Protein AF-0000000066298468 (afdb_homodimer)

pLDDT: mean 95.67, std 4.95, range [45.22, 98.81]

Nearest PDB structures (foldseek):
  3mbo-assembly4_G  TM=6.060E-01  e=9.592E-10  Bacillus anthracis
  6kih-assembly4_D  TM=4.908E-01  e=1.372E-10  Thermosynechococcus vestitus
  4xsu-assembly1_B  TM=5.260E-01  e=2.685E-09  Nostoc sp. PCC 7120 = FACHB-418
  4xsr-assembly1_B  TM=5.556E-01  e=2.801E-08  Nostoc sp. PCC 7120 = FACHB-418
  4n9w-assembly1_A  TM=5.352E-01  e=5.564E-08  Mycolicibacterium smegmatis MC2 155

Structure (mmCIF, N/CA/C/O backbone):
data_AF-0000000066298468-model_v1
#
loop_
_entity.id
_entity.type
_entity.pdbx_description
1 polymer 'Uncharacterized protein aq_271'
#
loop_
_atom_site.group_PDB
_atom_site.id
_atom_site.type_symbol
_atom_site.label_atom_id
_atom_site.label_alt_id
_atom_site.label_comp_id
_atom_site.label_asym_id
_atom_site.label_entity_id
_atom_site.label_seq_id
_atom_site.pdbx_PDB_ins_code
_atom_site.Cartn_x
_atom_site.Cartn_y
_atom_site.Cartn_z
_atom_site.occupancy
_atom_site.B_iso_or_equiv
_atom_site.auth_seq_id
_atom_site.auth_comp_id
_atom_site.auth_asym_id
_atom_site.auth_atom_id
_atom_site.pdbx_PDB_model_num
ATOM 1 N N . MET A 1 1 ? -21.344 37.25 10.43 1 94.88 1 MET A N 1
ATOM 2 C CA . MET A 1 1 ? -21.391 35.938 11.016 1 94.88 1 MET A CA 1
ATOM 3 C C . MET A 1 1 ? -20.531 35.844 12.273 1 94.88 1 MET A C 1
ATOM 5 O O . MET A 1 1 ? -19.438 36.438 12.312 1 94.88 1 MET A O 1
ATOM 9 N N . LYS A 1 2 ? -21.031 35.312 13.391 1 98.06 2 LYS A N 1
ATOM 10 C CA . LYS A 1 2 ? -20.328 35.188 14.664 1 98.06 2 LYS A CA 1
ATOM 11 C C . LYS A 1 2 ? -19.688 33.781 14.781 1 98.06 2 LYS A C 1
ATOM 13 O O . LYS A 1 2 ? -20.344 32.781 14.547 1 98.06 2 LYS A O 1
ATOM 18 N N . ILE A 1 3 ? -18.359 33.812 15.094 1 98.81 3 ILE A N 1
ATOM 19 C CA . ILE A 1 3 ? -17.594 32.594 15.203 1 98.81 3 ILE A CA 1
ATOM 20 C C . ILE A 1 3 ? -16.828 32.562 16.531 1 98.81 3 ILE A C 1
ATOM 22 O O . ILE A 1 3 ? -16.078 33.469 16.844 1 98.81 3 ILE A O 1
ATOM 26 N N . ALA A 1 4 ? -17.078 31.547 17.328 1 98.81 4 ALA A N 1
ATOM 27 C CA . ALA A 1 4 ? -16.25 31.297 18.516 1 98.81 4 ALA A CA 1
ATOM 28 C C . ALA A 1 4 ? -15.109 30.344 18.188 1 98.81 4 ALA A C 1
ATOM 30 O O . ALA A 1 4 ? -15.336 29.172 17.891 1 98.81 4 ALA A O 1
ATOM 31 N N . PHE A 1 5 ? -13.906 30.859 18.172 1 98.81 5 PHE A N 1
ATOM 32 C CA . PHE A 1 5 ? -12.742 30.031 17.938 1 98.81 5 PHE A CA 1
ATOM 33 C C . PHE A 1 5 ? -12.211 29.453 19.25 1 98.81 5 PHE A C 1
ATOM 35 O O . PHE A 1 5 ? -11.82 30.188 20.141 1 98.81 5 PHE A O 1
ATOM 42 N N . LEU A 1 6 ? -12.203 28.141 19.344 1 98.62 6 LEU A N 1
ATOM 43 C CA . LEU A 1 6 ? -11.828 27.438 20.562 1 98.62 6 LEU A CA 1
ATOM 44 C C . LEU A 1 6 ? -10.469 26.75 20.406 1 98.62 6 LEU A C 1
ATOM 46 O O . LEU A 1 6 ? -10.242 26.031 19.438 1 98.62 6 LEU A O 1
ATOM 50 N N . ARG A 1 7 ? -9.508 26.984 21.328 1 97 7 ARG A N 1
ATOM 51 C CA . ARG A 1 7 ? -8.195 26.359 21.281 1 97 7 ARG A CA 1
ATOM 52 C C . ARG A 1 7 ? -7.738 25.922 22.672 1 97 7 ARG A C 1
ATOM 54 O O . ARG A 1 7 ? -8.102 26.562 23.672 1 97 7 ARG A O 1
ATOM 61 N N . PRO A 1 8 ? -6.926 24.812 22.781 1 95.12 8 PRO A N 1
ATOM 62 C CA . PRO A 1 8 ? -6.43 24.344 24.078 1 95.12 8 PRO A CA 1
ATOM 63 C C . PRO A 1 8 ? -5.113 25 24.484 1 95.12 8 PRO A C 1
ATOM 65 O O . PRO A 1 8 ? -4.223 24.328 25.016 1 95.12 8 PRO A O 1
ATOM 68 N N . GLY A 1 9 ? -4.859 26.203 24.172 1 94.5 9 GLY A N 1
ATOM 69 C CA . GLY A 1 9 ? -3.596 26.891 24.406 1 94.5 9 GLY A CA 1
ATOM 70 C C . GLY A 1 9 ? -2.938 27.359 23.125 1 94.5 9 GLY A C 1
ATOM 71 O O . GLY A 1 9 ? -3.619 27.641 22.125 1 94.5 9 GLY A O 1
ATOM 72 N N . LYS A 1 10 ? -1.65 27.484 23.281 1 93.19 10 LYS A N 1
ATOM 73 C CA . LYS A 1 10 ? -0.925 27.938 22.094 1 93.19 10 LYS A CA 1
ATOM 74 C C . LYS A 1 10 ? -0.938 26.859 21 1 93.19 10 LYS A C 1
ATOM 76 O O . LYS A 1 10 ? -0.748 25.672 21.281 1 93.19 10 LYS A O 1
ATOM 81 N N . ILE A 1 11 ? -1.238 27.297 19.828 1 94.25 11 ILE A N 1
ATOM 82 C CA . ILE A 1 11 ? -1.286 26.375 18.688 1 94.25 11 ILE A CA 1
ATOM 83 C C . ILE A 1 11 ? 0.087 26.312 18.016 1 94.25 11 ILE A C 1
ATOM 85 O O . ILE A 1 11 ? 0.642 27.344 17.625 1 94.25 11 ILE A O 1
ATOM 89 N N . GLY A 1 12 ? 0.646 25.156 17.969 1 91.62 12 GLY A N 1
ATOM 90 C CA . GLY A 1 12 ? 1.945 24.969 17.328 1 91.62 12 GLY A CA 1
ATOM 91 C C . GLY A 1 12 ? 1.853 24.609 15.867 1 91.62 12 GLY A C 1
ATOM 92 O O . GLY A 1 12 ? 0.757 24.406 15.336 1 91.62 12 GLY A O 1
ATOM 93 N N . THR A 1 13 ? 3.012 24.609 15.219 1 89.88 13 THR A N 1
ATOM 94 C CA . THR A 1 13 ? 3.074 24.156 13.836 1 89.88 13 THR A CA 1
ATOM 95 C C . THR A 1 13 ? 2.771 22.672 13.734 1 89.88 13 THR A C 1
ATOM 97 O O . THR A 1 13 ? 3.102 21.906 14.641 1 89.88 13 THR A O 1
ATOM 100 N N . PRO A 1 14 ? 2.057 22.281 12.742 1 93.5 14 PRO A N 1
ATOM 101 C CA . PRO A 1 14 ? 1.665 23.047 11.555 1 93.5 14 PRO A CA 1
ATOM 102 C C . PRO A 1 14 ? 0.303 23.719 11.711 1 93.5 14 PRO A C 1
ATOM 104 O O . PRO A 1 14 ? -0.103 24.5 10.844 1 93.5 14 PRO A O 1
ATOM 107 N N . ALA A 1 15 ? -0.381 23.516 12.758 1 96.12 15 ALA A N 1
ATOM 108 C CA . ALA A 1 15 ? -1.766 23.953 12.922 1 96.12 15 ALA A CA 1
ATOM 109 C C . ALA A 1 15 ? -1.853 25.469 13.055 1 96.12 15 ALA A C 1
ATOM 111 O O . ALA A 1 15 ? -2.916 26.062 12.852 1 96.12 15 ALA A O 1
ATOM 112 N N . ASN A 1 16 ? -0.753 26.109 13.391 1 96.75 16 ASN A N 1
ATOM 113 C CA . ASN A 1 16 ? -0.732 27.547 13.633 1 96.75 16 ASN A CA 1
ATOM 114 C C . ASN A 1 16 ? -1.084 28.328 12.375 1 96.75 16 ASN A C 1
ATOM 116 O O . ASN A 1 16 ? -1.434 29.516 12.445 1 96.75 16 ASN A O 1
ATOM 120 N N . HIS A 1 17 ? -1.062 27.734 11.242 1 97.88 17 HIS A N 1
ATOM 121 C CA . HIS A 1 17 ? -1.38 28.422 10 1 97.88 17 HIS A CA 1
ATOM 122 C C . HIS A 1 17 ? -2.877 28.703 9.883 1 97.88 17 HIS A C 1
ATOM 124 O O . HIS A 1 17 ? -3.309 29.469 9.023 1 97.88 17 HIS A O 1
ATOM 130 N N . VAL A 1 18 ? -3.646 28.125 10.773 1 98 18 VAL A N 1
ATOM 131 C CA . VAL A 1 18 ? -5.086 28.359 10.812 1 98 18 VAL A CA 1
ATOM 132 C C . VAL A 1 18 ? -5.371 29.828 11.055 1 98 18 VAL A C 1
ATOM 134 O O . VAL A 1 18 ? -6.422 30.344 10.664 1 98 18 VAL A O 1
ATOM 137 N N . TYR A 1 19 ? -4.469 30.578 11.633 1 97.81 19 TYR A N 1
ATOM 138 C CA . TYR A 1 19 ? -4.676 31.984 11.961 1 97.81 19 TYR A CA 1
ATOM 139 C C . TYR A 1 19 ? -4.84 32.812 10.695 1 97.81 19 TYR A C 1
ATOM 141 O O . TYR A 1 19 ? -5.559 33.812 10.695 1 97.81 19 TYR A O 1
ATOM 149 N N . ALA A 1 20 ? -4.199 32.406 9.602 1 98.31 20 ALA A N 1
ATOM 150 C CA . ALA A 1 20 ? -4.418 33.094 8.328 1 98.31 20 ALA A CA 1
ATOM 151 C C . ALA A 1 20 ? -5.883 33 7.91 1 98.31 20 ALA A C 1
ATOM 153 O O . ALA A 1 20 ? -6.43 33.938 7.344 1 98.31 20 ALA A O 1
ATOM 154 N N . LEU A 1 21 ? -6.457 31.828 8.133 1 98.56 21 LEU A N 1
ATOM 155 C CA . LEU A 1 21 ? -7.871 31.656 7.812 1 98.56 21 LEU A CA 1
ATOM 156 C C . LEU A 1 21 ? -8.742 32.531 8.68 1 98.56 21 LEU A C 1
ATOM 158 O O . LEU A 1 21 ? -9.68 33.188 8.188 1 98.56 21 LEU A O 1
ATOM 162 N N . LEU A 1 22 ? -8.484 32.625 10.008 1 98.44 22 LEU A N 1
ATOM 163 C CA . LEU A 1 22 ? -9.234 33.469 10.914 1 98.44 22 LEU A CA 1
ATOM 164 C C . LEU A 1 22 ? -9.148 34.938 10.484 1 98.44 22 LEU A C 1
ATOM 166 O O . LEU A 1 22 ? -10.156 35.656 10.477 1 98.44 22 LEU A O 1
ATOM 170 N N . ASP A 1 23 ? -7.961 35.344 10.133 1 98.19 23 ASP A N 1
ATOM 171 C CA . ASP A 1 23 ? -7.762 36.719 9.672 1 98.19 23 ASP A CA 1
ATOM 172 C C . ASP A 1 23 ? -8.586 36.969 8.414 1 98.19 23 ASP A C 1
ATOM 174 O O . ASP A 1 23 ? -9.211 38.031 8.297 1 98.19 23 ASP A O 1
ATOM 178 N N . TYR A 1 24 ? -8.547 36.031 7.52 1 98.44 24 TYR A N 1
ATOM 179 C CA . TYR A 1 24 ? -9.305 36.188 6.281 1 98.44 24 TYR A CA 1
ATOM 180 C C . TYR A 1 24 ? -10.797 36.344 6.566 1 98.44 24 TYR A C 1
ATOM 182 O O . TYR A 1 24 ? -11.469 37.188 5.988 1 98.44 24 TYR A O 1
ATOM 190 N N . LEU A 1 25 ? -11.344 35.531 7.434 1 98.5 25 LEU A N 1
ATOM 191 C CA . LEU A 1 25 ? -12.758 35.562 7.785 1 98.5 25 LEU A CA 1
ATOM 192 C C . LEU A 1 25 ? -13.109 36.875 8.453 1 98.5 25 LEU A C 1
ATOM 194 O O . LEU A 1 25 ? -14.18 37.438 8.203 1 98.5 25 LEU A O 1
ATOM 198 N N . ARG A 1 26 ? -12.227 37.438 9.289 1 98.31 26 ARG A N 1
ATOM 199 C CA . ARG A 1 26 ? -12.422 38.75 9.883 1 98.31 26 ARG A CA 1
ATOM 200 C C . ARG A 1 26 ? -12.516 39.812 8.812 1 98.31 26 ARG A C 1
ATOM 202 O O . ARG A 1 26 ? -13.367 40.719 8.891 1 98.31 26 ARG A O 1
ATOM 209 N N . GLU A 1 27 ? -11.648 39.688 7.891 1 97.94 27 GLU A N 1
ATOM 210 C CA . GLU A 1 27 ? -11.633 40.656 6.793 1 97.94 27 GLU A CA 1
ATOM 211 C C . GLU A 1 27 ? -12.93 40.594 5.992 1 97.94 27 GLU A C 1
ATOM 213 O O . GLU A 1 27 ? -13.359 41.625 5.43 1 97.94 27 GLU A O 1
ATOM 218 N N . LYS A 1 28 ? -13.539 39.469 5.977 1 97.81 28 LYS A N 1
ATOM 219 C CA . LYS A 1 28 ? -14.797 39.312 5.254 1 97.81 28 LYS A CA 1
ATOM 220 C C . LYS A 1 28 ? -15.984 39.719 6.109 1 97.81 28 LYS A C 1
ATOM 222 O O . LYS A 1 28 ? -17.141 39.562 5.691 1 97.81 28 LYS A O 1
ATOM 227 N N . GLY A 1 29 ? -15.727 40.156 7.359 1 97.44 29 GLY A N 1
ATOM 228 C CA . GLY A 1 29 ? -16.781 40.75 8.18 1 97.44 29 GLY A CA 1
ATOM 229 C C . GLY A 1 29 ? -17.219 39.844 9.312 1 97.44 29 GLY A C 1
ATOM 230 O O . GLY A 1 29 ? -18.141 40.156 10.062 1 97.44 29 GLY A O 1
ATOM 231 N N . ALA A 1 30 ? -16.547 38.719 9.484 1 98.06 30 ALA A N 1
ATOM 232 C CA . ALA A 1 30 ? -16.906 37.812 10.578 1 98.06 30 ALA A CA 1
ATOM 233 C C . ALA A 1 30 ? -16.438 38.375 11.922 1 98.06 30 ALA A C 1
ATOM 235 O O . ALA A 1 30 ? -15.359 38.938 12.016 1 98.06 30 ALA A O 1
ATOM 236 N N . GLU A 1 31 ? -17.281 38.312 12.891 1 98.5 31 GLU A N 1
ATOM 237 C CA . GLU A 1 31 ? -16.906 38.594 14.266 1 98.5 31 GLU A CA 1
ATOM 238 C C . GLU A 1 31 ? -16.391 37.344 14.969 1 98.5 31 GLU A C 1
ATOM 240 O O . GLU A 1 31 ? -17.156 36.438 15.273 1 98.5 31 GLU A O 1
ATOM 245 N N . ILE A 1 32 ? -15.109 37.344 15.281 1 98.62 32 ILE A N 1
ATOM 246 C CA . ILE A 1 32 ? -14.508 36.156 15.844 1 98.62 32 ILE A CA 1
ATOM 247 C C . ILE A 1 32 ? -14.023 36.438 17.266 1 98.62 32 ILE A C 1
ATOM 249 O O . ILE A 1 32 ? -13.273 37.375 17.5 1 98.62 32 ILE A O 1
ATOM 253 N N . ARG A 1 33 ? -14.508 35.688 18.203 1 98.44 33 ARG A N 1
ATOM 254 C CA . ARG A 1 33 ? -14 35.688 19.562 1 98.44 33 ARG A CA 1
ATOM 255 C C . ARG A 1 33 ? -13.188 34.406 19.844 1 98.44 33 ARG A C 1
ATOM 257 O O . ARG A 1 33 ? -13.609 33.312 19.484 1 98.44 33 ARG A O 1
ATOM 264 N N . GLU A 1 34 ? -12 34.594 20.391 1 97.81 34 GLU A N 1
ATOM 265 C CA . GLU A 1 34 ? -11.125 33.469 20.688 1 97.81 34 GLU A CA 1
ATOM 266 C C . GLU A 1 34 ? -11.234 33.062 22.156 1 97.81 34 GLU A C 1
ATOM 268 O O . GLU A 1 34 ? -11.266 33.938 23.047 1 97.81 34 GLU A O 1
ATOM 273 N N . TYR A 1 35 ? -11.398 31.797 22.375 1 97.94 35 TYR A N 1
ATOM 274 C CA . TYR A 1 35 ? -11.469 31.219 23.719 1 97.94 35 TYR A CA 1
ATOM 275 C C . TYR A 1 35 ? -10.359 30.203 23.938 1 97.94 35 TYR A C 1
ATOM 277 O O . TYR A 1 35 ? -10.242 29.234 23.188 1 97.94 35 TYR A O 1
ATOM 285 N N . ASP A 1 36 ? -9.516 30.422 24.938 1 97.19 36 ASP A N 1
ATOM 286 C CA . ASP A 1 36 ? -8.477 29.469 25.328 1 97.19 36 ASP A CA 1
ATOM 287 C C . ASP A 1 36 ? -8.992 28.5 26.391 1 97.19 36 ASP A C 1
ATOM 289 O O . ASP A 1 36 ? -9.133 28.875 27.562 1 97.19 36 ASP A O 1
ATOM 293 N N . LEU A 1 37 ? -9.141 27.297 26.078 1 96.44 37 LEU A N 1
ATOM 294 C CA . LEU A 1 37 ? -9.766 26.297 26.938 1 96.44 37 LEU A CA 1
ATOM 295 C C . LEU A 1 37 ? -8.773 25.781 27.969 1 96.44 37 LEU A C 1
ATOM 297 O O . LEU A 1 37 ? -9.164 25.125 28.938 1 96.44 37 LEU A O 1
ATOM 301 N N . LYS A 1 38 ? -7.5 26.062 27.75 1 93.5 38 LYS A N 1
ATOM 302 C CA . LYS A 1 38 ? -6.492 25.672 28.734 1 93.5 38 LYS A CA 1
ATOM 303 C C . LYS A 1 38 ? -6.488 26.625 29.922 1 93.5 38 LYS A C 1
ATOM 305 O O . LYS A 1 38 ? -6.281 26.203 31.062 1 93.5 38 LYS A O 1
ATOM 310 N N . GLU A 1 39 ? -6.758 27.875 29.734 1 91.44 39 GLU A N 1
ATOM 311 C CA . GLU A 1 39 ? -6.629 28.922 30.75 1 91.44 39 GLU A CA 1
ATOM 312 C C . GLU A 1 39 ? -7.969 29.234 31.406 1 91.44 39 GLU A C 1
ATOM 314 O O . GLU A 1 39 ? -8.016 29.828 32.469 1 91.44 39 GLU A O 1
ATOM 319 N N . ARG A 1 40 ? -8.984 28.812 30.766 1 92.38 40 ARG A N 1
ATOM 320 C CA . ARG A 1 40 ? -10.312 29.172 31.25 1 92.38 40 ARG A CA 1
ATOM 321 C C . ARG A 1 40 ? -11.109 27.938 31.641 1 92.38 40 ARG A C 1
ATOM 323 O O . ARG A 1 40 ? -10.875 26.844 31.109 1 92.38 40 ARG A O 1
ATOM 330 N N . ASP A 1 41 ? -12.023 28.188 32.531 1 94.38 41 ASP A N 1
ATOM 331 C CA . ASP A 1 41 ? -12.984 27.141 32.875 1 94.38 41 ASP A CA 1
ATOM 332 C C . ASP A 1 41 ? -13.961 26.891 31.719 1 94.38 41 ASP A C 1
ATOM 334 O O . ASP A 1 41 ? -14.57 27.828 31.203 1 94.38 41 ASP A O 1
ATOM 338 N N . VAL A 1 42 ? -14.055 25.688 31.328 1 96.06 42 VAL A N 1
ATOM 339 C CA . VAL A 1 42 ? -14.859 25.312 30.156 1 96.06 42 VAL A CA 1
ATOM 340 C C . VAL A 1 42 ? -16.312 25.734 30.391 1 96.06 42 VAL A C 1
ATOM 342 O O . VAL A 1 42 ? -17 26.156 29.453 1 96.06 42 VAL A O 1
ATOM 345 N N . ASN A 1 43 ? -16.828 25.594 31.578 1 95.5 43 ASN A N 1
ATOM 346 C CA . ASN A 1 43 ? -18.203 25.969 31.875 1 95.5 43 ASN A CA 1
ATOM 347 C C . ASN A 1 43 ? -18.422 27.469 31.672 1 95.5 43 ASN A C 1
ATOM 349 O O . ASN A 1 43 ? -19.484 27.891 31.219 1 95.5 43 ASN A O 1
ATOM 353 N N . ASP A 1 44 ? -17.469 28.188 32.062 1 97.12 44 ASP A N 1
ATOM 354 C CA . ASP A 1 44 ? -17.562 29.625 31.859 1 97.12 44 ASP A CA 1
ATOM 355 C C . ASP A 1 44 ? -17.578 29.953 30.359 1 97.12 44 ASP A C 1
ATOM 357 O O . ASP A 1 44 ? -18.328 30.828 29.938 1 97.12 44 ASP A O 1
ATOM 361 N N . VAL A 1 45 ? -16.734 29.297 29.641 1 97.69 45 VAL A N 1
ATOM 362 C CA . VAL A 1 45 ? -16.672 29.484 28.203 1 97.69 45 VAL A CA 1
ATOM 363 C C . VAL A 1 45 ? -18.031 29.141 27.594 1 97.69 45 VAL A C 1
ATOM 365 O O . VAL A 1 45 ? -18.547 29.891 26.75 1 97.69 45 VAL A O 1
ATOM 368 N N . VAL A 1 46 ? -18.609 28.016 27.984 1 97.75 46 VAL A N 1
ATOM 369 C CA . VAL A 1 46 ? -19.891 27.562 27.469 1 97.75 46 VAL A CA 1
ATOM 370 C C . VAL A 1 46 ? -20.969 28.594 27.766 1 97.75 46 VAL A C 1
ATOM 372 O O . VAL A 1 46 ? -21.797 28.906 26.906 1 97.75 46 VAL A O 1
ATOM 375 N N . LYS A 1 47 ? -21 29.109 28.953 1 97.25 47 LYS A N 1
ATOM 376 C CA . LYS A 1 47 ? -21.953 30.156 29.344 1 97.25 47 LYS A CA 1
ATOM 377 C C . LYS A 1 47 ? -21.828 31.375 28.438 1 97.25 47 LYS A C 1
ATOM 379 O O . LYS A 1 47 ? -22.844 31.938 28 1 97.25 47 LYS A O 1
ATOM 384 N N . GLU A 1 48 ? -20.656 31.781 28.203 1 97.69 48 GLU A N 1
ATOM 385 C CA . GLU A 1 48 ? -20.406 32.938 27.344 1 97.69 48 GLU A CA 1
ATOM 386 C C . GLU A 1 48 ? -20.891 32.656 25.922 1 97.69 48 GLU A C 1
ATOM 388 O O . GLU A 1 48 ? -21.406 33.562 25.266 1 97.69 48 GLU A O 1
ATOM 393 N N . ILE A 1 49 ? -20.625 31.469 25.484 1 97.81 49 ILE A N 1
ATOM 394 C CA . ILE A 1 49 ? -21.047 31.078 24.156 1 97.81 49 ILE A CA 1
ATOM 395 C C . ILE A 1 49 ? -22.578 31.125 24.078 1 97.81 49 ILE A C 1
ATOM 397 O O . ILE A 1 49 ? -23.141 31.609 23.094 1 97.81 49 ILE A O 1
ATOM 401 N N . GLU A 1 50 ? -23.219 30.656 25.062 1 97.12 50 GLU A N 1
ATOM 402 C CA . GLU A 1 50 ? -24.672 30.672 25.109 1 97.12 50 GLU A CA 1
ATOM 403 C C . GLU A 1 50 ? -25.219 32.094 25.109 1 97.12 50 GLU A C 1
ATOM 405 O O . GLU A 1 50 ? -26.281 32.344 24.547 1 97.12 50 GLU A O 1
ATOM 410 N N . GLU A 1 51 ? -24.516 32.938 25.75 1 97.56 51 GLU A N 1
ATOM 411 C CA . GLU A 1 51 ? -24.922 34.344 25.828 1 97.56 51 GLU A CA 1
ATOM 412 C C . GLU A 1 51 ? -24.672 35.094 24.516 1 97.56 51 GLU A C 1
ATOM 414 O O . GLU A 1 51 ? -25.5 35.844 24.062 1 97.56 51 GLU A O 1
ATOM 419 N N . TRP A 1 52 ? -23.531 34.781 23.938 1 97.94 52 TRP A N 1
ATOM 420 C CA . TRP A 1 52 ? -23.109 35.5 22.734 1 97.94 52 TRP A CA 1
ATOM 421 C C . TRP A 1 52 ? -23.812 34.969 21.5 1 97.94 52 TRP A C 1
ATOM 423 O O . TRP A 1 52 ? -23.953 35.656 20.5 1 97.94 52 TRP A O 1
ATOM 433 N N . LYS A 1 53 ? -24.188 33.719 21.469 1 96.5 53 LYS A N 1
ATOM 434 C CA . LYS A 1 53 ? -25 33 20.484 1 96.5 53 LYS A CA 1
ATOM 435 C C . LYS A 1 53 ? -24.328 33.031 19.109 1 96.5 53 LYS A C 1
ATOM 437 O O . LYS A 1 53 ? -24.938 33.406 18.125 1 96.5 53 LYS A O 1
ATOM 442 N N . PRO A 1 54 ? -23.109 32.625 19.047 1 98.25 54 PRO A N 1
ATOM 443 C CA . PRO A 1 54 ? -22.516 32.406 17.719 1 98.25 54 PRO A CA 1
ATOM 444 C C . PRO A 1 54 ? -23.172 31.266 16.953 1 98.25 54 PRO A C 1
ATOM 446 O O . PRO A 1 54 ? -23.625 30.281 17.562 1 98.25 54 PRO A O 1
ATOM 449 N N . LEU A 1 55 ? -23.203 31.406 15.672 1 97.94 55 LEU A N 1
ATOM 450 C CA . LEU A 1 55 ? -23.719 30.297 14.875 1 97.94 55 LEU A CA 1
ATOM 451 C C . LEU A 1 55 ? -22.656 29.203 14.703 1 97.94 55 LEU A C 1
ATOM 453 O O . LEU A 1 55 ? -23 28.047 14.484 1 97.94 55 LEU A O 1
ATOM 457 N N . PHE A 1 56 ? -21.406 29.641 14.742 1 98.75 56 PHE A N 1
ATOM 458 C CA . PHE A 1 56 ? -20.328 28.688 14.461 1 98.75 56 PHE A CA 1
ATOM 459 C C . PHE A 1 56 ? -19.359 28.609 15.633 1 98.75 56 PHE A C 1
ATOM 461 O O . PHE A 1 56 ? -18.953 29.641 16.188 1 98.75 56 PHE A O 1
ATOM 468 N N . LEU A 1 57 ? -19.047 27.422 16.047 1 98.81 57 LEU A N 1
ATOM 469 C CA . LEU A 1 57 ? -17.812 27.109 16.75 1 98.81 57 LEU A CA 1
ATOM 470 C C . LEU A 1 57 ? -16.734 26.641 15.789 1 98.81 57 LEU A C 1
ATOM 472 O O . LEU A 1 57 ? -17.016 25.984 14.789 1 98.81 57 LEU A O 1
ATOM 476 N N . MET A 1 58 ? -15.5 27.047 16.031 1 98.81 58 MET A N 1
ATOM 477 C CA . MET A 1 58 ? -14.406 26.656 15.148 1 98.81 58 MET A CA 1
ATOM 478 C C . MET A 1 58 ? -13.172 26.25 15.953 1 98.81 58 MET A C 1
ATOM 480 O O . MET A 1 58 ? -12.922 26.797 17.031 1 98.81 58 MET A O 1
ATOM 484 N N . ASP A 1 59 ? -12.477 25.297 15.531 1 98.75 59 ASP A N 1
ATOM 485 C CA . ASP A 1 59 ? -11.203 24.922 16.125 1 98.75 59 ASP A CA 1
ATOM 486 C C . ASP A 1 59 ? -10.242 24.359 15.086 1 98.75 59 ASP A C 1
ATOM 488 O O . ASP A 1 59 ? -10.5 24.469 13.883 1 98.75 59 ASP A O 1
ATOM 492 N N . VAL A 1 60 ? -9.055 23.938 15.516 1 98.5 60 VAL A N 1
ATOM 493 C CA . VAL A 1 60 ? -8.086 23.266 14.664 1 98.5 60 VAL A CA 1
ATOM 494 C C . VAL A 1 60 ? -7.809 21.859 15.188 1 98.5 60 VAL A C 1
ATOM 496 O O . VAL A 1 60 ? -7.656 21.656 16.391 1 98.5 60 VAL A O 1
ATOM 499 N N . ASN A 1 61 ? -7.879 20.844 14.312 1 98.5 61 ASN A N 1
ATOM 500 C CA . ASN A 1 61 ? -7.582 19.453 14.602 1 98.5 61 ASN A CA 1
ATOM 501 C C . ASN A 1 61 ? -8.516 18.875 15.664 1 98.5 61 ASN A C 1
ATOM 503 O O . ASN A 1 61 ? -8.109 18.047 16.484 1 98.5 61 ASN A O 1
ATOM 507 N N . ALA A 1 62 ? -9.703 19.5 15.789 1 98.44 62 ALA A N 1
ATOM 508 C CA . ALA A 1 62 ? -10.734 19.062 16.719 1 98.44 62 ALA A CA 1
ATOM 509 C C . ALA A 1 62 ? -10.297 19.281 18.172 1 98.44 62 ALA A C 1
ATOM 511 O O . ALA A 1 62 ? -10.836 18.672 19.094 1 98.44 62 ALA A O 1
ATOM 512 N N . THR A 1 63 ? -9.375 20.141 18.375 1 98.06 63 THR A N 1
ATOM 513 C CA . THR A 1 63 ? -8.82 20.328 19.719 1 98.06 63 THR A CA 1
ATOM 514 C C . THR A 1 63 ? -9.711 21.234 20.562 1 98.06 63 THR A C 1
ATOM 516 O O . THR A 1 63 ? -9.516 21.359 21.766 1 98.06 63 THR A O 1
ATOM 519 N N . GLY A 1 64 ? -10.68 21.859 19.953 1 98.12 64 GLY A N 1
ATOM 520 C CA . GLY A 1 64 ? -11.602 22.734 20.656 1 98.12 64 GLY A CA 1
ATOM 521 C C . GLY A 1 64 ? -12.984 22.141 20.828 1 98.12 64 GLY A C 1
ATOM 522 O O . GLY A 1 64 ? -13.914 22.828 21.25 1 98.12 64 GLY A O 1
ATOM 523 N N . VAL A 1 65 ? -13.148 20.875 20.469 1 98.19 65 VAL A N 1
ATOM 524 C CA . VAL A 1 65 ? -14.453 20.234 20.594 1 98.19 65 VAL A CA 1
ATOM 525 C C . VAL A 1 65 ? -14.828 20.078 22.062 1 98.19 65 VAL A C 1
ATOM 527 O O . VAL A 1 65 ? -14.055 19.547 22.859 1 98.19 65 VAL A O 1
ATOM 530 N N . ILE A 1 66 ? -15.953 20.594 22.453 1 97.75 66 ILE A N 1
ATOM 531 C CA . ILE A 1 66 ? -16.516 20.438 23.797 1 97.75 66 ILE A CA 1
ATOM 532 C C . ILE A 1 66 ? -17.641 19.406 23.766 1 97.75 66 ILE A C 1
ATOM 534 O O . ILE A 1 66 ? -18.516 19.453 22.906 1 97.75 66 ILE A O 1
ATOM 538 N N . VAL A 1 67 ? -17.531 18.469 24.625 1 96.94 67 VAL A N 1
ATOM 539 C CA . VAL A 1 67 ? -18.531 17.406 24.719 1 96.94 67 VAL A CA 1
ATOM 540 C C . VAL A 1 67 ? -19.359 17.594 25.984 1 96.94 67 VAL A C 1
ATOM 542 O O . VAL A 1 67 ? -18.828 17.953 27.047 1 96.94 67 VAL A O 1
ATOM 545 N N . ALA A 1 68 ? -20.641 17.422 25.875 1 94.94 68 ALA A N 1
ATOM 546 C CA . ALA A 1 68 ? -21.578 17.531 27 1 94.94 68 ALA A CA 1
ATOM 547 C C . ALA A 1 68 ? -22.562 16.359 26.984 1 94.94 68 ALA A C 1
ATOM 549 O O . ALA A 1 68 ? -22.703 15.664 25.984 1 94.94 68 ALA A O 1
ATOM 550 N N . GLU A 1 69 ? -23.125 16.141 28.125 1 94.38 69 GLU A N 1
ATOM 551 C CA . GLU A 1 69 ? -24.047 15.031 28.266 1 94.38 69 GLU A CA 1
ATOM 552 C C . GLU A 1 69 ? -25.5 15.5 28.203 1 94.38 69 GLU A C 1
ATOM 554 O O . GLU A 1 69 ? -25.844 16.531 28.781 1 94.38 69 GLU A O 1
ATOM 559 N N . ARG A 1 70 ? -26.25 14.852 27.375 1 94.06 70 ARG A N 1
ATOM 560 C CA . ARG A 1 70 ? -27.703 15.031 27.281 1 94.06 70 ARG A CA 1
ATOM 561 C C . ARG A 1 70 ? -28.422 13.688 27.172 1 94.06 70 ARG A C 1
ATOM 563 O O . ARG A 1 70 ? -28.109 12.883 26.297 1 94.06 70 ARG A O 1
ATOM 570 N N . ASP A 1 71 ? -29.438 13.344 28.141 1 93.62 71 ASP A N 1
ATOM 571 C CA . ASP A 1 71 ? -30.234 12.125 28.156 1 93.62 71 ASP A CA 1
ATOM 572 C C . ASP A 1 71 ? -29.344 10.891 28.25 1 93.62 71 ASP A C 1
ATOM 574 O O . ASP A 1 71 ? -29.562 9.906 27.531 1 93.62 71 ASP A O 1
ATOM 578 N N . GLY A 1 72 ? -28.25 11.008 28.953 1 94.31 72 GLY A N 1
ATOM 579 C CA . GLY A 1 72 ? -27.375 9.875 29.234 1 94.31 72 GLY A CA 1
ATOM 580 C C . GLY A 1 72 ? -26.391 9.602 28.109 1 94.31 72 GLY A C 1
ATOM 581 O O . GLY A 1 72 ? -25.625 8.633 28.172 1 94.31 72 GLY A O 1
ATOM 582 N N . LYS A 1 73 ? -26.453 10.414 27.078 1 96 73 LYS A N 1
ATOM 583 C CA . LYS A 1 73 ? -25.547 10.258 25.938 1 96 73 LYS A CA 1
ATOM 584 C C . LYS A 1 73 ? -24.625 11.461 25.797 1 96 73 LYS A C 1
ATOM 586 O O . LYS A 1 73 ? -25 12.586 26.141 1 96 73 LYS A O 1
ATOM 591 N N . LYS A 1 74 ? -23.438 11.273 25.344 1 97.38 74 LYS A N 1
ATOM 592 C CA . LYS A 1 74 ? -22.469 12.336 25.094 1 97.38 74 LYS A CA 1
ATOM 593 C C . LYS A 1 74 ? -22.625 12.914 23.703 1 97.38 74 LYS A C 1
ATOM 595 O O . LYS A 1 74 ? -22.719 12.172 22.719 1 97.38 74 LYS A O 1
ATOM 600 N N . HIS A 1 75 ? -22.797 14.227 23.625 1 97.88 75 HIS A N 1
ATOM 601 C CA . HIS A 1 75 ? -22.891 14.953 22.359 1 97.88 75 HIS A CA 1
ATOM 602 C C . HIS A 1 75 ? -21.875 16.094 22.297 1 97.88 75 HIS A C 1
ATOM 604 O O . HIS A 1 75 ? -21.438 16.594 23.328 1 97.88 75 HIS A O 1
ATOM 610 N N . ILE A 1 76 ? -21.484 16.422 21.078 1 98.12 76 ILE A N 1
ATOM 611 C CA . ILE A 1 76 ? -20.703 17.641 20.969 1 98.12 76 ILE A CA 1
ATOM 612 C C . ILE A 1 76 ? -21.594 18.844 21.312 1 98.12 76 ILE A C 1
ATOM 614 O O . ILE A 1 76 ? -22.797 18.828 21.078 1 98.12 76 ILE A O 1
ATOM 618 N N . LEU A 1 77 ? -21.062 19.859 21.844 1 98 77 LEU A N 1
ATOM 619 C CA . LEU A 1 77 ? -21.781 21.031 22.312 1 98 77 LEU A CA 1
ATOM 620 C C . LEU A 1 77 ? -22.625 21.625 21.188 1 98 77 LEU A C 1
ATOM 622 O O . LEU A 1 77 ? -23.75 22.062 21.422 1 98 77 LEU A O 1
ATOM 626 N N . ALA A 1 78 ? -22.109 21.656 19.984 1 98.06 78 ALA A N 1
ATOM 627 C CA . ALA A 1 78 ? -22.812 22.25 18.859 1 98.06 78 ALA A CA 1
ATOM 628 C C . ALA A 1 78 ? -24.141 21.562 18.609 1 98.06 78 ALA A C 1
ATOM 630 O O . ALA A 1 78 ? -25.141 22.219 18.281 1 98.06 78 ALA A O 1
ATOM 631 N N . ASP A 1 79 ? -24.156 20.25 18.734 1 97.5 79 ASP A N 1
ATOM 632 C CA . ASP A 1 79 ? -25.391 19.5 18.562 1 97.5 79 ASP A CA 1
ATOM 633 C C . ASP A 1 79 ? -26.422 19.875 19.641 1 97.5 79 ASP A C 1
ATOM 635 O O . ASP A 1 79 ? -27.609 19.922 19.359 1 97.5 79 ASP A O 1
ATOM 639 N N . ILE A 1 80 ? -25.984 20.078 20.844 1 96.81 80 ILE A N 1
ATOM 640 C CA . ILE A 1 80 ? -26.859 20.406 21.969 1 96.81 80 ILE A CA 1
ATOM 641 C C . ILE A 1 80 ? -27.422 21.812 21.781 1 96.81 80 ILE A C 1
ATOM 643 O O . ILE A 1 80 ? -28.609 22.047 22.016 1 96.81 80 ILE A O 1
ATOM 647 N N . LEU A 1 81 ? -26.609 22.703 21.359 1 96.38 81 LEU A N 1
ATOM 648 C CA . LEU A 1 81 ? -26.984 24.109 21.234 1 96.38 81 LEU A CA 1
ATOM 649 C C . LEU A 1 81 ? -27.719 24.359 19.922 1 96.38 81 LEU A C 1
ATOM 651 O O . LEU A 1 81 ? -28.312 25.422 19.719 1 96.38 81 LEU A O 1
ATOM 655 N N . GLY A 1 82 ? -27.672 23.406 18.969 1 95.62 82 GLY A N 1
ATOM 656 C CA . GLY A 1 82 ? -28.281 23.594 17.672 1 95.62 82 GLY A CA 1
ATOM 657 C C . GLY A 1 82 ? -27.5 24.547 16.781 1 95.62 82 GLY A C 1
ATOM 658 O O . GLY A 1 82 ? -28.094 25.344 16.047 1 95.62 82 GLY A O 1
ATOM 659 N N . ILE A 1 83 ? -26.25 24.641 16.953 1 97.62 83 ILE A N 1
ATOM 660 C CA . ILE A 1 83 ? -25.359 25.422 16.109 1 97.62 83 ILE A CA 1
ATOM 661 C C . ILE A 1 83 ? -24.359 24.5 15.414 1 97.62 83 ILE A C 1
ATOM 663 O O . ILE A 1 83 ? -24.547 23.266 15.414 1 97.62 83 ILE A O 1
ATOM 667 N N . VAL A 1 84 ? -23.25 25.078 14.703 1 98.5 84 VAL A N 1
ATOM 668 C CA . VAL A 1 84 ? -22.406 24.234 13.867 1 98.5 84 VAL A CA 1
ATOM 669 C C . VAL A 1 84 ? -20.953 24.312 14.367 1 98.5 84 VAL A C 1
ATOM 671 O O . VAL A 1 84 ? -20.453 25.406 14.648 1 98.5 84 VAL A O 1
ATOM 674 N N . HIS A 1 85 ? -20.344 23.188 14.523 1 98.81 85 HIS A N 1
ATOM 675 C CA . HIS A 1 85 ? -18.922 23.125 14.852 1 98.81 85 HIS A CA 1
ATOM 676 C C . HIS A 1 85 ? -18.078 22.859 13.609 1 98.81 85 HIS A C 1
ATOM 678 O O . HIS A 1 85 ? -18.328 21.922 12.859 1 98.81 85 HIS A O 1
ATOM 684 N N . VAL A 1 86 ? -17.078 23.703 13.367 1 98.81 86 VAL A N 1
ATOM 685 C CA . VAL A 1 86 ? -16.188 23.625 12.219 1 98.81 86 VAL A CA 1
ATOM 686 C C . VAL A 1 86 ? -14.758 23.344 12.688 1 98.81 86 VAL A C 1
ATOM 688 O O . VAL A 1 86 ? -14.219 24.062 13.531 1 98.81 86 VAL A O 1
ATOM 691 N N . SER A 1 87 ? -14.164 22.297 12.195 1 98.81 87 SER A N 1
ATOM 692 C CA . SER A 1 87 ? -12.75 22.031 12.469 1 98.81 87 SER A CA 1
ATOM 693 C C . SER A 1 87 ? -11.922 22.047 11.188 1 98.81 87 SER A C 1
ATOM 695 O O . SER A 1 87 ? -12.344 21.516 10.164 1 98.81 87 SER A O 1
ATOM 697 N N . VAL A 1 88 ? -10.797 22.688 11.234 1 98.69 88 VAL A N 1
ATOM 698 C CA . VAL A 1 88 ? -9.805 22.625 10.164 1 98.69 88 VAL A CA 1
ATOM 699 C C . VAL A 1 88 ? -8.664 21.703 10.57 1 98.69 88 VAL A C 1
ATOM 701 O O . VAL A 1 88 ? -8.023 21.906 11.609 1 98.69 88 VAL A O 1
ATOM 704 N N . PHE A 1 89 ? -8.414 20.703 9.781 1 98.5 89 PHE A N 1
ATOM 705 C CA . PHE A 1 89 ? -7.398 19.703 10.125 1 98.5 89 PHE A CA 1
ATOM 706 C C . PHE A 1 89 ? -6.129 19.922 9.312 1 98.5 89 PHE A C 1
ATOM 708 O O . PHE A 1 89 ? -6.168 19.922 8.078 1 98.5 89 PHE A O 1
ATOM 715 N N . PHE A 1 90 ? -5.016 20.141 10.016 1 97.44 90 PHE A N 1
ATOM 716 C CA . PHE A 1 90 ? -3.686 20.188 9.422 1 97.44 90 PHE A CA 1
ATOM 717 C C . PHE A 1 90 ? -2.936 18.875 9.672 1 97.44 90 PHE A C 1
ATOM 719 O O . PHE A 1 90 ? -1.868 18.656 9.094 1 97.44 90 PHE A O 1
ATOM 726 N N . GLU A 1 91 ? -3.486 18.062 10.508 1 97 91 GLU A N 1
ATOM 727 C CA . GLU A 1 91 ? -2.93 16.781 10.883 1 97 91 GLU A CA 1
ATOM 728 C C . GLU A 1 91 ? -3.98 15.672 10.789 1 97 91 GLU A C 1
ATOM 730 O O . GLU A 1 91 ? -5.168 15.953 10.602 1 97 91 GLU A O 1
ATOM 735 N N . ASP A 1 92 ? -3.523 14.414 10.922 1 97.81 92 ASP A N 1
ATOM 736 C CA . ASP A 1 92 ? -4.441 13.281 10.805 1 97.81 92 ASP A CA 1
ATOM 737 C C . ASP A 1 92 ? -5.461 13.289 11.945 1 97.81 92 ASP A C 1
ATOM 739 O O . ASP A 1 92 ? -5.094 13.258 13.117 1 97.81 92 ASP A O 1
ATOM 743 N N . PRO A 1 93 ? -6.758 13.25 11.625 1 98.25 93 PRO A N 1
ATOM 744 C CA . PRO A 1 93 ? -7.805 13.273 12.648 1 98.25 93 PRO A CA 1
ATOM 745 C C . PRO A 1 93 ? -7.703 12.102 13.625 1 98.25 93 PRO A C 1
ATOM 747 O O . PRO A 1 93 ? -8.164 12.195 14.766 1 98.25 93 PRO A O 1
ATOM 750 N N . LEU A 1 94 ? -7.078 10.984 13.258 1 98 94 LEU A N 1
ATOM 751 C CA . LEU A 1 94 ? -6.945 9.836 14.148 1 98 94 LEU A CA 1
ATOM 752 C C . LEU A 1 94 ? -6.117 10.195 15.375 1 98 94 LEU A C 1
ATOM 754 O O . LEU A 1 94 ? -6.289 9.602 16.438 1 98 94 LEU A O 1
ATOM 758 N N . LEU A 1 95 ? -5.211 11.133 15.242 1 97.88 95 LEU A N 1
ATOM 759 C CA . LEU A 1 95 ? -4.402 11.586 16.375 1 97.88 95 LEU A CA 1
ATOM 760 C C . LEU A 1 95 ? -5.27 12.258 17.438 1 97.88 95 LEU A C 1
ATOM 762 O O . LEU A 1 95 ? -4.859 12.391 18.594 1 97.88 95 LEU A O 1
ATOM 766 N N . PHE A 1 96 ? -6.418 12.695 17.016 1 97.94 96 PHE A N 1
ATOM 767 C CA . PHE A 1 96 ? -7.281 13.477 17.891 1 97.94 96 PHE A CA 1
ATOM 768 C C . PHE A 1 96 ? -8.602 12.758 18.141 1 97.94 96 PHE A C 1
ATOM 770 O O . PHE A 1 96 ? -9.633 13.398 18.359 1 97.94 96 PHE A O 1
ATOM 777 N N . PHE A 1 97 ? -8.594 11.391 18.094 1 97.69 97 PHE A N 1
ATOM 778 C CA . PHE A 1 97 ? -9.789 10.562 18.188 1 97.69 97 PHE A CA 1
ATOM 779 C C . PHE A 1 97 ? -10.469 10.758 19.531 1 97.69 97 PHE A C 1
ATOM 781 O O . PHE A 1 97 ? -11.688 10.586 19.656 1 97.69 97 PHE A O 1
ATOM 788 N N . PRO A 1 98 ? -9.797 11.125 20.625 1 96.88 98 PRO A N 1
ATOM 789 C CA . PRO A 1 98 ? -10.477 11.273 21.922 1 96.88 98 PRO A CA 1
ATOM 790 C C . PRO A 1 98 ? -11.602 12.305 21.891 1 96.88 98 PRO A C 1
ATOM 792 O O . PRO A 1 98 ? -12.562 12.195 22.641 1 96.88 98 PRO A O 1
ATOM 795 N N . ALA A 1 99 ? -11.469 13.32 21.047 1 96.75 99 ALA A N 1
ATOM 796 C CA . ALA A 1 99 ? -12.5 14.344 20.906 1 96.75 99 ALA A CA 1
ATOM 797 C C . ALA A 1 99 ? -13.844 13.719 20.547 1 96.75 99 ALA A C 1
ATOM 799 O O . ALA A 1 99 ? -14.898 14.305 20.797 1 96.75 99 ALA A O 1
ATOM 800 N N . PHE A 1 100 ? -13.852 12.516 20.016 1 96.81 100 PHE A N 1
ATOM 801 C CA . PHE A 1 100 ? -15.062 11.922 19.469 1 96.81 100 PHE A CA 1
ATOM 802 C C . PHE A 1 100 ? -15.375 10.594 20.156 1 96.81 100 PHE A C 1
ATOM 804 O O . PHE A 1 100 ? -16.344 9.914 19.781 1 96.81 100 PHE A O 1
ATOM 811 N N . GLU A 1 101 ? -14.57 10.234 21.078 1 94.25 101 GLU A N 1
ATOM 812 C CA . GLU A 1 101 ? -14.742 8.945 21.734 1 94.25 101 GLU A CA 1
ATOM 813 C C . GLU A 1 101 ? -16.016 8.922 22.578 1 94.25 101 GLU A C 1
ATOM 815 O O . GLU A 1 101 ? -16.203 9.766 23.453 1 94.25 101 GLU A O 1
ATOM 820 N N . GLY A 1 102 ? -16.859 7.879 22.328 1 92.88 102 GLY A N 1
ATOM 821 C CA . GLY A 1 102 ? -18.078 7.711 23.094 1 92.88 102 GLY A CA 1
ATOM 822 C C . GLY A 1 102 ? -19.141 8.75 22.781 1 92.88 102 GLY A C 1
ATOM 823 O O . GLY A 1 102 ? -20.156 8.82 23.453 1 92.88 102 GLY A O 1
ATOM 824 N N . VAL A 1 103 ? -18.859 9.594 21.844 1 95.69 103 VAL A N 1
ATOM 825 C CA . VAL A 1 103 ? -19.766 10.672 21.453 1 95.69 103 VAL A CA 1
ATOM 826 C C . VAL A 1 103 ? -20.734 10.18 20.375 1 95.69 103 VAL A C 1
ATOM 828 O O . VAL A 1 103 ? -20.328 9.445 19.469 1 95.69 103 VAL A O 1
ATOM 831 N N . GLU A 1 104 ? -22.016 10.5 20.547 1 96 104 GLU A N 1
ATOM 832 C CA . GLU A 1 104 ? -22.969 10.227 19.484 1 96 104 GLU A CA 1
ATOM 833 C C . GLU A 1 104 ? -22.531 10.859 18.172 1 96 104 GLU A C 1
ATOM 835 O O . GLU A 1 104 ? -21.875 11.906 18.172 1 96 104 GLU A O 1
ATOM 840 N N . LYS A 1 105 ? -22.859 10.188 17.094 1 96 105 LYS A N 1
ATOM 841 C CA . LYS A 1 105 ? -22.484 10.695 15.773 1 96 105 LYS A CA 1
ATOM 842 C C . LYS A 1 105 ? -22.797 12.18 15.641 1 96 105 LYS A C 1
ATOM 844 O O . LYS A 1 105 ? -23.953 12.586 15.766 1 96 105 LYS A O 1
ATOM 849 N N . PRO A 1 106 ? -21.812 12.938 15.391 1 97.5 106 PRO A N 1
ATOM 850 C CA . PRO A 1 106 ? -22.047 14.375 15.266 1 97.5 106 PRO A CA 1
ATOM 851 C C . PRO A 1 106 ? -22.922 14.719 14.055 1 97.5 106 PRO A C 1
ATOM 853 O O . PRO A 1 106 ? -22.641 14.273 12.938 1 97.5 106 PRO A O 1
ATOM 856 N N . GLN A 1 107 ? -23.906 15.523 14.258 1 96 107 GLN A N 1
ATOM 857 C CA . GLN A 1 107 ? -24.812 15.914 13.188 1 96 107 GLN A CA 1
ATOM 858 C C . GLN A 1 107 ? -24.484 17.297 12.664 1 96 107 GLN A C 1
ATOM 860 O O . GLN A 1 107 ? -24.734 17.609 11.492 1 96 107 GLN A O 1
ATOM 865 N N . ASN A 1 108 ? -24 18.219 13.484 1 97.25 108 ASN A N 1
ATOM 866 C CA . ASN A 1 108 ? -23.688 19.594 13.141 1 97.25 108 ASN A CA 1
ATOM 867 C C . ASN A 1 108 ? -22.188 19.859 13.18 1 97.25 108 ASN A C 1
ATOM 869 O O . ASN A 1 108 ? -21.734 20.797 13.836 1 97.25 108 ASN A O 1
ATOM 873 N N . TYR A 1 109 ? -21.469 19.047 12.414 1 98.56 109 TYR A N 1
ATOM 874 C CA . TYR A 1 109 ? -20.016 19.125 12.391 1 98.56 109 TYR A CA 1
ATOM 875 C C . TYR A 1 109 ? -19.5 19.156 10.961 1 98.56 109 TYR A C 1
ATOM 877 O O . TYR A 1 109 ? -19.875 18.344 10.133 1 98.56 109 TYR A O 1
ATOM 885 N N . ILE A 1 110 ? -18.703 20.141 10.656 1 98.56 110 ILE A N 1
ATOM 886 C CA . ILE A 1 110 ? -18.062 20.266 9.352 1 98.56 110 ILE A CA 1
ATOM 887 C C . ILE A 1 110 ? -16.547 20.188 9.508 1 98.56 110 ILE A C 1
ATOM 889 O O . ILE A 1 110 ? -15.961 20.891 10.336 1 98.56 110 ILE A O 1
ATOM 893 N N . ALA A 1 111 ? -15.914 19.344 8.75 1 98.75 111 ALA A N 1
ATOM 894 C CA . ALA A 1 111 ? -14.453 19.219 8.781 1 98.75 111 ALA A CA 1
ATOM 895 C C . ALA A 1 111 ? -13.836 19.672 7.465 1 98.75 111 ALA A C 1
ATOM 897 O O . ALA A 1 111 ? -14.273 19.266 6.387 1 98.75 111 ALA A O 1
ATOM 898 N N . PHE A 1 112 ? -12.898 20.562 7.5 1 98.62 112 PHE A N 1
ATOM 899 C CA . PHE A 1 112 ? -12.023 20.891 6.387 1 98.62 112 PHE A CA 1
ATOM 900 C C . PHE A 1 112 ? -10.672 20.203 6.543 1 98.62 112 PHE A C 1
ATOM 902 O O . PHE A 1 112 ? -10.023 20.328 7.582 1 98.62 112 PHE A O 1
ATOM 909 N N . ILE A 1 113 ? -10.242 19.438 5.566 1 97.94 113 ILE A N 1
ATOM 910 C CA . ILE A 1 113 ? -8.992 18.703 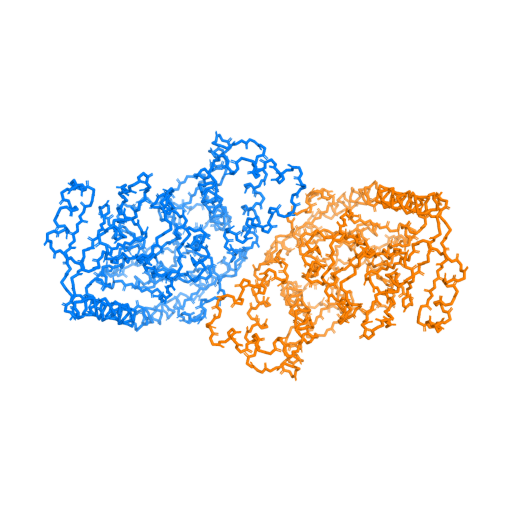5.645 1 97.94 113 ILE A CA 1
ATOM 911 C C . ILE A 1 113 ? -8.023 19.219 4.578 1 97.94 113 ILE A C 1
ATOM 913 O O . ILE A 1 113 ? -8.453 19.719 3.537 1 97.94 113 ILE A O 1
ATOM 917 N N . THR A 1 114 ? -6.723 19.078 4.852 1 96.56 114 THR A N 1
ATOM 918 C CA . THR A 1 114 ? -5.703 19.516 3.9 1 96.56 114 THR A CA 1
ATOM 919 C C . THR A 1 114 ? -5.004 18.312 3.273 1 96.56 114 THR A C 1
ATOM 921 O O . THR A 1 114 ? -4.066 18.469 2.488 1 96.56 114 THR A O 1
ATOM 924 N N . GLU A 1 115 ? -5.359 17.156 3.633 1 95.88 115 GLU A N 1
ATOM 925 C CA . GLU A 1 115 ? -4.914 15.859 3.129 1 95.88 115 GLU A CA 1
ATOM 926 C C . GLU A 1 115 ? -6.105 14.969 2.783 1 95.88 115 GLU A C 1
ATOM 928 O O . GLU A 1 115 ? -6.879 14.594 3.666 1 95.88 115 GLU A O 1
ATOM 933 N N . LEU A 1 116 ? -6.23 14.57 1.568 1 94.19 116 LEU A N 1
ATOM 934 C CA . LEU A 1 116 ? -7.434 13.914 1.063 1 94.19 116 LEU A CA 1
ATOM 935 C C . LEU A 1 116 ? -7.711 12.625 1.827 1 94.19 116 LEU A C 1
ATOM 937 O O . LEU A 1 116 ? -8.867 12.305 2.121 1 94.19 116 LEU A O 1
ATOM 941 N N . LYS A 1 117 ? -6.738 11.906 2.18 1 94.94 117 LYS A N 1
ATOM 942 C CA . LYS A 1 117 ? -6.949 10.602 2.801 1 94.94 117 LYS A CA 1
ATOM 943 C C . LYS A 1 117 ? -7.309 10.75 4.277 1 94.94 117 LYS A C 1
ATOM 945 O O . LYS A 1 117 ? -7.668 9.766 4.934 1 94.94 117 LYS A O 1
ATOM 950 N N . HIS A 1 118 ? -7.262 11.969 4.805 1 97.44 118 HIS A N 1
ATOM 951 C CA . HIS A 1 118 ? -7.824 12.195 6.133 1 97.44 118 HIS A CA 1
ATOM 952 C C . HIS A 1 118 ? -9.336 11.984 6.129 1 97.44 118 HIS A C 1
ATOM 954 O O . HIS A 1 118 ? -9.945 11.836 7.191 1 97.44 118 HIS A O 1
ATOM 960 N N . THR A 1 119 ? -9.93 11.93 4.953 1 97.12 119 THR A N 1
ATOM 961 C CA . THR A 1 119 ? -11.336 11.547 4.832 1 97.12 119 THR A CA 1
ATOM 962 C C . THR A 1 119 ? -11.57 10.172 5.457 1 97.12 119 THR A C 1
ATOM 964 O O . THR A 1 119 ? -12.578 9.961 6.133 1 97.12 119 THR A O 1
ATOM 967 N N . ASP A 1 120 ? -10.641 9.219 5.203 1 96.38 120 ASP A N 1
ATOM 968 C CA . ASP A 1 120 ? -10.766 7.879 5.766 1 96.38 120 ASP A CA 1
ATOM 969 C C . ASP A 1 120 ? -10.758 7.926 7.293 1 96.38 120 ASP A C 1
ATOM 971 O O . ASP A 1 120 ? -11.555 7.242 7.941 1 96.38 120 ASP A O 1
ATOM 975 N N . SER A 1 121 ? -9.875 8.719 7.879 1 97.88 121 SER A N 1
ATOM 976 C CA . SER A 1 121 ? -9.789 8.875 9.328 1 97.88 121 SER A CA 1
ATOM 977 C C . SER A 1 121 ? -11.078 9.445 9.906 1 97.88 121 SER A C 1
ATOM 979 O O . SER A 1 121 ? -11.609 8.922 10.891 1 97.88 121 SER A O 1
ATOM 981 N N . LEU A 1 122 ? -11.547 10.508 9.266 1 98.25 122 LEU A N 1
ATOM 982 C CA . LEU A 1 122 ? -12.742 11.172 9.758 1 98.25 122 LEU A CA 1
ATOM 983 C C . LEU A 1 122 ? -13.961 10.273 9.625 1 98.25 122 LEU A C 1
ATOM 985 O O . LEU A 1 122 ? -14.797 10.211 10.523 1 98.25 122 LEU A O 1
ATOM 989 N N . THR A 1 123 ? -14.07 9.539 8.5 1 97.12 123 THR A N 1
ATOM 990 C CA . THR A 1 123 ? -15.164 8.594 8.305 1 97.12 123 THR A CA 1
ATOM 991 C C . THR A 1 123 ? -15.148 7.512 9.383 1 97.12 123 THR A C 1
ATOM 993 O O . THR A 1 123 ? -16.188 7.137 9.914 1 97.12 123 THR A O 1
ATOM 996 N N . ALA A 1 124 ? -13.969 7.051 9.695 1 96.19 124 ALA A N 1
ATOM 997 C CA . ALA A 1 124 ? -13.82 6.047 10.742 1 96.19 124 ALA A CA 1
ATOM 998 C C . ALA A 1 124 ? -14.281 6.594 12.094 1 96.19 124 ALA A C 1
ATOM 1000 O O . ALA A 1 124 ? -14.711 5.836 12.961 1 96.19 124 ALA A O 1
ATOM 1001 N N . LEU A 1 125 ? -14.188 7.887 12.273 1 96.62 125 LEU A N 1
ATOM 1002 C CA . LEU A 1 125 ? -14.578 8.531 13.523 1 96.62 125 LEU A CA 1
ATOM 1003 C C . LEU A 1 125 ? -16.047 8.945 13.484 1 96.62 125 LEU A C 1
ATOM 1005 O O . LEU A 1 125 ? -16.531 9.602 14.406 1 96.62 125 LEU A O 1
ATOM 1009 N N . GLY A 1 126 ? -16.75 8.641 12.391 1 95.31 126 GLY A N 1
ATOM 1010 C CA . GLY A 1 126 ? -18.188 8.875 12.289 1 95.31 126 GLY A CA 1
ATOM 1011 C C . GLY A 1 126 ? -18.531 10.242 11.727 1 95.31 126 GLY A C 1
ATOM 1012 O O . GLY A 1 126 ? -19.672 10.695 11.82 1 95.31 126 GLY A O 1
ATOM 1013 N N . ILE A 1 127 ? -17.516 10.898 11.172 1 97.25 127 ILE A N 1
ATOM 1014 C CA . ILE A 1 127 ? -17.734 12.234 10.617 1 97.25 127 ILE A CA 1
ATOM 1015 C C . ILE A 1 127 ? -18.078 12.133 9.133 1 97.25 127 ILE A C 1
ATOM 1017 O O . ILE A 1 127 ? -17.406 11.414 8.391 1 97.25 127 ILE A O 1
ATOM 1021 N N . GLN A 1 128 ? -19.062 12.883 8.641 1 94.5 128 GLN A N 1
ATOM 1022 C CA . GLN A 1 128 ? -19.547 12.695 7.273 1 94.5 128 GLN A CA 1
ATOM 1023 C C . GLN A 1 128 ? -19.359 13.961 6.441 1 94.5 128 GLN A C 1
ATOM 1025 O O . GLN A 1 128 ? -19.141 13.883 5.23 1 94.5 128 GLN A O 1
ATOM 1030 N N . ASN A 1 129 ? -19.516 15.18 7.02 1 97.06 129 ASN A N 1
ATOM 1031 C CA . ASN A 1 129 ? -19.391 16.438 6.277 1 97.06 129 ASN A CA 1
ATOM 1032 C C . ASN A 1 129 ? -17.922 16.875 6.191 1 97.06 129 ASN A C 1
ATOM 1034 O O . ASN A 1 129 ? -17.453 17.641 7.035 1 97.06 129 ASN A O 1
ATOM 1038 N N . ILE A 1 130 ? -17.281 16.406 5.133 1 97.81 130 ILE A N 1
ATOM 1039 C CA . ILE A 1 130 ? -15.844 16.609 4.977 1 97.81 130 ILE A CA 1
ATOM 1040 C C . ILE A 1 130 ? -15.57 17.344 3.668 1 97.81 130 ILE A C 1
ATOM 1042 O O . ILE A 1 130 ? -16.125 17 2.621 1 97.81 130 ILE A O 1
ATOM 1046 N N . SER A 1 131 ? -14.82 18.359 3.701 1 97.12 131 SER A N 1
ATOM 1047 C CA . SER A 1 131 ? -14.383 19.078 2.506 1 97.12 131 SER A CA 1
ATOM 1048 C C . SER A 1 131 ? -12.867 19.219 2.473 1 97.12 131 SER A C 1
ATOM 1050 O O . SER A 1 131 ? -12.227 19.406 3.514 1 97.12 131 SER A O 1
ATOM 1052 N N . TYR A 1 132 ? -12.32 19.141 1.34 1 96.19 132 TYR A N 1
ATOM 1053 C CA . TYR A 1 132 ? -10.883 19.297 1.139 1 96.19 132 TYR A CA 1
ATOM 1054 C C . TYR A 1 132 ? -10.547 20.734 0.752 1 96.19 132 TYR A C 1
ATOM 1056 O O . TYR A 1 132 ? -11.25 21.359 -0.052 1 96.19 132 TYR A O 1
ATOM 1064 N N . ILE A 1 133 ? -9.539 21.25 1.396 1 96.19 133 ILE A N 1
ATOM 1065 C CA . ILE A 1 133 ? -8.922 22.5 0.962 1 96.19 133 ILE A CA 1
ATOM 1066 C C . ILE A 1 133 ? -7.41 22.297 0.824 1 96.19 133 ILE A C 1
ATOM 1068 O O . ILE A 1 133 ? -6.797 21.578 1.611 1 96.19 133 ILE A O 1
ATOM 1072 N N . SER A 1 134 ? -6.781 22.844 -0.211 1 94.19 134 SER A N 1
ATOM 1073 C CA . SER A 1 134 ? -5.34 22.734 -0.403 1 94.19 134 SER A CA 1
ATOM 1074 C C . SER A 1 134 ? -4.57 23.359 0.751 1 94.19 134 SER A C 1
ATOM 1076 O O . SER A 1 134 ? -5.074 24.281 1.408 1 94.19 134 SER A O 1
ATOM 1078 N N . PRO A 1 135 ? -3.387 22.891 1.01 1 95.88 135 PRO A N 1
ATOM 1079 C CA . PRO A 1 135 ? -2.592 23.469 2.096 1 95.88 135 PRO A CA 1
ATOM 1080 C C . PRO A 1 135 ? -2.297 24.953 1.882 1 95.88 135 PRO A C 1
ATOM 1082 O O . PRO A 1 135 ? -2.199 25.406 0.739 1 95.88 135 PRO A O 1
ATOM 1085 N N . PHE A 1 136 ? -2.201 25.641 2.992 1 97.88 136 PHE A N 1
ATOM 1086 C CA . PHE A 1 136 ? -1.881 27.062 2.951 1 97.88 136 PHE A CA 1
ATOM 1087 C C . PHE A 1 136 ? -1.021 27.453 4.145 1 97.88 136 PHE A C 1
ATOM 1089 O O . PHE A 1 136 ? -1.014 26.766 5.168 1 97.88 136 PHE A O 1
ATOM 1096 N N . VAL A 1 137 ? -0.304 28.531 3.984 1 97.88 137 VAL A N 1
ATOM 1097 C CA . VAL A 1 137 ? 0.575 29 5.055 1 97.88 137 VAL A CA 1
ATOM 1098 C C . VAL A 1 137 ? 0.229 30.438 5.422 1 97.88 137 VAL A C 1
ATOM 1100 O O . VAL A 1 137 ? -0.311 31.188 4.598 1 97.88 137 VAL A O 1
ATOM 1103 N N . ASP A 1 138 ? 0.461 30.766 6.656 1 97.62 138 ASP A N 1
ATOM 1104 C CA . ASP A 1 138 ? 0.384 32.125 7.141 1 97.62 138 ASP A CA 1
ATOM 1105 C C . ASP A 1 138 ? 1.727 32.844 6.988 1 97.62 138 ASP A C 1
ATOM 1107 O O . ASP A 1 138 ? 2.578 32.781 7.875 1 97.62 138 ASP A O 1
ATOM 1111 N N . LEU A 1 139 ? 1.855 33.656 5.992 1 95.5 139 LEU A N 1
ATOM 1112 C CA . LEU A 1 139 ? 3.125 34.281 5.641 1 95.5 139 LEU A CA 1
ATOM 1113 C C . LEU A 1 139 ? 3.566 35.25 6.73 1 95.5 139 LEU A C 1
ATOM 1115 O O . LEU A 1 139 ? 4.762 35.531 6.883 1 95.5 139 LEU A O 1
ATOM 1119 N N . LYS A 1 140 ? 2.662 35.75 7.496 1 94.75 140 LYS A N 1
ATOM 1120 C CA . LYS A 1 140 ? 2.967 36.719 8.547 1 94.75 140 LYS A CA 1
ATOM 1121 C C . LYS A 1 140 ? 3.814 36.094 9.648 1 94.75 140 LYS A C 1
ATOM 1123 O O . LYS A 1 140 ? 4.48 36.781 10.406 1 94.75 140 LYS A O 1
ATOM 1128 N N . GLN A 1 141 ? 3.764 34.75 9.695 1 93.81 141 GLN A N 1
ATOM 1129 C CA . GLN A 1 141 ? 4.461 34.062 10.766 1 93.81 141 GLN A CA 1
ATOM 1130 C C . GLN A 1 141 ? 5.938 33.875 10.43 1 93.81 141 GLN A C 1
ATOM 1132 O O . GLN A 1 141 ? 6.727 33.438 11.281 1 93.81 141 GLN A O 1
ATOM 1137 N N . PHE A 1 142 ? 6.34 34.156 9.219 1 94.81 142 PHE A N 1
ATOM 1138 C CA . PHE A 1 142 ? 7.699 33.875 8.781 1 94.81 142 PHE A CA 1
ATOM 1139 C C . PHE A 1 142 ? 8.609 35.062 9.023 1 94.81 142 PHE A C 1
ATOM 1141 O O . PHE A 1 142 ? 8.352 36.156 8.516 1 94.81 142 PHE A O 1
ATOM 1148 N N . PRO A 1 143 ? 9.625 34.875 9.781 1 91 143 PRO A N 1
ATOM 1149 C CA . PRO A 1 143 ? 10.578 35.969 9.992 1 91 143 PRO A CA 1
ATOM 1150 C C . PRO A 1 143 ? 11.438 36.219 8.758 1 91 143 PRO A C 1
ATOM 1152 O O . PRO A 1 143 ? 11.422 35.469 7.801 1 91 143 PRO A O 1
ATOM 1155 N N . GLU A 1 144 ? 12.133 37.344 8.867 1 85.38 144 GLU A N 1
ATOM 1156 C CA . GLU A 1 144 ? 13.086 37.656 7.805 1 85.38 144 GLU A CA 1
ATOM 1157 C C . GLU A 1 144 ? 14.234 36.625 7.785 1 85.38 144 GLU A C 1
ATOM 1159 O O . GLU A 1 144 ? 14.695 36.188 8.836 1 85.38 144 GLU A O 1
ATOM 1164 N N . SER A 1 145 ? 14.539 36.219 6.609 1 79.06 145 SER A N 1
ATOM 1165 C CA . SER A 1 145 ? 15.594 35.219 6.453 1 79.06 145 SER A CA 1
ATOM 1166 C C . SER A 1 145 ? 16.953 35.75 6.883 1 79.06 145 SER A C 1
ATOM 1168 O O . SER A 1 145 ? 17.234 36.938 6.684 1 79.06 145 SER A O 1
ATOM 1170 N N . GLU A 1 146 ? 17.656 34.875 7.59 1 70.75 146 GLU A N 1
ATOM 1171 C CA . GLU A 1 146 ? 19.047 35.219 7.918 1 70.75 146 GLU A CA 1
ATOM 1172 C C . GLU A 1 146 ? 19.953 35.094 6.699 1 70.75 146 GLU A C 1
ATOM 1174 O O . GLU A 1 146 ? 19.656 34.312 5.773 1 70.75 146 GLU A O 1
ATOM 1179 N N . GLY A 1 147 ? 20.625 36.125 6.262 1 69.12 147 GLY A N 1
ATOM 1180 C CA . GLY A 1 147 ? 21.406 36.25 5.039 1 69.12 147 GLY A CA 1
ATOM 1181 C C . GLY A 1 147 ? 22.469 35.188 4.895 1 69.12 147 GLY A C 1
ATOM 1182 O O . GLY A 1 147 ? 22.734 34.719 3.787 1 69.12 147 GLY A O 1
ATOM 1183 N N . GLU A 1 148 ? 23.109 34.594 5.922 1 86.19 148 GLU A N 1
ATOM 1184 C CA . GLU A 1 148 ? 24.219 33.656 5.723 1 86.19 148 GLU A CA 1
ATOM 1185 C C . GLU A 1 148 ? 23.797 32.219 5.93 1 86.19 148 GLU A C 1
ATOM 1187 O O . GLU A 1 148 ? 23.125 31.891 6.918 1 86.19 148 GLU A O 1
ATOM 1192 N N . LYS A 1 149 ? 24.016 31.219 4.969 1 92.06 149 LYS A N 1
ATOM 1193 C CA . LYS A 1 149 ? 23.75 29.797 5.07 1 92.06 149 LYS A CA 1
ATOM 1194 C C . LYS A 1 149 ? 24.984 29.031 5.527 1 92.06 149 LYS A C 1
ATOM 1196 O O . LYS A 1 149 ? 25.938 28.844 4.758 1 92.06 149 LYS A O 1
ATOM 1201 N N . ASP A 1 150 ? 24.984 28.594 6.797 1 95.12 150 ASP A N 1
ATOM 1202 C CA . ASP A 1 150 ? 26.141 27.922 7.371 1 95.12 150 ASP A CA 1
ATOM 1203 C C . ASP A 1 150 ? 25.828 26.438 7.621 1 95.12 150 ASP A C 1
ATOM 1205 O O . ASP A 1 150 ? 26.672 25.703 8.156 1 95.12 150 ASP A O 1
ATOM 1209 N N . ILE A 1 151 ? 24.656 26.016 7.32 1 96.5 151 ILE A N 1
ATOM 1210 C CA . ILE A 1 151 ? 24.266 24.609 7.465 1 96.5 151 ILE A CA 1
ATOM 1211 C C . ILE A 1 151 ? 24.094 23.969 6.086 1 96.5 151 ILE A C 1
ATOM 1213 O O . ILE A 1 151 ? 23.312 24.453 5.27 1 96.5 151 ILE A O 1
ATOM 1217 N N . GLU A 1 152 ? 24.828 22.953 5.871 1 95.94 152 GLU A N 1
ATOM 1218 C CA . GLU A 1 152 ? 24.75 22.312 4.562 1 95.94 152 GLU A CA 1
ATOM 1219 C C . GLU A 1 152 ? 23.453 21.5 4.426 1 95.94 152 GLU A C 1
ATOM 1221 O O . GLU A 1 152 ? 22.688 21.688 3.48 1 95.94 152 GLU A O 1
ATOM 1226 N N . ILE A 1 153 ? 23.266 20.594 5.41 1 98.19 153 ILE A N 1
ATOM 1227 C CA . ILE A 1 153 ? 22.109 19.703 5.363 1 98.19 153 ILE A CA 1
ATOM 1228 C C . ILE A 1 153 ? 21.375 19.75 6.703 1 98.19 153 ILE A C 1
ATOM 1230 O O . ILE A 1 153 ? 21.969 19.469 7.75 1 98.19 153 ILE A O 1
ATOM 1234 N N . ALA A 1 154 ? 20.188 20.156 6.715 1 98.56 154 ALA A N 1
ATOM 1235 C CA . ALA A 1 154 ? 19.297 19.984 7.855 1 98.56 154 ALA A CA 1
ATOM 1236 C C . ALA A 1 154 ? 18.344 18.828 7.633 1 98.56 154 ALA A C 1
ATOM 1238 O O . ALA A 1 154 ? 17.984 18.5 6.496 1 98.56 154 ALA A O 1
ATOM 1239 N N . PHE A 1 155 ? 17.969 18.094 8.641 1 98.62 155 PHE A N 1
ATOM 1240 C CA . PHE A 1 155 ? 17 17.016 8.648 1 98.62 155 PHE A CA 1
ATOM 1241 C C . PHE A 1 155 ? 15.891 17.281 9.664 1 98.62 155 PHE A C 1
ATOM 1243 O O . PHE A 1 155 ? 16.172 17.406 10.859 1 98.62 155 PHE A O 1
ATOM 1250 N N . VAL A 1 156 ? 14.68 17.375 9.242 1 98.12 156 VAL A N 1
ATOM 1251 C CA . VAL A 1 156 ? 13.578 17.734 10.125 1 98.12 156 VAL A CA 1
ATOM 1252 C C . VAL A 1 156 ? 13.219 16.547 11.016 1 98.12 156 VAL A C 1
ATOM 1254 O O . VAL A 1 156 ? 12.883 15.469 10.508 1 98.12 156 VAL A O 1
ATOM 1257 N N . GLY A 1 157 ? 13.367 16.734 12.328 1 96.62 157 GLY A N 1
ATOM 1258 C CA . GLY A 1 157 ? 12.938 15.727 13.281 1 96.62 157 GLY A CA 1
ATOM 1259 C C . GLY A 1 157 ? 11.453 15.789 13.594 1 96.62 157 GLY A C 1
ATOM 1260 O O . GLY A 1 157 ? 10.688 16.438 12.875 1 96.62 157 GLY A O 1
ATOM 1261 N N . PRO A 1 158 ? 11.008 15.148 14.57 1 96.44 158 PRO A N 1
ATOM 1262 C CA . PRO A 1 158 ? 11.797 14.305 15.469 1 96.44 158 PRO A CA 1
ATOM 1263 C C . PRO A 1 158 ? 12.234 12.992 14.82 1 96.44 158 PRO A C 1
ATOM 1265 O O . PRO A 1 158 ? 11.695 12.602 13.781 1 96.44 158 PRO A O 1
ATOM 1268 N N . VAL A 1 159 ? 13.25 12.375 15.422 1 98.12 159 VAL A N 1
ATOM 1269 C CA . VAL A 1 159 ? 13.727 11.047 15.039 1 98.12 159 VAL A CA 1
ATOM 1270 C C . VAL A 1 159 ? 13.93 10.195 16.297 1 98.12 159 VAL A C 1
ATOM 1272 O O . VAL A 1 159 ? 14.672 10.586 17.203 1 98.12 159 VAL A O 1
ATOM 1275 N N . VAL A 1 160 ? 13.234 9.164 16.375 1 98.12 160 VAL A N 1
ATOM 1276 C CA . VAL A 1 160 ? 13.328 8.211 17.484 1 98.12 160 VAL A CA 1
ATOM 1277 C C . VAL A 1 160 ? 13.688 6.824 16.938 1 98.12 160 VAL A C 1
ATOM 1279 O O . VAL A 1 160 ? 13.086 6.359 15.969 1 98.12 160 VAL A O 1
ATOM 1282 N N . ASP A 1 161 ? 14.664 6.203 17.562 1 98.06 161 ASP A N 1
ATOM 1283 C CA . ASP A 1 161 ? 14.953 4.816 17.219 1 98.06 161 ASP A CA 1
ATOM 1284 C C . ASP A 1 161 ? 13.695 3.957 17.297 1 98.06 161 ASP A C 1
ATOM 1286 O O . ASP A 1 161 ? 13.062 3.855 18.344 1 98.06 161 ASP A O 1
ATOM 1290 N N . PRO A 1 16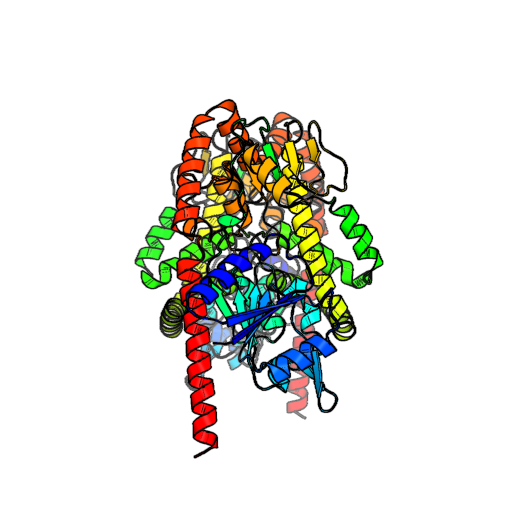2 ? 13.352 3.318 16.203 1 97.75 162 PRO A N 1
ATOM 1291 C CA . PRO A 1 162 ? 12.117 2.529 16.188 1 97.75 162 PRO A CA 1
ATOM 1292 C C . PRO A 1 162 ? 12.094 1.446 17.266 1 97.75 162 PRO A C 1
ATOM 1294 O O . PRO A 1 162 ? 11.023 1.061 17.734 1 97.75 162 PRO A O 1
ATOM 1297 N N . GLN A 1 163 ? 13.258 0.938 17.672 1 97.25 163 GLN A N 1
ATOM 1298 C CA . GLN A 1 163 ? 13.32 -0.082 18.703 1 97.25 163 GLN A CA 1
ATOM 1299 C C . GLN A 1 163 ? 12.797 0.455 20.031 1 97.25 163 GLN A C 1
ATOM 1301 O O . GLN A 1 163 ? 12.203 -0.288 20.828 1 97.25 163 GLN A O 1
ATOM 1306 N N . ILE A 1 164 ? 13.062 1.744 20.297 1 97.44 164 ILE A N 1
ATOM 1307 C CA . ILE A 1 164 ? 12.555 2.381 21.5 1 97.44 164 ILE A CA 1
ATOM 1308 C C . ILE A 1 164 ? 11.023 2.373 21.484 1 97.44 164 ILE A C 1
ATOM 1310 O O . ILE A 1 164 ? 10.391 2.074 22.5 1 97.44 164 ILE A O 1
ATOM 1314 N N . ILE A 1 165 ? 10.422 2.668 20.359 1 97.31 165 ILE A N 1
ATOM 1315 C CA . ILE A 1 165 ? 8.977 2.656 20.203 1 97.31 165 ILE A CA 1
ATOM 1316 C C . ILE A 1 165 ? 8.445 1.235 20.391 1 97.31 165 ILE A C 1
ATOM 1318 O O . ILE A 1 165 ? 7.477 1.017 21.125 1 97.31 165 ILE A O 1
ATOM 1322 N N . LEU A 1 166 ? 9.109 0.259 19.75 1 97.38 166 LEU A N 1
ATOM 1323 C CA . LEU A 1 166 ? 8.695 -1.137 19.844 1 97.38 166 LEU A CA 1
ATOM 1324 C C . LEU A 1 166 ? 8.734 -1.616 21.297 1 97.38 166 LEU A C 1
ATOM 1326 O O . LEU A 1 166 ? 7.816 -2.311 21.75 1 97.38 166 LEU A O 1
ATOM 1330 N N . ASN A 1 167 ? 9.789 -1.264 22.016 1 96.38 167 ASN A N 1
ATOM 1331 C CA . ASN A 1 167 ? 9.898 -1.635 23.422 1 96.38 167 ASN A CA 1
ATOM 1332 C C . ASN A 1 167 ? 8.758 -1.042 24.25 1 96.38 167 ASN A C 1
ATOM 1334 O O . ASN A 1 167 ? 8.188 -1.724 25.094 1 96.38 167 ASN A O 1
ATOM 1338 N N . SER A 1 168 ? 8.445 0.185 24 1 95.5 168 SER A N 1
ATOM 1339 C CA . SER A 1 168 ? 7.371 0.855 24.719 1 95.5 168 SER A CA 1
ATOM 1340 C C . SER A 1 168 ? 6.02 0.213 24.422 1 95.5 168 SER A C 1
ATOM 1342 O O . SER A 1 168 ? 5.254 -0.089 25.328 1 95.5 168 SER A O 1
ATOM 1344 N N . VAL A 1 169 ? 5.738 -0.051 23.141 1 96 169 VAL A N 1
ATOM 1345 C CA . VAL A 1 169 ? 4.441 -0.576 22.719 1 96 169 VAL A CA 1
ATOM 1346 C C . VAL A 1 169 ? 4.289 -2.018 23.203 1 96 169 VAL A C 1
ATOM 1348 O O . VAL A 1 169 ? 3.182 -2.455 23.531 1 96 169 VAL A O 1
ATOM 1351 N N . SER A 1 170 ? 5.391 -2.775 23.25 1 95.38 170 SER A N 1
ATOM 1352 C CA . SER A 1 170 ? 5.344 -4.168 23.688 1 95.38 170 SER A CA 1
ATOM 1353 C C . SER A 1 170 ? 4.902 -4.273 25.141 1 95.38 170 SER A C 1
ATOM 1355 O O . SER A 1 170 ? 4.391 -5.312 25.562 1 95.38 170 SER A O 1
ATOM 1357 N N . GLN A 1 171 ? 5.086 -3.213 25.906 1 95 171 GLN A N 1
ATOM 1358 C CA . GLN A 1 171 ? 4.68 -3.184 27.312 1 95 171 GLN A CA 1
ATOM 1359 C C . GLN A 1 171 ? 3.215 -2.777 27.438 1 95 171 GLN A C 1
ATOM 1361 O O . GLN A 1 171 ? 2.574 -3.076 28.453 1 95 171 GLN A O 1
ATOM 1366 N N . ASN A 1 172 ? 2.674 -2.143 26.484 1 94.25 172 ASN A N 1
ATOM 1367 C CA . ASN A 1 172 ? 1.351 -1.539 26.578 1 94.25 172 ASN A CA 1
ATOM 1368 C C . ASN A 1 172 ? 0.284 -2.406 25.922 1 94.25 172 ASN A C 1
ATOM 1370 O O . ASN A 1 172 ? -0.911 -2.217 26.156 1 94.25 172 ASN A O 1
ATOM 1374 N N . TYR A 1 173 ? 0.655 -3.34 25.031 1 95.75 173 TYR A N 1
ATOM 1375 C CA . TYR A 1 173 ? -0.294 -4.18 24.312 1 95.75 173 TYR A CA 1
ATOM 1376 C C . TYR A 1 173 ? -0.041 -5.656 24.594 1 95.75 173 TYR A C 1
ATOM 1378 O O . TYR A 1 173 ? 1.086 -6.051 24.906 1 95.75 173 TYR A O 1
ATOM 1386 N N . PRO A 1 174 ? -1.106 -6.492 24.453 1 95.62 174 PRO A N 1
ATOM 1387 C CA . PRO A 1 174 ? -0.902 -7.938 24.594 1 95.62 174 PRO A CA 1
ATOM 1388 C C . PRO A 1 174 ? 0.066 -8.5 23.562 1 95.62 174 PRO A C 1
ATOM 1390 O O . PRO A 1 174 ? 0.054 -8.07 22.406 1 95.62 174 PRO A O 1
ATOM 1393 N N . GLN A 1 175 ? 0.822 -9.453 23.922 1 94.94 175 GLN A N 1
ATOM 1394 C CA . GLN A 1 175 ? 1.826 -10.062 23.062 1 94.94 175 GLN A CA 1
ATOM 1395 C C . GLN A 1 175 ? 1.182 -10.688 21.828 1 94.94 175 GLN A C 1
ATOM 1397 O O . GLN A 1 175 ? 1.774 -10.695 20.75 1 94.94 175 GLN A O 1
ATOM 1402 N N . GLU A 1 176 ? 0.001 -11.141 21.969 1 93.88 176 GLU A N 1
ATOM 1403 C CA . GLU A 1 176 ? -0.692 -11.875 20.922 1 93.88 176 GLU A CA 1
ATOM 1404 C C . GLU A 1 176 ? -1.028 -10.961 19.75 1 93.88 176 GLU A C 1
ATOM 1406 O O . GLU A 1 176 ? -1.261 -11.43 18.625 1 93.88 176 GLU A O 1
ATOM 1411 N N . ILE A 1 177 ? -1.117 -9.641 19.984 1 95.56 177 ILE A N 1
ATOM 1412 C CA . ILE A 1 177 ? -1.55 -8.781 18.891 1 95.56 177 ILE A CA 1
ATOM 1413 C C . ILE A 1 177 ? -0.345 -8.055 18.297 1 95.56 177 ILE A C 1
ATOM 1415 O O . ILE A 1 177 ? -0.467 -7.359 17.281 1 95.56 177 ILE A O 1
ATOM 1419 N N . MET A 1 178 ? 0.886 -8.234 18.875 1 96.69 178 MET A N 1
ATOM 1420 C CA . MET A 1 178 ? 2.105 -7.547 18.453 1 96.69 178 MET A CA 1
ATOM 1421 C C . MET A 1 178 ? 2.449 -7.871 17 1 96.69 178 MET A C 1
ATOM 1423 O O . MET A 1 178 ? 2.953 -7.016 16.281 1 96.69 178 MET A O 1
ATOM 1427 N N . PRO A 1 179 ? 2.158 -9.109 16.516 1 96.5 179 PRO A N 1
ATOM 1428 C CA . PRO A 1 179 ? 2.436 -9.391 15.109 1 96.5 179 PRO A CA 1
ATOM 1429 C C . PRO A 1 179 ? 1.678 -8.453 14.164 1 96.5 179 PRO A C 1
ATOM 1431 O O . PRO A 1 179 ? 2.213 -8.055 13.133 1 96.5 179 PRO A O 1
ATOM 1434 N N . PHE A 1 180 ? 0.445 -8.078 14.539 1 97.94 180 PHE A N 1
ATOM 1435 C CA . PHE A 1 180 ? -0.329 -7.145 13.734 1 97.94 180 PHE A CA 1
ATOM 1436 C C . PHE A 1 180 ? 0.341 -5.777 13.695 1 97.94 180 PHE A C 1
ATOM 1438 O O . PHE A 1 180 ? 0.369 -5.121 12.648 1 97.94 180 PHE A O 1
ATOM 1445 N N . PHE A 1 181 ? 0.924 -5.32 14.859 1 98.5 181 PHE A N 1
ATOM 1446 C CA . PHE A 1 181 ? 1.616 -4.039 14.977 1 98.5 181 PHE A CA 1
ATOM 1447 C C . PHE A 1 181 ? 2.836 -4 14.062 1 98.5 181 PHE A C 1
ATOM 1449 O O . PHE A 1 181 ? 2.947 -3.123 13.203 1 98.5 181 PHE A O 1
ATOM 1456 N N . ILE A 1 182 ? 3.625 -5.008 14.227 1 97.81 182 ILE A N 1
ATOM 1457 C CA . ILE A 1 182 ? 4.918 -5.035 13.555 1 97.81 182 ILE A CA 1
ATOM 1458 C C . ILE A 1 182 ? 4.719 -5.199 12.055 1 97.81 182 ILE A C 1
ATOM 1460 O O . ILE A 1 182 ? 5.297 -4.453 11.258 1 97.81 182 ILE A O 1
ATOM 1464 N N . GLU A 1 183 ? 3.832 -6.121 11.617 1 97.31 183 GLU A N 1
ATOM 1465 C CA . GLU A 1 183 ? 3.646 -6.398 10.195 1 97.31 183 GLU A CA 1
ATOM 1466 C C . GLU A 1 183 ? 2.988 -5.223 9.484 1 97.31 183 GLU A C 1
ATOM 1468 O O . GLU A 1 183 ? 3.326 -4.914 8.336 1 97.31 183 GLU A O 1
ATOM 1473 N N . THR A 1 184 ? 2.051 -4.555 10.156 1 98.5 184 THR A N 1
ATOM 1474 C CA . THR A 1 184 ? 1.418 -3.395 9.539 1 98.5 184 THR A CA 1
ATOM 1475 C C . THR A 1 184 ? 2.424 -2.258 9.367 1 98.5 184 THR A C 1
ATOM 1477 O O . THR A 1 184 ? 2.484 -1.63 8.312 1 98.5 184 THR A O 1
ATOM 1480 N N . GLY A 1 185 ? 3.199 -1.995 10.438 1 98.5 185 GLY A N 1
ATOM 1481 C CA . GLY A 1 185 ? 4.227 -0.968 10.352 1 98.5 185 GLY A CA 1
ATOM 1482 C C . GLY A 1 185 ? 5.238 -1.222 9.258 1 98.5 185 GLY A C 1
ATOM 1483 O O . GLY A 1 185 ? 5.582 -0.312 8.5 1 98.5 185 GLY A O 1
ATOM 1484 N N . GLU A 1 186 ? 5.719 -2.465 9.156 1 97.06 186 GLU A N 1
ATOM 1485 C CA . GLU A 1 186 ? 6.699 -2.832 8.141 1 97.06 186 GLU A CA 1
ATOM 1486 C C . GLU A 1 186 ? 6.094 -2.781 6.742 1 97.06 186 GLU A C 1
ATOM 1488 O O . GLU A 1 186 ? 6.77 -2.41 5.781 1 97.06 186 GLU A O 1
ATOM 1493 N N . PHE A 1 187 ? 4.824 -3.193 6.668 1 97.38 187 PHE A N 1
ATOM 1494 C CA . PHE A 1 187 ? 4.117 -3.062 5.398 1 97.38 187 PHE A CA 1
ATOM 1495 C C . PHE A 1 187 ? 4.082 -1.608 4.945 1 97.38 187 PHE A C 1
ATOM 1497 O O . PHE A 1 187 ? 4.395 -1.304 3.795 1 97.38 187 PHE A O 1
ATOM 1504 N N . MET A 1 188 ? 3.729 -0.705 5.824 1 97.75 188 MET A N 1
ATOM 1505 C CA . MET A 1 188 ? 3.652 0.716 5.492 1 97.75 188 MET A CA 1
ATOM 1506 C C . MET A 1 188 ? 5.035 1.278 5.184 1 97.75 188 MET A C 1
ATOM 1508 O O . MET A 1 188 ? 5.172 2.178 4.352 1 97.75 188 MET A O 1
ATOM 1512 N N . PHE A 1 189 ? 6.039 0.724 5.859 1 96.44 189 PHE A N 1
ATOM 1513 C CA . PHE A 1 189 ? 7.406 1.12 5.547 1 96.44 189 PHE A CA 1
ATOM 1514 C C . PHE A 1 189 ? 7.727 0.843 4.082 1 96.44 189 PHE A C 1
ATOM 1516 O O . PHE A 1 189 ? 8.289 1.696 3.391 1 96.44 189 PHE A O 1
ATOM 1523 N N . ARG A 1 190 ? 7.305 -0.312 3.555 1 94.81 190 ARG A N 1
ATOM 1524 C CA . ARG A 1 190 ? 7.602 -0.732 2.189 1 94.81 190 ARG A CA 1
ATOM 1525 C C . ARG A 1 190 ? 6.598 -0.145 1.204 1 94.81 190 ARG A C 1
ATOM 1527 O O . ARG A 1 190 ? 6.805 -0.209 -0.01 1 94.81 190 ARG A O 1
ATOM 1534 N N . ASN A 1 191 ? 5.461 0.37 1.72 1 95.81 191 ASN A N 1
ATOM 1535 C CA . ASN A 1 191 ? 4.406 0.998 0.935 1 95.81 191 ASN A CA 1
ATOM 1536 C C . ASN A 1 191 ? 4.07 2.391 1.458 1 95.81 191 ASN A C 1
ATOM 1538 O O . ASN A 1 191 ? 3.047 2.582 2.119 1 95.81 191 ASN A O 1
ATOM 1542 N N . PRO A 1 192 ? 4.781 3.406 1.096 1 94.69 192 PRO A N 1
ATOM 1543 C CA . PRO A 1 192 ? 4.848 4.676 1.822 1 94.69 192 PRO A CA 1
ATOM 1544 C C . PRO A 1 192 ? 3.594 5.531 1.631 1 94.69 192 PRO A C 1
ATOM 1546 O O . PRO A 1 192 ? 3.363 6.473 2.391 1 94.69 192 PRO A O 1
ATOM 1549 N N . GLU A 1 193 ? 2.729 5.297 0.662 1 95.94 193 GLU A N 1
ATOM 1550 C CA . GLU A 1 193 ? 1.604 6.191 0.397 1 95.94 193 GLU A CA 1
ATOM 1551 C C . GLU A 1 193 ? 0.296 5.602 0.92 1 95.94 193 GLU A C 1
ATOM 1553 O O . GLU A 1 193 ? -0.775 6.176 0.715 1 95.94 193 GLU A O 1
ATOM 1558 N N . VAL A 1 194 ? 0.395 4.484 1.61 1 97 194 VAL A N 1
ATOM 1559 C CA . VAL A 1 194 ? -0.824 3.811 2.047 1 97 194 VAL A CA 1
ATOM 1560 C C . VAL A 1 194 ? -1.247 4.34 3.414 1 97 194 VAL A C 1
ATOM 1562 O O . VAL A 1 194 ? -0.436 4.402 4.34 1 97 194 VAL A O 1
ATOM 1565 N N . HIS A 1 195 ? -2.494 4.77 3.512 1 97.88 195 HIS A N 1
ATOM 1566 C CA . HIS A 1 195 ? -3.068 5.234 4.77 1 97.88 195 HIS A CA 1
ATOM 1567 C C . HIS A 1 195 ? -3.158 4.102 5.785 1 97.88 195 HIS A C 1
ATOM 1569 O O . HIS A 1 195 ? -3.377 2.945 5.414 1 97.88 195 HIS A O 1
ATOM 1575 N N . ILE A 1 196 ? -3.062 4.352 7.066 1 98.5 196 ILE A N 1
ATOM 1576 C CA . ILE A 1 196 ? -2.965 3.389 8.156 1 98.5 196 ILE A CA 1
ATOM 1577 C C . ILE A 1 196 ? -4.184 2.469 8.141 1 98.5 196 ILE A C 1
ATOM 1579 O O . ILE A 1 196 ? -4.059 1.258 8.344 1 98.5 196 ILE A O 1
ATOM 1583 N N . LEU A 1 197 ? -5.406 3.006 7.922 1 98.31 197 LEU A N 1
ATOM 1584 C CA . LEU A 1 197 ? -6.613 2.184 7.949 1 98.31 197 LEU A CA 1
ATOM 1585 C C . LEU A 1 197 ? -6.613 1.182 6.801 1 98.31 197 LEU A C 1
ATOM 1587 O O . LEU A 1 197 ? -6.961 0.013 6.992 1 98.31 197 LEU A O 1
ATOM 1591 N N . THR A 1 198 ? -6.195 1.627 5.617 1 97.88 198 THR A N 1
ATOM 1592 C CA . THR A 1 198 ? -6.09 0.738 4.465 1 97.88 198 THR A CA 1
ATOM 1593 C C . THR A 1 198 ? -5.012 -0.316 4.695 1 97.88 198 THR A C 1
ATOM 1595 O O . THR A 1 198 ? -5.234 -1.503 4.445 1 97.88 198 THR A O 1
ATOM 1598 N N . ALA A 1 199 ? -3.869 0.116 5.164 1 98.31 199 ALA A N 1
ATOM 1599 C CA . ALA A 1 199 ? -2.756 -0.791 5.438 1 98.31 199 ALA A CA 1
ATOM 1600 C C . ALA A 1 199 ? -3.152 -1.855 6.453 1 98.31 199 ALA A C 1
ATOM 1602 O O . ALA A 1 199 ? -2.906 -3.045 6.246 1 98.31 199 ALA A O 1
ATOM 1603 N N . PHE A 1 200 ? -3.764 -1.392 7.566 1 98.56 200 PHE A N 1
ATOM 1604 C CA . PHE A 1 200 ? -4.137 -2.318 8.625 1 98.56 200 PHE A CA 1
ATOM 1605 C C . PHE A 1 200 ? -5.129 -3.355 8.117 1 98.56 200 PHE A C 1
ATOM 1607 O O . PHE A 1 200 ? -4.961 -4.555 8.352 1 98.56 200 PHE A O 1
ATOM 1614 N N . ASN A 1 201 ? -6.184 -2.918 7.43 1 97.06 201 ASN A N 1
ATOM 1615 C CA . ASN A 1 201 ? -7.184 -3.842 6.906 1 97.06 201 ASN A CA 1
ATOM 1616 C C . ASN A 1 201 ? -6.566 -4.84 5.93 1 97.06 201 ASN A C 1
ATOM 1618 O O . ASN A 1 201 ? -6.922 -6.02 5.93 1 97.06 201 ASN A O 1
ATOM 1622 N N . TYR A 1 202 ? -5.66 -4.34 5.082 1 96.38 202 TYR A N 1
ATOM 1623 C CA . TYR A 1 202 ? -4.969 -5.176 4.109 1 96.38 202 TYR A CA 1
ATOM 1624 C C . TYR A 1 202 ? -4.152 -6.262 4.801 1 96.38 202 TYR A C 1
ATOM 1626 O O . TYR A 1 202 ? -4.281 -7.445 4.484 1 96.38 202 TYR A O 1
ATOM 1634 N N . VAL A 1 203 ? -3.328 -5.895 5.781 1 96.88 203 VAL A N 1
ATOM 1635 C CA . VAL A 1 203 ? -2.432 -6.797 6.492 1 96.88 203 VAL A CA 1
ATOM 1636 C C . VAL A 1 203 ? -3.242 -7.746 7.371 1 96.88 203 VAL A C 1
ATOM 1638 O O . VAL A 1 203 ? -2.92 -8.93 7.48 1 96.88 203 VAL A O 1
ATOM 1641 N N . PHE A 1 204 ? -4.32 -7.176 8.008 1 96.81 204 PHE A N 1
ATOM 1642 C CA . PHE A 1 204 ? -5.199 -7.969 8.859 1 96.81 204 PHE A CA 1
ATOM 1643 C C . PHE A 1 204 ? -5.711 -9.195 8.117 1 96.81 204 PHE A C 1
ATOM 1645 O O . PHE A 1 204 ? -5.75 -10.297 8.68 1 96.81 204 PHE A O 1
ATOM 1652 N N . GLY A 1 205 ? -6.016 -9.047 6.887 1 93 205 GLY A N 1
ATOM 1653 C CA . GLY A 1 205 ? -6.57 -10.125 6.082 1 93 205 GLY A CA 1
ATOM 1654 C C . GLY A 1 205 ? -5.562 -11.211 5.773 1 93 205 GLY A C 1
ATOM 1655 O O . GLY A 1 205 ? -5.938 -12.305 5.34 1 93 205 GLY A O 1
ATOM 1656 N N . LEU A 1 206 ? -4.297 -10.984 6.016 1 92.62 206 LEU A N 1
ATOM 1657 C CA . LEU A 1 206 ? -3.244 -11.945 5.703 1 92.62 206 LEU A CA 1
ATOM 1658 C C . LEU A 1 206 ? -3.041 -12.922 6.855 1 92.62 206 LEU A C 1
ATOM 1660 O O . LEU A 1 206 ? -2.391 -13.961 6.688 1 92.62 206 LEU A O 1
ATOM 1664 N N . PHE A 1 207 ? -3.529 -12.57 8.055 1 93.88 207 PHE A N 1
ATOM 1665 C CA . PHE A 1 207 ? -3.348 -13.43 9.219 1 93.88 207 PHE A CA 1
ATOM 1666 C C . PHE A 1 207 ? -4.395 -14.539 9.242 1 93.88 207 PHE A C 1
ATOM 1668 O O . PHE A 1 207 ? -5.453 -14.406 8.633 1 93.88 207 PHE A O 1
ATOM 1675 N N . ASN A 1 208 ? -4.102 -15.672 9.883 1 92.31 208 ASN A N 1
ATOM 1676 C CA . ASN A 1 208 ? -5.043 -16.781 9.945 1 92.31 208 ASN A CA 1
ATOM 1677 C C . ASN A 1 208 ? -6.289 -16.406 10.75 1 92.31 208 ASN A C 1
ATOM 1679 O O . ASN A 1 208 ? -6.266 -15.469 11.539 1 92.31 208 ASN A O 1
ATOM 1683 N N . PRO A 1 209 ? -7.367 -17.125 10.641 1 93.19 209 PRO A N 1
ATOM 1684 C CA . PRO A 1 209 ? -8.656 -16.781 11.25 1 93.19 209 PRO A CA 1
ATOM 1685 C C . PRO A 1 209 ? -8.602 -16.75 12.773 1 93.19 209 PRO A C 1
ATOM 1687 O O . PRO A 1 209 ? -9.258 -15.93 13.406 1 93.19 209 PRO A O 1
ATOM 1690 N N . GLN A 1 210 ? -7.832 -17.625 13.328 1 95.19 210 GLN A N 1
ATOM 1691 C CA . GLN A 1 210 ? -7.727 -17.672 14.789 1 95.19 210 GLN A CA 1
ATOM 1692 C C . GLN A 1 210 ? -7.113 -16.375 15.336 1 95.19 210 GLN A C 1
ATOM 1694 O O . GLN A 1 210 ? -7.613 -15.812 16.312 1 95.19 210 GLN A O 1
ATOM 1699 N N . MET A 1 211 ? -6.051 -15.945 14.695 1 96.12 211 MET A N 1
ATOM 1700 C CA . MET A 1 211 ? -5.402 -14.703 15.102 1 96.12 211 MET A CA 1
ATOM 1701 C C . MET A 1 211 ? -6.324 -13.516 14.891 1 96.12 211 MET A C 1
ATOM 1703 O O . MET A 1 211 ? -6.371 -12.602 15.719 1 96.12 211 MET A O 1
ATOM 1707 N N . GLN A 1 212 ? -7.051 -13.5 13.797 1 96.69 212 GLN A N 1
ATOM 1708 C CA . GLN A 1 212 ? -8 -12.43 13.5 1 96.69 212 GLN A CA 1
ATOM 1709 C C . GLN A 1 21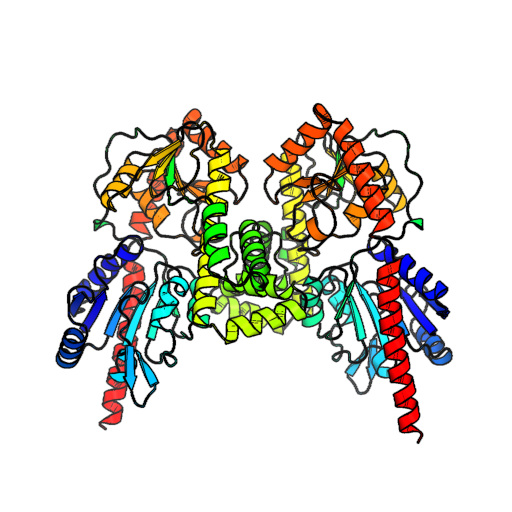2 ? -9.086 -12.352 14.57 1 96.69 212 GLN A C 1
ATOM 1711 O O . GLN A 1 212 ? -9.445 -11.258 15.023 1 96.69 212 GLN A O 1
ATOM 1716 N N . GLU A 1 213 ? -9.57 -13.531 14.938 1 96.81 213 GLU A N 1
ATOM 1717 C CA . GLU A 1 213 ? -10.609 -13.586 15.961 1 96.81 213 GLU A CA 1
ATOM 1718 C C . GLU A 1 213 ? -10.109 -13.047 17.297 1 96.81 213 GLU A C 1
ATOM 1720 O O . GLU A 1 213 ? -10.805 -12.289 17.969 1 96.81 213 GLU A O 1
ATOM 1725 N N . GLN A 1 214 ? -8.922 -13.453 17.641 1 96.56 214 GLN A N 1
ATOM 1726 C CA . GLN A 1 214 ? -8.312 -12.977 18.875 1 96.56 214 GLN A CA 1
ATOM 1727 C C . GLN A 1 214 ? -8.141 -11.453 18.859 1 96.56 214 GLN A C 1
ATOM 1729 O O . GLN A 1 214 ? -8.438 -10.781 19.844 1 96.56 214 GLN A O 1
ATOM 1734 N N . PHE A 1 215 ? -7.707 -10.953 17.797 1 97.81 215 PHE A N 1
ATOM 1735 C CA . PHE A 1 215 ? -7.531 -9.508 17.656 1 97.81 215 PHE A CA 1
ATOM 1736 C C . PHE A 1 215 ? -8.867 -8.789 17.766 1 97.81 215 PHE A C 1
ATOM 1738 O O . PHE A 1 215 ? -8.984 -7.766 18.438 1 97.81 215 PHE A O 1
ATOM 1745 N N . ASN A 1 216 ? -9.797 -9.297 17.047 1 97.56 216 ASN A N 1
ATOM 1746 C CA . ASN A 1 216 ? -11.117 -8.68 17.047 1 97.56 216 ASN A CA 1
ATOM 1747 C C . ASN A 1 216 ? -11.719 -8.641 18.438 1 97.56 216 ASN A C 1
ATOM 1749 O O . ASN A 1 216 ? -12.352 -7.652 18.828 1 97.56 216 ASN A O 1
ATOM 1753 N N . LYS A 1 217 ? -11.57 -9.695 19.156 1 97.19 217 LYS A N 1
ATOM 1754 C CA . LYS A 1 217 ? -12.031 -9.711 20.531 1 97.19 217 LYS A CA 1
ATOM 1755 C C . LYS A 1 217 ? -11.367 -8.609 21.344 1 97.19 217 LYS A C 1
ATOM 1757 O O . LYS A 1 217 ? -12.039 -7.879 22.078 1 97.19 217 LYS A O 1
ATOM 1762 N N . TRP A 1 218 ? -10.07 -8.422 21.219 1 97.5 218 TRP A N 1
ATOM 1763 C CA . TRP A 1 218 ? -9.328 -7.391 21.938 1 97.5 218 TRP A CA 1
ATOM 1764 C C . TRP A 1 218 ? -9.805 -6 21.531 1 97.5 218 TRP A C 1
ATOM 1766 O O . TRP A 1 218 ? -10.031 -5.141 22.391 1 97.5 218 TRP A O 1
ATOM 1776 N N . ARG A 1 219 ? -9.891 -5.781 20.234 1 96.69 219 ARG A N 1
ATOM 1777 C CA . ARG A 1 219 ? -10.289 -4.488 19.688 1 96.69 219 ARG A CA 1
ATOM 1778 C C . ARG A 1 219 ? -11.672 -4.082 20.188 1 96.69 219 ARG A C 1
ATOM 1780 O O . ARG A 1 219 ? -11.898 -2.916 20.516 1 96.69 219 ARG A O 1
ATOM 1787 N N . GLU A 1 220 ? -12.586 -5.043 20.219 1 96.06 220 GLU A N 1
ATOM 1788 C CA . GLU A 1 220 ? -13.945 -4.785 20.672 1 96.06 220 GLU A CA 1
ATOM 1789 C C . GLU A 1 220 ? -13.977 -4.414 22.141 1 96.06 220 GLU A C 1
ATOM 1791 O O . GLU A 1 220 ? -14.766 -3.561 22.562 1 96.06 220 GLU A O 1
ATOM 1796 N N . GLN A 1 221 ? -13.117 -5.023 22.906 1 96.75 221 GLN A N 1
ATOM 1797 C CA . GLN A 1 221 ? -13.07 -4.781 24.344 1 96.75 221 GLN A CA 1
ATOM 1798 C C . GLN A 1 221 ? -12.297 -3.508 24.672 1 96.75 221 GLN A C 1
ATOM 1800 O O . GLN A 1 221 ? -12.438 -2.939 25.75 1 96.75 221 GLN A O 1
ATOM 1805 N N . ASN A 1 222 ? -11.5 -3.1 23.781 1 96.38 222 ASN A N 1
ATOM 1806 C CA . ASN A 1 222 ? -10.617 -1.963 24.031 1 96.38 222 ASN A CA 1
ATOM 1807 C C . ASN A 1 222 ? -10.633 -0.986 22.859 1 96.38 222 ASN A C 1
ATOM 1809 O O . ASN A 1 222 ? -9.594 -0.735 22.234 1 96.38 222 ASN A O 1
ATOM 1813 N N . PRO A 1 223 ? -11.727 -0.326 22.531 1 95.31 223 PRO A N 1
ATOM 1814 C CA . PRO A 1 223 ? -11.82 0.53 21.359 1 95.31 223 PRO A CA 1
ATOM 1815 C C . PRO A 1 223 ? -10.844 1.701 21.391 1 95.31 223 PRO A C 1
ATOM 1817 O O . PRO A 1 223 ? -10.242 2.043 20.375 1 95.31 223 PRO A O 1
ATOM 1820 N N . SER A 1 224 ? -10.617 2.326 22.5 1 95.88 224 SER A N 1
ATOM 1821 C CA . SER A 1 224 ? -9.68 3.439 22.625 1 95.88 224 SER A CA 1
ATOM 1822 C C . SER A 1 224 ? -8.242 2.977 22.422 1 95.88 224 SER A C 1
ATOM 1824 O O . SER A 1 224 ? -7.453 3.66 21.766 1 95.88 224 SER A O 1
ATOM 1826 N N . ALA A 1 225 ? -7.98 1.877 23 1 96.62 225 ALA A N 1
ATOM 1827 C CA . ALA A 1 225 ? -6.637 1.321 22.844 1 96.62 225 ALA A CA 1
ATOM 1828 C C . ALA A 1 225 ? -6.344 0.988 21.391 1 96.62 225 ALA A C 1
ATOM 1830 O O . ALA A 1 225 ? -5.207 1.121 20.938 1 96.62 225 ALA A O 1
ATOM 1831 N N . PHE A 1 226 ? -7.371 0.544 20.672 1 97.69 226 PHE A N 1
ATOM 1832 C CA . PHE A 1 226 ? -7.191 0.227 19.266 1 97.69 226 PHE A CA 1
ATOM 1833 C C . PHE A 1 226 ? -6.832 1.478 18.469 1 97.69 226 PHE A C 1
ATOM 1835 O O . PHE A 1 226 ? -5.957 1.438 17.594 1 97.69 226 PHE A O 1
ATOM 1842 N N . MET A 1 227 ? -7.496 2.605 18.797 1 97.31 227 MET A N 1
ATOM 1843 C CA . MET A 1 227 ? -7.16 3.855 18.109 1 97.31 227 MET A CA 1
ATOM 1844 C C . MET A 1 227 ? -5.723 4.266 18.406 1 97.31 227 MET A C 1
ATOM 1846 O O . MET A 1 227 ? -5.004 4.699 17.5 1 97.31 227 MET A O 1
ATOM 1850 N N . ARG A 1 228 ? -5.297 4.133 19.594 1 97.56 228 ARG A N 1
ATOM 1851 C CA . ARG A 1 228 ? -3.914 4.418 19.953 1 97.56 228 ARG A CA 1
ATOM 1852 C C . ARG A 1 228 ? -2.951 3.469 19.25 1 97.56 228 ARG A C 1
ATOM 1854 O O . ARG A 1 228 ? -1.865 3.873 18.844 1 97.56 228 ARG A O 1
ATOM 1861 N N . PHE A 1 229 ? -3.432 2.17 19.203 1 98.25 229 PHE A N 1
ATOM 1862 C CA . PHE A 1 229 ? -2.672 1.139 18.5 1 98.25 229 PHE A CA 1
ATOM 1863 C C . PHE A 1 229 ? -2.375 1.564 17.062 1 98.25 229 PHE A C 1
ATOM 1865 O O . PHE A 1 229 ? -1.233 1.471 16.609 1 98.25 229 PHE A O 1
ATOM 1872 N N . LEU A 1 230 ? -3.328 2.105 16.359 1 98.5 230 LEU A N 1
ATOM 1873 C CA . LEU A 1 230 ? -3.164 2.578 14.992 1 98.5 230 LEU A CA 1
ATOM 1874 C C . LEU A 1 230 ? -2.197 3.756 14.938 1 98.5 230 LEU A C 1
ATOM 1876 O O . LEU A 1 230 ? -1.322 3.807 14.07 1 98.5 230 LEU A O 1
ATOM 1880 N N . ASN A 1 231 ? -2.309 4.688 15.82 1 98.31 231 ASN A N 1
ATOM 1881 C CA . ASN A 1 231 ? -1.43 5.852 15.875 1 98.31 231 ASN A CA 1
ATOM 1882 C C . ASN A 1 231 ? 0.012 5.453 16.172 1 98.31 231 ASN A C 1
ATOM 1884 O O . ASN A 1 231 ? 0.949 6.031 15.625 1 98.31 231 ASN A O 1
ATOM 1888 N N . ASP A 1 232 ? 0.149 4.5 17.078 1 98.44 232 ASP A N 1
ATOM 1889 C CA . ASP A 1 232 ? 1.482 4.016 17.422 1 98.44 232 ASP A CA 1
ATOM 1890 C C . ASP A 1 232 ? 2.16 3.371 16.219 1 98.44 232 ASP A C 1
ATOM 1892 O O . ASP A 1 232 ? 3.369 3.516 16.031 1 98.44 232 ASP A O 1
ATOM 1896 N N . ILE A 1 233 ? 1.388 2.65 15.406 1 98.75 233 ILE A N 1
ATOM 1897 C CA . ILE A 1 233 ? 1.934 2.039 14.203 1 98.75 233 ILE A CA 1
ATOM 1898 C C . ILE A 1 233 ? 2.445 3.127 13.258 1 98.75 233 ILE A C 1
ATOM 1900 O O . ILE A 1 233 ? 3.543 3.016 12.711 1 98.75 233 ILE A O 1
ATOM 1904 N N . THR A 1 234 ? 1.685 4.172 13.102 1 98.44 234 THR A N 1
ATOM 1905 C CA . THR A 1 234 ? 2.061 5.27 12.211 1 98.44 234 THR A CA 1
ATOM 1906 C C . THR A 1 234 ? 3.324 5.961 12.719 1 98.44 234 THR A C 1
ATOM 1908 O O . THR A 1 234 ? 4.195 6.328 11.922 1 98.44 234 THR A O 1
ATOM 1911 N N . ALA A 1 235 ? 3.387 6.152 14.008 1 98.19 235 ALA A N 1
ATOM 1912 C CA . ALA A 1 235 ? 4.582 6.742 14.602 1 98.19 235 ALA A CA 1
ATOM 1913 C C . ALA A 1 235 ? 5.805 5.863 14.359 1 98.19 235 ALA A C 1
ATOM 1915 O O . ALA A 1 235 ? 6.852 6.352 13.93 1 98.19 235 ALA A O 1
ATOM 1916 N N . TYR A 1 236 ? 5.641 4.586 14.648 1 98.62 236 TYR A N 1
ATOM 1917 C CA . TYR A 1 236 ? 6.715 3.625 14.422 1 98.62 236 TYR A CA 1
ATOM 1918 C C . TYR A 1 236 ? 7.215 3.697 12.977 1 98.62 236 TYR A C 1
ATOM 1920 O O . TYR A 1 236 ? 8.422 3.785 12.742 1 98.62 236 TYR A O 1
ATOM 1928 N N . THR A 1 237 ? 6.312 3.639 12.055 1 98.31 237 THR A N 1
ATOM 1929 C CA . THR A 1 237 ? 6.656 3.605 10.633 1 98.31 237 THR A CA 1
ATOM 1930 C C . THR A 1 237 ? 7.387 4.879 10.227 1 98.31 237 THR A C 1
ATOM 1932 O O . THR A 1 237 ? 8.352 4.832 9.461 1 98.31 237 THR A O 1
ATOM 1935 N N . THR A 1 238 ? 6.891 6.043 10.711 1 98 238 THR A N 1
ATOM 1936 C CA . THR A 1 238 ? 7.523 7.324 10.414 1 98 238 THR A CA 1
ATOM 1937 C C . THR A 1 238 ? 8.977 7.332 10.891 1 98 238 THR A C 1
ATOM 1939 O O . THR A 1 238 ? 9.875 7.707 10.141 1 98 238 THR A O 1
ATOM 1942 N N . MET A 1 239 ? 9.172 6.883 12.109 1 98.44 239 MET A N 1
ATOM 1943 C CA . MET A 1 239 ? 10.508 6.875 12.688 1 98.44 239 MET A CA 1
ATOM 1944 C C . MET A 1 239 ? 11.398 5.852 11.984 1 98.44 239 MET A C 1
ATOM 1946 O O . MET A 1 239 ? 12.594 6.086 11.797 1 98.44 239 MET A O 1
ATOM 1950 N N . ARG A 1 240 ? 10.781 4.711 11.633 1 97.19 240 ARG A N 1
ATOM 1951 C CA . ARG A 1 240 ? 11.492 3.668 10.898 1 97.19 240 ARG A CA 1
ATOM 1952 C C . ARG A 1 240 ? 12.047 4.207 9.578 1 97.19 240 ARG A C 1
ATOM 1954 O O . ARG A 1 240 ? 13.203 3.957 9.242 1 97.19 240 ARG A O 1
ATOM 1961 N N . ARG A 1 241 ? 11.32 4.949 8.891 1 95.75 241 ARG A N 1
ATOM 1962 C CA . ARG A 1 241 ? 11.727 5.508 7.602 1 95.75 241 ARG A CA 1
ATOM 1963 C C . ARG A 1 241 ? 12.781 6.598 7.789 1 95.75 241 ARG A C 1
ATOM 1965 O O . ARG A 1 241 ? 13.773 6.645 7.059 1 95.75 241 ARG A O 1
ATOM 1972 N N . ARG A 1 242 ? 12.578 7.508 8.766 1 96.75 242 ARG A N 1
ATOM 1973 C CA . ARG A 1 242 ? 13.531 8.586 9.023 1 96.75 242 ARG A CA 1
ATOM 1974 C C . ARG A 1 242 ? 14.891 8.039 9.438 1 96.75 242 ARG A C 1
ATOM 1976 O O . ARG A 1 242 ? 15.922 8.477 8.938 1 96.75 242 ARG A O 1
ATOM 1983 N N . MET A 1 243 ? 14.836 7.02 10.305 1 96.06 243 MET A N 1
ATOM 1984 C CA . MET A 1 243 ? 16.078 6.402 10.75 1 96.06 243 MET A CA 1
ATOM 1985 C C . MET A 1 243 ? 16.781 5.707 9.594 1 96.06 243 MET A C 1
ATOM 1987 O O . MET A 1 243 ? 18.016 5.773 9.477 1 96.06 243 MET A O 1
ATOM 1991 N N . TYR A 1 244 ? 16 5.043 8.781 1 93.06 244 TYR A N 1
ATOM 1992 C CA . TYR A 1 244 ? 16.531 4.355 7.609 1 93.06 244 TYR A CA 1
ATOM 1993 C C . TYR A 1 244 ? 17.281 5.332 6.699 1 93.06 244 TYR A C 1
ATOM 1995 O O . TYR A 1 244 ? 18.406 5.059 6.277 1 93.06 244 TYR A O 1
ATOM 2003 N N . LEU A 1 245 ? 16.766 6.465 6.391 1 93.56 245 LEU A N 1
ATOM 2004 C CA . LEU A 1 245 ? 17.344 7.449 5.484 1 93.56 245 LEU A CA 1
ATOM 2005 C C . LEU A 1 245 ? 18.547 8.133 6.121 1 93.56 245 LEU A C 1
ATOM 2007 O O . LEU A 1 245 ? 19.547 8.406 5.445 1 93.56 245 LEU A O 1
ATOM 2011 N N . LEU A 1 246 ? 18.484 8.414 7.43 1 95.06 246 LEU A N 1
ATOM 2012 C CA . LEU A 1 246 ? 19.594 9.023 8.133 1 95.06 246 LEU A CA 1
ATOM 2013 C C . LEU A 1 246 ? 20.828 8.117 8.102 1 95.06 246 LEU A C 1
ATOM 2015 O O . LEU A 1 246 ? 21.953 8.594 8.047 1 95.06 246 LEU A O 1
ATOM 2019 N N . HIS A 1 247 ? 20.531 6.805 8.234 1 91.81 247 HIS A N 1
ATOM 2020 C CA . HIS A 1 247 ? 21.609 5.84 8.172 1 91.81 247 HIS A CA 1
ATOM 2021 C C . HIS A 1 247 ? 22.438 6.016 6.898 1 91.81 247 HIS A C 1
ATOM 2023 O O . HIS A 1 247 ? 23.672 5.902 6.926 1 91.81 247 HIS A O 1
ATOM 2029 N N . PHE A 1 248 ? 21.828 6.344 5.875 1 88.19 248 PHE A N 1
ATOM 2030 C CA . PHE A 1 248 ? 22.484 6.445 4.582 1 88.19 248 PHE A CA 1
ATOM 2031 C C . PHE A 1 248 ? 23.219 7.773 4.449 1 88.19 248 PHE A C 1
ATOM 2033 O O . PHE A 1 248 ? 24.062 7.941 3.564 1 88.19 248 PHE A O 1
ATOM 2040 N N . LEU A 1 249 ? 22.938 8.703 5.27 1 93.88 249 LEU A N 1
ATOM 2041 C CA . LEU A 1 249 ? 23.609 10 5.273 1 93.88 249 LEU A CA 1
ATOM 2042 C C . LEU A 1 249 ? 24.781 10 6.266 1 93.88 249 LEU A C 1
ATOM 2044 O O . LEU A 1 249 ? 25.344 11.047 6.559 1 93.88 249 LEU A O 1
ATOM 2048 N N . ASP A 1 250 ? 25.047 8.82 6.781 1 94.19 250 ASP A N 1
ATOM 2049 C CA . ASP A 1 250 ? 26.141 8.648 7.73 1 94.19 250 ASP A CA 1
ATOM 2050 C C . ASP A 1 250 ? 27.438 9.227 7.176 1 94.19 250 ASP A C 1
ATOM 2052 O O . ASP A 1 250 ? 27.797 8.977 6.023 1 94.19 250 ASP A O 1
ATOM 2056 N N . GLY A 1 251 ? 28.094 10.023 7.969 1 95.19 251 GLY A N 1
ATOM 2057 C CA . GLY A 1 251 ? 29.359 10.625 7.551 1 95.19 251 GLY A CA 1
ATOM 2058 C C . GLY A 1 251 ? 29.188 12.039 7.02 1 95.19 251 GLY A C 1
ATOM 2059 O O . GLY A 1 251 ? 30.156 12.797 6.945 1 95.19 251 GLY A O 1
ATOM 2060 N N . MET A 1 252 ? 28.031 12.422 6.605 1 95.5 252 MET A N 1
ATOM 2061 C CA . MET A 1 252 ? 27.75 13.773 6.133 1 95.5 252 MET A CA 1
ATOM 2062 C C . MET A 1 252 ? 27.453 14.703 7.305 1 95.5 252 MET A C 1
ATOM 2064 O O . MET A 1 252 ? 27.078 14.25 8.383 1 95.5 252 MET A O 1
ATOM 2068 N N . ASP A 1 253 ? 27.656 15.938 7.105 1 96.56 253 ASP A N 1
ATOM 2069 C CA . ASP A 1 253 ? 27.344 16.938 8.125 1 96.56 253 ASP A CA 1
ATOM 2070 C C . ASP A 1 253 ? 25.859 17.266 8.148 1 96.56 253 ASP A C 1
ATOM 2072 O O . ASP A 1 253 ? 25.391 18.109 7.391 1 96.56 253 ASP A O 1
ATOM 2076 N N . VAL A 1 254 ? 25.125 16.641 9.016 1 98.12 254 VAL A N 1
ATOM 2077 C CA . VAL A 1 254 ? 23.688 16.766 9.062 1 98.12 254 VAL A CA 1
ATOM 2078 C C . VAL A 1 254 ? 23.25 17.328 10.43 1 98.12 254 VAL A C 1
ATOM 2080 O O . VAL A 1 254 ? 23.672 16.812 11.469 1 98.12 254 VAL A O 1
ATOM 2083 N N . LYS A 1 255 ? 22.516 18.344 10.469 1 98.5 255 LYS A N 1
ATOM 2084 C CA . LYS A 1 255 ? 21.859 18.844 11.68 1 98.5 255 LYS A CA 1
ATOM 2085 C C . LYS A 1 255 ? 20.422 18.375 11.75 1 98.5 255 LYS A C 1
ATOM 2087 O O . LYS A 1 255 ? 19.594 18.766 10.93 1 98.5 255 LYS A O 1
ATOM 2092 N N . ILE A 1 256 ? 20.109 17.547 12.688 1 98.62 256 ILE A N 1
ATOM 2093 C CA . ILE A 1 256 ? 18.75 17.047 12.883 1 98.62 256 ILE A CA 1
ATOM 2094 C C . ILE A 1 256 ? 17.969 18.016 13.75 1 98.62 256 ILE A C 1
ATOM 2096 O O . ILE A 1 256 ? 18.312 18.25 14.914 1 98.62 256 ILE A O 1
ATOM 2100 N N . LEU A 1 257 ? 16.938 18.625 13.227 1 98.38 257 LEU A N 1
ATOM 2101 C CA . LEU A 1 257 ? 16.172 19.672 13.891 1 98.38 257 LEU A CA 1
ATOM 2102 C C . LEU A 1 257 ? 15 19.078 14.664 1 98.38 257 LEU A C 1
ATOM 2104 O O . LEU A 1 257 ? 13.977 18.734 14.062 1 98.38 257 LEU A O 1
ATOM 2108 N N . GLY A 1 258 ? 15.047 18.984 16 1 96.69 258 GLY A N 1
ATOM 2109 C CA . GLY A 1 258 ? 14.008 18.422 16.844 1 96.69 258 GLY A CA 1
ATOM 2110 C C . GLY A 1 258 ? 14.508 17.312 17.75 1 96.69 258 GLY A C 1
ATOM 2111 O O . GLY A 1 258 ? 15.711 17.062 17.828 1 96.69 258 GLY A O 1
ATOM 2112 N N . ASP A 1 259 ? 13.633 16.688 18.438 1 95.62 259 ASP A N 1
ATOM 2113 C CA . ASP A 1 259 ? 13.969 15.641 19.391 1 95.62 259 ASP A CA 1
ATOM 2114 C C . ASP A 1 259 ? 14.617 14.453 18.688 1 95.62 259 ASP A C 1
ATOM 2116 O O . ASP A 1 259 ? 14.219 14.086 17.578 1 95.62 259 ASP A O 1
ATOM 2120 N N . TYR A 1 260 ? 15.625 13.969 19.297 1 97.81 260 TYR A N 1
ATOM 2121 C CA . TYR A 1 260 ? 16.328 12.797 18.781 1 97.81 260 TYR A CA 1
ATOM 2122 C C . TYR A 1 260 ? 16.562 11.773 19.875 1 97.81 260 TYR A C 1
ATOM 2124 O O . TYR A 1 260 ? 17.094 12.102 20.938 1 97.81 260 TYR A O 1
ATOM 2132 N N . GLN A 1 261 ? 16.094 10.609 19.75 1 97.88 261 GLN A N 1
ATOM 2133 C CA . GLN A 1 261 ? 16.344 9.508 20.672 1 97.88 261 GLN A CA 1
ATOM 2134 C C . GLN A 1 261 ? 16.984 8.32 19.953 1 97.88 261 GLN A C 1
ATOM 2136 O O . GLN A 1 261 ? 16.312 7.605 19.203 1 97.88 261 GLN A O 1
ATOM 2141 N N . GLY A 1 262 ? 18.125 7.984 20.172 1 96.94 262 GLY A N 1
ATOM 2142 C CA . GLY A 1 262 ? 18.906 6.93 19.531 1 96.94 262 GLY A CA 1
ATOM 2143 C C . GLY A 1 262 ? 20.391 7.27 19.406 1 96.94 262 GLY A C 1
ATOM 2144 O O . GLY A 1 262 ? 20.844 8.289 19.938 1 96.94 262 GLY A O 1
ATOM 2145 N N . ASN A 1 263 ? 21.172 6.402 18.812 1 96.5 263 ASN A N 1
ATOM 2146 C CA . ASN A 1 263 ? 22.578 6.672 18.562 1 96.5 263 ASN A CA 1
ATOM 2147 C C . ASN A 1 263 ? 22.766 7.562 17.344 1 96.5 263 ASN A C 1
ATOM 2149 O O . ASN A 1 263 ? 22.219 7.289 16.266 1 96.5 263 ASN A O 1
ATOM 2153 N N . LEU A 1 264 ? 23.484 8.586 17.5 1 97.12 264 LEU A N 1
ATOM 2154 C CA . LEU A 1 264 ? 23.766 9.484 16.391 1 97.12 264 LEU A CA 1
ATOM 2155 C C . LEU A 1 264 ? 24.734 8.828 15.406 1 97.12 264 LEU A C 1
ATOM 2157 O O . LEU A 1 264 ? 25.656 8.125 15.812 1 97.12 264 LEU A O 1
ATOM 2161 N N . PHE A 1 265 ? 24.516 9.07 14.172 1 96.75 265 PHE A N 1
ATOM 2162 C CA . PHE A 1 265 ? 25.438 8.633 13.133 1 96.75 265 PHE A CA 1
ATOM 2163 C C . PHE A 1 265 ? 26.625 9.57 13.039 1 96.75 265 PHE A C 1
ATOM 2165 O O . PHE A 1 265 ? 26.625 10.641 13.641 1 96.75 265 PHE A O 1
ATOM 2172 N N . GLU A 1 266 ? 27.672 9.164 12.289 1 97.31 266 GLU A N 1
ATOM 2173 C CA . GLU A 1 266 ? 28.906 9.945 12.188 1 97.31 266 GLU A CA 1
ATOM 2174 C C . GLU A 1 266 ? 28.641 11.32 11.578 1 97.31 266 GLU A C 1
ATOM 2176 O O . GLU A 1 266 ? 28 11.422 10.523 1 97.31 266 GLU A O 1
ATOM 2181 N N . ASN A 1 267 ? 29.016 12.438 12.242 1 97.44 267 ASN A N 1
ATOM 2182 C CA . ASN A 1 267 ? 28.953 13.828 11.805 1 97.44 267 ASN A CA 1
ATOM 2183 C C . ASN A 1 267 ? 27.516 14.359 11.836 1 97.44 267 ASN A C 1
ATOM 2185 O O . ASN A 1 267 ? 27.188 15.312 11.133 1 97.44 267 ASN A O 1
ATOM 2189 N N . HIS A 1 268 ? 26.625 13.664 12.484 1 98.06 268 HIS A N 1
ATOM 2190 C CA . HIS A 1 268 ? 25.266 14.164 12.719 1 98.06 268 HIS A CA 1
ATOM 2191 C C . HIS A 1 268 ? 25.188 14.898 14.055 1 98.06 268 HIS A C 1
ATOM 2193 O O . HIS A 1 268 ? 25.875 14.547 15.008 1 98.06 268 HIS A O 1
ATOM 2199 N N . GLU A 1 269 ? 24.438 15.883 14.164 1 98.06 269 GLU A N 1
ATOM 2200 C CA . GLU A 1 269 ? 24.188 16.641 15.391 1 98.06 269 GLU A CA 1
ATOM 2201 C C . GLU A 1 269 ? 22.688 16.844 15.602 1 98.06 269 GLU A C 1
ATOM 2203 O O . GLU A 1 269 ? 21.984 17.312 14.695 1 98.06 269 GLU A O 1
ATOM 2208 N N . ALA A 1 270 ? 22.234 16.531 16.719 1 97.94 270 ALA A N 1
ATOM 2209 C CA . ALA A 1 270 ? 20.844 16.797 17.078 1 97.94 270 ALA A CA 1
ATOM 2210 C C . ALA A 1 270 ? 20.688 18.188 17.719 1 97.94 270 ALA A C 1
ATOM 2212 O O . ALA A 1 270 ? 21.375 18.5 18.688 1 97.94 270 ALA A O 1
ATOM 2213 N N . ILE A 1 271 ? 19.844 18.938 17.188 1 97.62 271 ILE A N 1
ATOM 2214 C CA . ILE A 1 271 ? 19.609 20.297 17.672 1 97.62 271 ILE A CA 1
ATOM 2215 C C . ILE A 1 271 ? 18.25 20.375 18.359 1 97.62 271 ILE A C 1
ATOM 2217 O O . ILE A 1 271 ? 17.219 20.109 17.75 1 97.62 271 ILE A O 1
ATOM 2221 N N . LYS A 1 272 ? 18.266 20.703 19.578 1 94 272 LYS A N 1
ATOM 2222 C CA . LYS A 1 272 ? 17.016 20.938 20.297 1 94 272 LYS A CA 1
ATOM 2223 C C . LYS A 1 272 ? 16.375 22.266 19.859 1 94 272 LYS A C 1
ATOM 2225 O O . LYS A 1 272 ? 17 23.328 19.969 1 94 272 LYS A O 1
ATOM 2230 N N . VAL A 1 273 ? 15.273 22.188 19.234 1 92.38 273 VAL A N 1
ATOM 2231 C CA . VAL A 1 273 ? 14.539 23.359 18.797 1 92.38 273 VAL A CA 1
ATOM 2232 C C . VAL A 1 273 ? 13.492 23.75 19.844 1 92.38 273 VAL A C 1
ATOM 2234 O O . VAL A 1 273 ? 12.602 22.953 20.156 1 92.38 273 VAL A O 1
ATOM 2237 N N . SER A 1 274 ? 13.555 24.922 20.375 1 89.12 274 SER A N 1
ATOM 2238 C CA . SER A 1 274 ? 12.75 25.312 21.531 1 89.12 274 SER A CA 1
ATOM 2239 C C . SER A 1 274 ? 11.508 26.094 21.094 1 89.12 274 SER A C 1
ATOM 2241 O O . SER A 1 274 ? 10.586 26.297 21.891 1 89.12 274 SER A O 1
ATOM 2243 N N . SER A 1 275 ? 11.492 26.594 19.891 1 92.56 275 SER A N 1
ATOM 2244 C CA . SER A 1 275 ? 10.352 27.375 19.422 1 92.56 275 SER A CA 1
ATOM 2245 C C . SER A 1 275 ? 10.18 27.25 17.906 1 92.56 275 SER A C 1
ATOM 2247 O O . SER A 1 275 ? 11.109 26.844 17.203 1 92.56 275 SER A O 1
ATOM 2249 N N . TYR A 1 276 ? 9.039 27.609 17.469 1 94.75 276 TYR A N 1
ATOM 2250 C CA . TYR A 1 276 ? 8.734 27.625 16.047 1 94.75 276 TYR A CA 1
ATOM 2251 C C . TYR A 1 276 ? 9.625 28.625 15.312 1 94.75 276 TYR A C 1
ATOM 2253 O O . TYR A 1 276 ? 10.141 28.344 14.234 1 94.75 276 TYR A O 1
ATOM 2261 N N . GLU A 1 277 ? 9.859 29.734 15.883 1 93.12 277 GLU A N 1
ATOM 2262 C CA . GLU A 1 277 ? 10.727 30.766 15.297 1 93.12 277 GLU A CA 1
ATOM 2263 C C . GLU A 1 277 ? 12.148 30.25 15.117 1 93.12 277 GLU A C 1
ATOM 2265 O O . GLU A 1 277 ? 12.789 30.516 14.102 1 93.12 277 GLU A O 1
ATOM 2270 N N . GLN A 1 278 ? 12.609 29.562 16.125 1 94.25 278 GLN A N 1
ATOM 2271 C CA . GLN A 1 278 ? 13.953 29 16.031 1 94.25 278 GLN A CA 1
ATOM 2272 C C . GLN A 1 278 ? 14.047 27.984 14.906 1 94.25 278 GLN A C 1
ATOM 2274 O O . GLN A 1 278 ? 15.047 27.938 14.18 1 94.25 278 GLN A O 1
ATOM 2279 N N . LEU A 1 279 ? 13.031 27.156 14.805 1 96.31 279 LEU A N 1
ATOM 2280 C CA . LEU A 1 279 ? 12.984 26.172 13.727 1 96.31 279 LEU A CA 1
ATOM 2281 C C . LEU A 1 279 ? 13.086 26.859 12.367 1 96.31 279 LEU A C 1
ATOM 2283 O O . LEU A 1 279 ? 13.875 26.438 11.516 1 96.31 279 LEU A O 1
ATOM 2287 N N . LEU A 1 280 ? 12.336 27.906 12.148 1 96.81 280 LEU A N 1
ATOM 2288 C CA . LEU A 1 280 ? 12.336 28.656 10.891 1 96.81 280 LEU A CA 1
ATOM 2289 C C . LEU A 1 280 ? 13.703 29.281 10.625 1 96.81 280 LEU A C 1
ATOM 2291 O O . LEU A 1 280 ? 14.148 29.344 9.477 1 96.81 280 LEU A O 1
ATOM 2295 N N . LYS A 1 281 ? 14.336 29.688 11.656 1 95.5 281 LYS A N 1
ATOM 2296 C CA . LYS A 1 281 ? 15.672 30.25 11.516 1 95.5 281 LYS A CA 1
ATOM 2297 C C . LYS A 1 281 ? 16.656 29.203 11.016 1 95.5 281 LYS A C 1
ATOM 2299 O O . LYS A 1 281 ? 17.531 29.5 10.195 1 95.5 281 LYS A O 1
ATOM 2304 N N . TYR A 1 282 ? 16.516 28.016 11.562 1 96.62 282 TYR A N 1
ATOM 2305 C CA . TYR A 1 282 ? 17.391 26.938 11.109 1 96.62 282 TYR A CA 1
ATOM 2306 C C . TYR A 1 282 ? 17.125 26.625 9.641 1 96.62 282 TYR A C 1
ATOM 2308 O O . TYR A 1 282 ? 18.062 26.312 8.891 1 96.62 282 TYR A O 1
ATOM 2316 N N . TYR A 1 283 ? 15.867 26.641 9.25 1 97.5 283 TYR A N 1
ATOM 2317 C CA . TYR A 1 283 ? 15.586 26.484 7.824 1 97.5 283 TYR A CA 1
ATOM 2318 C C . TYR A 1 283 ? 16.328 27.531 7.004 1 97.5 283 TYR A C 1
ATOM 2320 O O . TYR A 1 283 ? 16.984 27.203 6.016 1 97.5 283 TYR A O 1
ATOM 2328 N N . SER A 1 284 ? 16.297 28.797 7.445 1 96.94 284 SER A N 1
ATOM 2329 C CA . SER A 1 284 ? 16.891 29.922 6.703 1 96.94 284 SER A CA 1
ATOM 2330 C C . SER A 1 284 ? 18.406 29.781 6.602 1 96.94 284 SER A C 1
ATOM 2332 O O . SER A 1 284 ? 19.016 30.281 5.66 1 96.94 284 SER A O 1
ATOM 2334 N N . ARG A 1 285 ? 18.969 29.078 7.535 1 96.62 285 ARG A N 1
ATOM 2335 C CA . ARG A 1 285 ? 20.422 28.922 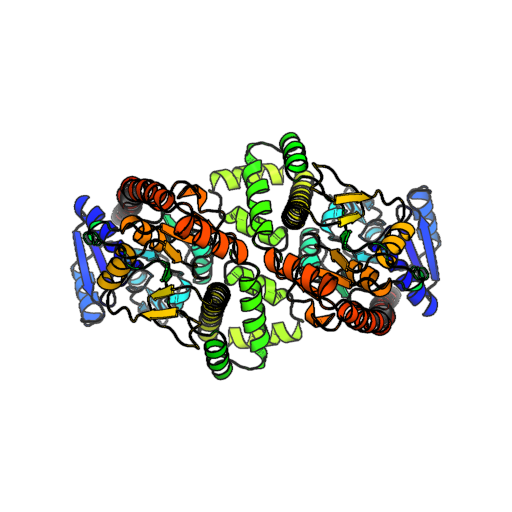7.594 1 96.62 285 ARG A CA 1
ATOM 2336 C C . ARG A 1 285 ? 20.875 27.688 6.832 1 96.62 285 ARG A C 1
ATOM 2338 O O . ARG A 1 285 ? 22.078 27.438 6.691 1 96.62 285 ARG A O 1
ATOM 2345 N N . SER A 1 286 ? 19.969 26.875 6.328 1 97.19 286 SER A N 1
ATOM 2346 C CA . SER A 1 286 ? 20.281 25.594 5.711 1 97.19 286 SER A CA 1
ATOM 2347 C C . SER A 1 286 ? 20.234 25.688 4.188 1 97.19 286 SER A C 1
ATOM 2349 O O . SER A 1 286 ? 19.328 26.312 3.635 1 97.19 286 SER A O 1
ATOM 2351 N N . ASN A 1 287 ? 21.203 25.078 3.535 1 97.31 287 ASN A N 1
ATOM 2352 C CA . ASN A 1 287 ? 21.141 24.984 2.08 1 97.31 287 ASN A CA 1
ATOM 2353 C C . ASN A 1 287 ? 20.094 23.984 1.622 1 97.31 287 ASN A C 1
ATOM 2355 O O . ASN A 1 287 ? 19.25 24.297 0.772 1 97.31 287 ASN A O 1
ATOM 2359 N N . ILE A 1 288 ? 20.172 22.828 2.182 1 98.44 288 ILE A N 1
ATOM 2360 C CA . ILE A 1 288 ? 19.219 21.766 1.893 1 98.44 288 ILE A CA 1
ATOM 2361 C C . ILE A 1 288 ? 18.547 21.297 3.186 1 98.44 288 ILE A C 1
ATOM 2363 O O . ILE A 1 288 ? 19.203 21.109 4.203 1 98.44 288 ILE A O 1
ATOM 2367 N N . THR A 1 289 ? 17.297 21.234 3.234 1 98.62 289 THR A N 1
ATOM 2368 C CA . THR A 1 289 ? 16.547 20.656 4.348 1 98.62 289 THR A CA 1
ATOM 2369 C C . THR A 1 289 ? 15.805 19.406 3.91 1 98.62 289 THR A C 1
ATOM 2371 O O . THR A 1 289 ? 14.875 19.484 3.1 1 98.62 289 THR A O 1
ATOM 2374 N N . VAL A 1 290 ? 16.234 18.266 4.434 1 98.31 290 VAL A N 1
ATOM 2375 C CA . VAL A 1 290 ? 15.594 16.984 4.145 1 98.31 290 VAL A CA 1
ATOM 2376 C C . VAL A 1 290 ? 14.344 16.812 5.012 1 98.31 290 VAL A C 1
ATOM 2378 O O . VAL A 1 290 ? 14.406 16.984 6.234 1 98.31 290 VAL A O 1
ATOM 2381 N N . TYR A 1 291 ? 13.258 16.578 4.367 1 97.62 291 TYR A N 1
ATOM 2382 C CA . TYR A 1 291 ? 12 16.359 5.074 1 97.62 291 TYR A CA 1
ATOM 2383 C C . TYR A 1 291 ? 11.344 15.062 4.625 1 97.62 291 TYR A C 1
ATOM 2385 O O . TYR A 1 291 ? 10.961 14.922 3.461 1 97.62 291 TYR A O 1
ATOM 2393 N N . VAL A 1 292 ? 11.242 14.141 5.543 1 95.88 292 VAL A N 1
ATOM 2394 C CA . VAL A 1 292 ? 10.531 12.891 5.332 1 95.88 292 VAL A CA 1
ATOM 2395 C C . VAL A 1 292 ? 9.125 12.984 5.926 1 95.88 292 VAL A C 1
ATOM 2397 O O . VAL A 1 292 ? 8.969 13.062 7.145 1 95.88 292 VAL A O 1
ATOM 2400 N N . SER A 1 293 ? 8.18 12.953 5.062 1 93.88 293 SER A N 1
ATOM 2401 C CA . SER A 1 293 ? 6.797 13.125 5.492 1 93.88 293 SER A CA 1
ATOM 2402 C C . SER A 1 293 ? 6.391 12.039 6.484 1 93.88 293 SER A C 1
ATOM 2404 O O . SER A 1 293 ? 6.746 10.875 6.316 1 93.88 293 SER A O 1
ATOM 2406 N N . PRO A 1 294 ? 5.684 12.477 7.543 1 95.62 294 PRO A N 1
ATOM 2407 C CA . PRO A 1 294 ? 5.141 11.445 8.43 1 95.62 294 PRO A CA 1
ATOM 2408 C C . PRO A 1 294 ? 4.082 10.578 7.754 1 95.62 294 PRO A C 1
ATOM 2410 O O . PRO A 1 294 ? 3.426 11.023 6.809 1 95.62 294 PRO A O 1
ATOM 2413 N N . GLN A 1 295 ? 3.934 9.359 8.242 1 95.88 295 GLN A N 1
ATOM 2414 C CA . GLN A 1 295 ? 2.973 8.43 7.668 1 95.88 295 GLN A CA 1
ATOM 2415 C C . GLN A 1 295 ? 1.54 8.891 7.914 1 95.88 295 GLN A C 1
ATOM 2417 O O . GLN A 1 295 ? 0.602 8.375 7.305 1 95.88 295 GLN A O 1
ATOM 2422 N N . THR A 1 296 ? 1.343 9.891 8.773 1 96.25 296 THR A N 1
ATOM 2423 C CA . THR A 1 296 ? 0.031 10.484 9.008 1 96.25 296 THR A CA 1
ATOM 2424 C C . THR A 1 296 ? -0.376 11.375 7.832 1 96.25 296 THR A C 1
ATOM 2426 O O . THR A 1 296 ? -1.527 11.805 7.746 1 96.25 296 THR A O 1
ATOM 2429 N N . TYR A 1 297 ? 0.517 11.688 6.98 1 94.44 297 TYR A N 1
ATOM 2430 C CA . TYR A 1 297 ? 0.281 12.477 5.777 1 94.44 297 TYR A CA 1
ATOM 2431 C C . TYR A 1 297 ? 0.774 11.742 4.535 1 94.44 297 TYR A C 1
ATOM 2433 O O . TYR A 1 297 ? 1.72 12.188 3.879 1 94.44 297 TYR A O 1
ATOM 2441 N N . PRO A 1 298 ? 0.078 10.773 4.062 1 92.31 298 PRO A N 1
ATOM 2442 C CA . PRO A 1 298 ? 0.656 9.805 3.123 1 92.31 298 PRO A CA 1
ATOM 2443 C C . PRO A 1 298 ? 0.572 10.273 1.672 1 92.31 298 PRO A C 1
ATOM 2445 O O . PRO A 1 298 ? 1.334 9.805 0.823 1 92.31 298 PRO A O 1
ATOM 2448 N N . THR A 1 299 ? -0.269 11.164 1.196 1 90.12 299 THR A N 1
ATOM 2449 C CA . THR A 1 299 ? -0.474 11.359 -0.233 1 90.12 299 THR A CA 1
ATOM 2450 C C . THR A 1 299 ? -0.188 12.812 -0.623 1 90.12 299 THR A C 1
ATOM 2452 O O . THR A 1 299 ? 0.254 13.078 -1.741 1 90.12 299 THR A O 1
ATOM 2455 N N . GLY A 1 300 ? -0.362 13.719 0.211 1 89.12 300 GLY A N 1
ATOM 2456 C CA . GLY A 1 300 ? -0.353 15.117 -0.174 1 89.12 300 GLY A CA 1
ATOM 2457 C C . GLY A 1 300 ? 0.91 15.844 0.249 1 89.12 300 GLY A C 1
ATOM 2458 O O . GLY A 1 300 ? 1.969 15.234 0.389 1 89.12 300 GLY A O 1
ATOM 2459 N N . LEU A 1 301 ? 0.855 17.125 0.16 1 94.06 301 LEU A N 1
ATOM 2460 C CA . LEU A 1 301 ? 1.915 18.047 0.548 1 94.06 301 LEU A CA 1
ATOM 2461 C C . LEU A 1 301 ? 1.541 18.797 1.819 1 94.06 301 LEU A C 1
ATOM 2463 O O . LEU A 1 301 ? 0.564 19.562 1.835 1 94.06 301 LEU A O 1
ATOM 2467 N N . SER A 1 302 ? 2.262 18.547 2.857 1 94.88 302 SER A N 1
ATOM 2468 C CA . SER A 1 302 ? 2.021 19.281 4.098 1 94.88 302 SER A CA 1
ATOM 2469 C C . SER A 1 302 ? 2.582 20.688 4.02 1 94.88 302 SER A C 1
ATOM 2471 O O . SER A 1 302 ? 3.217 21.062 3.029 1 94.88 302 SER A O 1
ATOM 2473 N N . VAL A 1 303 ? 2.424 21.469 5.027 1 97.19 303 VAL A N 1
ATOM 2474 C CA . VAL A 1 303 ? 2.846 22.875 5.012 1 97.19 303 VAL A CA 1
ATOM 2475 C C . VAL A 1 303 ? 4.348 22.953 5.27 1 97.19 303 VAL A C 1
ATOM 2477 O O . VAL A 1 303 ? 4.969 23.984 5 1 97.19 303 VAL A O 1
ATOM 2480 N N . ILE A 1 304 ? 4.984 21.891 5.719 1 97.5 304 ILE A N 1
ATOM 2481 C CA . ILE A 1 304 ? 6.371 21.938 6.172 1 97.5 304 ILE A CA 1
ATOM 2482 C C . ILE A 1 304 ? 7.289 22.25 4.992 1 97.5 304 ILE A C 1
ATOM 2484 O O . ILE A 1 304 ? 8.125 23.156 5.059 1 97.5 304 ILE A O 1
ATOM 2488 N N . PRO A 1 305 ? 7.141 21.531 3.881 1 98.12 305 PRO A N 1
ATOM 2489 C CA . PRO A 1 305 ? 7.973 21.891 2.729 1 98.12 305 PRO A CA 1
ATOM 2490 C C . PRO A 1 305 ? 7.77 23.328 2.279 1 98.12 305 PRO A C 1
ATOM 2492 O O . PRO A 1 305 ? 8.703 23.969 1.788 1 98.12 305 PRO A O 1
ATOM 2495 N N . LEU A 1 306 ? 6.578 23.844 2.451 1 98.31 306 LEU A N 1
ATOM 2496 C CA . LEU A 1 306 ? 6.285 25.219 2.092 1 98.31 306 LEU A CA 1
ATOM 2497 C C . LEU A 1 306 ? 7.031 26.188 3.004 1 98.31 306 LEU A C 1
ATOM 2499 O O . LEU A 1 306 ? 7.551 27.203 2.541 1 98.31 306 LEU A O 1
ATOM 2503 N N . GLU A 1 307 ? 7.066 25.844 4.301 1 97.94 307 GLU A N 1
ATOM 2504 C CA . GLU A 1 307 ? 7.844 26.641 5.254 1 97.94 307 GLU A CA 1
ATOM 2505 C C . GLU A 1 307 ? 9.32 26.672 4.871 1 97.94 307 GLU A C 1
ATOM 2507 O O . GLU A 1 307 ? 9.945 27.734 4.875 1 97.94 307 GLU A O 1
ATOM 2512 N N . ILE A 1 308 ? 9.852 25.5 4.539 1 97.94 308 ILE A N 1
ATOM 2513 C CA . ILE A 1 308 ? 11.266 25.344 4.188 1 97.94 308 ILE A CA 1
ATOM 2514 C C . ILE A 1 308 ? 11.586 26.203 2.971 1 97.94 308 ILE A C 1
ATOM 2516 O O . ILE A 1 308 ? 12.562 26.953 2.977 1 97.94 308 ILE A O 1
ATOM 2520 N N . LEU A 1 309 ? 10.734 26.172 1.972 1 97.88 309 LEU A N 1
ATOM 2521 C CA . LEU A 1 309 ? 10.914 26.953 0.751 1 97.88 309 LEU A CA 1
ATOM 2522 C C . LEU A 1 309 ? 10.875 28.453 1.05 1 97.88 309 LEU A C 1
ATOM 2524 O O . LEU A 1 309 ? 11.742 29.203 0.601 1 97.88 309 LEU A O 1
ATOM 2528 N N . TYR A 1 310 ? 9.906 28.828 1.776 1 97.12 310 TYR A N 1
ATOM 2529 C CA . TYR A 1 310 ? 9.727 30.25 2.047 1 97.12 310 TYR A CA 1
ATOM 2530 C C . TYR A 1 310 ? 10.906 30.812 2.824 1 97.12 310 TYR A C 1
ATOM 2532 O O . TYR A 1 310 ? 11.281 31.984 2.637 1 97.12 310 TYR A O 1
ATOM 2540 N N . MET A 1 311 ? 11.453 30 3.672 1 96.81 311 MET A N 1
ATOM 2541 C CA . MET A 1 311 ? 12.578 30.438 4.496 1 96.81 311 MET A CA 1
ATOM 2542 C C . MET A 1 311 ? 13.883 30.391 3.709 1 96.81 311 MET A C 1
ATOM 2544 O O . MET A 1 311 ? 14.945 30.75 4.227 1 96.81 311 MET A O 1
ATOM 2548 N N . GLY A 1 312 ? 13.852 29.859 2.479 1 96.31 312 GLY A N 1
ATOM 2549 C CA . GLY A 1 312 ? 14.992 29.969 1.581 1 96.31 312 GLY A CA 1
ATOM 2550 C C . GLY A 1 312 ? 15.852 28.719 1.533 1 96.31 312 GLY A C 1
ATOM 2551 O O . GLY A 1 312 ? 16.969 28.75 1.017 1 96.31 312 GLY A O 1
ATOM 2552 N N . SER A 1 313 ? 15.461 27.656 2.064 1 97.62 313 SER A N 1
ATOM 2553 C CA . SER A 1 313 ? 16.156 26.375 1.987 1 97.62 313 SER A CA 1
ATOM 2554 C C . SER A 1 313 ? 15.555 25.469 0.912 1 97.62 313 SER A C 1
ATOM 2556 O O . SER A 1 313 ? 14.367 25.594 0.6 1 97.62 313 SER A O 1
ATOM 2558 N N . LEU A 1 314 ? 16.344 24.625 0.299 1 98.44 314 LEU A N 1
ATOM 2559 C CA . LEU A 1 314 ? 15.836 23.656 -0.666 1 98.44 314 LEU A CA 1
ATOM 2560 C C . LEU A 1 314 ? 15.25 22.438 0.043 1 98.44 314 LEU A C 1
ATOM 2562 O O . LEU A 1 314 ? 15.984 21.641 0.642 1 98.44 314 LEU A O 1
ATOM 2566 N N . PRO A 1 315 ? 13.953 22.312 0.024 1 98.56 315 PRO A N 1
ATOM 2567 C CA . PRO A 1 315 ? 13.414 21.062 0.562 1 98.56 315 PRO A CA 1
ATOM 2568 C C . PRO A 1 315 ? 13.734 19.844 -0.313 1 98.56 315 PRO A C 1
ATOM 2570 O O . PRO A 1 315 ? 13.539 19.891 -1.529 1 98.56 315 PRO A O 1
ATOM 2573 N N . LEU A 1 316 ? 14.305 18.922 0.187 1 98.12 316 LEU A N 1
ATOM 2574 C CA . LEU A 1 316 ? 14.461 17.609 -0.412 1 98.12 316 LEU A CA 1
ATOM 2575 C C . LEU A 1 316 ? 13.539 16.594 0.263 1 98.12 316 LEU A C 1
ATOM 2577 O O . LEU A 1 316 ? 13.828 16.125 1.368 1 98.12 316 LEU A O 1
ATOM 2581 N N . ILE A 1 317 ? 12.391 16.25 -0.409 1 97.38 317 ILE A N 1
ATOM 2582 C CA . ILE A 1 317 ? 11.336 15.484 0.247 1 97.38 317 ILE A CA 1
ATOM 2583 C C . ILE A 1 317 ? 11.078 14.188 -0.527 1 97.38 317 ILE A C 1
ATOM 2585 O O . ILE A 1 317 ? 11.445 14.078 -1.7 1 97.38 317 ILE A O 1
ATOM 2589 N N . ASP A 1 318 ? 10.516 13.18 0.135 1 94.75 318 ASP A N 1
ATOM 2590 C CA . ASP A 1 318 ? 10.125 11.953 -0.55 1 94.75 318 ASP A CA 1
ATOM 2591 C C . ASP A 1 318 ? 9.016 12.211 -1.561 1 94.75 318 ASP A C 1
ATOM 2593 O O . ASP A 1 318 ? 8.023 12.875 -1.242 1 94.75 318 ASP A O 1
ATOM 2597 N N . PHE A 1 319 ? 9.164 11.688 -2.691 1 95.31 319 PHE A N 1
ATOM 2598 C CA . PHE A 1 319 ? 8.188 11.891 -3.76 1 95.31 319 PHE A CA 1
ATOM 2599 C C . PHE A 1 319 ? 6.879 11.18 -3.443 1 95.31 319 PHE A C 1
ATOM 2601 O O . PHE A 1 319 ? 6.887 10.062 -2.93 1 95.31 319 PHE A O 1
ATOM 2608 N N . LYS A 1 320 ? 5.816 11.836 -3.684 1 93.94 320 LYS A N 1
ATOM 2609 C CA . LYS A 1 320 ? 4.457 11.305 -3.684 1 93.94 320 LYS A CA 1
ATOM 2610 C C . LYS A 1 320 ? 3.713 11.695 -4.957 1 93.94 320 LYS A C 1
ATOM 2612 O O . LYS A 1 320 ? 4.027 12.711 -5.578 1 93.94 320 LYS A O 1
ATOM 2617 N N . GLY A 1 321 ? 2.77 10.922 -5.32 1 92.06 321 GLY A N 1
ATOM 2618 C CA . GLY A 1 321 ? 2.074 11.086 -6.586 1 92.06 321 GLY A CA 1
ATOM 2619 C C . GLY A 1 321 ? 1.385 12.438 -6.715 1 92.06 321 GLY A C 1
ATOM 2620 O O . GLY A 1 321 ? 1.254 12.969 -7.82 1 92.06 321 GLY A O 1
ATOM 2621 N N . ALA A 1 322 ? 1.01 13.016 -5.641 1 92.94 322 ALA A N 1
ATOM 2622 C CA . ALA A 1 322 ? 0.215 14.242 -5.668 1 92.94 322 ALA A CA 1
ATOM 2623 C C . ALA A 1 322 ? 1.112 15.477 -5.73 1 92.94 322 ALA A C 1
ATOM 2625 O O . ALA A 1 322 ? 0.646 16.578 -6.047 1 92.94 322 ALA A O 1
ATOM 2626 N N . ILE A 1 323 ? 2.371 15.398 -5.516 1 94.62 323 ILE A N 1
ATOM 2627 C CA . ILE A 1 323 ? 3.27 16.531 -5.32 1 94.62 323 ILE A CA 1
ATOM 2628 C C . ILE A 1 323 ? 3.318 17.375 -6.59 1 94.62 323 ILE A C 1
ATOM 2630 O O . ILE A 1 323 ? 3.209 18.609 -6.531 1 94.62 323 ILE A O 1
ATOM 2634 N N . PRO A 1 324 ? 3.344 16.75 -7.801 1 94.44 324 PRO A N 1
ATOM 2635 C CA . PRO A 1 324 ? 3.41 17.562 -9.016 1 94.44 324 PRO A CA 1
ATOM 2636 C C . PRO A 1 324 ? 2.182 18.453 -9.195 1 94.44 324 PRO A C 1
ATOM 2638 O O . PRO A 1 324 ? 2.256 19.484 -9.875 1 94.44 324 PRO A O 1
ATOM 2641 N N . GLY A 1 325 ? 1.111 18.047 -8.586 1 93.56 325 GLY A N 1
ATOM 2642 C CA . GLY A 1 325 ? -0.086 18.875 -8.648 1 93.56 325 GLY A CA 1
ATOM 2643 C C . GLY A 1 325 ? 0.02 20.141 -7.832 1 93.56 325 GLY A C 1
ATOM 2644 O O . GLY A 1 325 ? -0.741 21.094 -8.047 1 93.56 325 GLY A O 1
ATOM 2645 N N . PHE A 1 326 ? 1.029 20.156 -6.895 1 95.75 326 PHE A N 1
ATOM 2646 C CA . PHE A 1 326 ? 1.225 21.312 -6.016 1 95.75 326 PHE A CA 1
ATOM 2647 C C . PHE A 1 326 ? 2.447 22.109 -6.438 1 95.75 326 PHE A C 1
ATOM 2649 O O . PHE A 1 326 ? 2.359 23.328 -6.637 1 95.75 326 PHE A O 1
ATOM 2656 N N . LEU A 1 327 ? 3.561 21.438 -6.473 1 97.75 327 LEU A N 1
ATOM 2657 C CA . LEU A 1 327 ? 4.852 22 -6.852 1 97.75 327 LEU A CA 1
ATOM 2658 C C . LEU A 1 327 ? 5.555 21.109 -7.871 1 97.75 327 LEU A C 1
ATOM 2660 O O . LEU A 1 327 ? 5.535 19.891 -7.754 1 97.75 327 LEU A O 1
ATOM 2664 N N . LYS A 1 328 ? 6.164 21.672 -8.906 1 97.31 328 LYS A N 1
ATOM 2665 C CA . LYS A 1 328 ? 6.848 20.906 -9.945 1 97.31 328 LYS A CA 1
ATOM 2666 C C . LYS A 1 328 ? 8.211 20.422 -9.461 1 97.31 328 LYS A C 1
ATOM 2668 O O . LYS A 1 328 ? 9.133 21.219 -9.281 1 97.31 328 LYS A O 1
ATOM 2673 N N . PRO A 1 329 ? 8.406 19.141 -9.328 1 97.44 329 PRO A N 1
ATOM 2674 C CA . PRO A 1 329 ? 9.711 18.609 -8.914 1 97.44 329 PRO A CA 1
ATOM 2675 C C . PRO A 1 329 ? 10.828 18.984 -9.875 1 97.44 329 PRO A C 1
ATOM 2677 O O . PRO A 1 329 ? 10.648 18.922 -11.094 1 97.44 329 PRO A O 1
ATOM 2680 N N . GLY A 1 330 ? 11.906 19.406 -9.328 1 97.06 330 GLY A N 1
ATOM 2681 C CA . GLY A 1 330 ? 13.047 19.812 -10.141 1 97.06 330 GLY A CA 1
ATOM 2682 C C . GLY A 1 330 ? 13.008 21.266 -10.539 1 97.06 330 GLY A C 1
ATOM 2683 O O . GLY A 1 330 ? 14.016 21.828 -10.977 1 97.06 330 GLY A O 1
ATOM 2684 N N . GLU A 1 331 ? 11.875 21.891 -10.344 1 98 331 GLU A N 1
ATOM 2685 C CA . GLU A 1 331 ? 11.727 23.297 -10.734 1 98 331 GLU A CA 1
ATOM 2686 C C . GLU A 1 331 ? 11.336 24.156 -9.539 1 98 331 GLU A C 1
ATOM 2688 O O . GLU A 1 331 ? 11.883 25.234 -9.344 1 98 331 GLU A O 1
ATOM 2693 N N . GLU A 1 332 ? 10.383 23.656 -8.727 1 98.62 332 GLU A N 1
ATOM 2694 C CA . GLU A 1 332 ? 9.859 24.438 -7.609 1 98.62 332 GLU A CA 1
ATOM 2695 C C . GLU A 1 332 ? 10.156 23.75 -6.273 1 98.62 332 GLU A C 1
ATOM 2697 O O . GLU A 1 332 ? 10.039 24.375 -5.215 1 98.62 332 GLU A O 1
ATOM 2702 N N . ILE A 1 333 ? 10.547 22.531 -6.336 1 98.44 333 ILE A N 1
ATOM 2703 C CA . ILE A 1 333 ? 10.891 21.703 -5.188 1 98.44 333 ILE A CA 1
ATOM 2704 C C . ILE A 1 333 ? 11.758 20.531 -5.641 1 98.44 333 ILE A C 1
ATOM 2706 O O . ILE A 1 333 ? 11.836 20.234 -6.836 1 98.44 333 ILE A O 1
ATOM 2710 N N . GLU A 1 334 ? 12.516 19.953 -4.824 1 98.25 334 GLU A N 1
ATOM 2711 C CA . GLU A 1 334 ? 13.25 18.75 -5.176 1 98.25 334 GLU A CA 1
ATOM 2712 C C . GLU A 1 334 ? 12.742 17.547 -4.391 1 98.25 334 GLU A C 1
ATOM 2714 O O . GLU A 1 334 ? 12.398 17.656 -3.213 1 98.25 334 GLU A O 1
ATOM 2719 N N . THR A 1 335 ? 12.633 16.422 -5.066 1 97.38 335 THR A N 1
ATOM 2720 C CA . THR A 1 335 ? 12.141 15.188 -4.465 1 97.38 335 THR A CA 1
ATOM 2721 C C . THR A 1 335 ? 13.109 14.031 -4.727 1 97.38 335 THR A C 1
ATOM 2723 O O . THR A 1 335 ? 13.977 14.133 -5.598 1 97.38 335 THR A O 1
ATOM 2726 N N . PHE A 1 336 ? 13.078 13.07 -3.918 1 94.12 336 PHE A N 1
ATOM 2727 C CA . PHE A 1 336 ? 13.766 11.797 -4.156 1 94.12 336 PHE A CA 1
ATOM 2728 C C . PHE A 1 336 ? 12.781 10.633 -4.094 1 94.12 336 PHE A C 1
ATOM 2730 O O . PHE A 1 336 ? 11.711 10.75 -3.494 1 94.12 336 PHE A O 1
ATOM 2737 N N . ALA A 1 337 ? 13.062 9.57 -4.793 1 89.12 337 ALA A N 1
ATOM 2738 C CA . ALA A 1 337 ? 12.195 8.391 -4.781 1 89.12 337 ALA A CA 1
ATOM 2739 C C . ALA A 1 337 ? 12.117 7.781 -3.385 1 89.12 337 ALA A C 1
ATOM 2741 O O . ALA A 1 337 ? 13.141 7.582 -2.729 1 89.12 337 ALA A O 1
ATOM 2742 N N . PRO A 1 338 ? 10.883 7.484 -3.004 1 86.94 338 PRO A N 1
ATOM 2743 C CA . PRO A 1 338 ? 10.758 6.922 -1.657 1 86.94 338 PRO A CA 1
ATOM 2744 C C . PRO A 1 338 ? 11.562 5.633 -1.482 1 86.94 338 PRO A C 1
ATOM 2746 O O . PRO A 1 338 ? 11.594 4.797 -2.391 1 86.94 338 PRO A O 1
ATOM 2749 N N . LEU A 1 339 ? 12.289 5.355 -0.457 1 80 339 LEU A N 1
ATOM 2750 C CA . LEU A 1 339 ? 13.07 4.195 -0.044 1 80 339 LEU A CA 1
ATOM 2751 C C . LEU A 1 339 ? 14.312 4.039 -0.91 1 80 339 LEU A C 1
ATOM 2753 O O . LEU A 1 339 ? 15.078 3.088 -0.738 1 80 339 LEU A O 1
ATOM 2757 N N . ASP A 1 340 ? 14.461 4.938 -1.896 1 85.44 340 ASP A N 1
ATOM 2758 C CA . ASP A 1 340 ? 15.68 4.914 -2.703 1 85.44 340 ASP A CA 1
ATOM 2759 C C . ASP A 1 340 ? 16.781 5.746 -2.055 1 85.44 340 ASP A C 1
ATOM 2761 O O . ASP A 1 340 ? 16.969 6.918 -2.395 1 85.44 340 ASP A O 1
ATOM 2765 N N . ARG A 1 341 ? 17.594 5.172 -1.339 1 83.88 341 ARG A N 1
ATOM 2766 C CA . ARG A 1 341 ? 18.625 5.848 -0.556 1 83.88 341 ARG A CA 1
ATOM 2767 C C . ARG A 1 341 ? 19.688 6.465 -1.463 1 83.88 341 ARG A C 1
ATOM 2769 O O . ARG A 1 341 ? 20.234 7.523 -1.152 1 83.88 341 ARG A O 1
ATOM 2776 N N . ALA A 1 342 ? 19.906 5.844 -2.549 1 85.31 342 ALA A N 1
ATOM 2777 C CA . ALA A 1 342 ? 20.922 6.352 -3.479 1 85.31 342 ALA A CA 1
ATOM 2778 C C . ALA A 1 342 ? 20.453 7.66 -4.117 1 85.31 342 ALA A C 1
ATOM 2780 O O . ALA A 1 342 ? 21.266 8.586 -4.301 1 85.31 342 ALA A O 1
ATOM 2781 N N . ASP A 1 343 ? 19.172 7.676 -4.426 1 90.19 343 ASP A N 1
ATOM 2782 C CA . ASP A 1 343 ? 18.625 8.898 -5.023 1 90.19 343 ASP A CA 1
ATOM 2783 C C . ASP A 1 343 ? 18.781 10.086 -4.078 1 90.19 343 ASP A C 1
ATOM 2785 O O . ASP A 1 343 ? 19.125 11.188 -4.504 1 90.19 343 ASP A O 1
ATOM 2789 N N . LEU A 1 344 ? 18.516 9.883 -2.779 1 93.12 344 LEU A N 1
ATOM 2790 C CA . LEU A 1 344 ? 18.672 10.922 -1.766 1 93.12 344 LEU A CA 1
ATOM 2791 C C . LEU A 1 344 ? 20.109 11.414 -1.694 1 93.12 344 LEU A C 1
ATOM 2793 O O . LEU A 1 344 ? 20.359 12.617 -1.795 1 93.12 344 LEU A O 1
ATOM 2797 N N . GLU A 1 345 ? 21.031 10.492 -1.543 1 91.69 345 GLU A N 1
ATOM 2798 C CA . GLU A 1 345 ? 22.438 10.836 -1.411 1 91.69 345 GLU A CA 1
ATOM 2799 C C . GLU A 1 345 ? 22.969 11.523 -2.67 1 91.69 345 GLU A C 1
ATOM 2801 O O . GLU A 1 345 ? 23.688 12.516 -2.588 1 91.69 345 GLU A O 1
ATOM 2806 N N . GLU A 1 346 ? 22.609 10.977 -3.816 1 92 346 GLU A N 1
ATOM 2807 C CA . GLU A 1 346 ? 23.062 11.516 -5.09 1 92 346 GLU A CA 1
ATOM 2808 C C . GLU A 1 346 ? 22.594 12.953 -5.285 1 92 346 GLU A C 1
ATOM 2810 O O . GLU A 1 346 ? 23.344 13.797 -5.766 1 92 346 GLU A O 1
ATOM 2815 N N . LYS A 1 347 ? 21.375 13.211 -4.938 1 95.44 347 LYS A N 1
ATOM 2816 C CA . LYS A 1 347 ? 20.828 14.555 -5.078 1 95.44 347 LYS A CA 1
ATOM 2817 C C . LYS A 1 347 ? 21.531 15.531 -4.141 1 95.44 347 LYS A C 1
ATOM 2819 O O . LYS A 1 347 ? 21.828 16.672 -4.531 1 95.44 347 LYS A O 1
ATOM 2824 N N . ILE A 1 348 ? 21.781 15.125 -2.934 1 96.5 348 ILE A N 1
ATOM 2825 C CA . ILE A 1 348 ? 22.469 15.977 -1.97 1 96.5 348 ILE A CA 1
ATOM 2826 C C . ILE A 1 348 ? 23.875 16.312 -2.482 1 96.5 348 ILE A C 1
ATOM 2828 O O . ILE A 1 348 ? 24.266 17.484 -2.531 1 96.5 348 ILE A O 1
ATOM 2832 N N . VAL A 1 349 ? 24.625 15.312 -2.92 1 95.12 349 VAL A N 1
ATOM 2833 C CA . VAL A 1 349 ? 25.984 15.492 -3.408 1 95.12 349 VAL A CA 1
ATOM 2834 C C . VAL A 1 349 ? 25.969 16.375 -4.656 1 95.12 349 VAL A C 1
ATOM 2836 O O . VAL A 1 349 ? 26.797 17.266 -4.797 1 95.12 349 VAL A O 1
ATOM 2839 N N . PHE A 1 350 ? 25.031 16.109 -5.516 1 95.94 350 PHE A N 1
ATOM 2840 C CA . PHE A 1 350 ? 24.906 16.875 -6.75 1 95.94 350 PHE A CA 1
ATOM 2841 C C . PHE A 1 350 ? 24.75 18.359 -6.449 1 95.94 350 PHE A C 1
ATOM 2843 O O . PHE A 1 350 ? 25.5 19.188 -6.98 1 95.94 350 PHE A O 1
ATOM 2850 N N . TYR A 1 351 ? 23.844 18.734 -5.574 1 96.12 351 TYR A N 1
ATOM 2851 C CA . TYR A 1 351 ? 23.547 20.141 -5.324 1 96.12 351 TYR A CA 1
ATOM 2852 C C . TYR A 1 351 ? 24.641 20.797 -4.48 1 96.12 351 TYR A C 1
ATOM 2854 O O . TYR A 1 351 ? 25.047 21.938 -4.734 1 96.12 351 TYR A O 1
ATOM 2862 N N . ILE A 1 352 ? 25.188 20.109 -3.529 1 94.56 352 ILE A N 1
ATOM 2863 C CA . ILE A 1 352 ? 26.156 20.688 -2.604 1 94.56 352 ILE A CA 1
ATOM 2864 C C . ILE A 1 352 ? 27.516 20.797 -3.285 1 94.56 352 ILE A C 1
ATOM 2866 O O . ILE A 1 352 ? 28.234 21.797 -3.109 1 94.56 352 ILE A O 1
ATOM 2870 N N . GLU A 1 353 ? 27.875 19.812 -4.078 1 93.75 353 GLU A N 1
ATOM 2871 C CA . GLU A 1 353 ? 29.25 19.75 -4.602 1 93.75 353 GLU A CA 1
ATOM 2872 C C . GLU A 1 353 ? 29.297 20.234 -6.047 1 93.75 353 GLU A C 1
ATOM 2874 O O . GLU A 1 353 ? 30.328 20.766 -6.488 1 93.75 353 GLU A O 1
ATOM 2879 N N . GLU A 1 354 ? 28.234 20.047 -6.766 1 94.06 354 GLU A N 1
ATOM 2880 C CA . GLU A 1 354 ? 28.344 20.25 -8.211 1 94.06 354 GLU A CA 1
ATOM 2881 C C . GLU A 1 354 ? 27.484 21.438 -8.664 1 94.06 354 GLU A C 1
ATOM 2883 O O . GLU A 1 354 ? 27.797 22.078 -9.664 1 94.06 354 GLU A O 1
ATOM 2888 N N . ASN A 1 355 ? 26.375 21.734 -8.055 1 94.19 355 ASN A N 1
ATOM 2889 C CA . ASN A 1 355 ? 25.438 22.703 -8.578 1 94.19 355 ASN A CA 1
ATOM 2890 C C . ASN A 1 355 ? 24.766 23.5 -7.453 1 94.19 355 ASN A C 1
ATOM 2892 O O . ASN A 1 355 ? 23.547 23.547 -7.371 1 94.19 355 ASN A O 1
ATOM 2896 N N . ARG A 1 356 ? 25.5 24.125 -6.734 1 92.25 356 ARG A N 1
ATOM 2897 C CA . ARG A 1 356 ? 24.984 24.938 -5.633 1 92.25 356 ARG A CA 1
ATOM 2898 C C . ARG A 1 356 ? 24.062 26.031 -6.148 1 92.25 356 ARG A C 1
ATOM 2900 O O . ARG A 1 356 ? 23.094 26.406 -5.484 1 92.25 356 ARG A O 1
ATOM 2907 N N . GLU A 1 357 ? 24.344 26.562 -7.27 1 94.38 357 GLU A N 1
ATOM 2908 C CA . GLU A 1 357 ? 23.516 27.609 -7.879 1 94.38 357 GLU A CA 1
ATOM 2909 C C . GLU A 1 357 ? 22.125 27.094 -8.18 1 94.38 357 GLU A C 1
ATOM 2911 O O . GLU A 1 357 ? 21.141 27.844 -8.109 1 94.38 357 GLU A O 1
ATOM 2916 N N . GLY A 1 358 ? 22.062 25.812 -8.508 1 96.12 358 GLY A N 1
ATOM 2917 C CA . GLY A 1 358 ? 20.766 25.188 -8.766 1 96.12 358 GLY A CA 1
ATOM 2918 C C . GLY A 1 358 ? 19.844 25.234 -7.57 1 96.12 358 GLY A C 1
ATOM 2919 O O . GLY A 1 358 ? 18.625 25.297 -7.727 1 96.12 358 GLY A O 1
ATOM 2920 N N . ILE A 1 359 ? 20.422 25.234 -6.402 1 96.94 359 ILE A N 1
ATOM 2921 C CA . ILE A 1 359 ? 19.625 25.328 -5.18 1 96.94 359 ILE A CA 1
ATOM 2922 C C . ILE A 1 359 ? 18.844 26.641 -5.18 1 96.94 359 ILE A C 1
ATOM 2924 O O . ILE A 1 359 ? 17.625 26.641 -5.012 1 96.94 359 ILE A O 1
ATOM 2928 N N . ASN A 1 360 ? 19.547 27.703 -5.418 1 94.69 360 ASN A N 1
ATOM 2929 C CA . ASN A 1 360 ? 18.938 29.031 -5.367 1 94.69 360 ASN A CA 1
ATOM 2930 C C . ASN A 1 360 ? 17.844 29.172 -6.418 1 94.69 360 ASN A C 1
ATOM 2932 O O . ASN A 1 360 ? 16.812 29.812 -6.164 1 94.69 360 ASN A O 1
ATOM 2936 N N . GLU A 1 361 ? 18.047 28.609 -7.57 1 97.56 361 GLU A N 1
ATOM 2937 C CA . GLU A 1 361 ? 17.062 28.703 -8.641 1 97.56 361 GLU A CA 1
ATOM 2938 C C . GLU A 1 361 ? 15.75 28.031 -8.25 1 97.56 361 GLU A C 1
ATOM 2940 O O . GLU A 1 361 ? 14.68 28.609 -8.398 1 97.56 361 GLU A O 1
ATOM 2945 N N . ILE A 1 362 ? 15.852 26.812 -7.715 1 98.38 362 ILE A N 1
ATOM 2946 C CA . ILE A 1 362 ? 14.664 26.047 -7.328 1 98.38 362 ILE A CA 1
ATOM 2947 C C . ILE A 1 362 ? 13.977 26.75 -6.152 1 98.38 362 ILE A C 1
ATOM 2949 O O . ILE A 1 362 ? 12.75 26.906 -6.145 1 98.38 362 ILE A O 1
ATOM 2953 N N . VAL A 1 363 ? 14.734 27.219 -5.219 1 97.75 363 VAL A N 1
ATOM 2954 C CA . VAL A 1 363 ? 14.203 27.844 -4.016 1 97.75 363 VAL A CA 1
ATOM 2955 C C . VAL A 1 363 ? 13.461 29.125 -4.387 1 97.75 363 VAL A C 1
ATOM 2957 O O . VAL A 1 363 ? 12.375 29.406 -3.865 1 97.75 363 VAL A O 1
ATOM 2960 N N . GLN A 1 364 ? 14.023 29.906 -5.293 1 97.62 364 GLN A N 1
ATOM 2961 C CA . GLN A 1 364 ? 13.383 31.156 -5.703 1 97.62 364 GLN A CA 1
ATOM 2962 C C . GLN A 1 364 ? 12.047 30.891 -6.383 1 97.62 364 GLN A C 1
ATOM 2964 O O . GLN A 1 364 ? 11.047 31.547 -6.09 1 97.62 364 GLN A O 1
ATOM 2969 N N . ARG A 1 365 ? 12.016 29.953 -7.266 1 98.44 365 ARG A N 1
ATOM 2970 C CA . ARG A 1 365 ? 10.773 29.578 -7.934 1 98.44 365 ARG A CA 1
ATOM 2971 C C . ARG A 1 365 ? 9.766 29.031 -6.938 1 98.44 365 ARG A C 1
ATOM 2973 O O . ARG A 1 365 ? 8.57 29.328 -7.012 1 98.44 365 ARG A O 1
ATOM 2980 N N . GLY A 1 366 ? 10.289 28.156 -6.035 1 98.56 366 GLY A N 1
ATOM 2981 C CA . GLY A 1 366 ? 9.438 27.594 -5.004 1 98.56 366 GLY A CA 1
ATOM 2982 C C . GLY A 1 366 ? 8.852 28.641 -4.074 1 98.56 366 GLY A C 1
ATOM 2983 O O . GLY A 1 366 ? 7.668 28.594 -3.736 1 98.56 366 GLY A O 1
ATOM 2984 N N . LYS A 1 367 ? 9.695 29.547 -3.637 1 97.12 367 LYS A N 1
ATOM 2985 C CA . LYS A 1 367 ? 9.25 30.641 -2.777 1 97.12 367 LYS A CA 1
ATOM 2986 C C . LYS A 1 367 ? 8.156 31.469 -3.459 1 97.12 367 LYS A C 1
ATOM 2988 O O . LYS A 1 367 ? 7.164 31.828 -2.83 1 97.12 367 LYS A O 1
ATOM 2993 N N . LYS A 1 368 ? 8.352 31.75 -4.699 1 98 368 LYS A N 1
ATOM 2994 C CA . LYS A 1 368 ? 7.355 32.469 -5.48 1 98 368 LYS A CA 1
ATOM 2995 C C . LYS A 1 368 ? 6.043 31.703 -5.551 1 98 368 LYS A C 1
ATOM 2997 O O . LYS A 1 368 ? 4.965 32.281 -5.402 1 98 368 LYS A O 1
ATOM 3002 N N . ALA A 1 369 ? 6.156 30.406 -5.777 1 98.06 369 ALA A N 1
ATOM 3003 C CA . ALA A 1 369 ? 4.969 29.562 -5.816 1 98.06 369 ALA A CA 1
ATOM 3004 C C . ALA A 1 369 ? 4.211 29.609 -4.492 1 98.06 369 ALA A C 1
ATOM 3006 O O . ALA A 1 369 ? 2.982 29.703 -4.473 1 98.06 369 ALA A O 1
ATOM 3007 N N . VAL A 1 370 ? 4.945 29.547 -3.393 1 97.75 370 VAL A N 1
ATOM 3008 C CA . VAL A 1 370 ? 4.328 29.594 -2.07 1 97.75 370 VAL A CA 1
ATOM 3009 C C . VAL A 1 370 ? 3.568 30.906 -1.902 1 97.75 370 VAL A C 1
ATOM 3011 O O . VAL A 1 370 ? 2.416 30.906 -1.463 1 97.75 370 VAL A O 1
ATOM 3014 N N . GLN A 1 371 ? 4.109 31.984 -2.297 1 96.62 371 GLN A N 1
ATOM 3015 C CA . GLN A 1 371 ? 3.531 33.312 -2.145 1 96.62 371 GLN A CA 1
ATOM 3016 C C . GLN A 1 371 ? 2.293 33.469 -3.02 1 96.62 371 GLN A C 1
ATOM 3018 O O . GLN A 1 371 ? 1.353 34.188 -2.648 1 96.62 371 GLN A O 1
ATOM 3023 N N . GLU A 1 372 ? 2.305 32.781 -4.105 1 97 372 GLU A N 1
ATOM 3024 C CA . GLU A 1 372 ? 1.252 33.031 -5.09 1 97 372 GLU A CA 1
ATOM 3025 C C . GLU A 1 372 ? 0.126 32 -4.941 1 97 372 GLU A C 1
ATOM 3027 O O . GLU A 1 372 ? -1.043 32.312 -5.164 1 97 372 GLU A O 1
ATOM 3032 N N . ARG A 1 373 ? 0.491 30.781 -4.535 1 97 373 ARG A N 1
ATOM 3033 C CA . ARG A 1 373 ? -0.487 29.703 -4.715 1 97 373 ARG A CA 1
ATOM 3034 C C . ARG A 1 373 ? -0.865 29.078 -3.379 1 97 373 ARG A C 1
ATOM 3036 O O . ARG A 1 373 ? -1.848 28.344 -3.291 1 97 373 ARG A O 1
ATOM 3043 N N . PHE A 1 374 ? -0.168 29.375 -2.303 1 97.75 374 PHE A N 1
ATOM 3044 C CA . PHE A 1 374 ? -0.412 28.672 -1.052 1 97.75 374 PHE A CA 1
ATOM 3045 C C . PHE A 1 374 ? -0.761 29.641 0.064 1 97.75 374 PHE A C 1
ATOM 3047 O O . PHE A 1 374 ? -0.469 29.391 1.234 1 97.75 374 PHE A O 1
ATOM 3054 N N . THR A 1 375 ? -1.315 30.766 -0.269 1 96.44 375 THR A N 1
ATOM 3055 C CA . THR A 1 375 ? -1.886 31.688 0.706 1 96.44 375 THR A CA 1
ATOM 3056 C C . THR A 1 375 ? -3.316 31.281 1.057 1 96.44 375 THR A C 1
ATOM 3058 O O . THR A 1 375 ? -3.879 30.375 0.447 1 96.44 375 THR A O 1
ATOM 3061 N N . VAL A 1 376 ? -3.881 31.984 1.957 1 96.75 376 VAL A N 1
ATOM 3062 C CA . VAL A 1 376 ? -5.195 31.641 2.482 1 96.75 376 VAL A CA 1
ATOM 3063 C C . VAL A 1 376 ? -6.281 32.156 1.537 1 96.75 376 VAL A C 1
ATOM 3065 O O . VAL A 1 376 ? -7.438 31.719 1.622 1 96.75 376 VAL A O 1
ATOM 3068 N N . LYS A 1 377 ? -6.008 32.906 0.569 1 95.5 377 LYS A N 1
ATOM 3069 C CA . LYS A 1 377 ? -6.992 33.656 -0.188 1 95.5 377 LYS A CA 1
ATOM 3070 C C . LYS A 1 377 ? -8.062 32.75 -0.788 1 95.5 377 LYS A C 1
ATOM 3072 O O . LYS A 1 377 ? -9.234 32.844 -0.438 1 95.5 377 LYS A O 1
ATOM 3077 N N . ASP A 1 378 ? -7.672 31.828 -1.653 1 94.06 378 ASP A N 1
ATOM 3078 C CA . ASP A 1 378 ? -8.648 30.953 -2.303 1 94.06 378 ASP A CA 1
ATOM 3079 C C . ASP A 1 378 ? -9.297 30 -1.295 1 94.06 378 ASP A C 1
ATOM 3081 O O . ASP A 1 378 ? -10.5 29.766 -1.354 1 94.06 378 ASP A O 1
ATOM 3085 N N . ARG A 1 379 ? -8.57 29.469 -0.364 1 96.62 379 ARG A N 1
ATOM 3086 C CA . ARG A 1 379 ? -9.086 28.578 0.662 1 96.62 379 ARG A CA 1
ATOM 3087 C C . ARG A 1 379 ? -10.055 29.297 1.593 1 96.62 379 ARG A C 1
ATOM 3089 O O . ARG A 1 379 ? -11.125 28.781 1.915 1 96.62 379 ARG A O 1
ATOM 3096 N N . GLY A 1 380 ? -9.609 30.469 2.01 1 97.75 380 GLY A N 1
ATOM 3097 C CA . GLY A 1 380 ? -10.469 31.281 2.861 1 97.75 380 GLY A CA 1
ATOM 3098 C C . GLY A 1 380 ? -11.797 31.625 2.217 1 97.75 380 GLY A C 1
ATOM 3099 O O . GLY A 1 380 ? -12.844 31.578 2.873 1 97.75 380 GLY A O 1
ATOM 3100 N N . GLU A 1 381 ? -11.734 31.953 0.95 1 97.88 381 GLU A N 1
ATOM 3101 C CA . GLU A 1 381 ? -12.961 32.25 0.219 1 97.88 381 GLU A CA 1
ATOM 3102 C C . GLU A 1 381 ? -13.883 31.047 0.17 1 97.88 381 GLU A C 1
ATOM 3104 O O . GLU A 1 381 ? -15.094 31.172 0.342 1 97.88 381 GLU A O 1
ATOM 3109 N N . PHE A 1 382 ? -13.32 29.938 -0.069 1 97.81 382 PHE A N 1
ATOM 3110 C CA . PHE A 1 382 ? -14.094 28.703 -0.112 1 97.81 382 PHE A CA 1
ATOM 3111 C C . PHE A 1 382 ? -14.758 28.438 1.231 1 97.81 382 PHE A C 1
ATOM 3113 O O . PHE A 1 382 ? -15.961 28.172 1.292 1 97.81 382 PHE A O 1
ATOM 3120 N N . VAL A 1 383 ? -13.992 28.469 2.297 1 98.31 383 VAL A N 1
ATOM 3121 C CA . VAL A 1 383 ? -14.523 28.234 3.637 1 98.31 383 VAL A CA 1
ATOM 3122 C C . VAL A 1 383 ? -15.617 29.25 3.953 1 98.31 383 VAL A C 1
ATOM 3124 O O . VAL A 1 383 ? -16.688 28.891 4.457 1 98.31 383 VAL A O 1
ATOM 3127 N N . TYR A 1 384 ? -15.367 30.516 3.65 1 98.31 384 TYR A N 1
ATOM 3128 C CA . TYR A 1 384 ? -16.344 31.578 3.877 1 98.31 384 TYR A CA 1
ATOM 3129 C C . TYR A 1 384 ? -17.656 31.266 3.164 1 98.31 384 TYR A C 1
ATOM 3131 O O . TYR A 1 384 ? -18.734 31.438 3.732 1 98.31 384 TYR A O 1
ATOM 3139 N N . ASN A 1 385 ? -17.547 30.844 1.938 1 98.06 385 ASN A N 1
ATOM 3140 C CA . ASN A 1 385 ? -18.734 30.531 1.15 1 98.06 385 ASN A CA 1
ATOM 3141 C C . ASN A 1 385 ? -19.516 29.359 1.749 1 98.06 385 ASN A C 1
ATOM 3143 O O . ASN A 1 385 ? -20.75 29.375 1.774 1 98.06 385 ASN A O 1
ATOM 3147 N N . VAL A 1 386 ? -18.797 28.344 2.164 1 97.81 386 VAL A N 1
ATOM 3148 C CA . VAL A 1 386 ? -19.453 27.203 2.789 1 97.81 386 VAL A CA 1
ATOM 3149 C C . VAL A 1 386 ? -20.188 27.641 4.043 1 97.81 386 VAL A C 1
ATOM 3151 O O . VAL A 1 386 ? -21.359 27.297 4.238 1 97.81 386 VAL A O 1
ATOM 3154 N N . LEU A 1 387 ? -19.562 28.453 4.906 1 98.19 387 LEU A N 1
ATOM 3155 C CA . LEU A 1 387 ? -20.172 28.938 6.141 1 98.19 387 LEU A CA 1
ATOM 3156 C C . LEU A 1 387 ? -21.359 29.844 5.84 1 98.19 387 LEU A C 1
ATOM 3158 O O . LEU A 1 387 ? -22.375 29.781 6.531 1 98.19 387 LEU A O 1
ATOM 3162 N N . SER A 1 388 ? -21.25 30.656 4.848 1 97.88 388 SER A N 1
ATOM 3163 C CA . SER A 1 388 ? -22.344 31.547 4.453 1 97.88 388 SER A CA 1
ATOM 3164 C C . SER A 1 388 ? -23.562 30.75 3.988 1 97.88 388 SER A C 1
ATOM 3166 O O . SER A 1 388 ? -24.688 31.125 4.285 1 97.88 388 SER A O 1
ATOM 3168 N N . ASP A 1 389 ? -23.266 29.734 3.225 1 97.44 389 ASP A N 1
ATOM 3169 C CA . ASP A 1 389 ? -24.359 28.875 2.771 1 97.44 389 ASP A CA 1
ATOM 3170 C C . ASP A 1 389 ? -25.062 28.203 3.955 1 97.44 389 ASP A C 1
ATOM 3172 O O . ASP A 1 389 ? -26.297 28.125 3.982 1 97.44 389 ASP A O 1
ATOM 3176 N N . VAL A 1 390 ? -24.281 27.734 4.859 1 97 390 VAL A N 1
ATOM 3177 C CA . VAL A 1 390 ? -24.828 27.109 6.059 1 97 390 VAL A CA 1
ATOM 3178 C C . VAL A 1 390 ? -25.672 28.125 6.832 1 97 390 VAL A C 1
ATOM 3180 O O . VAL A 1 390 ? -26.766 27.812 7.316 1 97 390 VAL A O 1
ATOM 3183 N N . LYS A 1 391 ? -25.203 29.312 6.973 1 96.81 391 LYS A N 1
ATOM 3184 C CA . LYS A 1 391 ? -25.922 30.375 7.676 1 96.81 391 LYS A CA 1
ATOM 3185 C C . LYS A 1 391 ? -27.25 30.688 7.008 1 96.81 391 LYS A C 1
ATOM 3187 O O . LYS A 1 391 ? -28.266 30.844 7.688 1 96.81 391 LYS A O 1
ATOM 3192 N N . ARG A 1 392 ? -27.234 30.75 5.703 1 96.19 392 ARG A N 1
ATOM 3193 C CA . ARG A 1 392 ? -28.469 31 4.957 1 96.19 392 ARG A CA 1
ATOM 3194 C C . ARG A 1 392 ? -29.5 29.906 5.199 1 96.19 392 ARG A C 1
ATOM 3196 O O . ARG A 1 392 ? -30.688 30.203 5.383 1 96.19 392 ARG A O 1
ATOM 3203 N N . GLN A 1 393 ? -29.016 28.719 5.164 1 94.25 393 GLN A N 1
ATOM 3204 C CA . GLN A 1 393 ? -29.906 27.594 5.398 1 94.25 393 GLN A CA 1
ATOM 3205 C C . GLN A 1 393 ? -30.469 27.625 6.82 1 94.25 393 GLN A C 1
ATOM 3207 O O . GLN A 1 393 ? -31.641 27.328 7.039 1 94.25 393 GLN A O 1
ATOM 3212 N N . TYR A 1 394 ? -29.625 27.938 7.762 1 93 394 TYR A N 1
ATOM 3213 C CA . TYR A 1 394 ? -30.016 28.031 9.164 1 93 394 TYR A CA 1
ATOM 3214 C C . TYR A 1 394 ? -31.078 29.109 9.359 1 93 394 TYR A C 1
ATOM 3216 O O . TYR A 1 394 ? -32.094 28.875 10.031 1 93 394 TYR A O 1
ATOM 3224 N N . GLU A 1 395 ? -30.922 30.219 8.789 1 93.44 395 GLU A N 1
ATOM 3225 C CA . GLU A 1 395 ? -31.859 31.328 8.898 1 93.44 395 GLU A CA 1
ATOM 3226 C C . GLU A 1 395 ? -33.188 31.016 8.211 1 93.44 395 GLU A C 1
ATOM 3228 O O . GLU A 1 395 ? -34.25 31.391 8.711 1 93.44 395 GLU A O 1
ATOM 3233 N N . ALA A 1 396 ? -33.094 30.312 7.168 1 92 396 ALA A N 1
ATOM 3234 C CA . ALA A 1 396 ? -34.281 29.906 6.457 1 92 396 ALA A CA 1
ATOM 3235 C C . ALA A 1 396 ? -35.094 28.922 7.289 1 92 396 ALA A C 1
ATOM 3237 O O . ALA A 1 396 ? -36.344 28.984 7.316 1 92 396 ALA A O 1
ATOM 3238 N N . ALA A 1 397 ? -34.438 28.062 7.906 1 88.94 397 ALA A N 1
ATOM 3239 C CA . ALA A 1 397 ? -35.094 27.062 8.734 1 88.94 397 ALA A CA 1
ATOM 3240 C C . ALA A 1 397 ? -35.75 27.703 9.953 1 88.94 397 ALA A C 1
ATOM 3242 O O . ALA A 1 397 ? -36.812 27.266 10.391 1 88.94 397 ALA A O 1
ATOM 3243 N N . GLN A 1 398 ? -35.094 28.703 10.469 1 85.31 398 GLN A N 1
ATOM 3244 C CA . GLN A 1 398 ? -35.656 29.422 11.617 1 85.31 398 GLN A CA 1
ATOM 3245 C C . GLN A 1 398 ? -36.906 30.203 11.219 1 85.31 398 GLN A C 1
ATOM 3247 O O . GLN A 1 398 ? -37.812 30.359 12.023 1 85.31 398 GLN A O 1
ATOM 3252 N N . LYS A 1 399 ? -37.031 30.625 9.883 1 82.12 399 LYS A N 1
ATOM 3253 C CA . LYS A 1 399 ? -38.188 31.359 9.391 1 82.12 399 LYS A CA 1
ATOM 3254 C C . LYS A 1 399 ? -39.344 30.422 9.078 1 82.12 399 LYS A C 1
ATOM 3256 O O . LYS A 1 399 ? -40.5 30.766 9.312 1 82.12 399 LYS A O 1
ATOM 3261 N N . GLY A 1 400 ? -39 29.406 8.586 1 73.25 400 GLY A N 1
ATOM 3262 C CA . GLY A 1 400 ? -40.031 28.453 8.258 1 73.25 400 GLY A CA 1
ATOM 3263 C C . GLY A 1 400 ? -40.688 27.844 9.477 1 73.25 400 GLY A C 1
ATOM 3264 O O . GLY A 1 400 ? -41.875 27.453 9.43 1 73.25 400 GLY A O 1
ATOM 3265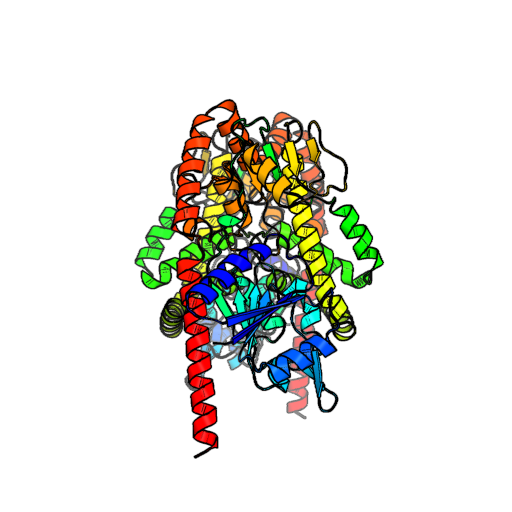 N N . GLN A 1 401 ? -40.031 27.75 10.57 1 64.75 401 GLN A N 1
ATOM 3266 C CA . GLN A 1 401 ? -40.594 27.234 11.82 1 64.75 401 GLN A CA 1
ATOM 3267 C C . GLN A 1 401 ? -41.438 28.297 12.5 1 64.75 401 GLN A C 1
ATOM 3269 O O . GLN A 1 401 ? -42.312 27.984 13.305 1 64.75 401 GLN A O 1
ATOM 3274 N N . VAL A 1 402 ? -41.312 29.609 12.242 1 59.59 402 VAL A N 1
ATOM 3275 C CA . VAL A 1 402 ? -42.094 30.672 12.82 1 59.59 402 VAL A CA 1
ATOM 3276 C C . VAL A 1 402 ? -43.375 30.891 11.984 1 59.59 402 VAL A C 1
ATOM 3278 O O . VAL A 1 402 ? -44.406 31.281 12.508 1 59.59 402 VAL A O 1
ATOM 3281 N N . ASN A 1 403 ? -43.281 30.672 10.781 1 45.22 403 ASN A N 1
ATOM 3282 C CA . ASN A 1 403 ? -44.5 30.844 10.016 1 45.22 403 ASN A CA 1
ATOM 3283 C C . ASN A 1 403 ? -45.375 29.594 10.086 1 45.22 403 ASN A C 1
ATOM 3285 O O . ASN A 1 403 ? -44.875 28.469 9.977 1 45.22 403 ASN A O 1
ATOM 3289 N N . MET B 1 1 ? -11.992 -41.781 -5.746 1 94.94 1 MET B N 1
ATOM 3290 C CA . MET B 1 1 ? -12.633 -40.562 -6.23 1 94.94 1 MET B CA 1
ATOM 3291 C C . MET B 1 1 ? -12.281 -40.312 -7.691 1 94.94 1 MET B C 1
ATOM 3293 O O . MET B 1 1 ? -11.141 -40.531 -8.109 1 94.94 1 MET B O 1
ATOM 3297 N N . LYS B 1 2 ? -13.242 -40 -8.562 1 98.06 2 LYS B N 1
ATOM 3298 C CA . LYS B 1 2 ? -13.07 -39.719 -9.984 1 98.06 2 LYS B CA 1
ATOM 3299 C C . LYS B 1 2 ? -12.93 -38.219 -10.234 1 98.06 2 LYS B C 1
ATOM 3301 O O . LYS B 1 2 ? -13.734 -37.406 -9.75 1 98.06 2 LYS B O 1
ATOM 3306 N N . ILE B 1 3 ? -11.82 -37.875 -10.953 1 98.81 3 ILE B N 1
ATOM 3307 C CA . ILE B 1 3 ? -11.531 -36.469 -11.242 1 98.81 3 ILE B CA 1
ATOM 3308 C C . ILE B 1 3 ? -11.289 -36.281 -12.734 1 98.81 3 ILE B C 1
ATOM 3310 O O . ILE B 1 3 ? -10.438 -36.969 -13.32 1 98.81 3 ILE B O 1
ATOM 3314 N N . ALA B 1 4 ? -12.047 -35.438 -13.367 1 98.81 4 ALA B N 1
ATOM 3315 C CA . ALA B 1 4 ? -11.758 -35 -14.734 1 98.81 4 ALA B CA 1
ATOM 3316 C C . ALA B 1 4 ? -10.906 -33.75 -14.758 1 98.81 4 ALA B C 1
ATOM 3318 O O . ALA B 1 4 ? -11.359 -32.688 -14.344 1 98.81 4 ALA B O 1
ATOM 3319 N N . PHE B 1 5 ? -9.68 -33.906 -15.148 1 98.81 5 PHE B N 1
ATOM 3320 C CA . PHE B 1 5 ? -8.789 -32.75 -15.258 1 98.81 5 PHE B CA 1
ATOM 3321 C C . PHE B 1 5 ? -8.898 -32.094 -16.641 1 98.81 5 PHE B C 1
ATOM 3323 O O . PHE B 1 5 ? -8.617 -32.75 -17.656 1 98.81 5 PHE B O 1
ATOM 3330 N N . LEU B 1 6 ? -9.305 -30.844 -16.672 1 98.62 6 LEU B N 1
ATOM 3331 C CA . LEU B 1 6 ? -9.562 -30.125 -17.906 1 98.62 6 LEU B CA 1
ATOM 3332 C C . LEU B 1 6 ? -8.484 -29.078 -18.172 1 98.62 6 LEU B C 1
ATOM 3334 O O . LEU B 1 6 ? -8.18 -28.266 -17.281 1 98.62 6 LEU B O 1
ATOM 3338 N N . ARG B 1 7 ? -7.852 -29.062 -19.359 1 96.94 7 ARG B N 1
ATOM 3339 C CA . ARG B 1 7 ? -6.832 -28.078 -19.703 1 96.94 7 ARG B CA 1
ATOM 3340 C C . ARG B 1 7 ? -7.004 -27.609 -21.141 1 96.94 7 ARG B C 1
ATOM 3342 O O . ARG B 1 7 ? -7.473 -28.359 -22 1 96.94 7 ARG B O 1
ATOM 3349 N N . PRO B 1 8 ? -6.629 -26.312 -21.453 1 94.94 8 PRO B N 1
ATOM 3350 C CA . PRO B 1 8 ? -6.758 -25.766 -22.797 1 94.94 8 PRO B CA 1
ATOM 3351 C C . PRO B 1 8 ? -5.535 -26.062 -23.672 1 94.94 8 PRO B C 1
ATOM 3353 O O . PRO B 1 8 ? -5.16 -25.234 -24.5 1 94.94 8 PRO B O 1
ATOM 3356 N N . GLY B 1 9 ? -4.797 -27.062 -23.469 1 94.5 9 GLY B N 1
ATOM 3357 C CA . GLY B 1 9 ? -3.541 -27.375 -24.141 1 94.5 9 GLY B CA 1
ATOM 3358 C C . GLY B 1 9 ? -2.391 -27.594 -23.172 1 94.5 9 GLY B C 1
ATOM 3359 O O . GLY B 1 9 ? -2.6 -28 -22.031 1 94.5 9 GLY B O 1
ATOM 3360 N N . LYS B 1 10 ? -1.262 -27.344 -23.75 1 93.19 10 LYS B N 1
ATOM 3361 C CA . LYS B 1 10 ? -0.093 -27.5 -22.891 1 93.19 10 LYS B CA 1
ATOM 3362 C C . LYS B 1 10 ? -0.057 -26.438 -21.797 1 93.19 10 LYS B C 1
ATOM 3364 O O . LYS B 1 10 ? -0.314 -25.266 -22.062 1 93.19 10 LYS B O 1
ATOM 3369 N N . ILE B 1 11 ? 0.177 -26.875 -20.609 1 94.38 11 ILE B N 1
ATOM 3370 C CA . ILE B 1 11 ? 0.24 -25.969 -19.469 1 94.38 11 ILE B CA 1
ATOM 3371 C C . ILE B 1 11 ? 1.674 -25.469 -19.281 1 94.38 11 ILE B C 1
ATOM 3373 O O . ILE B 1 11 ? 2.6 -26.281 -19.156 1 94.38 11 ILE B O 1
ATOM 3377 N N . GLY B 1 12 ? 1.865 -24.203 -19.344 1 91.56 12 GLY B N 1
ATOM 3378 C CA . GLY B 1 12 ? 3.186 -23.625 -19.172 1 91.56 12 GLY B CA 1
ATOM 3379 C C . GLY B 1 12 ? 3.475 -23.234 -17.734 1 91.56 12 GLY B C 1
ATOM 3380 O O . GLY B 1 12 ? 2.602 -23.344 -16.859 1 91.56 12 GLY B O 1
ATOM 3381 N N . THR B 1 13 ? 4.727 -22.844 -17.5 1 89.94 13 THR B N 1
ATOM 3382 C CA . THR B 1 13 ? 5.098 -22.328 -16.188 1 89.94 13 THR B CA 1
ATOM 3383 C C . THR B 1 13 ? 4.422 -20.984 -15.914 1 89.94 13 THR B C 1
ATOM 3385 O O . THR B 1 13 ? 4.203 -20.203 -16.844 1 89.94 13 THR B O 1
ATOM 3388 N N . PRO B 1 14 ? 3.979 -20.766 -14.727 1 93.44 14 PRO B N 1
ATOM 3389 C CA . PRO B 1 14 ? 4.238 -21.562 -13.516 1 93.44 14 PRO B CA 1
ATOM 3390 C C . PRO B 1 14 ? 3.16 -22.609 -13.25 1 93.44 14 PRO B C 1
ATOM 3392 O O . PRO B 1 14 ? 3.305 -23.422 -12.344 1 93.44 14 PRO B O 1
ATOM 3395 N N . ALA B 1 15 ? 2.148 -22.688 -14 1 96.19 15 ALA B N 1
ATOM 3396 C CA . ALA B 1 15 ? 0.975 -23.5 -13.727 1 96.19 15 ALA B CA 1
ATOM 3397 C C . ALA B 1 15 ? 1.291 -24.984 -13.914 1 96.19 15 ALA B C 1
ATOM 3399 O O . ALA B 1 15 ? 0.569 -25.844 -13.406 1 96.19 15 ALA B O 1
ATOM 3400 N N . ASN B 1 16 ? 2.355 -25.281 -14.633 1 96.81 16 ASN B N 1
ATOM 3401 C CA . ASN B 1 16 ? 2.711 -26.656 -14.938 1 96.81 16 ASN B CA 1
ATOM 3402 C C . ASN B 1 16 ? 3.031 -27.453 -13.68 1 96.81 16 ASN B C 1
ATOM 3404 O O . ASN B 1 16 ? 3.035 -28.688 -13.695 1 96.81 16 ASN B O 1
ATOM 3408 N N . HIS B 1 17 ? 3.238 -26.844 -12.586 1 97.88 17 HIS B N 1
ATOM 3409 C CA . HIS B 1 17 ? 3.555 -27.531 -11.344 1 97.88 17 HIS B CA 1
ATOM 3410 C C . HIS B 1 17 ? 2.32 -28.219 -10.773 1 97.88 17 HIS B C 1
ATOM 3412 O O . HIS B 1 17 ? 2.432 -29.047 -9.859 1 97.88 17 HIS B O 1
ATOM 3418 N N . VAL B 1 18 ? 1.177 -27.953 -11.32 1 98 18 VAL B N 1
ATOM 3419 C CA . VAL B 1 18 ? -0.068 -28.578 -10.906 1 98 18 VAL B CA 1
ATOM 3420 C C . VAL B 1 18 ? 0.027 -30.094 -11.117 1 98 18 VAL B C 1
ATOM 3422 O O . VAL B 1 18 ? -0.648 -30.875 -10.438 1 98 18 VAL B O 1
ATOM 3425 N N . TYR B 1 19 ? 0.863 -30.562 -11.992 1 97.88 19 TYR B N 1
ATOM 3426 C CA . TYR B 1 19 ? 0.974 -31.984 -12.312 1 97.88 19 TYR B CA 1
ATOM 3427 C C . TYR B 1 19 ? 1.478 -32.781 -11.102 1 97.88 19 TYR B C 1
ATOM 3429 O O . TYR B 1 19 ? 1.119 -33.938 -10.922 1 97.88 19 TYR B O 1
ATOM 3437 N N . ALA B 1 20 ? 2.283 -32.125 -10.25 1 98.31 20 ALA B N 1
ATOM 3438 C CA . ALA B 1 20 ? 2.691 -32.781 -9.008 1 98.31 20 ALA B CA 1
ATOM 3439 C C . ALA B 1 20 ? 1.482 -33.094 -8.141 1 98.31 20 ALA B C 1
ATOM 3441 O O . ALA B 1 20 ? 1.449 -34.156 -7.477 1 98.31 20 ALA B O 1
ATOM 3442 N N . LEU B 1 21 ? 0.563 -32.188 -8.102 1 98.56 21 LEU B N 1
ATOM 3443 C CA . LEU B 1 21 ? -0.656 -32.406 -7.336 1 98.56 21 LEU B CA 1
ATOM 3444 C C . LEU B 1 21 ? -1.467 -33.531 -7.922 1 98.56 21 LEU B C 1
ATOM 3446 O O . LEU B 1 21 ? -1.963 -34.406 -7.184 1 98.56 21 LEU B O 1
ATOM 3450 N N . LEU B 1 22 ? -1.638 -33.594 -9.266 1 98.44 22 LEU B N 1
ATOM 3451 C CA . LEU B 1 22 ? -2.359 -34.688 -9.922 1 98.44 22 LEU B CA 1
ATOM 3452 C C . LEU B 1 22 ? -1.716 -36.031 -9.617 1 98.44 22 LEU B C 1
ATOM 3454 O O . LEU B 1 22 ? -2.414 -37 -9.32 1 98.44 22 LEU B O 1
ATOM 3458 N N . ASP B 1 23 ? -0.427 -36.062 -9.695 1 98.25 23 ASP B N 1
ATOM 3459 C CA . ASP B 1 23 ? 0.296 -37.281 -9.383 1 98.25 23 ASP B CA 1
ATOM 3460 C C . ASP B 1 23 ? 0.036 -37.719 -7.945 1 98.25 23 ASP B C 1
ATOM 3462 O O . ASP B 1 23 ? -0.181 -38.906 -7.684 1 98.25 23 ASP B O 1
ATOM 3466 N N . TYR B 1 24 ? 0.091 -36.75 -7.062 1 98.44 24 TYR B N 1
ATOM 3467 C CA . TYR B 1 24 ? -0.147 -37.062 -5.656 1 98.44 24 TYR B CA 1
ATOM 3468 C C . TYR B 1 24 ? -1.542 -37.656 -5.453 1 98.44 24 TYR B C 1
ATOM 3470 O O . TYR B 1 24 ? -1.713 -38.656 -4.738 1 98.44 24 TYR B O 1
ATOM 3478 N N . LEU B 1 25 ? -2.553 -37.094 -6.051 1 98.5 25 LEU B N 1
ATOM 3479 C CA . LEU B 1 25 ? -3.93 -37.562 -5.93 1 98.5 25 LEU B CA 1
ATOM 3480 C C . LEU B 1 25 ? -4.078 -38.938 -6.512 1 98.5 25 LEU B C 1
ATOM 3482 O O . LEU B 1 25 ? -4.797 -39.781 -5.957 1 98.5 25 LEU B O 1
ATOM 3486 N N . ARG B 1 26 ? -3.393 -39.25 -7.625 1 98.31 26 ARG B N 1
ATOM 3487 C CA . ARG B 1 26 ? -3.383 -40.594 -8.188 1 98.31 26 ARG B CA 1
ATOM 3488 C C . ARG B 1 26 ? -2.809 -41.594 -7.195 1 98.31 26 ARG B C 1
ATOM 3490 O O . ARG B 1 26 ? -3.346 -42.719 -7.039 1 98.31 26 ARG B O 1
ATOM 3497 N N . GLU B 1 27 ? -1.768 -41.188 -6.598 1 97.94 27 GLU B N 1
ATOM 3498 C CA . GLU B 1 27 ? -1.123 -42.031 -5.609 1 97.94 27 GLU B CA 1
ATOM 3499 C C . GLU B 1 27 ? -2.053 -42.344 -4.434 1 97.94 27 GLU B C 1
ATOM 3501 O O . GLU B 1 27 ? -1.967 -43.375 -3.812 1 97.94 27 GLU B O 1
ATOM 3506 N N . LYS B 1 28 ? -2.914 -41.438 -4.168 1 97.81 28 LYS B N 1
ATOM 3507 C CA . LYS B 1 28 ? -3.873 -41.562 -3.076 1 97.81 28 LYS B CA 1
ATOM 3508 C C . LYS B 1 28 ? -5.098 -42.375 -3.527 1 97.81 28 LYS B C 1
ATOM 3510 O O . LYS B 1 28 ? -6.051 -42.531 -2.762 1 97.81 28 LYS B O 1
ATOM 3515 N N . GLY B 1 29 ? -5.133 -42.781 -4.816 1 97.44 29 GLY B N 1
ATOM 3516 C CA . GLY B 1 29 ? -6.18 -43.688 -5.285 1 97.44 29 GLY B CA 1
ATOM 3517 C C . GLY B 1 29 ? -7.199 -43 -6.172 1 97.44 29 GLY B C 1
ATOM 3518 O O . GLY B 1 29 ? -8.18 -43.594 -6.598 1 97.44 29 GLY B O 1
ATOM 3519 N N . ALA B 1 30 ? -6.973 -41.75 -6.488 1 98.06 30 ALA B N 1
ATOM 3520 C CA . ALA B 1 30 ? -7.906 -41.031 -7.363 1 98.06 30 ALA B CA 1
ATOM 3521 C C . ALA B 1 30 ? -7.758 -41.5 -8.812 1 98.06 30 ALA B C 1
ATOM 3523 O O . ALA B 1 30 ? -6.641 -41.75 -9.281 1 98.06 30 ALA B O 1
ATOM 3524 N N . GLU B 1 31 ? -8.836 -41.719 -9.461 1 98.5 31 GLU B N 1
ATOM 3525 C CA . GLU B 1 31 ? -8.859 -41.969 -10.906 1 98.5 31 GLU B CA 1
ATOM 3526 C C . GLU B 1 31 ? -8.984 -40.656 -11.672 1 98.5 31 GLU B C 1
ATOM 3528 O O . GLU B 1 31 ? -10.047 -40.031 -11.664 1 98.5 31 GLU B O 1
ATOM 3533 N N . ILE B 1 32 ? -7.926 -40.312 -12.359 1 98.62 32 ILE B N 1
ATOM 3534 C CA . ILE B 1 32 ? -7.918 -39 -13.023 1 98.62 32 ILE B CA 1
ATOM 3535 C C . ILE B 1 32 ? -7.863 -39.219 -14.539 1 98.62 32 ILE B C 1
ATOM 3537 O O . ILE B 1 32 ? -6.98 -39.906 -15.047 1 98.62 32 ILE B O 1
ATOM 3541 N N . ARG B 1 33 ? -8.82 -38.688 -15.234 1 98.44 33 ARG B N 1
ATOM 3542 C CA . ARG B 1 33 ? -8.797 -38.594 -16.688 1 98.44 33 ARG B CA 1
ATOM 3543 C C . ARG B 1 33 ? -8.523 -37.156 -17.141 1 98.44 33 ARG B C 1
ATOM 3545 O O . ARG B 1 33 ? -9.109 -36.219 -16.625 1 98.44 33 ARG B O 1
ATOM 3552 N N . GLU B 1 34 ? -7.582 -37.031 -18.047 1 97.81 34 GLU B N 1
ATOM 3553 C CA . GLU B 1 34 ? -7.223 -35.719 -18.547 1 97.81 34 GLU B CA 1
ATOM 3554 C C . GLU B 1 34 ? -7.91 -35.406 -19.875 1 97.81 34 GLU B C 1
ATOM 3556 O O . GLU B 1 34 ? -7.98 -36.281 -20.75 1 97.81 34 GLU B O 1
ATOM 3561 N N . TYR B 1 35 ? -8.5 -34.25 -19.984 1 97.88 35 TYR B N 1
ATOM 3562 C CA . TYR B 1 35 ? -9.164 -33.812 -21.188 1 97.88 35 TYR B CA 1
ATOM 3563 C C . TYR B 1 35 ? -8.523 -32.5 -21.703 1 97.88 35 TYR B C 1
ATOM 3565 O O . TYR B 1 35 ? -8.461 -31.516 -20.984 1 97.88 35 TYR B O 1
ATOM 3573 N N . ASP B 1 36 ? -8.016 -32.531 -22.938 1 97.19 36 ASP B N 1
ATOM 3574 C CA . ASP B 1 36 ? -7.484 -31.344 -23.594 1 97.19 36 ASP B CA 1
ATOM 3575 C C . ASP B 1 36 ? -8.57 -30.625 -24.391 1 97.19 36 ASP B C 1
ATOM 3577 O O . ASP B 1 36 ? -8.969 -31.078 -25.469 1 97.19 36 ASP B O 1
ATOM 3581 N N . LEU B 1 37 ? -8.961 -29.484 -23.969 1 96.38 37 LEU B N 1
ATOM 3582 C CA . LEU B 1 37 ? -10.094 -28.75 -24.531 1 96.38 37 LEU B CA 1
ATOM 3583 C C . LEU B 1 37 ? -9.68 -28.016 -25.812 1 96.38 37 LEU B C 1
ATOM 3585 O O . LEU B 1 37 ? -10.539 -27.547 -26.562 1 96.38 37 LEU B O 1
ATOM 3589 N N . LYS B 1 38 ? -8.383 -27.906 -26.031 1 93.44 38 LYS B N 1
ATOM 3590 C CA . LYS B 1 38 ? -7.906 -27.297 -27.266 1 93.44 38 LYS B CA 1
ATOM 3591 C C . LYS B 1 38 ? -8.008 -28.266 -28.438 1 93.44 38 LYS B C 1
ATOM 3593 O O . LYS B 1 38 ? -8.312 -27.875 -29.562 1 93.44 38 LYS B O 1
ATOM 3598 N N . GLU B 1 39 ? -7.844 -29.531 -28.234 1 91.5 39 GLU B N 1
ATOM 3599 C CA . GLU B 1 39 ? -7.746 -30.547 -29.281 1 91.5 39 GLU B CA 1
ATOM 3600 C C . GLU B 1 39 ? -9.078 -31.266 -29.484 1 91.5 39 GLU B C 1
ATOM 3602 O O . GLU B 1 39 ? -9.305 -31.906 -30.516 1 91.5 39 GLU B O 1
ATOM 3607 N N . ARG B 1 40 ? -9.891 -31.141 -28.531 1 92.31 40 ARG B N 1
ATOM 3608 C CA . ARG B 1 40 ? -11.141 -31.891 -28.562 1 92.31 40 ARG B CA 1
ATOM 3609 C C . ARG B 1 40 ? -12.344 -30.953 -28.609 1 92.31 40 ARG B C 1
ATOM 3611 O O . ARG B 1 40 ? -12.281 -29.828 -28.141 1 92.31 40 ARG B O 1
ATOM 3618 N N . ASP B 1 41 ? -13.391 -31.516 -29.188 1 94.25 41 ASP B N 1
ATOM 3619 C CA . ASP B 1 41 ? -14.664 -30.812 -29.141 1 94.25 41 ASP B CA 1
ATOM 3620 C C . ASP B 1 41 ? -15.234 -30.797 -27.734 1 94.25 41 ASP B C 1
ATOM 3622 O O . ASP B 1 41 ? -15.352 -31.844 -27.094 1 94.25 41 ASP B O 1
ATOM 3626 N N . VAL B 1 42 ? -15.555 -29.641 -27.266 1 96 42 VAL B N 1
ATOM 3627 C CA . VAL B 1 42 ? -16.016 -29.469 -25.891 1 96 42 VAL B CA 1
ATOM 3628 C C . VAL B 1 42 ? -17.266 -30.297 -25.641 1 96 42 VAL B C 1
ATOM 3630 O O . VAL B 1 42 ? -17.453 -30.844 -24.562 1 96 42 VAL B O 1
ATOM 3633 N N . ASN B 1 43 ? -18.156 -30.359 -26.594 1 95.5 43 ASN B N 1
ATOM 3634 C CA . ASN B 1 43 ? -19.375 -31.141 -26.453 1 95.5 43 ASN B CA 1
ATOM 3635 C C . ASN B 1 43 ? -19.078 -32.625 -26.266 1 95.5 43 ASN B C 1
ATOM 3637 O O . ASN B 1 43 ? -19.766 -33.312 -25.5 1 95.5 43 ASN B O 1
ATOM 3641 N N . ASP B 1 44 ? -18.141 -33.062 -26.984 1 97.12 44 ASP B N 1
ATOM 3642 C CA . ASP B 1 44 ? -17.734 -34.438 -26.828 1 97.12 44 ASP B CA 1
ATOM 3643 C C . ASP B 1 44 ? -17.188 -34.688 -25.438 1 97.12 44 ASP B C 1
ATOM 3645 O O . ASP B 1 44 ? -17.469 -35.719 -24.828 1 97.12 44 ASP B O 1
ATOM 3649 N N . VAL B 1 45 ? -16.375 -33.781 -25 1 97.69 45 VAL B N 1
ATOM 3650 C CA . VAL B 1 45 ? -15.812 -33.875 -23.656 1 97.69 45 VAL B CA 1
ATOM 3651 C C . VAL B 1 45 ? -16.938 -33.938 -22.625 1 97.69 45 VAL B C 1
ATOM 3653 O O . VAL B 1 45 ? -16.906 -34.75 -21.703 1 97.69 45 VAL B O 1
ATOM 3656 N N . VAL B 1 46 ? -17.906 -33.031 -22.75 1 97.69 46 VAL B N 1
ATOM 3657 C CA . VAL B 1 46 ? -19.016 -32.938 -21.828 1 97.69 46 VAL B CA 1
ATOM 3658 C C . VAL B 1 46 ? -19.797 -34.25 -21.812 1 97.69 46 VAL B C 1
ATOM 3660 O O . VAL B 1 46 ? -20.172 -34.75 -20.75 1 97.69 46 VAL B O 1
ATOM 3663 N N . LYS B 1 47 ? -20.031 -34.812 -22.969 1 97.25 47 LYS B N 1
ATOM 3664 C CA . LYS B 1 47 ? -20.719 -36.125 -23.062 1 97.25 47 LYS B CA 1
ATOM 3665 C C . LYS B 1 47 ? -19.969 -37.188 -22.328 1 97.25 47 LYS B C 1
ATOM 3667 O O . LYS B 1 47 ? -20.562 -38 -21.609 1 97.25 47 LYS B O 1
ATOM 3672 N N . GLU B 1 48 ? -18.719 -37.219 -22.5 1 97.69 48 GLU B N 1
ATOM 3673 C CA . GLU B 1 48 ? -17.891 -38.219 -21.812 1 97.69 48 GLU B CA 1
ATOM 3674 C C . GLU B 1 48 ? -17.938 -38.031 -20.297 1 97.69 48 GLU B C 1
ATOM 3676 O O . GLU B 1 48 ? -17.938 -39 -19.547 1 97.69 48 GLU B O 1
ATOM 3681 N N . ILE B 1 49 ? -17.906 -36.781 -19.922 1 97.81 49 ILE B N 1
ATOM 3682 C CA . ILE B 1 49 ? -17.984 -36.469 -18.5 1 97.81 49 ILE B CA 1
ATOM 3683 C C . ILE B 1 49 ? -19.312 -36.969 -17.938 1 97.81 49 ILE B C 1
ATOM 3685 O O . ILE B 1 49 ? -19.359 -37.531 -16.844 1 97.81 49 ILE B O 1
ATOM 3689 N N . GLU B 1 50 ? -20.344 -36.75 -18.641 1 97.19 50 GLU B N 1
ATOM 3690 C CA . GLU B 1 50 ? -21.672 -37.188 -18.219 1 97.19 50 GLU B CA 1
ATOM 3691 C C . GLU B 1 50 ? -21.75 -38.688 -18.109 1 97.19 50 GLU B C 1
ATOM 3693 O O . GLU B 1 50 ? -22.453 -39.219 -17.25 1 97.19 50 GLU B O 1
ATOM 3698 N N . GLU B 1 51 ? -21.062 -39.344 -18.984 1 97.56 51 GLU B N 1
ATOM 3699 C CA . GLU B 1 51 ? -21.062 -40.781 -19 1 97.56 51 GLU B CA 1
ATOM 3700 C C . GLU B 1 51 ? -20.188 -41.344 -17.875 1 97.56 51 GLU B C 1
ATOM 3702 O O . GLU B 1 51 ? -20.578 -42.312 -17.203 1 97.56 51 GLU B O 1
ATOM 3707 N N . TRP B 1 52 ? -19.078 -40.719 -17.688 1 98 52 TRP B N 1
ATOM 3708 C CA . TRP B 1 52 ? -18.094 -41.219 -16.734 1 98 52 TRP B CA 1
ATOM 3709 C C . TRP B 1 52 ? -18.484 -40.844 -15.305 1 98 52 TRP B C 1
ATOM 3711 O O . TRP B 1 52 ? -18.078 -41.5 -14.344 1 98 52 TRP B O 1
ATOM 3721 N N . LYS B 1 53 ? -19.172 -39.75 -15.094 1 96.56 53 LYS B N 1
ATOM 3722 C CA . LYS B 1 53 ? -19.781 -39.281 -13.867 1 96.56 53 LYS B CA 1
ATOM 3723 C C . LYS B 1 53 ? -18.734 -39.031 -12.781 1 96.56 53 LYS B C 1
ATOM 3725 O O . LYS B 1 53 ? -18.859 -39.531 -11.672 1 96.56 53 LYS B O 1
ATOM 3730 N N . PRO B 1 54 ? -17.719 -38.281 -13.094 1 98.25 54 PRO B N 1
ATOM 3731 C CA . PRO B 1 54 ? -16.828 -37.844 -12.016 1 98.25 54 PRO B CA 1
ATOM 3732 C C . PRO B 1 54 ? -17.5 -36.906 -11.023 1 98.25 54 PRO B C 1
ATOM 3734 O O . PRO B 1 54 ? -18.391 -36.125 -11.406 1 98.25 54 PRO B O 1
ATOM 3737 N N . LEU B 1 55 ? -17.078 -37 -9.805 1 98 55 LEU B N 1
ATOM 3738 C CA . LEU B 1 55 ? -17.609 -36.031 -8.828 1 98 55 LEU B CA 1
ATOM 3739 C C . LEU B 1 55 ? -16.922 -34.688 -8.953 1 98 55 LEU B C 1
ATOM 3741 O O . LEU B 1 55 ? -17.484 -33.656 -8.586 1 98 55 LEU B O 1
ATOM 3745 N N . PHE B 1 56 ? -15.664 -34.75 -9.422 1 98.75 56 PHE B N 1
ATOM 3746 C CA . PHE B 1 56 ? -14.891 -33.531 -9.453 1 98.75 56 PHE B CA 1
ATOM 3747 C C . PHE B 1 56 ? -14.414 -33.219 -10.867 1 98.75 56 PHE B C 1
ATOM 3749 O O . PHE B 1 56 ? -13.93 -34.094 -11.562 1 98.75 56 PHE B O 1
ATOM 3756 N N . LEU B 1 57 ? -14.609 -32 -11.289 1 98.75 57 LEU B N 1
ATOM 3757 C CA . LEU B 1 57 ? -13.82 -31.375 -12.344 1 98.75 57 LEU B CA 1
ATOM 3758 C C . LEU B 1 57 ? -12.664 -30.578 -11.758 1 98.75 57 LEU B C 1
ATOM 3760 O O . LEU B 1 57 ? -12.789 -29.984 -10.688 1 98.75 57 LEU B O 1
ATOM 3764 N N . MET B 1 58 ? -11.516 -30.609 -12.414 1 98.81 58 MET B N 1
ATOM 3765 C CA . MET B 1 58 ? -10.359 -29.875 -11.914 1 98.81 58 MET B CA 1
ATOM 3766 C C . MET B 1 58 ? -9.625 -29.172 -13.047 1 98.81 58 MET B C 1
ATOM 3768 O O . MET B 1 58 ? -9.594 -29.672 -14.172 1 98.81 58 MET B O 1
ATOM 3772 N N . ASP B 1 59 ? -9.141 -28.031 -12.828 1 98.75 59 ASP B N 1
ATOM 3773 C CA . ASP B 1 59 ? -8.297 -27.328 -13.781 1 98.75 59 ASP B CA 1
ATOM 3774 C C . ASP B 1 59 ? -7.262 -26.469 -13.07 1 98.75 59 ASP B C 1
ATOM 3776 O O . ASP B 1 59 ? -7.07 -26.578 -11.859 1 98.75 59 ASP B O 1
ATOM 3780 N N . VAL B 1 60 ? -6.453 -25.734 -13.844 1 98.56 60 VAL B N 1
ATOM 3781 C CA . VAL B 1 60 ? -5.492 -24.781 -13.32 1 98.56 60 VAL B CA 1
ATOM 3782 C C . VAL B 1 60 ? -5.82 -23.375 -13.828 1 98.56 60 VAL B C 1
ATOM 3784 O O . VAL B 1 60 ? -6.133 -23.203 -15.008 1 98.56 60 VAL B O 1
ATOM 3787 N N . ASN B 1 61 ? -5.902 -22.391 -12.93 1 98.5 61 ASN B N 1
ATOM 3788 C CA . ASN B 1 61 ? -6.137 -20.984 -13.227 1 98.5 61 ASN B CA 1
ATOM 3789 C C . ASN B 1 61 ? -7.484 -20.766 -13.906 1 98.5 61 ASN B C 1
ATOM 3791 O O . ASN B 1 61 ? -7.617 -19.891 -14.773 1 98.5 61 ASN B O 1
ATOM 3795 N N . ALA B 1 62 ? -8.414 -21.703 -13.672 1 98.44 62 ALA B N 1
ATOM 3796 C CA . ALA B 1 62 ? -9.773 -21.625 -14.203 1 98.44 62 ALA B CA 1
ATOM 3797 C C . ALA B 1 62 ? -9.773 -21.797 -15.719 1 98.44 62 ALA B C 1
ATOM 3799 O O . ALA B 1 62 ? -10.734 -21.406 -16.391 1 98.44 62 ALA B O 1
ATOM 3800 N N . THR B 1 63 ? -8.758 -22.359 -16.266 1 98.06 63 THR B N 1
ATOM 3801 C CA . THR B 1 63 ? -8.641 -22.422 -17.719 1 98.06 63 THR B CA 1
ATOM 3802 C C . THR B 1 63 ? -9.453 -23.594 -18.266 1 98.06 63 THR B C 1
ATOM 3804 O O . THR B 1 63 ? -9.625 -23.719 -19.484 1 98.06 63 THR B O 1
ATOM 3807 N N . GLY B 1 64 ? -9.953 -24.438 -17.406 1 98.12 64 GLY B N 1
ATOM 3808 C CA . GLY B 1 64 ? -10.758 -25.578 -17.828 1 98.12 64 GLY B CA 1
ATOM 3809 C C . GLY B 1 64 ? -12.227 -25.422 -17.516 1 98.12 64 GLY B C 1
ATOM 3810 O O . GLY B 1 64 ? -13.008 -26.375 -17.656 1 98.12 64 GLY B O 1
ATOM 3811 N N . VAL B 1 65 ? -12.625 -24.25 -17.062 1 98.12 65 VAL B N 1
ATOM 3812 C CA . VAL B 1 65 ? -14.023 -24.031 -16.719 1 98.12 65 VAL B CA 1
ATOM 3813 C C . VAL B 1 65 ? -14.883 -24.078 -17.984 1 98.12 65 VAL B C 1
ATOM 3815 O O . VAL B 1 65 ? -14.602 -23.375 -18.969 1 98.12 65 VAL B O 1
ATOM 3818 N N . ILE B 1 66 ? -15.883 -24.891 -18.016 1 97.75 66 ILE B N 1
ATOM 3819 C CA . ILE B 1 66 ? -16.859 -24.984 -19.094 1 97.75 66 ILE B CA 1
ATOM 3820 C C . ILE B 1 66 ? -18.172 -24.312 -18.656 1 97.75 66 ILE B C 1
ATOM 3822 O O . ILE B 1 66 ? -18.672 -24.578 -17.562 1 97.75 66 ILE B O 1
ATOM 3826 N N . VAL B 1 67 ? -18.609 -23.422 -19.453 1 96.94 67 VAL B N 1
ATOM 3827 C CA . VAL B 1 67 ? -19.859 -22.703 -19.172 1 96.94 67 VAL B CA 1
ATOM 3828 C C . VAL B 1 67 ? -20.953 -23.203 -20.109 1 96.94 67 VAL B C 1
ATOM 3830 O O . VAL B 1 67 ? -20.719 -23.438 -21.297 1 96.94 67 VAL B O 1
ATOM 3833 N N . ALA B 1 68 ? -22.125 -23.422 -19.562 1 94.88 68 ALA B N 1
ATOM 3834 C CA . ALA B 1 68 ? -23.297 -23.844 -20.328 1 94.88 68 ALA B CA 1
ATOM 3835 C C . ALA B 1 68 ? -24.531 -23.016 -19.938 1 94.88 68 ALA B C 1
ATOM 3837 O O . ALA B 1 68 ? -24.531 -22.344 -18.906 1 94.88 68 ALA B O 1
ATOM 3838 N N . GLU B 1 69 ? -25.453 -23.031 -20.828 1 94.31 69 GLU B N 1
ATOM 3839 C CA . GLU B 1 69 ? -26.656 -22.25 -20.609 1 94.31 69 GLU B CA 1
ATOM 3840 C C . GLU B 1 69 ? -27.812 -23.109 -20.109 1 94.31 69 GLU B C 1
ATOM 3842 O O . GLU B 1 69 ? -28.016 -24.234 -20.594 1 94.31 69 GLU B O 1
ATOM 3847 N N . ARG B 1 70 ? -28.422 -22.672 -19.047 1 94.06 70 ARG B N 1
ATOM 3848 C CA . ARG B 1 70 ? -29.641 -23.25 -18.5 1 94.06 70 ARG B CA 1
ATOM 3849 C C . ARG B 1 70 ? -30.641 -22.172 -18.109 1 94.06 70 ARG B C 1
ATOM 3851 O O . ARG B 1 70 ? -30.312 -21.266 -17.328 1 94.06 70 ARG B O 1
ATOM 3858 N N . ASP B 1 71 ? -31.984 -22.188 -18.672 1 93.75 71 ASP B N 1
ATOM 3859 C CA . ASP B 1 71 ? -33.062 -21.25 -18.375 1 93.75 71 ASP B CA 1
ATOM 3860 C C . ASP B 1 71 ? -32.656 -19.812 -18.688 1 93.75 71 ASP B C 1
ATOM 3862 O O . ASP B 1 71 ? -32.875 -18.906 -17.891 1 93.75 71 ASP B O 1
ATOM 3866 N N . GLY B 1 72 ? -31.844 -19.656 -19.703 1 94.31 72 GLY B N 1
ATOM 3867 C CA . GLY B 1 72 ? -31.469 -18.328 -20.188 1 94.31 72 GLY B CA 1
ATOM 3868 C C . GLY B 1 72 ? -30.297 -17.719 -19.438 1 94.31 72 GLY B C 1
ATOM 3869 O O . GLY B 1 72 ? -29.922 -16.578 -19.688 1 94.31 72 GLY B O 1
ATOM 3870 N N . LYS B 1 73 ? -29.797 -18.484 -18.5 1 96.44 73 LYS B N 1
ATOM 3871 C CA . LYS B 1 73 ? -28.672 -18.016 -17.703 1 96.44 73 LYS B CA 1
ATOM 3872 C C . LYS B 1 73 ? -27.438 -18.891 -17.922 1 96.44 73 LYS B C 1
ATOM 3874 O O . LYS B 1 73 ? -27.562 -20.078 -18.188 1 96.44 73 LYS B O 1
ATOM 3879 N N . LYS B 1 74 ? -26.266 -18.328 -17.875 1 97.38 74 LYS B N 1
ATOM 3880 C CA . LYS B 1 74 ? -25 -19.047 -18 1 97.38 74 LYS B CA 1
ATOM 3881 C C . LYS B 1 74 ? -24.531 -19.578 -16.656 1 97.38 74 LYS B C 1
ATOM 3883 O O . LYS B 1 74 ? -24.5 -18.844 -15.672 1 97.38 74 LYS B O 1
ATOM 3888 N N . HIS B 1 75 ? -24.266 -20.859 -16.609 1 97.81 75 HIS B N 1
ATOM 3889 C CA . HIS B 1 75 ? -23.734 -21.531 -15.414 1 97.81 75 HIS B CA 1
ATOM 3890 C C . HIS B 1 75 ? -22.469 -22.297 -15.734 1 97.81 75 HIS B C 1
ATOM 3892 O O . HIS B 1 75 ? -22.266 -22.719 -16.875 1 97.81 75 HIS B O 1
ATOM 3898 N N . ILE B 1 76 ? -21.625 -22.438 -14.719 1 98.12 76 ILE B N 1
ATOM 3899 C CA . ILE B 1 76 ? -20.531 -23.391 -14.93 1 98.12 76 ILE B CA 1
ATOM 3900 C C . ILE B 1 76 ? -21.094 -24.812 -15.031 1 98.12 76 ILE B C 1
ATOM 3902 O O . ILE B 1 76 ? -22.109 -25.125 -14.414 1 98.12 76 ILE B O 1
ATOM 3906 N N . LEU B 1 77 ? -20.484 -25.641 -15.758 1 97.94 77 LEU B N 1
ATOM 3907 C CA . LEU B 1 77 ? -20.953 -27 -16.016 1 97.94 77 LEU B CA 1
ATOM 3908 C C . LEU B 1 77 ? -21.172 -27.766 -14.719 1 97.94 77 LEU B C 1
ATOM 3910 O O . LEU B 1 77 ? -22.141 -28.516 -14.602 1 97.94 77 LEU B O 1
ATOM 3914 N N . ALA B 1 78 ? -20.312 -27.562 -13.75 1 98 78 ALA B N 1
ATOM 3915 C CA . ALA B 1 78 ? -20.391 -28.281 -12.484 1 98 78 ALA B CA 1
ATOM 3916 C C . ALA B 1 78 ? -21.734 -28 -11.789 1 98 78 ALA B C 1
ATOM 3918 O O . ALA B 1 78 ? -22.328 -28.906 -11.188 1 98 78 ALA B O 1
ATOM 3919 N N . ASP B 1 79 ? -22.156 -26.766 -11.836 1 97.5 79 ASP B N 1
ATOM 3920 C CA . ASP B 1 79 ? -23.438 -26.406 -11.242 1 97.5 79 ASP B CA 1
ATOM 3921 C C . ASP B 1 79 ? -24.594 -27.109 -11.938 1 97.5 79 ASP B C 1
ATOM 3923 O O . ASP B 1 79 ? -25.578 -27.5 -11.297 1 97.5 79 ASP B O 1
ATOM 3927 N N . ILE B 1 80 ? -24.531 -27.25 -13.242 1 96.81 80 ILE B N 1
ATOM 3928 C CA . ILE B 1 80 ? -25.578 -27.875 -14.039 1 96.81 80 ILE B CA 1
ATOM 3929 C C . ILE B 1 80 ? -25.625 -29.375 -13.75 1 96.81 80 ILE B C 1
ATOM 3931 O O . ILE B 1 80 ? -26.703 -29.953 -13.594 1 96.81 80 ILE B O 1
ATOM 3935 N N . LEU B 1 81 ? -24.484 -29.969 -13.648 1 96.38 81 LEU B N 1
ATOM 3936 C CA . LEU B 1 81 ? -24.391 -31.406 -13.484 1 96.38 81 LEU B CA 1
ATOM 3937 C C . LEU B 1 81 ? -24.547 -31.797 -12.016 1 96.38 81 LEU B C 1
ATOM 3939 O O . LEU B 1 81 ? -24.703 -32.969 -11.695 1 96.38 81 LEU B O 1
ATOM 3943 N N . GLY B 1 82 ? -24.484 -30.812 -11.094 1 95.69 82 GLY B N 1
ATOM 3944 C CA . GLY B 1 82 ? -24.562 -31.109 -9.672 1 95.69 82 GLY B CA 1
ATOM 3945 C C . GLY B 1 82 ? -23.297 -31.75 -9.133 1 95.69 82 GLY B C 1
ATOM 3946 O O . GLY B 1 82 ? -23.359 -32.656 -8.297 1 95.69 82 GLY B O 1
ATOM 3947 N N . ILE B 1 83 ? -22.188 -31.484 -9.695 1 97.62 83 ILE B N 1
ATOM 3948 C CA . ILE B 1 83 ? -20.891 -31.922 -9.219 1 97.62 83 ILE B CA 1
ATOM 3949 C C . ILE B 1 83 ? -20.031 -30.719 -8.836 1 97.62 83 ILE B C 1
ATOM 3951 O O . ILE B 1 83 ? -20.547 -29.594 -8.719 1 97.62 83 ILE B O 1
ATOM 3955 N N . VAL B 1 84 ? -18.641 -30.906 -8.555 1 98.5 84 VAL B N 1
ATOM 3956 C CA . VAL B 1 84 ? -17.844 -29.828 -8 1 98.5 84 VAL B CA 1
ATOM 3957 C C . VAL B 1 84 ? -16.688 -29.5 -8.938 1 98.5 84 VAL B C 1
ATOM 3959 O O . VAL B 1 84 ? -16 -30.406 -9.422 1 98.5 84 VAL B O 1
ATOM 3962 N N . HIS B 1 85 ? -16.5 -28.25 -9.234 1 98.81 85 HIS B N 1
ATOM 3963 C CA . HIS B 1 85 ? -15.352 -27.797 -10 1 98.81 85 HIS B CA 1
ATOM 3964 C C . HIS B 1 85 ? -14.266 -27.25 -9.078 1 98.81 85 HIS B C 1
ATOM 3966 O O . HIS B 1 85 ? -14.531 -26.375 -8.242 1 98.81 85 HIS B O 1
ATOM 3972 N N . VAL B 1 86 ? -13.047 -27.75 -9.219 1 98.81 86 VAL B N 1
ATOM 3973 C CA . VAL B 1 86 ? -11.898 -27.344 -8.414 1 98.81 86 VAL B CA 1
ATOM 3974 C C . VAL B 1 86 ? -10.844 -26.688 -9.305 1 98.81 86 VAL B C 1
ATOM 3976 O O . VAL B 1 86 ? -10.43 -27.266 -10.312 1 98.81 86 VAL B O 1
ATOM 3979 N N . SER B 1 87 ? -10.445 -25.5 -8.969 1 98.81 87 SER B N 1
ATOM 3980 C CA . SER B 1 87 ? -9.352 -24.844 -9.672 1 98.81 87 SER B CA 1
ATOM 3981 C C . SER B 1 87 ? -8.18 -24.562 -8.734 1 98.81 87 SER B C 1
ATOM 3983 O O . SER B 1 87 ? -8.375 -24.125 -7.602 1 98.81 87 SER B O 1
ATOM 3985 N N . VAL B 1 88 ? -6.996 -24.844 -9.18 1 98.69 88 VAL B N 1
ATOM 3986 C CA . VAL B 1 88 ? -5.777 -24.453 -8.484 1 98.69 88 VAL B CA 1
ATOM 3987 C C . VAL B 1 88 ? -5.148 -23.25 -9.188 1 98.69 88 VAL B C 1
ATOM 3989 O O . VAL B 1 88 ? -4.836 -23.312 -10.383 1 98.69 88 VAL B O 1
ATOM 3992 N N . PHE B 1 89 ? -4.953 -22.188 -8.477 1 98.5 89 PHE B N 1
ATOM 3993 C CA . PHE B 1 89 ? -4.441 -20.953 -9.078 1 98.5 89 PHE B CA 1
ATOM 3994 C C . PHE B 1 89 ? -2.971 -20.766 -8.727 1 98.5 89 PHE B C 1
ATOM 3996 O O . PHE B 1 89 ? -2.609 -20.703 -7.551 1 98.5 89 PHE B O 1
ATOM 4003 N N . PHE B 1 90 ? -2.131 -20.656 -9.758 1 97.44 90 PHE B N 1
ATOM 4004 C CA . PHE B 1 90 ? -0.728 -20.297 -9.625 1 97.44 90 PHE B CA 1
ATOM 4005 C C . PHE B 1 90 ? -0.511 -18.844 -10.039 1 97.44 90 PHE B C 1
ATOM 4007 O O . PHE B 1 90 ? 0.568 -18.281 -9.828 1 97.44 90 PHE B O 1
ATOM 4014 N N . GLU B 1 91 ? -1.517 -18.266 -10.617 1 96.94 91 GLU B N 1
ATOM 4015 C CA . GLU B 1 91 ? -1.512 -16.891 -11.094 1 96.94 91 GLU B CA 1
ATOM 4016 C C . GLU B 1 91 ? -2.75 -16.141 -10.609 1 96.94 91 GLU B C 1
ATOM 4018 O O . GLU B 1 91 ? -3.672 -16.75 -10.055 1 96.94 91 GLU B O 1
ATOM 4023 N N . ASP B 1 92 ? -2.746 -14.812 -10.812 1 97.75 92 ASP B N 1
ATOM 4024 C CA . ASP B 1 92 ? -3.863 -13.992 -10.352 1 97.75 92 ASP B CA 1
ATOM 4025 C C . ASP B 1 92 ? -5.148 -14.352 -11.094 1 97.75 92 ASP B C 1
ATOM 4027 O O . ASP B 1 92 ? -5.207 -14.266 -12.32 1 97.75 92 ASP B O 1
ATOM 4031 N N . PRO B 1 93 ? -6.227 -14.664 -10.375 1 98.25 93 PRO B N 1
ATOM 4032 C CA . PRO B 1 93 ? -7.492 -15.039 -11.008 1 98.25 93 PRO B CA 1
ATOM 4033 C C . PRO B 1 93 ? -8.055 -13.938 -11.906 1 98.25 93 PRO B C 1
ATOM 4035 O O . PRO B 1 93 ? -8.812 -14.219 -12.836 1 98.25 93 PRO B O 1
ATOM 4038 N N . LEU B 1 94 ? -7.691 -12.68 -11.703 1 98 94 LEU B N 1
ATOM 4039 C CA . LEU B 1 94 ? -8.195 -11.586 -12.531 1 98 94 LEU B CA 1
ATOM 4040 C C . LEU B 1 94 ? -7.734 -11.75 -13.977 1 98 94 LEU B C 1
ATOM 4042 O O . LEU B 1 94 ? -8.406 -11.281 -14.898 1 98 94 LEU B O 1
ATOM 4046 N N . LEU B 1 95 ? -6.609 -12.383 -14.188 1 97.88 95 LEU B N 1
ATOM 4047 C CA . LEU B 1 95 ? -6.113 -12.641 -15.539 1 97.88 95 LEU B CA 1
ATOM 4048 C C . LEU B 1 95 ? -7.043 -13.586 -16.297 1 97.88 95 LEU B C 1
ATOM 4050 O O . LEU B 1 95 ? -7.008 -13.641 -17.516 1 97.88 95 LEU B O 1
ATOM 4054 N N . PHE B 1 96 ? -7.82 -14.305 -15.562 1 97.88 96 PHE B N 1
ATOM 4055 C CA . PHE B 1 96 ? -8.656 -15.344 -16.141 1 97.88 96 PHE B CA 1
ATOM 4056 C C . PHE B 1 96 ? -10.133 -15.055 -15.914 1 97.88 96 PHE B C 1
ATOM 4058 O O . PHE B 1 96 ? -10.945 -15.977 -15.836 1 97.88 96 PHE B O 1
ATOM 4065 N N . PHE B 1 97 ? -10.508 -13.75 -15.797 1 97.69 97 PHE B N 1
ATOM 4066 C CA . PHE B 1 97 ? -11.852 -13.312 -15.461 1 97.69 97 PHE B CA 1
ATOM 4067 C C . PHE B 1 97 ? -12.844 -13.766 -16.531 1 97.69 97 PHE B C 1
ATOM 4069 O O . PHE B 1 97 ? -14.031 -13.969 -16.234 1 97.69 97 PHE B O 1
ATOM 4076 N N . PRO B 1 98 ? -12.484 -13.977 -17.797 1 96.88 98 PRO B N 1
ATOM 4077 C CA . PRO B 1 98 ? -13.469 -14.375 -18.812 1 96.88 98 PRO B CA 1
ATOM 4078 C C . PRO B 1 98 ? -14.172 -15.688 -18.469 1 96.88 98 PRO B C 1
ATOM 4080 O O . PRO B 1 98 ? -15.32 -15.898 -18.875 1 96.88 98 PRO B O 1
ATOM 4083 N N . ALA B 1 99 ? -13.492 -16.578 -17.766 1 96.75 99 ALA B N 1
ATOM 4084 C CA . ALA B 1 99 ? -14.086 -17.859 -17.359 1 96.75 99 ALA B CA 1
ATOM 4085 C C . ALA B 1 99 ? -15.352 -17.641 -16.547 1 96.75 99 ALA B C 1
ATOM 4087 O O . ALA B 1 99 ? -16.219 -18.516 -16.469 1 96.75 99 ALA B O 1
ATOM 4088 N N . PHE B 1 100 ? -15.539 -16.453 -15.992 1 96.75 100 PHE B N 1
ATOM 4089 C CA . PHE B 1 100 ? -16.625 -16.219 -15.055 1 96.75 100 PHE B CA 1
ATOM 4090 C C . PHE B 1 100 ? -17.516 -15.07 -15.531 1 96.75 100 PHE B C 1
ATOM 4092 O O . PHE B 1 100 ? -18.453 -14.68 -14.844 1 96.75 100 PHE B O 1
ATOM 4099 N N . GLU B 1 101 ? -17.188 -14.539 -16.641 1 94.25 101 GLU B N 1
ATOM 4100 C CA . GLU B 1 101 ? -17.922 -13.391 -17.156 1 94.25 101 GLU B CA 1
ATOM 4101 C C . GLU B 1 101 ? -19.359 -13.773 -17.531 1 94.25 101 GLU B C 1
ATOM 4103 O O . GLU B 1 101 ? -19.562 -14.68 -18.344 1 94.25 101 GLU B O 1
ATOM 4108 N N . GLY B 1 102 ? -20.328 -13.008 -16.969 1 92.94 102 GLY B N 1
ATOM 4109 C CA . GLY B 1 102 ? -21.719 -13.234 -17.297 1 92.94 102 GLY B CA 1
ATOM 4110 C C . GLY B 1 102 ? -22.281 -14.516 -16.703 1 92.94 102 GLY B C 1
ATOM 4111 O O . GLY B 1 102 ? -23.406 -14.914 -17 1 92.94 102 GLY B O 1
ATOM 4112 N N . VAL B 1 103 ? -21.484 -15.203 -15.953 1 95.69 103 VAL B N 1
ATOM 4113 C CA . VAL B 1 103 ? -21.859 -16.469 -15.352 1 95.69 103 VAL B CA 1
ATOM 4114 C C . VAL B 1 103 ? -22.531 -16.234 -13.992 1 95.69 103 VAL B C 1
ATOM 4116 O O . VAL B 1 103 ? -22.094 -15.359 -13.234 1 95.69 103 VAL B O 1
ATOM 4119 N N . GLU B 1 104 ? -23.641 -16.922 -13.758 1 96 104 GLU B N 1
ATOM 4120 C CA . GLU B 1 104 ? -24.234 -16.875 -12.422 1 96 104 GLU B CA 1
ATOM 4121 C C . GLU B 1 104 ? -23.234 -17.281 -11.352 1 96 104 GLU B C 1
ATOM 4123 O O . GLU B 1 104 ? -22.344 -18.094 -11.617 1 96 104 GLU B O 1
ATOM 4128 N N . LYS B 1 105 ? -23.375 -16.703 -10.195 1 95.94 105 LYS B N 1
ATOM 4129 C CA . LYS B 1 105 ? -22.469 -17.016 -9.094 1 95.94 105 LYS B CA 1
ATOM 4130 C C . LYS B 1 105 ? -22.281 -18.516 -8.945 1 95.94 105 LYS B C 1
ATOM 4132 O O . LYS B 1 105 ? -23.234 -19.25 -8.711 1 95.94 105 LYS B O 1
ATOM 4137 N N . PRO B 1 106 ? -21.109 -18.938 -9.07 1 97.5 106 PRO B N 1
ATOM 4138 C CA . PRO B 1 106 ? -20.859 -20.375 -8.938 1 97.5 106 PRO B CA 1
ATOM 4139 C C . PRO B 1 106 ? -21.141 -20.891 -7.535 1 97.5 106 PRO B C 1
ATOM 4141 O O . PRO B 1 106 ? -20.656 -20.344 -6.551 1 97.5 106 PRO B O 1
ATOM 4144 N N . GLN B 1 107 ? -21.859 -21.953 -7.461 1 96 107 GLN B N 1
ATOM 4145 C CA . GLN B 1 107 ? -22.234 -22.547 -6.176 1 96 107 GLN B CA 1
ATOM 4146 C C . GLN B 1 107 ? -21.359 -23.75 -5.852 1 96 107 GLN B C 1
ATOM 4148 O O . GLN B 1 107 ? -21.125 -24.062 -4.68 1 96 107 GLN B O 1
ATOM 4153 N N . ASN B 1 108 ? -20.922 -24.516 -6.828 1 97.25 108 ASN B N 1
ATOM 4154 C CA . ASN B 1 108 ? -20.141 -25.719 -6.664 1 97.25 108 ASN B CA 1
ATOM 4155 C C . ASN B 1 108 ? -18.719 -25.547 -7.195 1 97.25 108 ASN B C 1
ATOM 4157 O O . ASN B 1 108 ? -18.25 -26.344 -8.008 1 97.25 108 ASN B O 1
ATOM 4161 N N . TYR B 1 109 ? -18.047 -24.531 -6.668 1 98.5 109 TYR B N 1
ATOM 4162 C CA . TYR B 1 109 ? -16.703 -24.172 -7.117 1 98.5 109 TYR B CA 1
ATOM 4163 C C . TYR B 1 109 ? -15.766 -24 -5.934 1 98.5 109 TYR B C 1
ATOM 4165 O O . TYR B 1 109 ? -16.094 -23.297 -4.973 1 98.5 109 TYR B O 1
ATOM 4173 N N . ILE B 1 110 ? -14.664 -24.672 -5.957 1 98.56 110 ILE B N 1
ATOM 4174 C CA . ILE B 1 110 ? -13.633 -24.547 -4.934 1 98.56 110 ILE B CA 1
ATOM 4175 C C . ILE B 1 110 ? -12.344 -24.047 -5.566 1 98.56 110 ILE B C 1
ATOM 4177 O O . ILE B 1 110 ? -11.883 -24.578 -6.578 1 98.56 110 ILE B O 1
ATOM 4181 N N . ALA B 1 111 ? -11.773 -23 -5.016 1 98.81 111 ALA B N 1
ATOM 4182 C CA . ALA B 1 111 ? -10.508 -22.453 -5.508 1 98.81 111 ALA B CA 1
ATOM 4183 C C . ALA B 1 111 ? -9.391 -22.656 -4.488 1 98.81 111 ALA B C 1
ATOM 4185 O O . ALA B 1 111 ? -9.555 -22.344 -3.309 1 98.81 111 ALA B O 1
ATOM 4186 N N . PHE B 1 112 ? -8.305 -23.234 -4.871 1 98.62 112 PHE B N 1
ATOM 4187 C CA . PHE B 1 112 ? -7.055 -23.234 -4.121 1 98.62 112 PHE B CA 1
ATOM 4188 C C . PHE B 1 112 ? -6.086 -22.188 -4.668 1 98.62 112 PHE B C 1
ATOM 4190 O O . PHE B 1 112 ? -5.801 -22.172 -5.867 1 98.62 112 PHE B O 1
ATOM 4197 N N . ILE B 1 113 ? -5.613 -21.312 -3.842 1 97.94 113 ILE B N 1
ATOM 4198 C CA . ILE B 1 113 ? -4.719 -20.234 -4.285 1 97.94 113 ILE B CA 1
ATOM 4199 C C . ILE B 1 113 ? -3.354 -20.406 -3.615 1 97.94 113 ILE B C 1
ATOM 4201 O O . ILE B 1 113 ? -3.254 -20.953 -2.52 1 97.94 113 ILE B O 1
ATOM 4205 N N . THR B 1 114 ? -2.316 -19.891 -4.285 1 96.56 114 THR B N 1
ATOM 4206 C CA . THR B 1 114 ? -0.967 -19.969 -3.738 1 96.56 114 THR B CA 1
ATOM 4207 C C . THR B 1 114 ? -0.485 -18.578 -3.311 1 96.56 114 THR B C 1
ATOM 4209 O O . THR B 1 114 ? 0.66 -18.422 -2.883 1 96.56 114 THR B O 1
ATOM 4212 N N . GLU B 1 115 ? -1.256 -17.609 -3.467 1 95.88 115 GLU B N 1
ATOM 4213 C CA . GLU B 1 115 ? -1.069 -16.219 -3.066 1 95.88 115 GLU B CA 1
ATOM 4214 C C . GLU B 1 115 ? -2.289 -15.695 -2.314 1 95.88 115 GLU B C 1
ATOM 4216 O O . GLU B 1 115 ? -3.381 -15.602 -2.879 1 95.88 115 GLU B O 1
ATOM 4221 N N . LEU B 1 116 ? -2.121 -15.281 -1.101 1 94.25 116 LEU B N 1
ATOM 4222 C CA . LEU B 1 116 ? -3.232 -14.977 -0.205 1 94.25 116 LEU B CA 1
ATOM 4223 C C . LEU B 1 116 ? -4.102 -13.867 -0.774 1 94.25 116 LEU B C 1
ATOM 4225 O O . LEU B 1 116 ? -5.328 -13.914 -0.667 1 94.25 116 LEU B O 1
ATOM 4229 N N . LYS B 1 117 ? -3.549 -12.914 -1.387 1 94.94 117 LYS B N 1
ATOM 4230 C CA . LYS B 1 117 ? -4.316 -11.758 -1.841 1 94.94 117 LYS B CA 1
ATOM 4231 C C . LYS B 1 117 ? -5.074 -12.078 -3.127 1 94.94 117 LYS B C 1
ATOM 4233 O O . LYS B 1 117 ? -5.898 -11.273 -3.58 1 94.94 117 LYS B O 1
ATOM 4238 N N . HIS B 1 118 ? -4.84 -13.25 -3.697 1 97.44 118 HIS B N 1
ATOM 4239 C CA . HIS B 1 118 ? -5.711 -13.695 -4.777 1 97.44 118 HIS B CA 1
ATOM 4240 C C . HIS B 1 118 ? -7.133 -13.938 -4.277 1 97.44 118 HIS B C 1
ATOM 4242 O O . HIS B 1 118 ? -8.07 -14.023 -5.074 1 97.44 118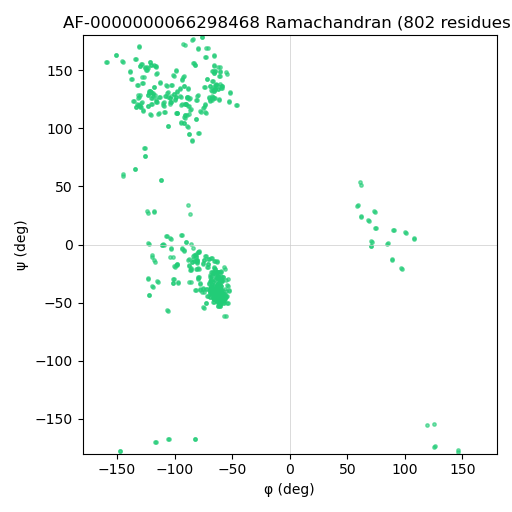 HIS B O 1
ATOM 4248 N N . THR B 1 119 ? -7.309 -14 -2.984 1 97.19 119 THR B N 1
ATOM 4249 C CA . THR B 1 119 ? -8.641 -14.031 -2.396 1 97.19 119 THR B CA 1
ATOM 4250 C C . THR B 1 119 ? -9.453 -12.82 -2.842 1 97.19 119 THR B C 1
ATOM 4252 O O . THR B 1 119 ? -10.648 -12.938 -3.143 1 97.19 119 THR B O 1
ATOM 4255 N N . ASP B 1 120 ? -8.812 -11.633 -2.852 1 96.38 120 ASP B N 1
ATOM 4256 C CA . ASP B 1 120 ? -9.492 -10.406 -3.281 1 96.38 120 ASP B CA 1
ATOM 4257 C C . ASP B 1 120 ? -9.969 -10.523 -4.727 1 96.38 120 ASP B C 1
ATOM 4259 O O . ASP B 1 120 ? -11.086 -10.133 -5.051 1 96.38 120 ASP B O 1
ATOM 4263 N N . SER B 1 121 ? -9.133 -11.055 -5.605 1 97.88 121 SER B N 1
ATOM 4264 C CA . SER B 1 121 ? -9.477 -11.25 -7.012 1 97.88 121 SER B CA 1
ATOM 4265 C C . SER B 1 121 ? -10.656 -12.195 -7.168 1 97.88 121 SER B C 1
ATOM 4267 O O . SER B 1 121 ? -11.609 -11.898 -7.898 1 97.88 121 SER B O 1
ATOM 4269 N N . LEU B 1 122 ? -10.57 -13.32 -6.457 1 98.25 122 LEU B N 1
ATOM 4270 C CA . LEU B 1 122 ? -11.617 -14.328 -6.57 1 98.25 122 LEU B CA 1
ATOM 4271 C C . LEU B 1 122 ? -12.93 -13.812 -6.004 1 98.25 122 LEU B C 1
ATOM 4273 O O . LEU B 1 122 ? -13.992 -14.039 -6.586 1 98.25 122 LEU B O 1
ATOM 4277 N N . THR B 1 123 ? -12.875 -13.086 -4.871 1 97.12 123 THR B N 1
ATOM 4278 C CA . THR B 1 123 ? -14.07 -12.492 -4.289 1 97.12 123 THR B CA 1
ATOM 4279 C C . THR B 1 123 ? -14.719 -11.508 -5.262 1 97.12 123 THR B C 1
ATOM 4281 O O . THR B 1 123 ? -15.938 -11.477 -5.402 1 97.12 123 THR B O 1
ATOM 4284 N N . ALA B 1 124 ? -13.891 -10.742 -5.91 1 96.19 124 ALA B N 1
ATOM 4285 C CA . ALA B 1 124 ? -14.391 -9.789 -6.902 1 96.19 124 ALA B CA 1
ATOM 4286 C C . ALA B 1 124 ? -15.078 -10.516 -8.055 1 96.19 124 ALA B C 1
ATOM 4288 O O . ALA B 1 124 ? -15.969 -9.953 -8.703 1 96.19 124 ALA B O 1
ATOM 4289 N N . LEU B 1 125 ? -14.68 -11.734 -8.328 1 96.62 125 LEU B N 1
ATOM 4290 C CA . LEU B 1 125 ? -15.25 -12.523 -9.414 1 96.62 125 LEU B CA 1
ATOM 4291 C C . LEU B 1 125 ? -16.438 -13.344 -8.922 1 96.62 125 LEU B C 1
ATOM 4293 O O . LEU B 1 125 ? -16.984 -14.156 -9.664 1 96.62 125 LEU B O 1
ATOM 4297 N N . GLY B 1 126 ? -16.812 -13.195 -7.641 1 95.31 126 GLY B N 1
ATOM 4298 C CA . GLY B 1 126 ? -18 -13.836 -7.098 1 95.31 126 GLY B CA 1
ATOM 4299 C C . GLY B 1 126 ? -17.734 -15.211 -6.523 1 95.31 126 GLY B C 1
ATOM 4300 O O . GLY B 1 126 ? -18.656 -15.984 -6.266 1 95.31 126 GLY B O 1
ATOM 4301 N N . ILE B 1 127 ? -16.453 -15.523 -6.348 1 97.25 127 ILE B N 1
ATOM 4302 C CA . ILE B 1 127 ? -16.078 -16.828 -5.828 1 97.25 127 ILE B CA 1
ATOM 4303 C C . ILE B 1 127 ? -15.945 -16.766 -4.309 1 97.25 127 ILE B C 1
ATOM 4305 O O . ILE B 1 127 ? -15.312 -15.844 -3.779 1 97.25 127 ILE B O 1
ATOM 4309 N N . GLN B 1 128 ? -16.453 -17.734 -3.562 1 94.5 128 GLN B N 1
ATOM 4310 C CA . GLN B 1 128 ? -16.5 -17.641 -2.107 1 94.5 128 GLN B CA 1
ATOM 4311 C C . GLN B 1 128 ? -15.695 -18.75 -1.448 1 94.5 128 GLN B C 1
ATOM 4313 O O . GLN B 1 128 ? -15.117 -18.547 -0.378 1 94.5 128 GLN B O 1
ATOM 4318 N N . ASN B 1 129 ? -15.672 -20 -2.004 1 97.06 129 ASN B N 1
ATOM 4319 C CA . ASN B 1 129 ? -14.953 -21.125 -1.412 1 97.06 129 ASN B CA 1
ATOM 4320 C C . ASN B 1 129 ? -13.484 -21.125 -1.822 1 97.06 129 ASN B C 1
ATOM 4322 O O . ASN B 1 129 ? -13.109 -21.75 -2.809 1 97.06 129 ASN B O 1
ATOM 4326 N N . ILE B 1 130 ? -12.695 -20.422 -1.003 1 97.81 130 ILE B N 1
ATOM 4327 C CA . ILE B 1 130 ? -11.289 -20.203 -1.328 1 97.81 130 ILE B CA 1
ATOM 4328 C C . ILE B 1 130 ? -10.406 -20.766 -0.217 1 97.81 130 ILE B C 1
ATOM 4330 O O . ILE B 1 130 ? -10.664 -20.531 0.967 1 97.81 130 ILE B O 1
ATOM 4334 N N . SER B 1 131 ? -9.438 -21.5 -0.542 1 97.12 131 SER B N 1
ATOM 4335 C CA . SER B 1 131 ? -8.453 -22 0.41 1 97.12 131 SER B CA 1
ATOM 4336 C C . SER B 1 131 ? -7.035 -21.703 -0.056 1 97.12 131 SER B C 1
ATOM 4338 O O . SER B 1 131 ? -6.746 -21.734 -1.254 1 97.12 131 SER B O 1
ATOM 4340 N N . TYR B 1 132 ? -6.203 -21.422 0.84 1 96.25 132 TYR B N 1
ATOM 4341 C CA . TYR B 1 132 ? -4.801 -21.156 0.558 1 96.25 132 TYR B CA 1
ATOM 4342 C C . TYR B 1 132 ? -3.953 -22.406 0.742 1 96.25 132 TYR B C 1
ATOM 4344 O O . TYR B 1 132 ? -4.148 -23.156 1.698 1 96.25 132 TYR B O 1
ATOM 4352 N N . ILE B 1 133 ? -3.102 -22.625 -0.219 1 96.25 133 ILE B N 1
ATOM 4353 C CA . ILE B 1 133 ? -2.043 -23.609 -0.071 1 96.25 133 ILE B CA 1
ATOM 4354 C C . ILE B 1 133 ? -0.695 -22.984 -0.42 1 96.25 133 ILE B C 1
ATOM 4356 O O . ILE B 1 133 ? -0.607 -22.156 -1.328 1 96.25 133 ILE B O 1
ATOM 4360 N N . SER B 1 134 ? 0.363 -23.281 0.327 1 94.19 134 SER B N 1
ATOM 4361 C CA . SER B 1 134 ? 1.687 -22.734 0.05 1 94.19 134 SER B CA 1
ATOM 4362 C C . SER B 1 134 ? 2.191 -23.172 -1.32 1 94.19 134 SER B C 1
ATOM 4364 O O . SER B 1 134 ? 1.792 -24.219 -1.827 1 94.19 134 SER B O 1
ATOM 4366 N N . PRO B 1 135 ? 3.039 -22.391 -1.924 1 95.94 135 PRO B N 1
ATOM 4367 C CA . PRO B 1 135 ? 3.57 -22.766 -3.234 1 95.94 135 PRO B CA 1
ATOM 4368 C C . PRO B 1 135 ? 4.336 -24.094 -3.201 1 95.94 135 PRO B C 1
ATOM 4370 O O . PRO B 1 135 ? 4.926 -24.438 -2.176 1 95.94 135 PRO B O 1
ATOM 4373 N N . PHE B 1 136 ? 4.266 -24.766 -4.316 1 97.94 136 PHE B N 1
ATOM 4374 C CA . PHE B 1 136 ? 4.98 -26.031 -4.449 1 97.94 136 PHE B CA 1
ATOM 4375 C C . PHE B 1 136 ? 5.484 -26.219 -5.875 1 97.94 136 PHE B C 1
ATOM 4377 O O . PHE B 1 136 ? 4.965 -25.609 -6.812 1 97.94 136 PHE B O 1
ATOM 4384 N N . VAL B 1 137 ? 6.492 -27.047 -6.004 1 97.88 137 VAL B N 1
ATOM 4385 C CA . VAL B 1 137 ? 7.078 -27.281 -7.316 1 97.88 137 VAL B CA 1
ATOM 4386 C C . VAL B 1 137 ? 7.062 -28.781 -7.629 1 97.88 137 VAL B C 1
ATOM 4388 O O . VAL B 1 137 ? 7.055 -29.609 -6.719 1 97.88 137 VAL B O 1
ATOM 4391 N N . ASP B 1 138 ? 6.969 -29.078 -8.891 1 97.62 138 ASP B N 1
ATOM 4392 C CA . ASP B 1 138 ? 7.141 -30.438 -9.391 1 97.62 138 ASP B CA 1
ATOM 4393 C C . ASP B 1 138 ? 8.609 -30.719 -9.711 1 97.62 138 ASP B C 1
ATOM 4395 O O . ASP B 1 138 ? 9.07 -30.438 -10.82 1 97.62 138 ASP B O 1
ATOM 4399 N N . LEU B 1 139 ? 9.266 -31.406 -8.852 1 95.5 139 LEU B N 1
ATOM 4400 C CA . LEU B 1 139 ? 10.711 -31.625 -8.961 1 95.5 139 LEU B CA 1
ATOM 4401 C C . LEU B 1 139 ? 11.039 -32.469 -10.18 1 95.5 139 LEU B C 1
ATOM 4403 O O . LEU B 1 139 ? 12.148 -32.406 -10.719 1 95.5 139 LEU B O 1
ATOM 4407 N N . LYS B 1 140 ? 10.125 -33.25 -10.648 1 94.81 140 LYS B N 1
ATOM 4408 C CA . LYS B 1 140 ? 10.344 -34.125 -11.789 1 94.81 140 LYS B CA 1
ATOM 4409 C C . LYS B 1 140 ? 10.57 -33.344 -13.07 1 94.81 140 LYS B C 1
ATOM 4411 O O . LYS B 1 140 ? 11.141 -33.844 -14.031 1 94.81 140 LYS B O 1
ATOM 4416 N N . GLN B 1 141 ? 10.125 -32.062 -13.023 1 93.88 141 GLN B N 1
ATOM 4417 C CA . GLN B 1 141 ? 10.211 -31.25 -14.227 1 93.88 141 GLN B CA 1
ATOM 4418 C C . GLN B 1 141 ? 11.594 -30.625 -14.375 1 93.88 141 GLN B C 1
ATOM 4420 O O . GLN B 1 141 ? 11.906 -30.047 -15.414 1 93.88 141 GLN B O 1
ATOM 4425 N N . PHE B 1 142 ? 12.43 -30.719 -13.367 1 94.75 142 PHE B N 1
ATOM 4426 C CA . PHE B 1 142 ? 13.719 -30.031 -13.375 1 94.75 142 PHE B CA 1
ATOM 4427 C C . PHE B 1 142 ? 14.805 -30.922 -13.961 1 94.75 142 PHE B C 1
ATOM 4429 O O . PHE B 1 142 ? 15.055 -32.031 -13.453 1 94.75 142 PHE B O 1
ATOM 4436 N N . PRO B 1 143 ? 15.406 -30.484 -14.992 1 91.06 143 PRO B N 1
ATOM 4437 C CA . PRO B 1 143 ? 16.516 -31.25 -15.555 1 91.06 143 PRO B CA 1
ATOM 4438 C C . PRO B 1 143 ? 17.766 -31.203 -14.68 1 91.06 143 PRO B C 1
ATOM 4440 O O . PRO B 1 143 ? 17.828 -30.422 -13.734 1 91.06 143 PRO B O 1
ATOM 4443 N N . GLU B 1 144 ? 18.688 -32.062 -15.047 1 85.44 144 GLU B N 1
ATOM 4444 C CA . GLU B 1 144 ? 19.969 -32.031 -14.367 1 85.44 144 GLU B CA 1
ATOM 4445 C C . GLU B 1 144 ? 20.719 -30.734 -14.672 1 85.44 144 GLU B C 1
ATOM 4447 O O . GLU B 1 144 ? 20.672 -30.234 -15.797 1 85.44 144 GLU B O 1
ATOM 4452 N N . SER B 1 145 ? 21.234 -30.156 -13.633 1 79.19 145 SER B N 1
ATOM 4453 C CA . SER B 1 145 ? 21.938 -28.891 -13.781 1 79.19 145 SER B CA 1
ATOM 4454 C C . SER B 1 145 ? 23.188 -29.047 -14.648 1 79.19 145 SER B C 1
ATOM 4456 O O . SER B 1 145 ? 23.844 -30.078 -14.609 1 79.19 145 SER B O 1
ATOM 4458 N N . GLU B 1 146 ? 23.344 -28.031 -15.508 1 70.5 146 GLU B N 1
ATOM 4459 C CA . GLU B 1 146 ? 24.578 -27.969 -16.281 1 70.5 146 GLU B CA 1
ATOM 4460 C C . GLU B 1 146 ? 25.766 -27.547 -15.422 1 70.5 146 GLU B C 1
ATOM 4462 O O . GLU B 1 146 ? 25.578 -26.859 -14.414 1 70.5 146 GLU B O 1
ATOM 4467 N N . GLY B 1 147 ? 26.828 -28.344 -15.281 1 69.44 147 GLY B N 1
ATOM 4468 C CA . GLY B 1 147 ? 27.969 -28.188 -14.398 1 69.44 147 GLY B CA 1
ATOM 4469 C C . GLY B 1 147 ? 28.656 -26.844 -14.547 1 69.44 147 GLY B C 1
ATOM 4470 O O . GLY B 1 147 ? 29.125 -26.266 -13.555 1 69.44 147 GLY B O 1
ATOM 4471 N N . GLU B 1 148 ? 28.703 -26.109 -15.688 1 86.12 148 GLU B N 1
ATOM 4472 C CA . GLU B 1 148 ? 29.5 -24.891 -15.812 1 86.12 148 GLU B CA 1
ATOM 4473 C C . GLU B 1 148 ? 28.625 -23.641 -15.781 1 86.12 148 GLU B C 1
ATOM 4475 O O . GLU B 1 148 ? 27.609 -23.578 -16.484 1 86.12 148 GLU B O 1
ATOM 4480 N N . LYS B 1 149 ? 28.875 -22.594 -14.898 1 92.06 149 LYS B N 1
ATOM 4481 C CA . LYS B 1 149 ? 28.188 -21.312 -14.828 1 92.06 149 LYS B CA 1
ATOM 4482 C C . LYS B 1 149 ? 28.922 -20.234 -15.625 1 92.06 149 LYS B C 1
ATOM 4484 O O . LYS B 1 149 ? 29.969 -19.75 -15.188 1 92.06 149 LYS B O 1
ATOM 4489 N N . ASP B 1 150 ? 28.391 -19.875 -16.797 1 95.12 150 ASP B N 1
ATOM 4490 C CA . ASP B 1 150 ? 29.047 -18.922 -17.672 1 95.12 150 ASP B CA 1
ATOM 4491 C C . ASP B 1 150 ? 28.266 -17.609 -17.75 1 95.12 150 ASP B C 1
ATOM 4493 O O . ASP B 1 150 ? 28.625 -16.703 -18.5 1 95.12 150 ASP B O 1
ATOM 4497 N N . ILE B 1 151 ? 27.172 -17.531 -17.062 1 96.5 151 ILE B N 1
ATOM 4498 C CA . ILE B 1 151 ? 26.359 -16.312 -17 1 96.5 151 ILE B CA 1
ATOM 4499 C C . ILE B 1 151 ? 26.484 -15.688 -15.617 1 96.5 151 ILE B C 1
ATOM 4501 O O . ILE B 1 151 ? 26.156 -16.328 -14.609 1 96.5 151 ILE B O 1
ATOM 4505 N N . GLU B 1 152 ? 26.906 -14.492 -15.594 1 95.94 152 GLU B N 1
ATOM 4506 C CA . GLU B 1 152 ? 27.062 -13.836 -14.297 1 95.94 152 GLU B CA 1
ATOM 4507 C C . GLU B 1 152 ? 25.719 -13.422 -13.719 1 95.94 152 GLU B C 1
ATOM 4509 O O . GLU B 1 152 ? 25.391 -13.789 -12.586 1 95.94 152 GLU B O 1
ATOM 4514 N N . ILE B 1 153 ? 24.969 -12.664 -14.547 1 98.19 153 ILE B N 1
ATOM 4515 C CA . ILE B 1 153 ? 23.688 -12.156 -14.086 1 98.19 153 ILE B CA 1
ATOM 4516 C C . ILE B 1 153 ? 22.609 -12.469 -15.109 1 98.19 153 ILE B C 1
ATOM 4518 O O . ILE B 1 153 ? 22.719 -12.078 -16.281 1 98.19 153 ILE B O 1
ATOM 4522 N N . ALA B 1 154 ? 21.656 -13.203 -14.766 1 98.56 154 ALA B N 1
ATOM 4523 C CA . ALA B 1 154 ? 20.438 -13.359 -15.547 1 98.56 154 ALA B CA 1
ATOM 4524 C C . ALA B 1 154 ? 19.297 -12.516 -14.969 1 98.56 154 ALA B C 1
ATOM 4526 O O . ALA B 1 154 ? 19.266 -12.258 -13.766 1 98.56 154 ALA B O 1
ATOM 4527 N N . PHE B 1 155 ? 18.438 -11.969 -15.766 1 98.62 155 PHE B N 1
ATOM 4528 C CA . PHE B 1 155 ? 17.234 -11.219 -15.398 1 98.62 155 PHE B CA 1
ATOM 4529 C C . PHE B 1 155 ? 15.992 -11.844 -16.016 1 98.62 155 PHE B C 1
ATOM 4531 O O . PHE B 1 155 ? 15.891 -11.945 -17.25 1 98.62 155 PHE B O 1
ATOM 4538 N N . VAL B 1 156 ? 15.07 -12.273 -15.242 1 98.12 156 VAL B N 1
ATOM 4539 C CA . VAL B 1 156 ? 13.898 -12.984 -15.734 1 98.12 156 VAL B CA 1
ATOM 4540 C C . VAL B 1 156 ? 12.938 -11.992 -16.391 1 98.12 156 VAL B C 1
ATOM 4542 O O . VAL B 1 156 ? 12.492 -11.039 -15.758 1 98.12 156 VAL B O 1
ATOM 4545 N N . GLY B 1 157 ? 12.711 -12.195 -17.703 1 96.5 157 GLY B N 1
ATOM 4546 C CA . GLY B 1 157 ? 11.719 -11.398 -18.406 1 96.5 157 GLY B CA 1
ATOM 4547 C C . GLY B 1 157 ? 10.305 -11.906 -18.234 1 96.5 157 GLY B C 1
ATOM 4548 O O . GLY B 1 157 ? 10.039 -12.727 -17.344 1 96.5 157 GLY B O 1
ATOM 4549 N N . PRO B 1 158 ? 9.398 -11.469 -18.969 1 96.44 158 PRO B N 1
ATOM 4550 C CA . PRO B 1 158 ? 9.578 -10.477 -20.031 1 96.44 158 PRO B CA 1
ATOM 4551 C C . PRO B 1 158 ? 9.805 -9.07 -19.5 1 96.44 158 PRO B C 1
ATOM 4553 O O . PRO B 1 158 ? 9.539 -8.805 -18.312 1 96.44 158 PRO B O 1
ATOM 4556 N N . VAL B 1 159 ? 10.344 -8.211 -20.359 1 98.12 159 VAL B N 1
ATOM 4557 C CA . VAL B 1 159 ? 10.508 -6.785 -20.094 1 98.12 159 VAL B CA 1
ATOM 4558 C C . VAL B 1 159 ? 10.047 -5.973 -21.297 1 98.12 159 VAL B C 1
ATOM 4560 O O . VAL B 1 159 ? 10.531 -6.168 -22.406 1 98.12 159 VAL B O 1
ATOM 4563 N N . VAL B 1 160 ? 9.086 -5.188 -21.109 1 98.12 160 VAL B N 1
ATOM 4564 C CA . VAL B 1 160 ? 8.531 -4.305 -22.125 1 98.12 160 VAL B CA 1
ATOM 4565 C C . VAL B 1 160 ? 8.625 -2.854 -21.672 1 98.12 160 VAL B C 1
ATOM 4567 O O . VAL B 1 160 ? 8.266 -2.533 -20.531 1 98.12 160 VAL B O 1
ATOM 4570 N N . ASP B 1 161 ? 9.125 -2.014 -22.547 1 98.06 161 ASP B N 1
ATOM 4571 C CA . ASP B 1 161 ? 9.094 -0.586 -22.234 1 98.06 161 ASP B CA 1
ATOM 4572 C C . ASP B 1 161 ? 7.684 -0.136 -21.859 1 98.06 161 ASP B C 1
ATOM 4574 O O . ASP B 1 161 ? 6.75 -0.276 -22.641 1 98.06 161 ASP B O 1
ATOM 4578 N N . PRO B 1 162 ? 7.547 0.438 -20.672 1 97.69 162 PRO B N 1
ATOM 4579 C CA . PRO B 1 162 ? 6.211 0.836 -20.234 1 97.69 162 PRO B CA 1
ATOM 4580 C C . PRO B 1 162 ? 5.531 1.81 -21.188 1 97.69 162 PRO B C 1
ATOM 4582 O O . PRO B 1 162 ? 4.301 1.845 -21.266 1 97.69 162 PRO B O 1
ATOM 4585 N N . GLN B 1 163 ? 6.293 2.615 -21.922 1 97.25 163 GLN B N 1
ATOM 4586 C CA . GLN B 1 163 ? 5.723 3.557 -22.875 1 97.25 163 GLN B CA 1
ATOM 4587 C C . GLN B 1 163 ? 4.977 2.826 -24 1 97.25 163 GLN B C 1
ATOM 4589 O O . GLN B 1 163 ? 3.975 3.324 -24.5 1 97.25 163 GLN B O 1
ATOM 4594 N N . ILE B 1 164 ? 5.512 1.66 -24.391 1 97.44 164 ILE B N 1
ATOM 4595 C CA . ILE B 1 164 ? 4.848 0.842 -25.406 1 97.44 164 ILE B CA 1
ATOM 4596 C C . ILE B 1 164 ? 3.477 0.406 -24.891 1 97.44 164 ILE B C 1
ATOM 4598 O O . ILE B 1 164 ? 2.488 0.457 -25.625 1 97.44 164 ILE B O 1
ATOM 4602 N N . ILE B 1 165 ? 3.383 0.009 -23.641 1 97.25 165 ILE B N 1
ATOM 4603 C CA . ILE B 1 165 ? 2.121 -0.393 -23.031 1 97.25 165 ILE B CA 1
ATOM 4604 C C . ILE B 1 165 ? 1.175 0.803 -22.969 1 97.25 165 ILE B C 1
ATOM 4606 O O . ILE B 1 165 ? 0.002 0.695 -23.344 1 97.25 165 ILE B O 1
ATOM 4610 N N . LEU B 1 166 ? 1.695 1.956 -22.531 1 97.38 166 LEU B N 1
ATOM 4611 C CA . LEU B 1 166 ? 0.885 3.164 -22.422 1 97.38 166 LEU B CA 1
ATOM 4612 C C . LEU B 1 166 ? 0.312 3.561 -23.781 1 97.38 166 LEU B C 1
ATOM 4614 O O . LEU B 1 166 ? -0.858 3.934 -23.875 1 97.38 166 LEU B O 1
ATOM 4618 N N . ASN B 1 167 ? 1.135 3.492 -24.812 1 96.38 167 ASN B N 1
ATOM 4619 C CA . ASN B 1 167 ? 0.677 3.807 -26.172 1 96.38 167 ASN B CA 1
ATOM 4620 C C . ASN B 1 167 ? -0.443 2.873 -26.609 1 96.38 167 ASN B C 1
ATOM 4622 O O . ASN B 1 167 ? -1.431 3.316 -27.203 1 96.38 167 ASN B O 1
ATOM 4626 N N . SER B 1 168 ? -0.292 1.62 -26.328 1 95.44 168 SER B N 1
ATOM 4627 C CA . SER B 1 168 ? -1.301 0.632 -26.688 1 95.44 168 SER B CA 1
ATOM 4628 C C . SER B 1 168 ? -2.607 0.872 -25.953 1 95.44 168 SER B C 1
ATOM 4630 O O . SER B 1 168 ? -3.68 0.897 -26.547 1 95.44 168 SER B O 1
ATOM 4632 N N . VAL B 1 169 ? -2.523 1.104 -24.625 1 96 169 VAL B N 1
ATOM 4633 C CA . VAL B 1 169 ? -3.713 1.247 -23.797 1 96 169 VAL B CA 1
ATOM 4634 C C . VAL B 1 169 ? -4.422 2.559 -24.125 1 96 169 VAL B C 1
ATOM 4636 O O . VAL B 1 169 ? -5.648 2.643 -24.062 1 96 169 VAL B O 1
ATOM 4639 N N . SER B 1 170 ? -3.67 3.596 -24.484 1 95.38 170 SER B N 1
ATOM 4640 C CA . SER B 1 170 ? -4.254 4.891 -24.828 1 95.38 170 SER B CA 1
ATOM 4641 C C . SER B 1 170 ? -5.16 4.793 -26.047 1 95.38 170 SER B C 1
ATOM 4643 O O . SER B 1 170 ? -6.059 5.617 -26.234 1 95.38 170 SER B O 1
ATOM 4645 N N . GLN B 1 171 ? -4.93 3.795 -26.875 1 95 171 GLN B N 1
ATOM 4646 C CA . GLN B 1 171 ? -5.742 3.582 -28.062 1 95 171 GLN B CA 1
ATOM 4647 C C . GLN B 1 171 ? -6.984 2.756 -27.75 1 95 171 GLN B C 1
ATOM 4649 O O . GLN B 1 171 ? -7.973 2.797 -28.484 1 95 171 GLN B O 1
ATOM 4654 N N . ASN B 1 172 ? -6.969 2.041 -26.688 1 94.12 172 ASN B N 1
ATOM 4655 C CA . ASN B 1 172 ? -8.016 1.07 -26.391 1 94.12 172 ASN B CA 1
ATOM 4656 C C . ASN B 1 172 ? -9.016 1.618 -25.375 1 94.12 172 ASN B C 1
ATOM 4658 O O . ASN B 1 172 ? -10.109 1.074 -25.219 1 94.12 172 ASN B O 1
ATOM 4662 N N . TYR B 1 173 ? -8.664 2.664 -24.609 1 95.75 173 TYR B N 1
ATOM 4663 C CA . TYR B 1 173 ? -9.531 3.227 -23.578 1 95.75 173 TYR B CA 1
ATOM 4664 C C . TYR B 1 173 ? -9.828 4.695 -23.859 1 95.75 173 TYR B C 1
ATOM 4666 O O . TYR B 1 173 ? -9.023 5.387 -24.484 1 95.75 173 TYR B O 1
ATOM 4674 N N . PRO B 1 174 ? -10.992 5.188 -23.344 1 95.56 174 PRO B N 1
ATOM 4675 C CA . PRO B 1 174 ? -11.273 6.617 -23.469 1 95.56 174 PRO B CA 1
ATOM 4676 C C . PRO B 1 174 ? -10.234 7.492 -22.781 1 95.56 174 PRO B C 1
ATOM 4678 O O . PRO B 1 174 ? -9.75 7.133 -21.703 1 95.56 174 PRO B O 1
ATOM 4681 N N . GLN B 1 175 ? -9.945 8.609 -23.328 1 94.88 175 GLN B N 1
ATOM 4682 C CA . GLN B 1 175 ? -8.938 9.523 -22.797 1 94.88 175 GLN B CA 1
ATOM 4683 C C . GLN B 1 175 ? -9.305 9.992 -21.391 1 94.88 175 GLN B C 1
ATOM 4685 O O . GLN B 1 175 ? -8.43 10.219 -20.562 1 94.88 175 GLN B O 1
ATOM 4690 N N . GLU B 1 176 ? -10.555 10.078 -21.125 1 93.88 176 GLU B N 1
ATOM 4691 C CA . GLU B 1 176 ? -11.055 10.617 -19.859 1 93.88 176 GLU B CA 1
ATOM 4692 C C . GLU B 1 176 ? -10.711 9.703 -18.688 1 93.88 176 GLU B C 1
ATOM 4694 O O . GLU B 1 176 ? -10.695 10.133 -17.531 1 93.88 176 GLU B O 1
ATOM 4699 N N . ILE B 1 177 ? -10.484 8.406 -18.953 1 95.56 177 ILE B N 1
ATOM 4700 C CA . ILE B 1 177 ? -10.273 7.512 -17.828 1 95.56 177 ILE B CA 1
ATOM 4701 C C . ILE B 1 177 ? -8.781 7.195 -17.688 1 95.56 177 ILE B C 1
ATOM 4703 O O . ILE B 1 177 ? -8.359 6.551 -16.734 1 95.56 177 ILE B O 1
ATOM 4707 N N . MET B 1 178 ? -7.91 7.715 -18.625 1 96.62 178 MET B N 1
ATOM 4708 C CA . MET B 1 178 ? -6.477 7.438 -18.656 1 96.62 178 MET B CA 1
ATOM 4709 C C . MET B 1 178 ? -5.797 7.922 -17.391 1 96.62 178 MET B C 1
ATOM 4711 O O . MET B 1 178 ? -4.859 7.289 -16.906 1 96.62 178 MET B O 1
ATOM 4715 N N . PRO B 1 179 ? -6.27 9.039 -16.766 1 96.44 179 PRO B N 1
ATOM 4716 C CA . PRO B 1 179 ? -5.648 9.453 -15.508 1 96.44 179 PRO B CA 1
ATOM 4717 C C . PRO B 1 179 ? -5.754 8.391 -14.422 1 96.44 179 PRO B C 1
ATOM 4719 O O . PRO B 1 179 ? -4.82 8.211 -13.633 1 96.44 179 PRO B O 1
ATOM 4722 N N . PHE B 1 180 ? -6.871 7.664 -14.398 1 97.94 180 PHE B N 1
ATOM 4723 C CA . PHE B 1 180 ? -7.035 6.586 -13.43 1 97.94 180 PHE B CA 1
ATOM 4724 C C . PHE B 1 180 ? -6.02 5.477 -13.68 1 97.94 180 PHE B C 1
ATOM 4726 O O . PHE B 1 180 ? -5.461 4.914 -12.734 1 97.94 180 PHE B O 1
ATOM 4733 N N . PHE B 1 181 ? -5.742 5.145 -15 1 98.5 181 PHE B N 1
ATOM 4734 C CA . PHE B 1 181 ? -4.781 4.117 -15.398 1 98.5 181 PHE B CA 1
ATOM 4735 C C . PHE B 1 181 ? -3.379 4.48 -14.93 1 98.5 181 PHE B C 1
ATOM 4737 O O . PHE B 1 181 ? -2.744 3.715 -14.203 1 98.5 181 PHE B O 1
ATOM 4744 N N . ILE B 1 182 ? -3.016 5.664 -15.289 1 97.81 182 ILE B N 1
ATOM 4745 C CA . ILE B 1 182 ? -1.641 6.098 -15.07 1 97.81 182 ILE B CA 1
ATOM 4746 C C . ILE B 1 182 ? -1.385 6.266 -13.57 1 97.81 182 ILE B C 1
ATOM 4748 O O . ILE B 1 182 ? -0.393 5.758 -13.047 1 97.81 182 ILE B O 1
ATOM 4752 N N . GLU B 1 183 ? -2.307 6.91 -12.828 1 97.31 183 GLU B N 1
ATOM 4753 C CA . GLU B 1 183 ? -2.096 7.191 -11.406 1 97.31 183 GLU B CA 1
ATOM 4754 C C . GLU B 1 183 ? -2.115 5.906 -10.586 1 97.31 183 GLU B C 1
ATOM 4756 O O . GLU B 1 183 ? -1.35 5.766 -9.625 1 97.31 183 GLU B O 1
ATOM 4761 N N . THR B 1 184 ? -2.988 4.969 -10.953 1 98.5 184 THR B N 1
ATOM 4762 C CA . THR B 1 184 ? -3.021 3.703 -10.227 1 98.5 184 THR B CA 1
ATOM 4763 C C . THR B 1 184 ? -1.732 2.918 -10.445 1 98.5 184 THR B C 1
ATOM 4765 O O . THR B 1 184 ? -1.153 2.387 -9.492 1 98.5 184 THR B O 1
ATOM 4768 N N . GLY B 1 185 ? -1.292 2.848 -11.719 1 98.5 185 GLY B N 1
ATOM 4769 C CA . GLY B 1 185 ? -0.042 2.17 -12.023 1 98.5 185 GLY B CA 1
ATOM 4770 C C . GLY B 1 185 ? 1.151 2.76 -11.297 1 98.5 185 GLY B C 1
ATOM 4771 O O . GLY B 1 185 ? 1.968 2.025 -10.734 1 98.5 185 GLY B O 1
ATOM 4772 N N . GLU B 1 186 ? 1.244 4.094 -11.297 1 97 186 GLU B N 1
ATOM 4773 C CA . GLU B 1 186 ? 2.352 4.777 -10.633 1 97 186 GLU B CA 1
ATOM 4774 C C . GLU B 1 186 ? 2.27 4.617 -9.117 1 97 186 GLU B C 1
ATOM 4776 O O . GLU B 1 186 ? 3.297 4.504 -8.445 1 97 186 GLU B O 1
ATOM 4781 N N . PHE B 1 187 ? 1.031 4.66 -8.617 1 97.31 187 PHE B N 1
ATOM 4782 C CA . PHE B 1 187 ? 0.84 4.391 -7.195 1 97.31 187 PHE B CA 1
ATOM 4783 C C . PHE B 1 187 ? 1.378 3.014 -6.832 1 97.31 187 PHE B C 1
ATOM 4785 O O . PHE B 1 187 ? 2.119 2.869 -5.855 1 97.31 187 PHE B O 1
ATOM 4792 N N . MET B 1 188 ? 1.043 1.993 -7.594 1 97.75 188 MET B N 1
ATOM 4793 C CA . MET B 1 188 ? 1.491 0.629 -7.328 1 97.75 188 MET B CA 1
ATOM 4794 C C . MET B 1 188 ? 3.002 0.509 -7.508 1 97.75 188 MET B C 1
ATOM 4796 O O . MET B 1 188 ? 3.652 -0.271 -6.812 1 97.75 188 MET B O 1
ATOM 4800 N N . PHE B 1 189 ? 3.531 1.299 -8.438 1 96.44 189 PHE B N 1
ATOM 4801 C CA . PHE B 1 189 ? 4.98 1.332 -8.602 1 96.44 189 PHE B CA 1
ATOM 4802 C C . PHE B 1 189 ? 5.656 1.761 -7.305 1 96.44 189 PHE B C 1
ATOM 4804 O O . PHE B 1 189 ? 6.633 1.142 -6.871 1 96.44 189 PHE B O 1
ATOM 4811 N N . ARG B 1 190 ? 5.105 2.766 -6.613 1 94.81 190 ARG B N 1
ATOM 4812 C CA . ARG B 1 190 ? 5.695 3.318 -5.398 1 94.81 190 ARG B CA 1
ATOM 4813 C C . ARG B 1 190 ? 5.277 2.516 -4.172 1 94.81 190 ARG B C 1
ATOM 4815 O O . ARG B 1 190 ? 5.836 2.693 -3.086 1 94.81 190 ARG B O 1
ATOM 4822 N N . ASN B 1 191 ? 4.23 1.678 -4.312 1 95.81 191 ASN B N 1
ATOM 4823 C CA . ASN B 1 191 ? 3.715 0.807 -3.26 1 95.81 191 ASN B CA 1
ATOM 4824 C C . ASN B 1 191 ? 3.654 -0.648 -3.715 1 95.81 191 ASN B C 1
ATOM 4826 O O . ASN B 1 191 ? 2.578 -1.164 -4.02 1 95.81 191 ASN B O 1
ATOM 4830 N N . PRO B 1 192 ? 4.703 -1.4 -3.658 1 94.75 192 PRO B N 1
ATOM 4831 C CA . PRO B 1 192 ? 4.898 -2.631 -4.426 1 94.75 192 PRO B CA 1
ATOM 4832 C C . PRO B 1 192 ? 4.082 -3.801 -3.885 1 94.75 192 PRO B C 1
ATOM 4834 O O . PRO B 1 192 ? 3.906 -4.809 -4.574 1 94.75 192 PRO B O 1
ATOM 4837 N N . GLU B 1 193 ? 3.553 -3.789 -2.678 1 96 193 GLU B N 1
ATOM 4838 C CA . GLU B 1 193 ? 2.881 -4.953 -2.111 1 96 193 GLU B CA 1
ATOM 4839 C C . GLU B 1 193 ? 1.365 -4.793 -2.154 1 96 193 GLU B C 1
ATOM 4841 O O . GLU B 1 193 ? 0.631 -5.645 -1.647 1 96 193 GLU B O 1
ATOM 4846 N N . VAL B 1 194 ? 0.902 -3.721 -2.77 1 97 194 VAL B N 1
ATOM 4847 C CA . VAL B 1 194 ? -0.533 -3.453 -2.756 1 97 194 VAL B CA 1
ATOM 4848 C C . VAL B 1 194 ? -1.2 -4.152 -3.938 1 97 194 VAL B C 1
ATOM 4850 O O . VAL B 1 194 ? -0.751 -4.02 -5.078 1 97 194 VAL B O 1
ATOM 4853 N N . HIS B 1 195 ? -2.227 -4.93 -3.662 1 97.88 195 HIS B N 1
ATOM 4854 C CA . HIS B 1 195 ? -3.016 -5.605 -4.688 1 97.88 195 HIS B CA 1
ATOM 4855 C C . HIS B 1 195 ? -3.754 -4.598 -5.562 1 97.88 195 HIS B C 1
ATOM 4857 O O . HIS B 1 195 ? -4.164 -3.537 -5.086 1 97.88 195 HIS B O 1
ATOM 4863 N N . ILE B 1 196 ? -4.008 -4.875 -6.809 1 98.5 196 ILE B N 1
ATOM 4864 C CA . ILE B 1 196 ? -4.547 -3.98 -7.824 1 98.5 196 ILE B CA 1
ATOM 4865 C C . ILE B 1 196 ? -5.91 -3.453 -7.375 1 98.5 196 ILE B C 1
ATOM 4867 O O . ILE B 1 196 ? -6.211 -2.271 -7.551 1 98.5 196 ILE B O 1
ATOM 4871 N N . LEU B 1 197 ? -6.785 -4.309 -6.797 1 98.31 197 LEU B N 1
ATOM 4872 C CA . LEU B 1 197 ? -8.117 -3.871 -6.395 1 98.31 197 LEU B CA 1
ATOM 4873 C C . LEU B 1 197 ? -8.039 -2.857 -5.262 1 98.31 197 LEU B C 1
ATOM 4875 O O . LEU B 1 197 ? -8.75 -1.852 -5.27 1 98.31 197 LEU B O 1
ATOM 4879 N N . THR B 1 198 ? -7.148 -3.1 -4.305 1 97.88 198 THR B N 1
ATOM 4880 C CA . THR B 1 198 ? -6.938 -2.162 -3.207 1 97.88 198 THR B CA 1
ATOM 4881 C C . THR B 1 198 ? -6.348 -0.852 -3.721 1 97.88 198 THR B C 1
ATOM 4883 O O . THR B 1 198 ? -6.809 0.23 -3.355 1 97.88 198 THR B O 1
ATOM 4886 N N . ALA B 1 199 ? -5.344 -0.962 -4.551 1 98.31 199 ALA B N 1
ATOM 4887 C CA . ALA B 1 199 ? -4.695 0.213 -5.125 1 98.31 199 ALA B CA 1
ATOM 4888 C C . ALA B 1 199 ? -5.691 1.063 -5.906 1 98.31 199 ALA B C 1
ATOM 4890 O O . ALA B 1 199 ? -5.746 2.283 -5.734 1 98.31 199 ALA B O 1
ATOM 4891 N N . PHE B 1 200 ? -6.469 0.395 -6.777 1 98.5 200 PHE B N 1
ATOM 4892 C CA . PHE B 1 200 ? -7.418 1.118 -7.613 1 98.5 200 PHE B CA 1
ATOM 4893 C C . PHE B 1 200 ? -8.445 1.844 -6.758 1 98.5 200 PHE B C 1
ATOM 4895 O O . PHE B 1 200 ? -8.727 3.025 -6.977 1 98.5 200 PHE B O 1
ATOM 4902 N N . ASN B 1 201 ? -9.047 1.149 -5.789 1 97.06 201 ASN B N 1
ATOM 4903 C CA . ASN B 1 201 ? -10.047 1.769 -4.922 1 97.06 201 ASN B CA 1
ATOM 4904 C C . ASN B 1 201 ? -9.461 2.951 -4.152 1 97.06 201 ASN B C 1
ATOM 4906 O O . ASN B 1 201 ? -10.133 3.975 -3.984 1 97.06 201 ASN B O 1
ATOM 4910 N N . TYR B 1 202 ? -8.227 2.777 -3.68 1 96.25 202 TYR B N 1
ATOM 4911 C CA . TYR B 1 202 ? -7.531 3.826 -2.943 1 96.25 202 TYR B CA 1
ATOM 4912 C C . TYR B 1 202 ? -7.336 5.062 -3.811 1 96.25 202 TYR B C 1
ATOM 4914 O O . TYR B 1 202 ? -7.695 6.172 -3.41 1 96.25 202 TYR B O 1
ATOM 4922 N N . VAL B 1 203 ? -6.805 4.902 -5.016 1 96.88 203 VAL B N 1
ATOM 4923 C CA . VAL B 1 203 ? -6.492 5.988 -5.938 1 96.88 203 VAL B CA 1
ATOM 4924 C C . VAL B 1 203 ? -7.781 6.613 -6.461 1 96.88 203 VAL B C 1
ATOM 4926 O O . VAL B 1 203 ? -7.875 7.836 -6.609 1 96.88 203 VAL B O 1
ATOM 4929 N N . PHE B 1 204 ? -8.797 5.738 -6.75 1 96.81 204 PHE B N 1
ATOM 4930 C CA . PHE B 1 204 ? -10.102 6.195 -7.23 1 96.81 204 PHE B CA 1
ATOM 4931 C C . PHE B 1 204 ? -10.68 7.258 -6.301 1 96.81 204 PHE B C 1
ATOM 4933 O O . PHE B 1 204 ? -11.211 8.266 -6.762 1 96.81 204 PHE B O 1
ATOM 4940 N N . GLY B 1 205 ? -10.508 7.07 -5.043 1 92.81 205 GLY B N 1
ATOM 4941 C CA . GLY B 1 205 ? -11.062 7.973 -4.047 1 92.81 205 GLY B CA 1
ATOM 4942 C C . GLY B 1 205 ? -10.375 9.328 -4.023 1 92.81 205 GLY B C 1
ATOM 4943 O O . GLY B 1 205 ? -10.898 10.281 -3.441 1 92.81 205 GLY B O 1
ATOM 4944 N N . LEU B 1 206 ? -9.25 9.469 -4.672 1 92.62 206 LEU B N 1
ATOM 4945 C CA . LEU B 1 206 ? -8.477 10.703 -4.668 1 92.62 206 LEU B CA 1
ATOM 4946 C C . LEU B 1 206 ? -8.953 11.641 -5.773 1 92.62 206 LEU B C 1
ATOM 4948 O O . LEU B 1 206 ? -8.617 12.828 -5.773 1 92.62 206 LEU B O 1
ATOM 4952 N N . PHE B 1 207 ? -9.68 11.109 -6.77 1 93.81 207 PHE B N 1
ATOM 4953 C CA . PHE B 1 207 ? -10.141 11.93 -7.887 1 93.81 207 PHE B CA 1
ATOM 4954 C C . PHE B 1 207 ? -11.414 12.68 -7.52 1 93.81 207 PHE B C 1
ATOM 4956 O O . PHE B 1 207 ? -12.141 12.273 -6.605 1 93.81 207 PHE B O 1
ATOM 4963 N N . ASN B 1 208 ? -11.688 13.812 -8.148 1 92.25 208 ASN B N 1
ATOM 4964 C CA . ASN B 1 208 ? -12.883 14.594 -7.855 1 92.25 208 ASN B CA 1
ATOM 4965 C C . ASN B 1 208 ? -14.156 13.844 -8.234 1 92.25 208 ASN B C 1
ATOM 4967 O O . ASN B 1 208 ? -14.117 12.906 -9.031 1 92.25 208 ASN B O 1
ATOM 4971 N N . PRO B 1 209 ? -15.289 14.211 -7.746 1 93.12 209 PRO B N 1
ATOM 4972 C CA . PRO B 1 209 ? -16.547 13.484 -7.926 1 93.12 209 PRO B CA 1
ATOM 4973 C C . PRO B 1 209 ? -16.984 13.398 -9.391 1 93.12 209 PRO B C 1
ATOM 4975 O O . PRO B 1 209 ? -17.531 12.383 -9.812 1 93.12 209 PRO B O 1
ATOM 4978 N N . GLN B 1 210 ? -16.719 14.43 -10.117 1 95.12 210 GLN B N 1
ATOM 4979 C CA . GLN B 1 210 ? -17.109 14.43 -11.523 1 95.12 210 GLN B CA 1
ATOM 4980 C C . GLN B 1 210 ? -16.359 13.359 -12.305 1 95.12 210 GLN B C 1
ATOM 4982 O O . GLN B 1 210 ? -16.953 12.617 -13.086 1 95.12 210 GLN B O 1
ATOM 4987 N N . MET B 1 211 ? -15.07 13.273 -12.07 1 96.12 211 MET B N 1
ATOM 4988 C CA . MET B 1 211 ? -14.25 12.258 -12.719 1 96.12 211 MET B CA 1
ATOM 4989 C C . MET B 1 211 ? -14.664 10.859 -12.281 1 96.12 211 MET B C 1
ATOM 4991 O O . MET B 1 211 ? -14.711 9.938 -13.094 1 96.12 211 MET B O 1
ATOM 4995 N N . GLN B 1 212 ? -14.961 10.688 -11.008 1 96.62 212 GLN B N 1
ATOM 4996 C CA . GLN B 1 212 ? -15.406 9.406 -10.477 1 96.62 212 GLN B CA 1
ATOM 4997 C C . GLN B 1 212 ? -16.703 8.953 -11.141 1 96.62 212 GLN B C 1
ATOM 4999 O O . GLN B 1 212 ? -16.859 7.789 -11.508 1 96.62 212 GLN B O 1
ATOM 5004 N N . GLU B 1 213 ? -17.609 9.922 -11.281 1 96.75 213 GLU B N 1
ATOM 5005 C CA . GLU B 1 213 ? -18.891 9.625 -11.906 1 96.75 213 GLU B CA 1
ATOM 5006 C C . GLU B 1 213 ? -18.703 9.188 -13.359 1 96.75 213 GLU B C 1
ATOM 5008 O O . GLU B 1 213 ? -19.344 8.227 -13.805 1 96.75 213 GLU B O 1
ATOM 5013 N N . GLN B 1 214 ? -17.859 9.906 -14.039 1 96.5 214 GLN B N 1
ATOM 5014 C CA . GLN B 1 214 ? -17.578 9.57 -15.43 1 96.5 214 GLN B CA 1
ATOM 5015 C C . GLN B 1 214 ? -16.984 8.172 -15.539 1 96.5 214 GLN B C 1
ATOM 5017 O O . GLN B 1 214 ? -17.375 7.391 -16.406 1 96.5 214 GLN B O 1
ATOM 5022 N N . PHE B 1 215 ? -16.094 7.855 -14.703 1 97.81 215 PHE B N 1
ATOM 5023 C CA . PHE B 1 215 ? -15.477 6.535 -14.711 1 97.81 215 PHE B CA 1
ATOM 5024 C C . PHE B 1 215 ? -16.5 5.453 -14.406 1 97.81 215 PHE B C 1
ATOM 5026 O O . PHE B 1 215 ? -16.531 4.41 -15.07 1 97.81 215 PHE B O 1
ATOM 5033 N N . ASN B 1 216 ? -17.266 5.715 -13.398 1 97.5 216 ASN B N 1
ATOM 5034 C CA . ASN B 1 216 ? -18.266 4.738 -13 1 97.5 216 ASN B CA 1
ATOM 5035 C C . ASN B 1 216 ? -19.25 4.453 -14.133 1 97.5 216 ASN B C 1
ATOM 5037 O O . ASN B 1 216 ? -19.641 3.305 -14.344 1 97.5 216 ASN B O 1
ATOM 5041 N N . LYS B 1 217 ? -19.641 5.477 -14.805 1 97.12 217 LYS B N 1
ATOM 5042 C CA . LYS B 1 217 ? -20.516 5.289 -15.961 1 97.12 217 LYS B CA 1
ATOM 5043 C C . LYS B 1 217 ? -19.859 4.391 -17 1 97.12 217 LYS B C 1
ATOM 5045 O O . LYS B 1 217 ? -20.469 3.453 -17.516 1 97.12 217 LYS B O 1
ATOM 5050 N N . TRP B 1 218 ? -18.594 4.59 -17.312 1 97.5 218 TRP B N 1
ATOM 5051 C CA . TRP B 1 218 ? -17.859 3.783 -18.266 1 97.5 218 TRP B CA 1
ATOM 5052 C C . TRP B 1 218 ? -17.75 2.336 -17.797 1 97.5 218 TRP B C 1
ATOM 5054 O O . TRP B 1 218 ? -17.984 1.407 -18.578 1 97.5 218 TRP B O 1
ATOM 5064 N N . ARG B 1 219 ? -17.344 2.166 -16.562 1 96.69 219 ARG B N 1
ATOM 5065 C CA . ARG B 1 219 ? -17.141 0.84 -15.984 1 96.69 219 ARG B CA 1
ATOM 5066 C C . ARG B 1 219 ? -18.438 0.028 -16.031 1 96.69 219 ARG B C 1
ATOM 5068 O O . ARG B 1 219 ? -18.406 -1.17 -16.328 1 96.69 219 ARG B O 1
ATOM 5075 N N . GLU B 1 220 ? -19.547 0.683 -15.703 1 96.06 220 GLU B N 1
ATOM 5076 C CA . GLU B 1 220 ? -20.844 0.02 -15.703 1 96.06 220 GLU B CA 1
ATOM 5077 C C . GLU B 1 220 ? -21.234 -0.418 -17.109 1 96.06 220 GLU B C 1
ATOM 5079 O O . GLU B 1 220 ? -21.828 -1.484 -17.297 1 96.06 220 GLU B O 1
ATOM 5084 N N . GLN B 1 221 ? -20.891 0.377 -18.094 1 96.69 221 GLN B N 1
ATOM 5085 C CA . GLN B 1 221 ? -21.234 0.09 -19.484 1 96.69 221 GLN B CA 1
ATOM 5086 C C . GLN B 1 221 ? -20.266 -0.921 -20.094 1 96.69 221 GLN B C 1
ATOM 5088 O O . GLN B 1 221 ? -20.594 -1.56 -21.094 1 96.69 221 GLN B O 1
ATOM 5093 N N . ASN B 1 222 ? -19.156 -1.042 -19.531 1 96.38 222 ASN B N 1
ATOM 5094 C CA . ASN B 1 222 ? -18.109 -1.883 -20.094 1 96.38 222 ASN B CA 1
ATOM 5095 C C . ASN B 1 222 ? -17.453 -2.764 -19.031 1 96.38 222 ASN B C 1
ATOM 5097 O O . ASN B 1 222 ? -16.25 -2.672 -18.812 1 96.38 222 ASN B O 1
ATOM 5101 N N . PRO B 1 223 ? -18.156 -3.695 -18.422 1 95.31 223 PRO B N 1
ATOM 5102 C CA . PRO B 1 223 ? -17.609 -4.484 -17.312 1 95.31 223 PRO B CA 1
ATOM 5103 C C . PRO B 1 223 ? -16.391 -5.32 -17.719 1 95.31 223 PRO B C 1
ATOM 5105 O O . PRO B 1 223 ? -15.422 -5.426 -16.969 1 95.31 223 PRO B O 1
ATOM 5108 N N . SER B 1 224 ? -16.359 -5.91 -18.875 1 95.81 224 SER B N 1
ATOM 5109 C CA . SER B 1 224 ? -15.234 -6.707 -19.344 1 95.81 224 SER B CA 1
ATOM 5110 C C . SER B 1 224 ? -14.008 -5.836 -19.594 1 95.81 224 SER B C 1
ATOM 5112 O O . SER B 1 224 ? -12.883 -6.227 -19.266 1 95.81 224 SER B O 1
ATOM 5114 N N . ALA B 1 225 ? -14.281 -4.734 -20.172 1 96.62 225 ALA B N 1
ATOM 5115 C CA . ALA B 1 225 ? -13.188 -3.805 -20.438 1 96.62 225 ALA B CA 1
ATOM 5116 C C . ALA B 1 225 ? -12.547 -3.328 -19.141 1 96.62 225 ALA B C 1
ATOM 5118 O O . ALA B 1 225 ? -11.336 -3.104 -19.078 1 96.62 225 ALA B O 1
ATOM 5119 N N . PHE B 1 226 ? -13.375 -3.164 -18.109 1 97.69 226 PHE B N 1
ATOM 5120 C CA . PHE B 1 226 ? -12.844 -2.74 -16.812 1 97.69 226 PHE B CA 1
ATOM 5121 C C . PHE B 1 226 ? -11.906 -3.791 -16.234 1 97.69 226 PHE B C 1
ATOM 5123 O O . PHE B 1 226 ? -10.844 -3.457 -15.703 1 97.69 226 PHE B O 1
ATOM 5130 N N . MET B 1 227 ? -12.281 -5.078 -16.391 1 97.31 227 MET B N 1
ATOM 5131 C CA . MET B 1 227 ? -11.398 -6.141 -15.922 1 97.31 227 MET B CA 1
ATOM 5132 C C . MET B 1 227 ? -10.07 -6.125 -16.672 1 97.31 227 MET B C 1
ATOM 5134 O O . MET B 1 227 ? -9.008 -6.289 -16.078 1 97.31 227 MET B O 1
ATOM 5138 N N . ARG B 1 228 ? -10.109 -5.938 -17.922 1 97.56 228 ARG B N 1
ATOM 5139 C CA . ARG B 1 228 ? -8.898 -5.824 -18.734 1 97.56 228 ARG B CA 1
ATOM 5140 C C . ARG B 1 228 ? -8.078 -4.602 -18.344 1 97.56 228 ARG B C 1
ATOM 5142 O O . ARG B 1 228 ? -6.848 -4.656 -18.312 1 97.56 228 ARG B O 1
ATOM 5149 N N . PHE B 1 229 ? -8.875 -3.498 -18.062 1 98.31 229 PHE B N 1
ATOM 5150 C CA . PHE B 1 229 ? -8.266 -2.258 -17.594 1 98.31 229 PHE B CA 1
ATOM 5151 C C . PHE B 1 229 ? -7.418 -2.508 -16.359 1 98.31 229 PHE B C 1
ATOM 5153 O O . PHE B 1 229 ? -6.27 -2.062 -16.281 1 98.31 229 PHE B O 1
ATOM 5160 N N . LEU B 1 230 ? -7.895 -3.27 -15.414 1 98.5 230 LEU B N 1
ATOM 5161 C CA . LEU B 1 230 ? -7.168 -3.605 -14.195 1 98.5 230 LEU B CA 1
ATOM 5162 C C . LEU B 1 230 ? -5.934 -4.445 -14.516 1 98.5 230 LEU B C 1
ATOM 5164 O O . LEU B 1 230 ? -4.852 -4.195 -13.977 1 98.5 230 LEU B O 1
ATOM 5168 N N . ASN B 1 231 ? -6.039 -5.406 -15.359 1 98.31 231 ASN B N 1
ATOM 5169 C CA . ASN B 1 231 ? -4.93 -6.266 -15.758 1 98.31 231 ASN B CA 1
ATOM 5170 C C . ASN B 1 231 ? -3.844 -5.477 -16.484 1 98.31 231 ASN B C 1
ATOM 5172 O O . ASN B 1 231 ? -2.652 -5.727 -16.297 1 98.31 231 ASN B O 1
ATOM 5176 N N . ASP B 1 232 ? -4.293 -4.574 -17.344 1 98.44 232 ASP B N 1
ATOM 5177 C CA . ASP B 1 232 ? -3.346 -3.74 -18.062 1 98.44 232 ASP B CA 1
ATOM 5178 C C . ASP B 1 232 ? -2.533 -2.869 -17.109 1 98.44 232 ASP B C 1
ATOM 5180 O O . ASP B 1 232 ? -1.34 -2.646 -17.328 1 98.44 232 ASP B O 1
ATOM 5184 N N . ILE B 1 233 ? -3.184 -2.363 -16.062 1 98.75 233 ILE B N 1
ATOM 5185 C CA . ILE B 1 233 ? -2.48 -1.561 -15.062 1 98.75 233 ILE B CA 1
ATOM 5186 C C . ILE B 1 233 ? -1.399 -2.404 -14.391 1 98.75 233 ILE B C 1
ATOM 5188 O O . ILE B 1 233 ? -0.265 -1.952 -14.219 1 98.75 233 ILE B O 1
ATOM 5192 N N . THR B 1 234 ? -1.725 -3.617 -14.047 1 98.5 234 THR B N 1
ATOM 5193 C CA . THR B 1 234 ? -0.783 -4.512 -13.383 1 98.5 234 THR B CA 1
ATOM 5194 C C . THR B 1 234 ? 0.395 -4.832 -14.297 1 98.5 234 THR B C 1
ATOM 5196 O O . THR B 1 234 ? 1.541 -4.887 -13.844 1 98.5 234 THR B O 1
ATOM 5199 N N . ALA B 1 235 ? 0.093 -5.062 -15.547 1 98.19 235 ALA B N 1
ATOM 5200 C CA . ALA B 1 235 ? 1.149 -5.309 -16.516 1 98.19 235 ALA B CA 1
ATOM 5201 C C . ALA B 1 235 ? 2.074 -4.102 -16.641 1 98.19 235 ALA B C 1
ATOM 5203 O O . ALA B 1 235 ? 3.299 -4.242 -16.594 1 98.19 235 ALA B O 1
ATOM 5204 N N . TYR B 1 236 ? 1.459 -2.943 -16.797 1 98.62 236 TYR B N 1
ATOM 5205 C CA . TYR B 1 236 ? 2.221 -1.703 -16.891 1 98.62 236 TYR B CA 1
ATOM 5206 C C . TYR B 1 236 ? 3.154 -1.555 -15.688 1 98.62 236 TYR B C 1
ATOM 5208 O O . TYR B 1 236 ? 4.344 -1.277 -15.852 1 98.62 236 TYR B O 1
ATOM 5216 N N . THR B 1 237 ? 2.623 -1.718 -14.516 1 98.25 237 THR B N 1
ATOM 5217 C CA . THR B 1 237 ? 3.381 -1.517 -13.289 1 98.25 237 THR B CA 1
ATOM 5218 C C . THR B 1 237 ? 4.543 -2.504 -13.203 1 98.25 237 THR B C 1
ATOM 5220 O O . THR B 1 237 ? 5.645 -2.137 -12.789 1 98.25 237 THR B O 1
ATOM 5223 N N . THR B 1 238 ? 4.277 -3.779 -13.547 1 98 238 THR B N 1
ATOM 5224 C CA . THR B 1 238 ? 5.312 -4.809 -13.539 1 98 238 THR B CA 1
ATOM 5225 C C . THR B 1 238 ? 6.469 -4.414 -14.453 1 98 238 THR B C 1
ATOM 5227 O O . THR B 1 238 ? 7.633 -4.477 -14.055 1 98 238 THR B O 1
ATOM 5230 N N . MET B 1 239 ? 6.125 -3.986 -15.656 1 98.44 239 MET B N 1
ATOM 5231 C CA . MET B 1 239 ? 7.148 -3.617 -16.625 1 98.44 239 MET B CA 1
ATOM 5232 C C . MET B 1 239 ? 7.879 -2.35 -16.203 1 98.44 239 MET B C 1
ATOM 5234 O O . MET B 1 239 ? 9.086 -2.217 -16.422 1 98.44 239 MET B O 1
ATOM 5238 N N . ARG B 1 240 ? 7.102 -1.426 -15.609 1 97.19 240 ARG B N 1
ATOM 5239 C CA . ARG B 1 240 ? 7.676 -0.188 -15.094 1 97.19 240 ARG B CA 1
ATOM 5240 C C . ARG B 1 240 ? 8.75 -0.479 -14.055 1 97.19 240 ARG B C 1
ATOM 5242 O O . ARG B 1 240 ? 9.836 0.117 -14.086 1 97.19 240 ARG B O 1
ATOM 5249 N N . ARG B 1 241 ? 8.539 -1.359 -13.195 1 95.75 241 ARG B N 1
ATOM 5250 C CA . ARG B 1 241 ? 9.477 -1.714 -12.141 1 95.75 241 ARG B CA 1
ATOM 5251 C C . ARG B 1 241 ? 10.68 -2.461 -12.711 1 95.75 241 ARG B C 1
ATOM 5253 O O . ARG B 1 241 ? 11.82 -2.182 -12.336 1 95.75 241 ARG B O 1
ATOM 5260 N N . ARG B 1 242 ? 10.453 -3.439 -13.617 1 96.75 242 ARG B N 1
ATOM 5261 C CA . ARG B 1 242 ? 11.539 -4.207 -14.211 1 96.75 242 ARG B CA 1
ATOM 5262 C C . ARG B 1 242 ? 12.477 -3.303 -15.016 1 96.75 242 ARG B C 1
ATOM 5264 O O . ARG B 1 242 ? 13.695 -3.4 -14.898 1 96.75 242 ARG B O 1
ATOM 5271 N N . MET B 1 243 ? 11.852 -2.385 -15.773 1 96.06 243 MET B N 1
ATOM 5272 C CA . MET B 1 243 ? 12.648 -1.453 -16.562 1 96.06 243 MET B CA 1
ATOM 5273 C C . MET B 1 243 ? 13.461 -0.531 -15.656 1 96.06 243 MET B C 1
ATOM 5275 O O . MET B 1 243 ? 14.625 -0.236 -15.945 1 96.06 243 MET B O 1
ATOM 5279 N N . TYR B 1 244 ? 12.82 -0.078 -14.602 1 93 244 TYR B N 1
ATOM 5280 C CA . TYR B 1 244 ? 13.477 0.789 -13.633 1 93 244 TYR B CA 1
ATOM 5281 C C . TYR B 1 244 ? 14.727 0.118 -13.062 1 93 244 TYR B C 1
ATOM 5283 O O . TYR B 1 244 ? 15.797 0.726 -13.008 1 93 244 TYR B O 1
ATOM 5291 N N . LEU B 1 245 ? 14.68 -1.107 -12.664 1 93.44 245 LEU B N 1
ATOM 5292 C CA . LEU B 1 245 ? 15.781 -1.837 -12.047 1 93.44 245 LEU B CA 1
ATOM 5293 C C . LEU B 1 245 ? 16.859 -2.172 -13.07 1 93.44 245 LEU B C 1
ATOM 5295 O O . LEU B 1 245 ? 18.047 -2.111 -12.766 1 93.44 245 LEU B O 1
ATOM 5299 N N . LEU B 1 246 ? 16.453 -2.516 -14.297 1 95 246 LEU B N 1
ATOM 5300 C CA . LEU B 1 246 ? 17.422 -2.809 -15.359 1 95 246 LEU B CA 1
ATOM 5301 C C . LEU B 1 246 ? 18.266 -1.583 -15.672 1 95 246 LEU B C 1
ATOM 5303 O O . LEU B 1 246 ? 19.453 -1.711 -16 1 95 246 LEU B O 1
ATOM 5307 N N . HIS B 1 247 ? 17.578 -0.426 -15.633 1 91.69 247 HIS B N 1
ATOM 5308 C CA . HIS B 1 247 ? 18.312 0.816 -15.883 1 91.69 247 HIS B CA 1
ATOM 5309 C C . HIS B 1 247 ? 19.5 0.949 -14.945 1 91.69 247 HIS B C 1
ATOM 5311 O O . HIS B 1 247 ? 20.578 1.406 -15.359 1 91.69 247 HIS B O 1
ATOM 5317 N N . PHE B 1 248 ? 19.375 0.517 -13.797 1 88.19 248 PHE B N 1
ATOM 5318 C CA . PHE B 1 248 ? 20.422 0.676 -12.789 1 88.19 248 PHE B CA 1
ATOM 5319 C C . PHE B 1 248 ? 21.5 -0.374 -12.969 1 88.19 248 PHE B C 1
ATOM 5321 O O . PHE B 1 248 ? 22.594 -0.245 -12.406 1 88.19 248 PHE B O 1
ATOM 5328 N N . LEU B 1 249 ? 21.266 -1.395 -13.703 1 93.88 249 LEU B N 1
ATOM 5329 C CA . LEU B 1 249 ? 22.25 -2.428 -13.992 1 93.88 249 LEU B CA 1
ATOM 5330 C C . LEU B 1 249 ? 22.984 -2.137 -15.297 1 93.88 249 LEU B C 1
ATOM 5332 O O . LEU B 1 249 ? 23.703 -2.992 -15.82 1 93.88 249 LEU B O 1
ATOM 5336 N N . ASP B 1 250 ? 22.719 -0.958 -15.812 1 94.06 250 ASP B N 1
ATOM 5337 C CA . ASP B 1 250 ? 23.344 -0.519 -17.062 1 94.06 250 ASP B CA 1
ATOM 5338 C C . ASP B 1 250 ? 24.859 -0.668 -16.984 1 94.06 250 ASP B C 1
ATOM 5340 O O . ASP B 1 250 ? 25.484 -0.271 -15.992 1 94.06 250 ASP B O 1
ATOM 5344 N N . GLY B 1 251 ? 25.422 -1.271 -17.984 1 95.19 251 GLY B N 1
ATOM 5345 C CA . GLY B 1 251 ? 26.859 -1.465 -18.016 1 95.19 251 GLY B CA 1
ATOM 5346 C C . GLY B 1 251 ? 27.297 -2.836 -17.531 1 95.19 251 GLY B C 1
ATOM 5347 O O . GLY B 1 251 ? 28.422 -3.275 -17.812 1 95.19 251 GLY B O 1
ATOM 5348 N N . MET B 1 252 ? 26.5 -3.523 -16.797 1 95.44 252 MET B N 1
ATOM 5349 C CA . MET B 1 252 ? 26.797 -4.875 -16.328 1 95.44 252 MET B CA 1
ATOM 5350 C C . MET B 1 252 ? 26.422 -5.91 -17.391 1 95.44 252 MET B C 1
ATOM 5352 O O . MET B 1 252 ? 25.609 -5.637 -18.266 1 95.44 252 MET B O 1
ATOM 5356 N N . ASP B 1 253 ? 27.031 -7.023 -17.328 1 96.56 253 ASP B N 1
ATOM 5357 C CA . ASP B 1 253 ? 26.719 -8.117 -18.234 1 96.56 253 ASP B CA 1
ATOM 5358 C C . ASP B 1 253 ? 25.453 -8.859 -17.797 1 96.56 253 ASP B C 1
ATOM 5360 O O . ASP B 1 253 ? 25.516 -9.766 -16.969 1 96.56 253 ASP B O 1
ATOM 5364 N N . VAL B 1 254 ? 24.344 -8.516 -18.359 1 98.12 254 VAL B N 1
ATOM 5365 C CA . VAL B 1 254 ? 23.047 -9.062 -17.938 1 98.12 254 VAL B CA 1
ATOM 5366 C C . VAL B 1 254 ? 22.391 -9.781 -19.125 1 98.12 254 VAL B C 1
ATOM 5368 O O . VAL B 1 254 ? 22.297 -9.219 -20.219 1 98.12 254 VAL B O 1
ATOM 5371 N N . LYS B 1 255 ? 22.016 -10.977 -18.969 1 98.5 255 LYS B N 1
ATOM 5372 C CA . LYS B 1 255 ? 21.188 -11.703 -19.938 1 98.5 255 LYS B CA 1
ATOM 5373 C C . LYS B 1 255 ? 19.719 -11.68 -19.516 1 98.5 255 LYS B C 1
ATOM 5375 O O . LYS B 1 255 ? 19.344 -12.258 -18.484 1 98.5 255 LYS B O 1
ATOM 5380 N N . ILE B 1 256 ? 18.891 -11.023 -20.25 1 98.62 256 ILE B N 1
ATOM 5381 C CA . ILE B 1 256 ? 17.469 -10.953 -19.969 1 98.62 256 ILE B CA 1
ATOM 5382 C C . ILE B 1 256 ? 16.766 -12.156 -20.594 1 98.62 256 ILE B C 1
ATOM 5384 O O . ILE B 1 256 ? 16.75 -12.328 -21.812 1 98.62 256 ILE B O 1
ATOM 5388 N N . LEU B 1 257 ? 16.188 -13 -19.797 1 98.38 257 LEU B N 1
ATOM 5389 C CA . LEU B 1 257 ? 15.586 -14.258 -20.234 1 98.38 257 LEU B CA 1
ATOM 5390 C C . LEU B 1 257 ? 14.102 -14.07 -20.547 1 98.38 257 LEU B C 1
ATOM 5392 O O . LEU B 1 257 ? 13.273 -14.008 -19.641 1 98.38 257 LEU B O 1
ATOM 5396 N N . GLY B 1 258 ? 13.695 -14.023 -21.812 1 96.69 258 GLY B N 1
ATOM 5397 C CA . GLY B 1 258 ? 12.312 -13.828 -22.25 1 96.69 258 GLY B CA 1
ATOM 5398 C C . GLY B 1 258 ? 12.156 -12.68 -23.219 1 96.69 258 GLY B C 1
ATOM 5399 O O . GLY B 1 258 ? 13.141 -12.094 -23.672 1 96.69 258 GLY B O 1
ATOM 5400 N N . ASP B 1 259 ? 10.969 -12.359 -23.547 1 95.62 259 ASP B N 1
ATOM 5401 C CA . ASP B 1 259 ? 10.664 -11.305 -24.516 1 95.62 259 ASP B CA 1
ATOM 5402 C C . ASP B 1 259 ? 11.125 -9.945 -24 1 95.62 259 ASP B C 1
ATOM 5404 O O . ASP B 1 259 ? 11.016 -9.656 -22.797 1 95.62 259 ASP B O 1
ATOM 5408 N N . TYR B 1 260 ? 11.703 -9.227 -24.875 1 97.81 260 TYR B N 1
ATOM 5409 C CA . TYR B 1 260 ? 12.164 -7.879 -24.547 1 97.81 260 TYR B CA 1
ATOM 5410 C C . TYR B 1 260 ? 11.719 -6.879 -25.609 1 97.81 260 TYR B C 1
ATOM 5412 O O . TYR B 1 260 ? 11.945 -7.09 -26.812 1 97.81 260 TYR B O 1
ATOM 5420 N N . GLN B 1 261 ? 10.984 -5.902 -25.297 1 97.88 261 GLN B N 1
ATOM 5421 C CA . GLN B 1 261 ? 10.594 -4.824 -26.188 1 97.88 261 GLN B CA 1
ATOM 5422 C C . GLN B 1 261 ? 11.055 -3.469 -25.656 1 97.88 261 GLN B C 1
ATOM 5424 O O . GLN B 1 261 ? 10.484 -2.949 -24.688 1 97.88 261 GLN B O 1
ATOM 5429 N N . GLY B 1 262 ? 11.922 -2.816 -26.203 1 96.88 262 GLY B N 1
ATOM 5430 C CA . GLY B 1 262 ? 12.516 -1.553 -25.812 1 96.88 262 GLY B CA 1
ATOM 5431 C C . GLY B 1 262 ? 13.984 -1.445 -26.188 1 96.88 262 GLY B C 1
ATOM 5432 O O . GLY B 1 262 ? 14.523 -2.309 -26.875 1 96.88 262 GLY B O 1
ATOM 5433 N N . ASN B 1 263 ? 14.633 -0.357 -25.812 1 96.5 263 ASN B N 1
ATOM 5434 C CA . ASN B 1 263 ? 16.062 -0.189 -26.047 1 96.5 263 ASN B CA 1
ATOM 5435 C C . ASN B 1 263 ? 16.891 -0.928 -25 1 96.5 263 ASN B C 1
ATOM 5437 O O . ASN B 1 263 ? 16.656 -0.781 -23.797 1 96.5 263 ASN B O 1
ATOM 5441 N N . LEU B 1 264 ? 17.781 -1.717 -25.438 1 97.12 264 LEU B N 1
ATOM 5442 C CA . LEU B 1 264 ? 18.656 -2.436 -24.516 1 97.12 264 LEU B CA 1
ATOM 5443 C C . LEU B 1 264 ? 19.656 -1.486 -23.875 1 97.12 264 LEU B C 1
ATOM 5445 O O . LEU B 1 264 ? 20.156 -0.561 -24.516 1 97.12 264 LEU B O 1
ATOM 5449 N N . PHE B 1 265 ? 19.922 -1.72 -22.641 1 96.69 265 PHE B N 1
ATOM 5450 C CA . PHE B 1 265 ? 20.953 -0.976 -21.938 1 96.69 265 PHE B CA 1
ATOM 5451 C C . PHE B 1 265 ? 22.344 -1.52 -22.281 1 96.69 265 PHE B C 1
ATOM 5453 O O . PHE B 1 265 ? 22.453 -2.574 -22.906 1 96.69 265 PHE B O 1
ATOM 5460 N N . GLU B 1 266 ? 23.391 -0.795 -21.891 1 97.25 266 GLU B N 1
ATOM 5461 C CA . GLU B 1 266 ? 24.766 -1.178 -22.234 1 97.25 266 GLU B CA 1
ATOM 5462 C C . GLU B 1 266 ? 25.125 -2.535 -21.641 1 97.25 266 GLU B C 1
ATOM 5464 O O . GLU B 1 266 ? 24.922 -2.768 -20.438 1 97.25 266 GLU B O 1
ATOM 5469 N N . ASN B 1 267 ? 25.578 -3.529 -22.453 1 97.44 267 ASN B N 1
ATOM 5470 C CA . ASN B 1 267 ? 26.062 -4.855 -22.078 1 97.44 267 ASN B CA 1
ATOM 5471 C C . ASN B 1 267 ? 24.906 -5.773 -21.672 1 97.44 267 ASN B C 1
ATOM 5473 O O . ASN B 1 267 ? 25.125 -6.746 -20.938 1 97.44 267 ASN B O 1
ATOM 5477 N N . HIS B 1 268 ? 23.703 -5.414 -21.969 1 98 268 HIS B N 1
ATOM 5478 C CA . HIS B 1 268 ? 22.547 -6.289 -21.781 1 98 268 HIS B CA 1
ATOM 5479 C C . HIS B 1 268 ? 22.25 -7.082 -23.047 1 98 268 HIS B C 1
ATOM 5481 O O . HIS B 1 268 ? 22.469 -6.59 -24.156 1 98 268 HIS B O 1
ATOM 5487 N N . GLU B 1 269 ? 21.844 -8.25 -22.953 1 98.06 269 GLU B N 1
ATOM 5488 C CA . GLU B 1 269 ? 21.438 -9.102 -24.062 1 98.06 269 GLU B CA 1
ATOM 5489 C C . GLU B 1 269 ? 20.078 -9.75 -23.797 1 98.06 269 GLU B C 1
ATOM 5491 O O . GLU B 1 269 ? 19.859 -10.344 -22.734 1 98.06 269 GLU B O 1
ATOM 5496 N N . ALA B 1 270 ? 19.219 -9.633 -24.703 1 97.94 270 ALA B N 1
ATOM 5497 C CA . ALA B 1 270 ? 17.922 -10.312 -24.609 1 97.94 270 ALA B CA 1
ATOM 5498 C C . ALA B 1 270 ? 18 -11.703 -25.219 1 97.94 270 ALA B C 1
ATOM 5500 O O . ALA B 1 270 ? 18.391 -11.859 -26.375 1 97.94 270 ALA B O 1
ATOM 5501 N N . ILE B 1 271 ? 17.609 -12.656 -24.484 1 97.56 271 ILE B N 1
ATOM 5502 C CA . ILE B 1 271 ? 17.641 -14.047 -24.938 1 97.56 271 ILE B CA 1
ATOM 5503 C C . ILE B 1 271 ? 16.219 -14.547 -25.156 1 97.56 271 ILE B C 1
ATOM 5505 O O . ILE B 1 271 ? 15.398 -14.562 -24.234 1 97.56 271 ILE B O 1
ATOM 5509 N N . LYS B 1 272 ? 15.953 -14.922 -26.328 1 93.94 272 LYS B N 1
ATOM 5510 C CA . LYS B 1 272 ? 14.664 -15.547 -26.609 1 93.94 272 LYS B CA 1
ATOM 5511 C C . LYS B 1 272 ? 14.609 -16.969 -26.062 1 93.94 272 LYS B C 1
ATOM 5513 O O . LYS B 1 272 ? 15.445 -17.812 -26.391 1 93.94 272 LYS B O 1
ATOM 5518 N N . VAL B 1 273 ? 13.773 -17.188 -25.109 1 92.31 273 VAL B N 1
ATOM 5519 C CA . VAL B 1 273 ? 13.586 -18.5 -24.516 1 92.31 273 VAL B CA 1
ATOM 5520 C C . VAL B 1 273 ? 12.414 -19.219 -25.188 1 92.31 273 VAL B C 1
ATOM 5522 O O . VAL B 1 273 ? 11.281 -18.734 -25.141 1 92.31 273 VAL B O 1
ATOM 5525 N N . SER B 1 274 ? 12.633 -20.359 -25.781 1 88.94 274 SER B N 1
ATOM 5526 C CA . SER B 1 274 ? 11.641 -21.031 -26.625 1 88.94 274 SER B CA 1
ATOM 5527 C C . SER B 1 274 ? 10.891 -22.109 -25.844 1 88.94 274 SER B C 1
ATOM 5529 O O . SER B 1 274 ? 9.867 -22.609 -26.312 1 88.94 274 SER B O 1
ATOM 5531 N N . SER B 1 275 ? 11.422 -22.531 -24.734 1 92.5 275 SER B N 1
ATOM 5532 C CA . SER B 1 275 ? 10.773 -23.578 -23.953 1 92.5 275 SER B CA 1
ATOM 5533 C C . SER B 1 275 ? 11.078 -23.438 -22.469 1 92.5 275 SER B C 1
ATOM 5535 O O . SER B 1 275 ? 12.023 -22.734 -22.094 1 92.5 275 SER B O 1
ATOM 5537 N N . TYR B 1 276 ? 10.297 -24.078 -21.719 1 94.81 276 TYR B N 1
ATOM 5538 C CA . TYR B 1 276 ? 10.492 -24.125 -20.266 1 94.81 276 TYR B CA 1
ATOM 5539 C C . TYR B 1 276 ? 11.82 -24.781 -19.922 1 94.81 276 TYR B C 1
ATOM 5541 O O . TYR B 1 276 ? 12.547 -24.297 -19.047 1 94.81 276 TYR B O 1
ATOM 5549 N N . GLU B 1 277 ? 12.172 -25.797 -20.578 1 93.19 277 GLU B N 1
ATOM 5550 C CA . GLU B 1 277 ? 13.43 -26.5 -20.359 1 93.19 277 GLU B CA 1
ATOM 5551 C C . GLU B 1 277 ? 14.625 -25.578 -20.625 1 93.19 277 GLU B C 1
ATOM 5553 O O . GLU B 1 277 ? 15.609 -25.609 -19.891 1 93.19 277 GLU B O 1
ATOM 5558 N N . GLN B 1 278 ? 14.516 -24.859 -21.688 1 94.25 278 GLN B N 1
ATOM 5559 C CA . GLN B 1 278 ? 15.586 -23.922 -22 1 94.25 278 GLN B CA 1
ATOM 5560 C C . GLN B 1 278 ? 15.742 -22.859 -20.922 1 94.25 278 GLN B C 1
ATOM 5562 O O . GLN B 1 278 ? 16.859 -22.484 -20.562 1 94.25 278 GLN B O 1
ATOM 5567 N N . LEU B 1 279 ? 14.625 -22.375 -20.453 1 96.31 279 LEU B N 1
ATOM 5568 C CA . LEU B 1 279 ? 14.648 -21.391 -19.375 1 96.31 279 LEU B CA 1
ATOM 5569 C C . LEU B 1 279 ? 15.375 -21.938 -18.156 1 96.31 279 LEU B C 1
ATOM 5571 O O . LEU B 1 279 ? 16.234 -21.281 -17.578 1 96.31 279 LEU B O 1
ATOM 5575 N N . LEU B 1 280 ? 15.078 -23.156 -17.75 1 96.81 280 LEU B N 1
ATOM 5576 C CA . LEU B 1 280 ? 15.703 -23.812 -16.609 1 96.81 280 LEU B CA 1
ATOM 5577 C C . LEU B 1 280 ? 17.203 -23.984 -16.828 1 96.81 280 LEU B C 1
ATOM 5579 O O . LEU B 1 280 ? 17.984 -23.859 -15.891 1 96.81 280 LEU B O 1
ATOM 5583 N N . LYS B 1 281 ? 17.547 -24.25 -18.031 1 95.5 281 LYS B N 1
ATOM 5584 C CA . LYS B 1 281 ? 18.969 -24.391 -18.344 1 95.5 281 LYS B CA 1
ATOM 5585 C C . LYS B 1 281 ? 19.703 -23.078 -18.141 1 95.5 281 LYS B C 1
ATOM 5587 O O . LYS B 1 281 ? 20.844 -23.062 -17.672 1 95.5 281 LYS B O 1
ATOM 5592 N N . TYR B 1 282 ? 19.062 -22.016 -18.562 1 96.62 282 TYR B N 1
ATOM 5593 C CA . TYR B 1 282 ? 19.688 -20.703 -18.359 1 96.62 282 TYR B CA 1
ATOM 5594 C C . TYR B 1 282 ? 19.828 -20.406 -16.875 1 96.62 282 TYR B C 1
ATOM 5596 O O . TYR B 1 282 ? 20.812 -19.797 -16.453 1 96.62 282 TYR B O 1
ATOM 5604 N N . TYR B 1 283 ? 18.828 -20.781 -16.094 1 97.5 283 TYR B N 1
ATOM 5605 C CA . TYR B 1 283 ? 18.984 -20.641 -14.648 1 97.5 283 TYR B CA 1
ATOM 5606 C C . TYR B 1 283 ? 20.219 -21.391 -14.164 1 97.5 283 TYR B C 1
ATOM 5608 O O . TYR B 1 283 ? 21.031 -20.828 -13.422 1 97.5 283 TYR B O 1
ATOM 5616 N N . SER B 1 284 ? 20.422 -22.625 -14.633 1 96.94 284 SER B N 1
ATOM 5617 C CA . SER B 1 284 ? 21.5 -23.484 -14.172 1 96.94 284 SER B CA 1
ATOM 5618 C C . SER B 1 284 ? 22.859 -22.906 -14.562 1 96.94 284 SER B C 1
ATOM 5620 O O . SER B 1 284 ? 23.875 -23.172 -13.891 1 96.94 284 SER B O 1
ATOM 5622 N N . ARG B 1 285 ? 22.859 -22.109 -15.594 1 96.62 285 ARG B N 1
ATOM 5623 C CA . ARG B 1 285 ? 24.109 -21.547 -16.109 1 96.62 285 ARG B CA 1
ATOM 5624 C C . ARG B 1 285 ? 24.406 -20.203 -15.477 1 96.62 285 ARG B C 1
ATOM 5626 O O . ARG B 1 285 ? 25.453 -19.609 -15.719 1 96.62 285 ARG B O 1
ATOM 5633 N N . SER B 1 286 ? 23.531 -19.672 -14.664 1 97.19 286 SER B N 1
ATOM 5634 C CA . SER B 1 286 ? 23.641 -18.328 -14.117 1 97.19 286 SER B CA 1
ATOM 5635 C C . SER B 1 286 ? 24.109 -18.359 -12.664 1 97.19 286 SER B C 1
ATOM 5637 O O . SER B 1 286 ? 23.656 -19.188 -11.875 1 97.19 286 SER B O 1
ATOM 5639 N N . ASN B 1 287 ? 25.016 -17.469 -12.328 1 97.38 287 ASN B N 1
ATOM 5640 C CA . ASN B 1 287 ? 25.406 -17.312 -10.93 1 97.38 287 ASN B CA 1
ATOM 5641 C C . ASN B 1 287 ? 24.312 -16.625 -10.109 1 97.38 287 ASN B C 1
ATOM 5643 O O . ASN B 1 287 ? 23.922 -17.125 -9.055 1 97.38 287 ASN B O 1
ATOM 5647 N N . ILE B 1 288 ? 23.859 -15.531 -10.609 1 98.44 288 ILE B N 1
ATOM 5648 C CA . ILE B 1 288 ? 22.781 -14.773 -9.977 1 98.44 288 ILE B CA 1
ATOM 5649 C C . ILE B 1 288 ? 21.625 -14.594 -10.953 1 98.44 288 ILE B C 1
ATOM 5651 O O . ILE B 1 288 ? 21.844 -14.266 -12.125 1 98.44 288 ILE B O 1
ATOM 5655 N N . THR B 1 289 ? 20.484 -14.906 -10.594 1 98.62 289 THR B N 1
ATOM 5656 C CA . THR B 1 289 ? 19.281 -14.625 -11.383 1 98.62 289 THR B CA 1
ATOM 5657 C C . THR B 1 289 ? 18.391 -13.617 -10.664 1 98.62 289 THR B C 1
ATOM 5659 O O . THR B 1 289 ? 17.828 -13.914 -9.602 1 98.62 289 THR B O 1
ATOM 5662 N N . VAL B 1 290 ? 18.266 -12.43 -11.234 1 98.31 290 VAL B N 1
ATOM 5663 C CA . VAL B 1 290 ? 17.406 -11.375 -10.695 1 98.31 290 VAL B CA 1
ATOM 5664 C C . VAL B 1 290 ? 15.961 -11.617 -11.109 1 98.31 290 VAL B C 1
ATOM 5666 O O . VAL B 1 290 ? 15.664 -11.812 -12.289 1 98.31 290 VAL B O 1
ATOM 5669 N N . TYR B 1 291 ? 15.109 -11.68 -10.164 1 97.62 291 TYR B N 1
ATOM 5670 C CA . TYR B 1 291 ? 13.688 -11.859 -10.414 1 97.62 291 TYR B CA 1
ATOM 5671 C C . TYR B 1 291 ? 12.859 -10.789 -9.711 1 97.62 291 TYR B C 1
ATOM 5673 O O . TYR B 1 291 ? 12.859 -10.711 -8.484 1 97.62 291 TYR B O 1
ATOM 5681 N N . VAL B 1 292 ? 12.211 -9.984 -10.484 1 95.88 292 VAL B N 1
ATOM 5682 C CA . VAL B 1 292 ? 11.273 -8.984 -9.992 1 95.88 292 VAL B CA 1
ATOM 5683 C C . VAL B 1 292 ? 9.844 -9.516 -10.109 1 95.88 292 VAL B C 1
ATOM 5685 O O . VAL B 1 292 ? 9.328 -9.68 -11.219 1 95.88 292 VAL B O 1
ATOM 5688 N N . SER B 1 293 ? 9.273 -9.727 -8.992 1 93.88 293 SER B N 1
ATOM 5689 C CA . SER B 1 293 ? 7.941 -10.32 -8.969 1 93.88 293 SER B CA 1
ATOM 5690 C C . SER B 1 293 ? 6.938 -9.445 -9.711 1 93.88 293 SER B C 1
ATOM 5692 O O . SER B 1 293 ? 6.973 -8.219 -9.609 1 93.88 293 SER B O 1
ATOM 5694 N N . PRO B 1 294 ? 6.074 -10.125 -10.5 1 95.62 294 PRO B N 1
ATOM 5695 C CA . PRO B 1 294 ? 4.996 -9.336 -11.109 1 95.62 294 PRO B CA 1
ATOM 5696 C C . PRO B 1 294 ? 4.016 -8.781 -10.078 1 95.62 294 PRO B C 1
ATOM 5698 O O . PRO B 1 294 ? 3.857 -9.359 -9 1 95.62 294 PRO B O 1
ATOM 5701 N N . GLN B 1 295 ? 3.373 -7.695 -10.438 1 95.94 295 GLN B N 1
ATOM 5702 C CA . GLN B 1 295 ? 2.422 -7.055 -9.531 1 95.94 295 GLN B CA 1
ATOM 5703 C C . GLN B 1 295 ? 1.188 -7.926 -9.32 1 95.94 295 GLN B C 1
ATOM 5705 O O . GLN B 1 295 ? 0.389 -7.676 -8.414 1 95.94 295 GLN B O 1
ATOM 5710 N N . THR B 1 296 ? 1.027 -8.977 -10.125 1 96.31 296 THR B N 1
ATOM 5711 C CA . THR B 1 296 ? -0.057 -9.938 -9.953 1 96.31 296 THR B CA 1
ATOM 5712 C C . THR B 1 296 ? 0.212 -10.844 -8.758 1 96.31 296 THR B C 1
ATOM 5714 O O . THR B 1 296 ? -0.673 -11.578 -8.32 1 96.31 296 THR B O 1
ATOM 5717 N N . TYR B 1 297 ? 1.382 -10.844 -8.258 1 94.44 297 TYR B N 1
ATOM 5718 C CA . TYR B 1 297 ? 1.787 -11.609 -7.078 1 94.44 297 TYR B CA 1
ATOM 5719 C C . TYR B 1 297 ? 2.418 -10.703 -6.031 1 94.44 297 TYR B C 1
ATOM 5721 O O . TYR B 1 297 ? 3.609 -10.82 -5.734 1 94.44 297 TYR B O 1
ATOM 5729 N N . PRO B 1 298 ? 1.661 -9.945 -5.316 1 92.44 298 PRO B N 1
ATOM 5730 C CA . PRO B 1 298 ? 2.207 -8.812 -4.57 1 92.44 298 PRO B CA 1
ATOM 5731 C C . PRO B 1 298 ? 2.732 -9.211 -3.193 1 92.44 298 PRO B C 1
ATOM 5733 O O . PRO B 1 298 ? 3.551 -8.492 -2.611 1 92.44 298 PRO B O 1
ATOM 5736 N N . THR B 1 299 ? 2.393 -10.266 -2.523 1 90.25 299 THR B N 1
ATOM 5737 C CA . THR B 1 299 ? 2.725 -10.445 -1.114 1 90.25 299 THR B CA 1
ATOM 5738 C C . THR B 1 299 ? 3.527 -11.727 -0.908 1 90.25 299 THR B C 1
ATOM 5740 O O . THR B 1 299 ? 4.363 -11.805 -0.004 1 90.25 299 THR B O 1
ATOM 5743 N N . GLY B 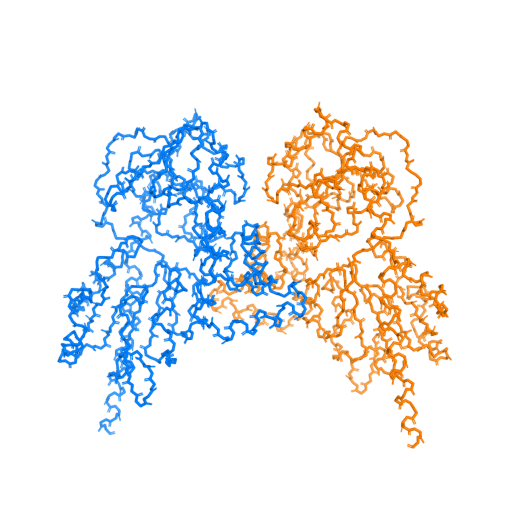1 300 ? 3.359 -12.695 -1.679 1 89.25 300 GLY B N 1
ATOM 5744 C CA . GLY B 1 300 ? 3.898 -14.008 -1.385 1 89.25 300 GLY B CA 1
ATOM 5745 C C . GLY B 1 300 ? 5.113 -14.359 -2.225 1 89.25 300 GLY B C 1
ATOM 5746 O O . GLY B 1 300 ? 5.848 -13.469 -2.66 1 89.25 300 GLY B O 1
ATOM 5747 N N . LEU B 1 301 ? 5.465 -15.602 -2.186 1 94 301 LEU B N 1
ATOM 5748 C CA . LEU B 1 301 ? 6.562 -16.188 -2.939 1 94 301 LEU B CA 1
ATOM 5749 C C . LEU B 1 301 ? 6.035 -17.094 -4.055 1 94 301 LEU B C 1
ATOM 5751 O O . LEU B 1 301 ? 5.367 -18.094 -3.793 1 94 301 LEU B O 1
ATOM 5755 N N . SER B 1 302 ? 6.273 -16.688 -5.258 1 94.88 302 SER B N 1
ATOM 5756 C CA . SER B 1 302 ? 5.867 -17.516 -6.387 1 94.88 302 SER B CA 1
ATOM 5757 C C . SER B 1 302 ? 6.809 -18.703 -6.566 1 94.88 302 SER B C 1
ATOM 5759 O O . SER B 1 302 ? 7.805 -18.828 -5.852 1 94.88 302 SER B O 1
ATOM 5761 N N . VAL B 1 303 ? 6.57 -19.531 -7.504 1 97.25 303 VAL B N 1
ATOM 5762 C CA . VAL B 1 303 ? 7.359 -20.75 -7.695 1 97.25 303 VAL B CA 1
ATOM 5763 C C . VAL B 1 303 ? 8.656 -20.406 -8.43 1 97.25 303 VAL B C 1
ATOM 5765 O O . VAL B 1 303 ? 9.602 -21.203 -8.43 1 97.25 303 VAL B O 1
ATOM 5768 N N . ILE B 1 304 ? 8.773 -19.234 -9.008 1 97.5 304 ILE B N 1
ATOM 5769 C CA . ILE B 1 304 ? 9.891 -18.906 -9.891 1 97.5 304 ILE B CA 1
ATOM 5770 C C . ILE B 1 304 ? 11.188 -18.875 -9.086 1 97.5 304 ILE B C 1
ATOM 5772 O O . ILE B 1 304 ? 12.172 -19.5 -9.461 1 97.5 304 ILE B O 1
ATOM 5776 N N . PRO B 1 305 ? 11.203 -18.172 -7.953 1 98.12 305 PRO B N 1
ATOM 5777 C CA . PRO B 1 305 ? 12.43 -18.219 -7.152 1 98.12 305 PRO B CA 1
ATOM 5778 C C . PRO B 1 305 ? 12.805 -19.625 -6.73 1 98.12 305 PRO B C 1
ATOM 5780 O O . PRO B 1 305 ? 13.992 -19.938 -6.598 1 98.12 305 PRO B O 1
ATOM 5783 N N . LEU B 1 306 ? 11.828 -20.469 -6.535 1 98.31 306 LEU B N 1
ATOM 5784 C CA . LEU B 1 306 ? 12.078 -21.859 -6.172 1 98.31 306 LEU B CA 1
ATOM 5785 C C . LEU B 1 306 ? 12.742 -22.609 -7.32 1 98.31 306 LEU B C 1
ATOM 5787 O O . LEU B 1 306 ? 13.656 -23.406 -7.102 1 98.31 306 LEU B O 1
ATOM 5791 N N . GLU B 1 307 ? 12.258 -22.328 -8.547 1 97.94 307 GLU B N 1
ATOM 5792 C CA . GLU B 1 307 ? 12.883 -22.906 -9.734 1 97.94 307 GLU B CA 1
ATOM 5793 C C . GLU B 1 307 ? 14.344 -22.5 -9.852 1 97.94 307 GLU B C 1
ATOM 5795 O O . GLU B 1 307 ? 15.211 -23.328 -10.109 1 97.94 307 GLU B O 1
ATOM 5800 N N . ILE B 1 308 ? 14.586 -21.203 -9.648 1 97.94 308 ILE B N 1
ATOM 5801 C CA . ILE B 1 308 ? 15.922 -20.641 -9.766 1 97.94 308 ILE B CA 1
ATOM 5802 C C . ILE B 1 308 ? 16.859 -21.312 -8.758 1 97.94 308 ILE B C 1
ATOM 5804 O O . ILE B 1 308 ? 17.953 -21.75 -9.117 1 97.94 308 ILE B O 1
ATOM 5808 N N . LEU B 1 309 ? 16.406 -21.469 -7.535 1 97.94 309 LEU B N 1
ATOM 5809 C CA . LEU B 1 309 ? 17.188 -22.094 -6.477 1 97.94 309 LEU B CA 1
ATOM 5810 C C . LEU B 1 309 ? 17.484 -23.562 -6.82 1 97.94 309 LEU B C 1
ATOM 5812 O O . LEU B 1 309 ? 18.625 -24 -6.719 1 97.94 309 LEU B O 1
ATOM 5816 N N . TYR B 1 310 ? 16.5 -24.234 -7.211 1 97.12 310 TYR B N 1
ATOM 5817 C CA . TYR B 1 310 ? 16.656 -25.672 -7.48 1 97.12 310 TYR B CA 1
ATOM 5818 C C . TYR B 1 310 ? 17.625 -25.906 -8.625 1 97.12 310 TYR B C 1
ATOM 5820 O O . TYR B 1 310 ? 18.359 -26.891 -8.625 1 97.12 310 TYR B O 1
ATOM 5828 N N . MET B 1 311 ? 17.609 -25.016 -9.57 1 96.88 311 MET B N 1
ATOM 5829 C CA . MET B 1 311 ? 18.484 -25.141 -10.727 1 96.88 311 MET B CA 1
ATOM 5830 C C . MET B 1 311 ? 19.906 -24.672 -10.398 1 96.88 311 MET B C 1
ATOM 5832 O O . MET B 1 311 ? 20.797 -24.75 -11.25 1 96.88 311 MET B O 1
ATOM 5836 N N . GLY B 1 312 ? 20.125 -24.109 -9.203 1 96.31 312 GLY B N 1
ATOM 5837 C CA . GLY B 1 312 ? 21.469 -23.859 -8.727 1 96.31 312 GLY B CA 1
ATOM 5838 C C . GLY B 1 312 ? 21.891 -22.406 -8.891 1 96.31 312 GLY B C 1
ATOM 5839 O O . GLY B 1 312 ? 23.078 -22.078 -8.766 1 96.31 312 GLY B O 1
ATOM 5840 N N . SER B 1 313 ? 21.062 -21.516 -9.219 1 97.62 313 SER B N 1
ATOM 5841 C CA . SER B 1 313 ? 21.344 -20.094 -9.305 1 97.62 313 SER B CA 1
ATOM 5842 C C . SER B 1 313 ? 20.875 -19.359 -8.047 1 97.62 313 SER B C 1
ATOM 5844 O O . SER B 1 313 ? 19.953 -19.797 -7.371 1 97.62 313 SER B O 1
ATOM 5846 N N . LEU B 1 314 ? 21.547 -18.281 -7.691 1 98.44 314 LEU B N 1
ATOM 5847 C CA . LEU B 1 314 ? 21.125 -17.453 -6.57 1 98.44 314 LEU B CA 1
ATOM 5848 C C . LEU B 1 314 ? 20.016 -16.5 -6.988 1 98.44 314 LEU B C 1
ATOM 5850 O O . LEU B 1 314 ? 20.25 -15.555 -7.75 1 98.44 314 LEU B O 1
ATOM 5854 N N . PRO B 1 315 ? 18.812 -16.734 -6.547 1 98.56 315 PRO B N 1
ATOM 5855 C CA . PRO B 1 315 ? 17.797 -15.727 -6.812 1 98.56 315 PRO B CA 1
ATOM 5856 C C . PRO B 1 315 ? 18.016 -14.438 -6.031 1 98.56 315 PRO B C 1
ATOM 5858 O O . PRO B 1 315 ? 18.25 -14.477 -4.816 1 98.56 315 PRO B O 1
ATOM 5861 N N . LEU B 1 316 ? 18.094 -13.406 -6.637 1 98.12 316 LEU B N 1
ATOM 5862 C CA . LEU B 1 316 ? 18.031 -12.07 -6.055 1 98.12 316 LEU B CA 1
ATOM 5863 C C . LEU B 1 316 ? 16.703 -11.398 -6.348 1 98.12 316 LEU B C 1
ATOM 5865 O O . LEU B 1 316 ? 16.469 -10.922 -7.465 1 98.12 316 LEU B O 1
ATOM 5869 N N . ILE B 1 317 ? 15.789 -11.383 -5.332 1 97.38 317 ILE B N 1
ATOM 5870 C CA . ILE B 1 317 ? 14.406 -10.992 -5.578 1 97.38 317 ILE B CA 1
ATOM 5871 C C . ILE B 1 317 ? 14.047 -9.797 -4.699 1 97.38 317 ILE B C 1
ATOM 5873 O O . ILE B 1 317 ? 14.719 -9.531 -3.695 1 97.38 317 ILE B O 1
ATOM 5877 N N . ASP B 1 318 ? 13.039 -9.023 -5.078 1 94.75 318 ASP B N 1
ATOM 5878 C CA . ASP B 1 318 ? 12.547 -7.926 -4.246 1 94.75 318 ASP B CA 1
ATOM 5879 C C . ASP B 1 318 ? 11.945 -8.453 -2.947 1 94.75 318 ASP B C 1
ATOM 5881 O O . ASP B 1 318 ? 11.141 -9.383 -2.961 1 94.75 318 ASP B O 1
ATOM 5885 N N . PHE B 1 319 ? 12.297 -7.859 -1.904 1 95.38 319 PHE B N 1
ATOM 5886 C CA . PHE B 1 319 ? 11.828 -8.281 -0.59 1 95.38 319 PHE B CA 1
ATOM 5887 C C . PHE B 1 319 ? 10.344 -7.988 -0.428 1 95.38 319 PHE B C 1
ATOM 5889 O O . PHE B 1 319 ? 9.859 -6.938 -0.855 1 95.38 319 PHE B O 1
ATOM 5896 N N . LYS B 1 320 ? 9.648 -8.922 0.114 1 94 320 LYS B N 1
ATOM 5897 C CA . LYS B 1 320 ? 8.266 -8.805 0.581 1 94 320 LYS B CA 1
ATOM 5898 C C . LYS B 1 320 ? 8.125 -9.328 2.004 1 94 320 LYS B C 1
ATOM 5900 O O . LYS B 1 320 ? 8.898 -10.188 2.438 1 94 320 LYS B O 1
ATOM 5905 N N . GLY B 1 321 ? 7.164 -8.836 2.691 1 92.25 321 GLY B N 1
ATOM 5906 C CA . GLY B 1 321 ? 6.996 -9.133 4.105 1 92.25 321 GLY B CA 1
ATOM 5907 C C . GLY B 1 321 ? 6.809 -10.609 4.383 1 92.25 321 GLY B C 1
ATOM 5908 O O . GLY B 1 321 ? 7.199 -11.109 5.441 1 92.25 321 GLY B O 1
ATOM 5909 N N . ALA B 1 322 ? 6.293 -11.344 3.463 1 93.06 322 ALA B N 1
ATOM 5910 C CA . ALA B 1 322 ? 5.941 -12.742 3.688 1 93.06 322 ALA B CA 1
ATOM 5911 C C . ALA B 1 322 ? 7.121 -13.656 3.393 1 93.06 322 ALA B C 1
ATOM 5913 O O . ALA B 1 322 ? 7.121 -14.828 3.785 1 93.06 322 ALA B O 1
ATOM 5914 N N . ILE B 1 323 ? 8.164 -13.242 2.771 1 94.69 323 ILE B N 1
ATOM 5915 C CA . ILE B 1 323 ? 9.234 -14.07 2.24 1 94.69 323 ILE B CA 1
ATOM 5916 C C . ILE B 1 323 ? 9.93 -14.805 3.383 1 94.69 323 ILE B C 1
ATOM 5918 O O . ILE B 1 323 ? 10.164 -16.016 3.305 1 94.69 323 ILE B O 1
ATOM 5922 N N . PRO B 1 324 ? 10.164 -14.133 4.543 1 94.5 324 PRO B N 1
ATOM 5923 C CA . PRO B 1 324 ? 10.859 -14.828 5.625 1 94.5 324 PRO B CA 1
ATOM 5924 C C . PRO B 1 324 ? 10.07 -16.031 6.152 1 94.5 324 PRO B C 1
ATOM 5926 O O . PRO B 1 324 ? 10.656 -16.953 6.715 1 94.5 324 PRO B O 1
ATOM 5929 N N . GLY B 1 325 ? 8.789 -15.984 5.953 1 93.75 325 GLY B N 1
ATOM 5930 C CA . GLY B 1 325 ? 7.973 -17.109 6.363 1 93.75 325 GLY B CA 1
ATOM 5931 C C . GLY B 1 325 ? 8.172 -18.344 5.492 1 93.75 325 GLY B C 1
ATOM 5932 O O . GLY B 1 325 ? 7.828 -19.453 5.891 1 93.75 325 GLY B O 1
ATOM 5933 N N . PHE B 1 326 ? 8.789 -18.109 4.273 1 95.81 326 PHE B N 1
ATOM 5934 C CA . PHE B 1 326 ? 9.016 -19.203 3.324 1 95.81 326 PHE B CA 1
ATOM 5935 C C . PHE B 1 326 ? 10.484 -19.594 3.287 1 95.81 326 PHE B C 1
ATOM 5937 O O . PHE B 1 326 ? 10.82 -20.766 3.439 1 95.81 326 PHE B O 1
ATOM 5944 N N . LEU B 1 327 ? 11.297 -18.609 2.996 1 97.81 327 LEU B N 1
ATOM 5945 C CA . LEU B 1 327 ? 12.75 -18.766 2.904 1 97.81 327 LEU B CA 1
ATOM 5946 C C . LEU B 1 327 ? 13.453 -17.656 3.684 1 97.81 327 LEU B C 1
ATOM 5948 O O . LEU B 1 327 ? 13.047 -16.484 3.625 1 97.81 327 LEU B O 1
ATOM 5952 N N . LYS B 1 328 ? 14.492 -17.969 4.441 1 97.38 328 LYS B N 1
ATOM 5953 C CA . LYS B 1 328 ? 15.219 -16.984 5.242 1 97.38 328 LYS B CA 1
ATOM 5954 C C . LYS B 1 328 ? 16.156 -16.141 4.367 1 97.38 328 LYS B C 1
ATOM 5956 O O . LYS B 1 328 ? 17.156 -16.656 3.861 1 97.38 328 LYS B O 1
ATOM 5961 N N . PRO B 1 329 ? 15.914 -14.875 4.238 1 97.44 329 PRO B N 1
ATOM 5962 C CA . PRO B 1 329 ? 16.797 -14.008 3.455 1 97.44 329 PRO B CA 1
ATOM 5963 C C . PRO B 1 329 ? 18.234 -14 3.984 1 97.44 329 PRO B C 1
ATOM 5965 O O . PRO B 1 329 ? 18.453 -13.938 5.195 1 97.44 329 PRO B O 1
ATOM 5968 N N . GLY B 1 330 ? 19.141 -14.117 3.098 1 97.06 330 GLY B N 1
ATOM 5969 C CA . GLY B 1 330 ? 20.547 -14.133 3.479 1 97.06 330 GLY B CA 1
ATOM 5970 C C . GLY B 1 330 ? 21.062 -15.531 3.789 1 97.06 330 GLY B C 1
ATOM 5971 O O . GLY B 1 330 ? 22.281 -15.75 3.848 1 97.06 330 GLY B O 1
ATOM 5972 N N . GLU B 1 331 ? 20.156 -16.453 3.945 1 98 331 GLU B N 1
ATOM 5973 C CA . GLU B 1 331 ? 20.562 -17.828 4.289 1 98 331 GLU B CA 1
ATOM 5974 C C . GLU B 1 331 ? 20.062 -18.812 3.242 1 98 331 GLU B C 1
ATOM 5976 O O . GLU B 1 331 ? 20.812 -19.703 2.82 1 98 331 GLU B O 1
ATOM 5981 N N . GLU B 1 332 ? 18.812 -18.641 2.814 1 98.62 332 GLU B N 1
ATOM 5982 C CA . GLU B 1 332 ? 18.203 -19.594 1.89 1 98.62 332 GLU B CA 1
ATOM 5983 C C . GLU B 1 332 ? 17.844 -18.938 0.566 1 98.62 332 GLU B C 1
ATOM 5985 O O . GLU B 1 332 ? 17.562 -19.609 -0.425 1 98.62 332 GLU B O 1
ATOM 5990 N N . ILE B 1 333 ? 17.844 -17.641 0.559 1 98.44 333 ILE B N 1
ATOM 5991 C CA . ILE B 1 333 ? 17.547 -16.797 -0.599 1 98.44 333 ILE B CA 1
ATOM 5992 C C . ILE B 1 333 ? 18.141 -15.406 -0.392 1 98.44 333 ILE B C 1
ATOM 5994 O O . ILE B 1 333 ? 18.5 -15.039 0.727 1 98.44 333 ILE B O 1
ATOM 5998 N N . GLU B 1 334 ? 18.391 -14.68 -1.376 1 98.19 334 GLU B N 1
ATOM 5999 C CA . GLU B 1 334 ? 18.812 -13.297 -1.222 1 98.19 334 GLU B CA 1
ATOM 6000 C C . GLU B 1 334 ? 17.75 -12.328 -1.741 1 98.19 334 GLU B C 1
ATOM 6002 O O . GLU B 1 334 ? 17.094 -12.602 -2.746 1 98.19 334 GLU B O 1
ATOM 6007 N N . THR B 1 335 ? 17.562 -11.258 -1.015 1 97.38 335 THR B N 1
ATOM 6008 C CA . THR B 1 335 ? 16.562 -10.25 -1.364 1 97.38 335 THR B CA 1
ATOM 6009 C C . THR B 1 335 ? 17.172 -8.859 -1.37 1 97.38 335 THR B C 1
ATOM 6011 O O . THR B 1 335 ? 18.266 -8.648 -0.831 1 97.38 335 THR B O 1
ATOM 6014 N N . PHE B 1 336 ? 16.609 -7.98 -2.076 1 94.12 336 PHE B N 1
ATOM 6015 C CA . PHE B 1 336 ? 16.938 -6.559 -2.008 1 94.12 336 PHE B CA 1
ATOM 6016 C C . PHE B 1 336 ? 15.695 -5.734 -1.697 1 94.12 336 PHE B C 1
ATOM 6018 O O . PHE B 1 336 ? 14.57 -6.188 -1.929 1 94.12 336 PHE B O 1
ATOM 6025 N N . ALA B 1 337 ? 15.867 -4.602 -1.079 1 89.19 337 ALA B N 1
ATOM 6026 C CA . ALA B 1 337 ? 14.742 -3.729 -0.754 1 89.19 337 ALA B CA 1
ATOM 6027 C C . ALA B 1 337 ? 14.039 -3.24 -2.02 1 89.19 337 ALA B C 1
ATOM 6029 O O . ALA B 1 337 ? 14.695 -2.789 -2.963 1 89.19 337 ALA B O 1
ATOM 6030 N N . PRO B 1 338 ? 12.719 -3.33 -1.958 1 87 338 PRO B N 1
ATOM 6031 C CA . PRO B 1 338 ? 12.008 -2.895 -3.164 1 87 338 PRO B CA 1
ATOM 6032 C C . PRO B 1 338 ? 12.305 -1.441 -3.529 1 87 338 PRO B C 1
ATOM 6034 O O . PRO B 1 338 ? 12.391 -0.585 -2.645 1 87 338 PRO B O 1
ATOM 6037 N N . LEU B 1 339 ? 12.555 -1.012 -4.723 1 80.06 339 LEU B N 1
ATOM 6038 C CA . LEU B 1 339 ? 12.789 0.302 -5.316 1 80.06 339 LEU B CA 1
ATOM 6039 C C . LEU B 1 339 ? 14.141 0.86 -4.883 1 80.06 339 LEU B C 1
ATOM 6041 O O . LEU B 1 339 ? 14.492 1.986 -5.238 1 80.06 339 LEU B O 1
ATOM 6045 N N . ASP B 1 340 ? 14.859 0.086 -4.043 1 85.44 340 ASP B N 1
ATOM 6046 C CA . ASP B 1 340 ? 16.203 0.504 -3.668 1 85.44 340 ASP B CA 1
ATOM 6047 C C . ASP B 1 340 ? 17.234 0.001 -4.676 1 85.44 340 ASP B C 1
ATOM 6049 O O . ASP B 1 340 ? 17.844 -1.051 -4.473 1 85.44 340 ASP B O 1
ATOM 6053 N N . ARG B 1 341 ? 17.562 0.757 -5.574 1 84 341 ARG B N 1
ATOM 6054 C CA . ARG B 1 341 ? 18.453 0.375 -6.676 1 84 341 ARG B CA 1
ATOM 6055 C C . ARG B 1 341 ? 19.875 0.138 -6.188 1 84 341 ARG B C 1
ATOM 6057 O O . ARG B 1 341 ? 20.578 -0.73 -6.707 1 84 341 ARG B O 1
ATOM 6064 N N . ALA B 1 342 ? 20.234 0.844 -5.203 1 85.25 342 ALA B N 1
ATOM 6065 C CA . ALA B 1 342 ? 21.594 0.694 -4.668 1 85.25 342 ALA B CA 1
ATOM 6066 C C . ALA B 1 342 ? 21.766 -0.658 -3.98 1 85.25 342 ALA B C 1
ATOM 6068 O O . ALA B 1 342 ? 22.812 -1.3 -4.109 1 85.25 342 ALA B O 1
ATOM 6069 N N . ASP B 1 343 ? 20.703 -1.024 -3.273 1 90.25 343 ASP B N 1
ATOM 6070 C CA . ASP B 1 343 ? 20.766 -2.316 -2.598 1 90.25 343 ASP B CA 1
ATOM 6071 C C . ASP B 1 343 ? 20.938 -3.455 -3.6 1 90.25 343 ASP B C 1
ATOM 6073 O O . ASP B 1 343 ? 21.703 -4.387 -3.363 1 90.25 343 ASP B O 1
ATOM 6077 N N . LEU B 1 344 ? 20.234 -3.406 -4.73 1 93.06 344 LEU B N 1
ATOM 6078 C CA . LEU B 1 344 ? 20.344 -4.402 -5.793 1 93.06 344 LEU B CA 1
ATOM 6079 C C . LEU B 1 344 ? 21.766 -4.457 -6.348 1 93.06 344 LEU B C 1
ATOM 6081 O O . LEU B 1 344 ? 22.375 -5.527 -6.395 1 93.06 344 LEU B O 1
ATOM 6085 N N . GLU B 1 345 ? 22.281 -3.32 -6.742 1 91.56 345 GLU B N 1
ATOM 6086 C CA . GLU B 1 345 ? 23.609 -3.246 -7.336 1 91.56 345 GLU B CA 1
ATOM 6087 C C . GLU B 1 345 ? 24.688 -3.689 -6.348 1 91.56 345 GLU B C 1
ATOM 6089 O O . GLU B 1 345 ? 25.594 -4.434 -6.711 1 91.56 345 GLU B O 1
ATOM 6094 N N . GLU B 1 346 ? 24.562 -3.211 -5.121 1 92 346 GLU B N 1
ATOM 6095 C CA . GLU B 1 346 ? 25.547 -3.533 -4.09 1 92 346 GLU B CA 1
ATOM 6096 C C . GLU B 1 346 ? 25.594 -5.035 -3.83 1 92 346 GLU B C 1
ATOM 6098 O O . GLU B 1 346 ? 26.672 -5.602 -3.658 1 92 346 GLU B O 1
ATOM 6103 N N . LYS B 1 347 ? 24.469 -5.648 -3.77 1 95.44 347 LYS B N 1
ATOM 6104 C CA . LYS B 1 347 ? 24.422 -7.09 -3.527 1 95.44 347 LYS B CA 1
ATOM 6105 C C . LYS B 1 347 ? 25.031 -7.867 -4.688 1 95.44 347 LYS B C 1
ATOM 6107 O O . LYS B 1 347 ? 25.75 -8.844 -4.473 1 95.44 347 LYS B O 1
ATOM 6112 N N . ILE B 1 348 ? 24.75 -7.465 -5.902 1 96.56 348 ILE B N 1
ATOM 6113 C CA . ILE B 1 348 ? 25.297 -8.125 -7.074 1 96.56 348 ILE B CA 1
ATOM 6114 C C . ILE B 1 348 ? 26.828 -8.016 -7.059 1 96.56 348 ILE B C 1
ATOM 6116 O O . ILE B 1 348 ? 27.531 -9.016 -7.199 1 96.56 348 ILE B O 1
ATOM 6120 N N . VAL B 1 349 ? 27.344 -6.809 -6.836 1 95.12 349 VAL B N 1
ATOM 6121 C CA . VAL B 1 349 ? 28.781 -6.562 -6.82 1 95.12 349 VAL B CA 1
ATOM 6122 C C . VAL B 1 349 ? 29.422 -7.344 -5.68 1 95.12 349 VAL B C 1
ATOM 6124 O O . VAL B 1 349 ? 30.484 -7.961 -5.859 1 95.12 349 VAL B O 1
ATOM 6127 N N . PHE B 1 350 ? 28.781 -7.332 -4.555 1 95.94 350 PHE B N 1
ATOM 6128 C CA . PHE B 1 350 ? 29.297 -8.039 -3.389 1 95.94 350 PHE B CA 1
ATOM 6129 C C . PHE B 1 350 ? 29.484 -9.523 -3.695 1 95.94 350 PHE B C 1
ATOM 6131 O O . PHE B 1 350 ? 30.562 -10.07 -3.473 1 95.94 350 PHE B O 1
ATOM 6138 N N . TYR B 1 351 ? 28.5 -10.195 -4.242 1 96.19 351 TYR B N 1
ATOM 6139 C CA . TYR B 1 351 ? 28.562 -11.633 -4.453 1 96.19 351 TYR B CA 1
ATOM 6140 C C . TYR B 1 351 ? 29.469 -11.969 -5.637 1 96.19 351 TYR B C 1
ATOM 6142 O O . TYR B 1 351 ? 30.234 -12.938 -5.582 1 96.19 351 TYR B O 1
ATOM 6150 N N . ILE B 1 352 ? 29.453 -11.195 -6.676 1 94.56 352 ILE B N 1
ATOM 6151 C CA . ILE B 1 352 ? 30.188 -11.516 -7.891 1 94.56 352 ILE B CA 1
ATOM 6152 C C . ILE B 1 352 ? 31.672 -11.195 -7.691 1 94.56 352 ILE B C 1
ATOM 6154 O O . ILE B 1 352 ? 32.531 -11.945 -8.133 1 94.56 352 ILE B O 1
ATOM 6158 N N . GLU B 1 353 ? 31.969 -10.109 -7.02 1 93.81 353 GLU B N 1
ATOM 6159 C CA . GLU B 1 353 ? 33.344 -9.625 -6.961 1 93.81 353 GLU B CA 1
ATOM 6160 C C . GLU B 1 353 ? 34 -10.008 -5.641 1 93.81 353 GLU B C 1
ATOM 6162 O O . GLU B 1 353 ? 35.219 -10.18 -5.574 1 93.81 353 GLU B O 1
ATOM 6167 N N . GLU B 1 354 ? 33.219 -10.117 -4.605 1 94.06 354 GLU B N 1
ATOM 6168 C CA . GLU B 1 354 ? 33.844 -10.211 -3.289 1 94.06 354 GLU B CA 1
ATOM 6169 C C . GLU B 1 354 ? 33.562 -11.562 -2.641 1 94.06 354 GLU B C 1
ATOM 6171 O O . GLU B 1 354 ? 34.344 -12.047 -1.825 1 94.06 354 GLU B O 1
ATOM 6176 N N . ASN B 1 355 ? 32.438 -12.195 -2.885 1 94.19 355 ASN B N 1
ATOM 6177 C CA . ASN B 1 355 ? 32.062 -13.375 -2.133 1 94.19 355 ASN B CA 1
ATOM 6178 C C . ASN B 1 355 ? 31.312 -14.383 -3.02 1 94.19 355 ASN B C 1
ATOM 6180 O O . ASN B 1 355 ? 30.203 -14.797 -2.707 1 94.19 355 ASN B O 1
ATOM 6184 N N . ARG B 1 356 ? 31.922 -14.805 -3.967 1 92.25 356 ARG B N 1
ATOM 6185 C CA . ARG B 1 356 ? 31.328 -15.781 -4.879 1 92.25 356 ARG B CA 1
ATOM 6186 C C . ARG B 1 356 ? 31 -17.078 -4.148 1 92.25 356 ARG B C 1
ATOM 6188 O O . ARG B 1 356 ? 30.016 -17.734 -4.484 1 92.25 356 ARG B O 1
ATOM 6195 N N . GLU B 1 357 ? 31.766 -17.438 -3.209 1 94.44 357 GLU B N 1
ATOM 6196 C CA . GLU B 1 357 ? 31.516 -18.641 -2.418 1 94.44 357 GLU B CA 1
ATOM 6197 C C . GLU B 1 357 ? 30.203 -18.547 -1.657 1 94.44 357 GLU B C 1
ATOM 6199 O O . GLU B 1 357 ? 29.516 -19.547 -1.444 1 94.44 357 GLU B O 1
ATOM 6204 N N . GLY B 1 358 ? 29.891 -17.344 -1.258 1 96.12 358 GLY B N 1
ATOM 6205 C CA . GLY B 1 358 ? 28.625 -17.094 -0.57 1 96.12 358 GLY B CA 1
ATOM 6206 C C . GLY B 1 358 ? 27.422 -17.469 -1.403 1 96.12 358 GLY B C 1
ATOM 6207 O O . GLY B 1 358 ? 26.391 -17.875 -0.863 1 96.12 358 GLY B O 1
ATOM 6208 N N . ILE B 1 359 ? 27.562 -17.359 -2.693 1 96.94 359 ILE B N 1
ATOM 6209 C CA . ILE B 1 359 ? 26.484 -17.734 -3.598 1 96.94 359 ILE B CA 1
ATOM 6210 C C . ILE B 1 359 ? 26.156 -19.219 -3.41 1 96.94 359 ILE B C 1
ATOM 6212 O O . ILE B 1 359 ? 25 -19.578 -3.174 1 96.94 359 ILE B O 1
ATOM 6216 N N . ASN B 1 360 ? 27.172 -20.016 -3.469 1 94.69 360 ASN B N 1
ATOM 6217 C CA . ASN B 1 360 ? 26.984 -21.469 -3.385 1 94.69 360 ASN B CA 1
ATOM 6218 C C . ASN B 1 360 ? 26.375 -21.875 -2.047 1 94.69 360 ASN B C 1
ATOM 6220 O O . ASN B 1 360 ? 25.562 -22.781 -1.987 1 94.69 360 ASN B O 1
ATOM 6224 N N . GLU B 1 361 ? 26.766 -21.203 -1.007 1 97.56 361 GLU B N 1
ATOM 6225 C CA . GLU B 1 361 ? 26.266 -21.531 0.322 1 97.56 361 GLU B CA 1
ATOM 6226 C C . GLU B 1 361 ? 24.75 -21.281 0.405 1 97.56 361 GLU B C 1
ATOM 6228 O O . GLU B 1 361 ? 24 -22.141 0.862 1 97.56 361 GLU B O 1
ATOM 6233 N N . ILE B 1 362 ? 24.328 -20.109 -0.062 1 98.38 362 ILE B N 1
ATOM 6234 C CA . ILE B 1 362 ? 22.906 -19.766 -0.01 1 98.38 362 ILE B CA 1
ATOM 6235 C C . ILE B 1 362 ? 22.109 -20.688 -0.934 1 98.38 362 ILE B C 1
ATOM 6237 O O . ILE B 1 362 ? 21.047 -21.188 -0.556 1 98.38 362 ILE B O 1
ATOM 6241 N N . VAL B 1 363 ? 22.641 -20.969 -2.086 1 97.75 363 VAL B N 1
ATOM 6242 C CA . VAL B 1 363 ? 21.953 -21.781 -3.084 1 97.75 363 VAL B CA 1
ATOM 6243 C C . VAL B 1 363 ? 21.781 -23.203 -2.561 1 97.75 363 VAL B C 1
ATOM 6245 O O . VAL B 1 363 ? 20.703 -23.797 -2.719 1 97.75 363 VAL B O 1
ATOM 6248 N N . GLN B 1 364 ? 22.797 -23.734 -1.922 1 97.62 364 GLN B N 1
ATOM 6249 C CA . GLN B 1 364 ? 22.703 -25.094 -1.393 1 97.62 364 GLN B CA 1
ATOM 6250 C C . GLN B 1 364 ? 21.641 -25.188 -0.303 1 97.62 364 GLN B C 1
ATOM 6252 O O . GLN B 1 364 ? 20.844 -26.125 -0.298 1 97.62 364 GLN B O 1
ATOM 6257 N N . ARG B 1 365 ? 21.641 -24.266 0.584 1 98.44 365 ARG B N 1
ATOM 6258 C CA . ARG B 1 365 ? 20.625 -24.25 1.634 1 98.44 365 ARG B CA 1
ATOM 6259 C C . ARG B 1 365 ? 19.234 -24.047 1.045 1 98.44 365 ARG B C 1
ATOM 6261 O O . ARG B 1 365 ? 18.266 -24.688 1.484 1 98.44 365 ARG B O 1
ATOM 6268 N N . GLY B 1 366 ? 19.172 -23.109 0.067 1 98.56 366 GLY B N 1
ATOM 6269 C CA . GLY B 1 366 ? 17.906 -22.875 -0.604 1 98.56 366 GLY B CA 1
ATOM 6270 C C . GLY B 1 366 ? 17.375 -24.078 -1.351 1 98.56 366 GLY B C 1
ATOM 6271 O O . GLY B 1 366 ? 16.188 -24.391 -1.288 1 98.56 366 GLY B O 1
ATOM 6272 N N . LYS B 1 367 ? 18.266 -24.719 -2.076 1 97.12 367 LYS B N 1
ATOM 6273 C CA . LYS B 1 367 ? 17.891 -25.938 -2.801 1 97.12 367 LYS B CA 1
ATOM 6274 C C . LYS B 1 367 ? 17.375 -27.016 -1.849 1 97.12 367 LYS B C 1
ATOM 6276 O O . LYS B 1 367 ? 16.375 -27.672 -2.141 1 97.12 367 LYS B O 1
ATOM 6281 N N . LYS B 1 368 ? 18.031 -27.172 -0.753 1 98 368 LYS B N 1
ATOM 6282 C CA . LYS B 1 368 ? 17.594 -28.125 0.269 1 98 368 LYS B CA 1
ATOM 6283 C C . LYS B 1 368 ? 16.203 -27.75 0.797 1 98 368 LYS B C 1
ATOM 6285 O O . LYS B 1 368 ? 15.359 -28.625 0.973 1 98 368 LYS B O 1
ATOM 6290 N N . ALA B 1 369 ? 16.016 -26.484 1.042 1 98.06 369 ALA B N 1
ATOM 6291 C CA . ALA B 1 369 ? 14.711 -26.016 1.507 1 98.06 369 ALA B CA 1
ATOM 6292 C C . ALA B 1 369 ? 13.617 -26.344 0.494 1 98.06 369 ALA B C 1
ATOM 6294 O O . ALA B 1 369 ? 12.523 -26.781 0.868 1 98.06 369 ALA B O 1
ATOM 6295 N N . VAL B 1 370 ? 13.906 -26.125 -0.781 1 97.75 370 VAL B N 1
ATOM 6296 C CA . VAL B 1 370 ? 12.938 -26.406 -1.834 1 97.75 370 VAL B CA 1
ATOM 6297 C C . VAL B 1 370 ? 12.578 -27.891 -1.817 1 97.75 370 VAL B C 1
ATOM 6299 O O . VAL B 1 370 ? 11.398 -28.25 -1.856 1 97.75 370 VAL B O 1
ATOM 6302 N N . GLN B 1 371 ? 13.5 -28.734 -1.674 1 96.62 371 GLN B N 1
ATOM 6303 C CA . GLN B 1 371 ? 13.312 -30.188 -1.702 1 96.62 371 GLN B CA 1
ATOM 6304 C C . GLN B 1 371 ? 12.531 -30.672 -0.484 1 96.62 371 GLN B C 1
ATOM 6306 O O . GLN B 1 371 ? 11.773 -31.625 -0.569 1 96.62 371 GLN B O 1
ATOM 6311 N N . GLU B 1 372 ? 12.695 -29.953 0.568 1 97.06 372 GLU B N 1
ATOM 6312 C CA . GLU B 1 372 ? 12.133 -30.438 1.825 1 97.06 372 GLU B CA 1
ATOM 6313 C C . GLU B 1 372 ? 10.773 -29.797 2.104 1 97.06 372 GLU B C 1
ATOM 6315 O O . GLU B 1 372 ? 9.891 -30.438 2.676 1 97.06 372 GLU B O 1
ATOM 6320 N N . ARG B 1 373 ? 10.617 -28.531 1.673 1 97.06 373 ARG B N 1
ATOM 6321 C CA . ARG B 1 373 ? 9.484 -27.797 2.215 1 97.06 373 ARG B CA 1
ATOM 6322 C C . ARG B 1 373 ? 8.531 -27.359 1.107 1 97.06 373 ARG B C 1
ATOM 6324 O O . ARG B 1 373 ? 7.398 -26.953 1.38 1 97.06 373 ARG B O 1
ATOM 6331 N N . PHE B 1 374 ? 8.891 -27.5 -0.143 1 97.81 374 PHE B N 1
ATOM 6332 C CA . PHE B 1 374 ? 8.055 -26.953 -1.209 1 97.81 374 PHE B CA 1
ATOM 6333 C C . PHE B 1 374 ? 7.668 -28.047 -2.201 1 97.81 374 PHE B C 1
ATOM 6335 O O . PHE B 1 374 ? 7.492 -27.781 -3.391 1 97.81 374 PHE B O 1
ATOM 6342 N N . THR B 1 375 ? 7.586 -29.25 -1.759 1 96.5 375 THR B N 1
ATOM 6343 C CA . THR B 1 375 ? 7.027 -30.344 -2.543 1 96.5 375 THR B CA 1
ATOM 6344 C C . THR B 1 375 ? 5.508 -30.391 -2.395 1 96.5 375 THR B C 1
ATOM 6346 O O . THR B 1 375 ? 4.934 -29.656 -1.588 1 96.5 375 THR B O 1
ATOM 6349 N N . VAL B 1 376 ? 4.918 -31.266 -3.105 1 96.81 376 VAL B N 1
ATOM 6350 C CA . VAL B 1 376 ? 3.461 -31.344 -3.16 1 96.81 376 VAL B CA 1
ATOM 6351 C C . VAL B 1 376 ? 2.936 -32.094 -1.944 1 96.81 376 VAL B C 1
ATOM 6353 O O . VAL B 1 376 ? 1.745 -32.031 -1.632 1 96.81 376 VAL B O 1
ATOM 6356 N N . LYS B 1 377 ? 3.711 -32.719 -1.161 1 95.56 377 LYS B N 1
ATOM 6357 C CA . LYS B 1 377 ? 3.291 -33.688 -0.165 1 95.56 377 LYS B CA 1
ATOM 6358 C C . LYS B 1 377 ? 2.26 -33.094 0.791 1 95.56 377 LYS B C 1
ATOM 6360 O O . LYS B 1 377 ? 1.113 -33.531 0.833 1 95.56 377 LYS B O 1
ATOM 6365 N N . ASP B 1 378 ? 2.627 -32.062 1.524 1 94.19 378 ASP B N 1
ATOM 6366 C CA . ASP B 1 378 ? 1.705 -31.469 2.498 1 94.19 378 ASP B CA 1
ATOM 6367 C C . ASP B 1 378 ? 0.521 -30.812 1.802 1 94.19 378 ASP B C 1
ATOM 6369 O O . ASP B 1 378 ? -0.619 -30.922 2.258 1 94.19 378 ASP B O 1
ATOM 6373 N N . ARG B 1 379 ? 0.726 -30.125 0.722 1 96.69 379 ARG B N 1
ATOM 6374 C CA . ARG B 1 379 ? -0.331 -29.469 -0.035 1 96.69 379 ARG B CA 1
ATOM 6375 C C . ARG B 1 379 ? -1.289 -30.484 -0.644 1 96.69 379 ARG B C 1
ATOM 6377 O O . ARG B 1 379 ? -2.508 -30.312 -0.579 1 96.69 379 ARG B O 1
ATOM 6384 N N . GLY B 1 380 ? -0.7 -31.484 -1.234 1 97.75 380 GLY B N 1
ATOM 6385 C CA . GLY B 1 380 ? -1.513 -32.562 -1.805 1 97.75 380 GLY B CA 1
ATOM 6386 C C . GLY B 1 380 ? -2.408 -33.219 -0.786 1 97.75 380 GLY B C 1
ATOM 6387 O O . GLY B 1 380 ? -3.574 -33.5 -1.068 1 97.75 380 GLY B O 1
ATOM 6388 N N . GLU B 1 381 ? -1.836 -33.469 0.372 1 97.94 381 GLU B N 1
ATOM 6389 C CA . GLU B 1 381 ? -2.621 -34.094 1.442 1 97.94 381 GLU B CA 1
ATOM 6390 C C . GLU B 1 381 ? -3.787 -33.188 1.849 1 97.94 381 GLU B C 1
ATOM 6392 O O . GLU B 1 381 ? -4.898 -33.656 2.07 1 97.94 381 GLU B O 1
ATOM 6397 N N . PHE B 1 382 ? -3.516 -31.953 1.954 1 97.88 382 PHE B N 1
ATOM 6398 C CA . PHE B 1 382 ? -4.555 -31 2.309 1 97.88 382 PHE B CA 1
ATOM 6399 C C . PHE B 1 382 ? -5.668 -31 1.266 1 97.88 382 PHE B C 1
ATOM 6401 O O . PHE B 1 382 ? -6.848 -31.078 1.61 1 97.88 382 PHE B O 1
ATOM 6408 N N . VAL B 1 383 ? -5.309 -30.859 0.007 1 98.38 383 VAL B N 1
ATOM 6409 C CA . VAL B 1 383 ? -6.285 -30.844 -1.077 1 98.38 383 VAL B CA 1
ATOM 6410 C C . VAL B 1 383 ? -7.082 -32.156 -1.072 1 98.38 383 VAL B C 1
ATOM 6412 O O . VAL B 1 383 ? -8.312 -32.156 -1.183 1 98.38 383 VAL B O 1
ATOM 6415 N N . TYR B 1 384 ? -6.391 -33.281 -0.931 1 98.31 384 TYR B N 1
ATOM 6416 C CA . TYR B 1 384 ? -7.043 -34.594 -0.88 1 98.31 384 TYR B CA 1
ATOM 6417 C C . TYR B 1 384 ? -8.086 -34.625 0.233 1 98.31 384 TYR B C 1
ATOM 6419 O O . TYR B 1 384 ? -9.195 -35.125 0.035 1 98.31 384 TYR B O 1
ATOM 6427 N N . ASN B 1 385 ? -7.719 -34.125 1.379 1 98.06 385 ASN B N 1
ATOM 6428 C CA . ASN B 1 385 ? -8.625 -34.125 2.523 1 98.06 385 ASN B CA 1
ATOM 6429 C C . ASN B 1 385 ? -9.852 -33.281 2.27 1 98.06 385 ASN B C 1
ATOM 6431 O O . ASN B 1 385 ? -10.969 -33.656 2.641 1 98.06 385 ASN B O 1
ATOM 6435 N N . VAL B 1 386 ? -9.625 -32.125 1.693 1 97.88 386 VAL B N 1
ATOM 6436 C CA . VAL B 1 386 ? -10.75 -31.25 1.373 1 97.88 386 VAL B CA 1
ATOM 6437 C C . VAL B 1 386 ? -11.695 -31.953 0.406 1 97.88 386 VAL B C 1
ATOM 6439 O O . VAL B 1 386 ? -12.914 -31.969 0.617 1 97.88 386 VAL B O 1
ATOM 6442 N N . LEU B 1 387 ? -11.172 -32.594 -0.652 1 98.19 387 LEU B N 1
ATOM 6443 C CA . LEU B 1 387 ? -11.984 -33.281 -1.646 1 98.19 387 LEU B CA 1
ATOM 6444 C C . LEU B 1 387 ? -12.695 -34.469 -1.024 1 98.19 387 LEU B C 1
ATOM 6446 O O . LEU B 1 387 ? -13.859 -34.75 -1.345 1 98.19 387 LEU B O 1
ATOM 6450 N N . SER B 1 388 ? -12.039 -35.156 -0.162 1 97.94 388 SER B N 1
ATOM 6451 C CA . SER B 1 388 ? -12.633 -36.312 0.515 1 97.94 388 SER B CA 1
ATOM 6452 C C . SER B 1 388 ? -13.812 -35.906 1.391 1 97.94 388 SER B C 1
ATOM 6454 O O . SER B 1 388 ? -14.82 -36.594 1.459 1 97.94 388 SER B O 1
ATOM 6456 N N . ASP B 1 389 ? -13.602 -34.812 2.068 1 97.44 389 ASP B N 1
ATOM 6457 C CA . ASP B 1 389 ? -14.688 -34.281 2.893 1 97.44 389 ASP B CA 1
ATOM 6458 C C . ASP B 1 389 ? -15.898 -33.906 2.037 1 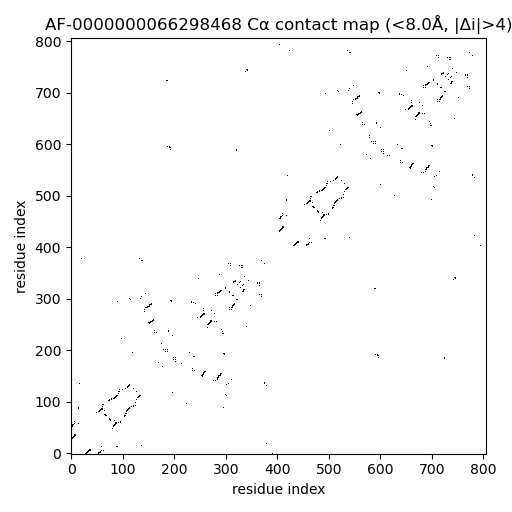97.44 389 ASP B C 1
ATOM 6460 O O . ASP B 1 389 ? -17.031 -34.188 2.41 1 97.44 389 ASP B O 1
ATOM 6464 N N . VAL B 1 390 ? -15.617 -33.281 0.955 1 97.06 390 VAL B N 1
ATOM 6465 C CA . VAL B 1 390 ? -16.688 -32.906 0.034 1 97.06 390 VAL B CA 1
ATOM 6466 C C . VAL B 1 390 ? -17.391 -34.156 -0.477 1 97.06 390 VAL B C 1
ATOM 6468 O O . VAL B 1 390 ? -18.625 -34.188 -0.563 1 97.06 390 VAL B O 1
ATOM 6471 N N . LYS B 1 391 ? -16.688 -35.156 -0.819 1 96.88 391 LYS B N 1
ATOM 6472 C CA . LYS B 1 391 ? -17.25 -36.406 -1.305 1 96.88 391 LYS B CA 1
ATOM 6473 C C . LYS B 1 391 ? -18.141 -37.062 -0.255 1 96.88 391 LYS B C 1
ATOM 6475 O O . LYS B 1 391 ? -19.234 -37.531 -0.574 1 96.88 391 LYS B O 1
ATOM 6480 N N . ARG B 1 392 ? -17.688 -37.062 0.954 1 96.25 392 ARG B N 1
ATOM 6481 C CA . ARG B 1 392 ? -18.469 -37.625 2.045 1 96.25 392 ARG B CA 1
ATOM 6482 C C . ARG B 1 392 ? -19.797 -36.875 2.205 1 96.25 392 ARG B C 1
ATOM 6484 O O . ARG B 1 392 ? -20.844 -37.531 2.402 1 96.25 392 ARG B O 1
ATOM 6491 N N . GLN B 1 393 ? -19.703 -35.594 2.145 1 94.31 393 GLN B N 1
ATOM 6492 C CA . GLN B 1 393 ? -20.906 -34.812 2.271 1 94.31 393 GLN B CA 1
ATOM 6493 C C . GLN B 1 393 ? -21.859 -35.062 1.105 1 94.31 393 GLN B C 1
ATOM 6495 O O . GLN B 1 393 ? -23.078 -35.125 1.292 1 94.31 393 GLN B O 1
ATOM 6500 N N . TYR B 1 394 ? -21.312 -35.156 -0.07 1 93.06 394 TYR B N 1
ATOM 6501 C CA . TYR B 1 394 ? -22.094 -35.438 -1.275 1 93.06 394 TYR B CA 1
ATOM 6502 C C . TYR B 1 394 ? -22.797 -36.781 -1.173 1 93.06 394 TYR B C 1
ATOM 6504 O O . TYR B 1 394 ? -24 -36.875 -1.469 1 93.06 394 TYR B O 1
ATOM 6512 N N . GLU B 1 395 ? -22.156 -37.75 -0.748 1 93.5 395 GLU B N 1
ATOM 6513 C CA . GLU B 1 395 ? -22.703 -39.094 -0.612 1 93.5 395 GLU B CA 1
ATOM 6514 C C . GLU B 1 395 ? -23.766 -39.156 0.481 1 93.5 395 GLU B C 1
ATOM 6516 O O . GLU B 1 395 ? -24.781 -39.844 0.338 1 93.5 395 GLU B O 1
ATOM 6521 N N . ALA B 1 396 ? -23.547 -38.406 1.484 1 92 396 ALA B N 1
ATOM 6522 C CA . ALA B 1 396 ? -24.531 -38.344 2.564 1 92 396 ALA B CA 1
ATOM 6523 C C . ALA B 1 396 ? -25.812 -37.688 2.096 1 92 396 ALA B C 1
ATOM 6525 O O . ALA B 1 396 ? -26.922 -38.094 2.463 1 92 396 ALA B O 1
ATOM 6526 N N . ALA B 1 397 ? -25.641 -36.688 1.338 1 88.94 397 ALA B N 1
ATOM 6527 C CA . ALA B 1 397 ? -26.797 -35.969 0.822 1 88.94 397 ALA B CA 1
ATOM 6528 C C . ALA B 1 397 ? -27.594 -36.812 -0.156 1 88.94 397 ALA B C 1
ATOM 6530 O O . ALA B 1 397 ? -28.828 -36.75 -0.203 1 88.94 397 ALA B O 1
ATOM 6531 N N . GLN B 1 398 ? -26.891 -37.625 -0.899 1 85.5 398 GLN B N 1
ATOM 6532 C CA . GLN B 1 398 ? -27.547 -38.531 -1.838 1 85.5 398 GLN B CA 1
ATOM 6533 C C . GLN B 1 398 ? -28.312 -39.625 -1.103 1 85.5 398 GLN B C 1
ATOM 6535 O O . GLN B 1 398 ? -29.375 -40.062 -1.57 1 85.5 398 GLN B O 1
ATOM 6540 N N . LYS B 1 399 ? -27.875 -39.969 0.172 1 82.31 399 LYS B N 1
ATOM 6541 C CA . LYS B 1 399 ? -28.547 -41 0.973 1 82.31 399 LYS B CA 1
ATOM 6542 C C . LYS B 1 399 ? -29.766 -40.438 1.688 1 82.31 399 LYS B C 1
ATOM 6544 O O . LYS B 1 399 ? -30.781 -41.094 1.83 1 82.31 399 LYS B O 1
ATOM 6549 N N . GLY B 1 400 ? -29.562 -39.312 2.105 1 72.94 400 GLY B N 1
ATOM 6550 C CA . GLY B 1 400 ? -30.688 -38.688 2.809 1 72.94 400 GLY B CA 1
ATOM 6551 C C . GLY B 1 400 ? -31.859 -38.375 1.899 1 72.94 400 GLY B C 1
ATOM 6552 O O . GLY B 1 400 ? -33 -38.375 2.342 1 72.94 400 GLY B O 1
ATOM 6553 N N . GLN B 1 401 ? -31.641 -38.156 0.659 1 64.69 401 GLN B N 1
ATOM 6554 C CA . GLN B 1 401 ? -32.719 -37.906 -0.304 1 64.69 401 GLN B CA 1
ATOM 6555 C C . GLN B 1 401 ? -33.375 -39.188 -0.723 1 64.69 401 GLN B C 1
ATOM 6557 O O . GLN B 1 401 ? -34.531 -39.188 -1.173 1 64.69 401 GLN B O 1
ATOM 6562 N N . VAL B 1 402 ? -32.781 -40.406 -0.597 1 59.72 402 VAL B N 1
ATOM 6563 C CA . VAL B 1 402 ? -33.375 -41.688 -0.938 1 59.72 402 VAL B CA 1
ATOM 6564 C C . VAL B 1 402 ? -34.188 -42.219 0.25 1 59.72 402 VAL B C 1
ATOM 6566 O O . VAL B 1 402 ? -35.188 -42.938 0.071 1 59.72 402 VAL B O 1
ATOM 6569 N N . ASN B 1 403 ? -33.781 -41.938 1.371 1 45.81 403 ASN B N 1
ATOM 6570 C CA . ASN B 1 403 ? -34.562 -42.438 2.484 1 45.81 403 ASN B CA 1
ATOM 6571 C C . ASN B 1 403 ? -35.75 -41.5 2.773 1 45.81 403 ASN B C 1
ATOM 6573 O O . ASN B 1 403 ? -35.594 -40.281 2.77 1 45.81 403 ASN B O 1
#

Solvent-accessible surface area (backbone atoms only — not comparable to full-atom values): 42179 Å² total; per-residue (Å²): 96,41,33,40,35,29,32,67,50,89,68,52,86,76,54,45,31,52,54,38,40,54,52,46,43,41,73,72,60,33,49,72,48,79,42,49,55,62,84,39,60,60,67,59,52,52,52,49,43,66,71,68,58,45,55,29,37,32,28,53,50,46,57,38,66,49,75,42,76,58,96,92,37,36,32,44,44,31,59,76,73,71,33,34,31,36,26,40,27,76,58,44,47,60,83,39,44,72,69,49,61,84,38,52,72,65,82,36,50,40,38,38,30,40,39,76,69,40,52,58,39,34,45,76,67,49,48,79,51,69,44,79,38,76,50,46,49,34,70,87,77,58,72,82,62,57,87,67,66,83,34,63,31,31,32,62,44,65,41,42,42,40,64,60,50,50,58,55,50,59,72,76,44,64,76,87,51,45,63,60,46,52,53,31,22,53,48,38,57,62,18,54,57,50,45,63,71,60,42,41,57,58,49,53,68,72,49,56,70,68,61,46,50,54,44,50,53,50,38,71,76,31,56,68,58,43,51,49,49,55,50,50,29,37,50,38,26,31,20,42,50,51,52,55,54,50,60,70,47,49,65,39,67,33,40,30,45,25,58,69,46,72,84,77,52,52,58,47,42,74,37,82,58,88,44,71,68,54,47,50,49,52,31,15,21,13,51,29,32,38,41,72,71,47,42,68,54,30,49,56,59,67,55,62,58,52,51,26,16,62,29,58,6,30,34,41,27,58,54,45,90,45,36,60,82,75,44,44,69,77,48,32,38,40,59,26,57,62,75,15,58,53,48,48,51,51,52,52,47,42,34,73,74,73,31,53,68,56,44,57,53,22,19,52,46,19,27,51,45,41,69,72,70,22,40,37,64,70,51,34,50,50,53,49,50,54,53,50,51,51,50,52,52,51,54,49,53,58,48,58,71,72,98,98,40,33,39,37,28,32,64,49,89,68,52,86,77,53,44,31,53,54,39,40,55,52,46,42,41,73,73,59,35,48,73,47,80,43,49,55,63,84,40,59,60,67,58,52,51,51,50,45,67,70,67,57,46,54,30,39,33,28,53,50,46,55,36,65,50,74,42,77,56,95,92,37,36,29,45,44,30,58,75,72,71,32,35,33,36,26,42,27,74,57,45,49,59,82,41,45,73,68,50,59,85,39,52,72,65,80,36,49,39,38,36,31,39,41,79,69,41,52,60,41,34,43,73,68,51,47,80,52,70,45,79,40,78,51,46,48,34,71,86,76,58,73,82,60,57,88,67,65,85,35,64,31,31,32,60,44,65,42,42,41,40,65,60,50,51,57,55,48,60,72,75,43,63,76,88,50,44,62,59,47,51,52,33,21,53,47,38,58,63,18,55,57,52,44,65,70,58,42,41,56,57,50,54,69,72,51,56,69,68,60,45,50,54,44,50,54,50,39,72,76,31,56,67,58,43,52,49,50,54,51,48,29,37,50,38,26,30,20,43,51,49,52,55,53,51,59,70,46,49,66,40,66,33,39,30,46,25,57,68,46,71,83,77,50,52,58,47,42,75,37,82,58,90,42,70,68,55,47,50,49,52,31,15,21,12,52,28,33,37,40,70,72,46,42,69,53,31,49,56,58,68,54,62,59,52,51,28,17,62,30,57,6,30,33,42,26,58,56,44,89,46,36,61,81,76,44,44,68,78,49,31,37,41,59,25,56,61,75,16,58,52,50,47,51,50,51,52,49,42,34,72,75,71,33,54,68,56,43,56,53,23,19,52,46,20,27,50,45,42,70,70,70,21,40,37,65,71,50,33,50,51,52,50,51,54,52,50,51,50,50,52,52,52,53,49,51,59,47,57,70,72,98

Sequence (806 aa):
MKIAFLRPGKIGTPANHVYALLDYLREKGAEIREYDLKERDVNDVVKEIEEWKPLFLMDVNATGVIVAERDGKKHILADILGIVHVSVFFEDPLLFFPAFEGVEKPQNYIAFITELKHTDSLTALGIQNISYISPFVDLKQFPESEGEKDIEIAFVGPVVDPQIILNSVSQNYPQEIMPFFIETGEFMFRNPEVHILTAFNYVFGLFNPQMQEQFNKWREQNPSAFMRFLNDITAYTTMRRRMYLLHFLDGMDVKILGDYQGNLFENHEAIKVSSYEQLLKYYSRSNITVYVSPQTYPTGLSVIPLEILYMGSLPLIDFKGAIPGFLKPGEEIETFAPLDRADLEEKIVFYIEENREGINEIVQRGKKAVQERFTVKDRGEFVYNVLSDVKRQYEAAQKGQVNMKIAFLRPGKIGTPANHVYALLDYLREKGAEIREYDLKERDVNDVVKEIEEWKPLFLMDVNATGVIVAERDGKKHILADILGIVHVSVFFEDPLLFFPAFEGVEKPQNYIAFITELKHTDSLTALGIQNISYISPFVDLKQFPESEGEKDIEIAFVGPVVDPQIILNSVSQNYPQEIMPFFIETGEFMFRNPEVHILTAFNYVFGLFNPQMQEQFNKWREQNPSAFMRFLNDITAYTTMRRRMYLLHFLDGMDVKILGDYQGNLFENHEAIKVSSYEQLLKYYSRSNITVYVSPQTYPTGLSVIPLEILYMGSLPLIDFKGAIPGFLKPGEEIETFAPLDRADLEEKIVFYIEENREGINEIVQRGKKAVQERFTVKDRGEFVYNVLSDVKRQYEAAQKGQVN

Secondary structure (DSSP, 8-state):
-EEEEEESSSPPTTGGGHHHHHHHHHHTT-EEEEEETTTS-HHHHHHHHHHH--SEEEEETTTT--EEEETTEEEEHHHHHT-EEEEEESS-GGGGGGGGTTBPPPSSEEEEESSTTHHHHHHHTT---EEE------GGGPPPPPS---EEEEEE--EE-HHHHHHHHHHHS-GGGHHHHHHHHHHHHHSTT--HHHHHHHHHTTS-HHHHHHHHHHHHH-HHHHHHHHHHHHHHHHHHHHHHHHHHTTTS-EEEES-EESPPPTTEEEE---SHHHHHHHHHHEEEEEE---TTS-SS--HHHHHHHHTT-EEEEE--TTHHHHS-BTTTBEEE-TT-HHHHHHHHHIIIII-HHHHHHHHHHHHHHHHHHSSSHHHHHHHHHHHHHHHHHHHHHHHHHH-/-EEEEEESSSPPTTGGGHHHHHHHHHHTT-EEEEEETTTS-HHHHHHHHHHH--SEEEEETTTT--EEEETTEEEEHHHHHT-EEEEEESS-GGGGGGGGTTBPPPSSEEEEESSTTHHHHHHHTT---EEE------GGGPPPPPS---EEEEEE--EE-HHHHHHHHHHHS-GGGHHHHHHHHHHHHHSTT--HHHHHHHHHTTS-HHHHHHHHHHHHH-HHHHHHHHHHHHHHHHHHHHHHHHHHTTTS-EEEES-EESPPPTTEEEE---SHHHHHHHHHHEEEEEE---TTS-SS--HHHHHHHHTT-EEEEE--TTGGGTS-BTTTBEEE-TT-HHHHHHHHHIIIII-HHHHHHHHHHHHHHHHHHSSHHHHHHHHHHHHHHHHHHHHHHHHHHH-

Foldseek 3Di:
DEEEEEAQDDDAPPQNQCVLLVVLVVVVPYHYDYDHCNPDPVVVVLVVCLVVVGQEYEYELLRRFDWDDDPNAIETPCVVSVHAYEYEYLFQNLVVLVSQPRHDQYDRYAYEYQFPCSCVVCVVSNHDRYHYDHAFGDPVVADDFDPAAPAAEEEEDDAADLVVLLVVVPVVDDPLCVVLLVVLLVQCLVVVQDALVRSSVVVLVVDDPVSNVVVVVVCVVCVPVVSVSSVSSLVSSQNVQSVLLQVLCAPPQYEYEDHYHDDHGHNYHYDHDDGPNSVLRNLSNYQEYEYEDGSRRRAHDRCVCLSSLQSQHAYEYADHPCVCVQANDLQQHHYFHRPPSCRVVVVSCCCSPPNVVSSNRNSVNNNVSSVPPRHCVVVSVVVSVVVVVVVVVVVVVVVVVVD/DEEEEEAQDDDAPPQNQCVLLVVLVVVVPYHYDYDHCNVDPVVVVLVVCLVVVGQEYEYELLRRFDWDDDPRAIETVCVVSVHAYEYEYLFQNLVVLVSQPRHPQYDRYAYEYQFPCSCVVCVVSNHDRYHYDHAFGDPVVADDFDPAAPAAEEEEDDAADLVVLLVVVPVVDDPLCVVLLVVLLVQCLVVVQDALVRSSVVVLVVDDPVSNVVVVVVCVVCVPVVSVSSVSSLVSSQNVQSVLLQVLCAPPQYEYEDHYHDDHGHNYHYDHDDGPNSVLRNLSNYQEYEYEDGSRRRAHDRCVCLSSLQSQHAYEYEDHPCVCVQANDLQQHHYFHRPPSCRVVVVSCCCSPPNVVSSNRNSVNNNVSSVPPRHCVVVSVVVSVVVVVVVVVVVVVVVVVVD

Organism: Aquifex aeolicus (strain VF5) (NCBI:txid224324)

Radius of gyration: 30.03 Å; Cα contacts (8 Å, |Δi|>4): 1421; chains: 2; bounding box: 78×84×62 Å

InterPro domains:
  IPR055259 Spore protein YkvP/CgeB, glycosyl transferase-like domain [PF13524] (245-381)